Protein 1X4W (pdb70)

Secondary structure (DSSP, 8-state):
------S---S-S-TTB-SSS--B--HHHHHHH--SSS----TTT-STGGGT-SS-SS-SS------

Solvent-accessible surface area: 5963 Å² total; per-residue (Å²): 138,124,123,62,131,105,84,107,242,70,94,39,156,41,140,142,80,1,46,104,58,57,48,138,8,103,150,88,20,24,132,108,0,48,33,183,40,54,73,18,2,4,116,120,52,106,74,38,137,87,27,123,23,123,108,93,103,173,41,261,60,125,54,139,116,118,125

Sequence (67 aa):
GSSGSSGSRSKQKSRRRCFQCQTKLELVQQELGSCRCGYVFCMLHRLPEQHDCTFDHMGRGSGPSSGGSSGSSGSRSKQKSRRRCFQCQTKLELVQQELGSCRCGYVFCMLHRLPEQHDCTFDHMGRGSGPSSGGSSGSSGSRSKQKSRRRCFQCQTKLELVQQELGSCRCGYVFCMLHRLPEQHDCTFDHMGRGSGPSSGGSSGSSGSRSKQKSRRRCFQCQTKLELVQQELGSCRCGYVFCMLHRLPEQHDCTFDHMGRGSGPSSGGSSGSSGSRSKQKSRRRCFQCQTKLELVQQELGSCRCGYVFCMLHRLPEQHDCTFDHMGRGSGPSSGGSSGSSGSRSKQKSRRRCFQCQTKLELVQQELGSCRCGYVFCMLHRLPEQHDCTFDHMGRGSGPSSGGSSGSSGSRSKQKSRRRCFQCQTKLELVQQELGSCRCGYVFCMLHRLPEQHDCTFDHMGRGSGPSSGGSSGSSGSRSKQKSRRRCFQCQTKLELVQQELGSCRCGYVFCMLHRLPEQHDCTFDHMGRGSGPSSGGSSGSSGSRSKQKSRRRCFQCQTKLELVQQELGSCRCGYVFCMLHRLPEQHDCTFDHMGRGSGPSSGGSSGSSGSRSKQKSRRRCFQCQTKLELVQQELGSCRCGYVFCMLHRLPEQHDCTFDHMGRGSGPSSGGSSGSSGSRSKQKSRRRCFQCQTKLELVQQELGSCRCGYVFCMLHRLPEQHDCTFDHMGRGSGPSSGGSSGSSGSRSKQKSRRRCFQCQTKLELVQQELGSCRCGYVFCMLHRLPEQHDCTFDHMGRGSGPSSGGSSGSSGSRSKQKSRRRCFQCQTKLELVQQELGSCRCGYVFCMLHRLPEQHDCTFDHMGRGSGPSSGGSSGSSGSRSKQKSRRRCFQCQTKLELVQQELGSCRCGYVFCMLHRLPEQHDCTFDHMGRGSGPSSGGSSGSSGSRSKQKSRRRCFQCQTKLELVQQELGSCRCGYVFCMLHRLPEQHDCTFDHMGRGSGPSSGGSSGSSGSRSKQKSRRRCFQCQTKLELVQQELGSCRCGYVFCMLHRLPEQHDCTFDHMGRGSGPSSGGSSGSSGSRSKQKSRRRCFQCQTKLELVQQELGSCRCGYVFCMLHRLPEQHDCTFDHMGRGSGPSSGGSSGSSGSRSKQKSRRRCFQCQTKLELVQQELGSCRCGYVFCMLHRLPEQHDCTFDHMGRGSGPSSGGSSGSSGSRSKQKSRRRCFQCQTKLELVQQELGSCRCGYVFCMLHRLPEQHDCTFDHMGRGSGPSSGGSSGSSGSRSKQKSRRRCFQCQTKLELVQQELGSCRCGYVFCMLHRLPEQHDCTFDHMGRGSGPSSG

Organism: Homo sapiens (NCBI:txid9606)

Radius of gyration: 15.79 Å; Cα contacts (8 Å, |Δi|>4): 75; chains: 1; bounding box: 36×50×32 Å

InterPro domains:
  IPR000058 Zinc finger, AN1-type [PF01428] (158-196)
  IPR000058 Zinc finger, AN1-type [PS51039] (151-200)
  IPR000058 Zinc finger, AN1-type [SM00154] (157-197)
  IPR002653 Zinc finger, A20-type [PF01754] (19-36)
  IPR002653 Zinc finger, A20-type [PS51036] (12-44)
  IPR002653 Zinc finger, A20-type [SM00259] (15-37)
  IPR035896 AN1-like Zinc finger [G3DSA:4.10.1110.10] (140-204)
  IPR035896 AN1-like Zinc finger [SSF118310] (138-203)
  IPR050652 AN1/A20 Zinc Finger [PTHR10634] (17-208)

CATH classification: 4.10.1110.10

Nearest PDB structures (foldseek):
  1x4w-assembly1_A  TM=7.327E-01  e=8.211E-12  Homo sapiens
  5aie-assembly1_A  TM=6.080E-01  e=1.809E+00  Saccharomyces cerevisiae S288C
  1x4w-assembly1_A  TM=7.476E-01  e=2.031E-15  Homo sapiens
  5aie-assembly1_A  TM=5.856E-01  e=5.149E-01  Saccharomyces cerevisiae S288C
  1x4w-assembly1_A  TM=7.827E-01  e=2.746E-14  Homo sapiens

Foldseek 3Di:
DDDDDDDDDAQDDDLCAASPHGHGAPPVQSVQQDDDLGHGHGPVCSDCVSVVNPDPPPDDDDDDPVD

GO terms:
  GO:0005515 protein binding (F, IPI)

Structure (mmCIF, N/CA/C/O backbone):
data_1X4W
#
_entry.id   1X4W
#
_cell.length_a   1.000
_cell.length_b   1.000
_cell.length_c   1.000
_cell.angle_alpha   90.00
_cell.angle_beta   90.00
_cell.angle_gamma   90.00
#
_symmetry.space_group_name_H-M   'P 1'
#
loop_
_entity.id
_entity.type
_entity.pdbx_description
1 polymer 'Hypothetical protein FLJ13222'
2 non-polymer 'ZINC ION'
#
loop_
_atom_site.group_PDB
_atom_site.id
_atom_site.type_symbol
_atom_site.label_atom_id
_atom_site.label_alt_id
_atom_site.label_comp_id
_atom_site.label_asym_id
_atom_site.label_entity_id
_atom_site.label_seq_id
_atom_site.pdbx_PDB_ins_code
_atom_site.Cartn_x
_atom_site.Cartn_y
_atom_site.Cartn_z
_atom_site.occupancy
_atom_site.B_iso_or_equiv
_atom_site.auth_seq_id
_atom_site.auth_comp_id
_atom_site.auth_asym_id
_atom_site.auth_atom_id
_atom_site.pdbx_PDB_model_num
ATOM 1 N N . GLY A 1 1 ? 5.340 -33.545 16.430 1.00 0.00 1 GLY A N 1
ATOM 2 C CA . GLY A 1 1 ? 6.349 -32.755 15.750 1.00 0.00 1 GLY A CA 1
ATOM 3 C C . GLY A 1 1 ? 6.482 -33.122 14.285 1.00 0.00 1 GLY A C 1
ATOM 4 O O . GLY A 1 1 ? 6.865 -34.243 13.951 1.00 0.00 1 GLY A O 1
ATOM 8 N N . SER A 1 2 ? 6.163 -32.175 13.408 1.00 0.00 2 SER A N 1
ATOM 9 C CA . SER A 1 2 ? 6.243 -32.406 11.970 1.00 0.00 2 SER A CA 1
ATOM 10 C C . SER A 1 2 ? 7.153 -31.378 11.305 1.00 0.00 2 SER A C 1
ATOM 11 O O . SER A 1 2 ? 6.725 -30.269 10.985 1.00 0.00 2 SER A O 1
ATOM 19 N N . SER A 1 3 ? 8.410 -31.755 11.100 1.00 0.00 3 SER A N 1
ATOM 20 C CA . SER A 1 3 ? 9.383 -30.865 10.476 1.00 0.00 3 SER A CA 1
ATOM 21 C C . SER A 1 3 ? 9.702 -31.320 9.055 1.00 0.00 3 SER A C 1
ATOM 22 O O . SER A 1 3 ? 9.286 -32.396 8.627 1.00 0.00 3 SER A O 1
ATOM 30 N N . GLY A 1 4 ? 10.444 -30.491 8.327 1.00 0.00 4 GLY A N 1
ATOM 31 C CA . GLY A 1 4 ? 10.806 -30.824 6.962 1.00 0.00 4 GLY A CA 1
ATOM 32 C C . GLY A 1 4 ? 10.426 -29.734 5.979 1.00 0.00 4 GLY A C 1
ATOM 33 O O . GLY A 1 4 ? 9.308 -29.716 5.463 1.00 0.00 4 GLY A O 1
ATOM 37 N N . SER A 1 5 ? 11.357 -28.822 5.720 1.00 0.00 5 SER A N 1
ATOM 38 C CA . SER A 1 5 ? 11.113 -27.720 4.796 1.00 0.00 5 SER A CA 1
ATOM 39 C C . SER A 1 5 ? 10.900 -28.238 3.377 1.00 0.00 5 SER A C 1
ATOM 40 O O . SER A 1 5 ? 11.836 -28.297 2.579 1.00 0.00 5 SER A O 1
ATOM 48 N N . SER A 1 6 ? 9.662 -28.614 3.070 1.00 0.00 6 SER A N 1
ATOM 49 C CA . SER A 1 6 ? 9.326 -29.131 1.748 1.00 0.00 6 SER A CA 1
ATOM 50 C C . SER A 1 6 ? 8.042 -28.494 1.226 1.00 0.00 6 SER A C 1
ATOM 51 O O . SER A 1 6 ? 7.268 -27.916 1.988 1.00 0.00 6 SER A O 1
ATOM 59 N N . GLY A 1 7 ? 7.822 -28.605 -0.080 1.00 0.00 7 GLY A N 1
ATOM 60 C CA . GLY A 1 7 ? 6.631 -28.036 -0.683 1.00 0.00 7 GLY A CA 1
ATOM 61 C C . GLY A 1 7 ? 6.728 -26.533 -0.852 1.00 0.00 7 GLY A C 1
ATOM 62 O O . GLY A 1 7 ? 7.584 -26.038 -1.585 1.00 0.00 7 GLY A O 1
ATOM 66 N N . SER A 1 8 ? 5.848 -25.804 -0.173 1.00 0.00 8 SER A N 1
ATOM 67 C CA . SER A 1 8 ? 5.835 -24.348 -0.255 1.00 0.00 8 SER A CA 1
ATOM 68 C C . SER A 1 8 ? 5.500 -23.731 1.099 1.00 0.00 8 SER A C 1
ATOM 69 O O . SER A 1 8 ? 4.676 -24.257 1.848 1.00 0.00 8 SER A O 1
ATOM 77 N N . ARG A 1 9 ? 6.146 -22.611 1.407 1.00 0.00 9 ARG A N 1
ATOM 78 C CA . ARG A 1 9 ? 5.919 -21.921 2.672 1.00 0.00 9 ARG A CA 1
ATOM 79 C C . ARG A 1 9 ? 5.462 -20.485 2.433 1.00 0.00 9 ARG A C 1
ATOM 80 O O . ARG A 1 9 ? 6.275 -19.562 2.398 1.00 0.00 9 ARG A O 1
ATOM 101 N N . SER A 1 10 ? 4.155 -20.305 2.269 1.00 0.00 10 SER A N 1
ATOM 102 C CA . SER A 1 10 ? 3.590 -18.983 2.029 1.00 0.00 10 SER A CA 1
ATOM 103 C C . SER A 1 10 ? 2.651 -18.580 3.162 1.00 0.00 10 SER A C 1
ATOM 104 O O . SER A 1 10 ? 2.424 -19.346 4.099 1.00 0.00 10 SER A O 1
ATOM 112 N N . LYS A 1 11 ? 2.106 -17.371 3.070 1.00 0.00 11 LYS A N 1
ATOM 113 C CA . LYS A 1 11 ? 1.191 -16.864 4.085 1.00 0.00 11 LYS A CA 1
ATOM 114 C C . LYS A 1 11 ? -0.181 -16.574 3.484 1.00 0.00 11 LYS A C 1
ATOM 115 O O . LYS A 1 11 ? -1.201 -16.679 4.164 1.00 0.00 11 LYS A O 1
ATOM 134 N N . GLN A 1 12 ? -0.197 -16.210 2.205 1.00 0.00 12 GLN A N 1
ATOM 135 C CA . GLN A 1 12 ? -1.444 -15.907 1.514 1.00 0.00 12 GLN A CA 1
ATOM 136 C C . GLN A 1 12 ? -2.157 -17.186 1.089 1.00 0.00 12 GLN A C 1
ATOM 137 O O . GLN A 1 12 ? -2.115 -17.575 -0.078 1.00 0.00 12 GLN A O 1
ATOM 151 N N . LYS A 1 13 ? -2.812 -17.838 2.044 1.00 0.00 13 LYS A N 1
ATOM 152 C CA . LYS A 1 13 ? -3.535 -19.074 1.770 1.00 0.00 13 LYS A CA 1
ATOM 153 C C . LYS A 1 13 ? -4.875 -18.783 1.101 1.00 0.00 13 LYS A C 1
ATOM 154 O O . LYS A 1 13 ? -5.249 -19.438 0.128 1.00 0.00 13 LYS A O 1
ATOM 173 N N . SER A 1 14 ? -5.593 -17.797 1.629 1.00 0.00 14 SER A N 1
ATOM 174 C CA . SER A 1 14 ? -6.893 -17.422 1.085 1.00 0.00 14 SER A CA 1
ATOM 175 C C . SER A 1 14 ? -7.002 -15.907 0.936 1.00 0.00 14 SER A C 1
ATOM 176 O O . SER A 1 14 ? -7.351 -15.203 1.884 1.00 0.00 14 SER A O 1
ATOM 184 N N . ARG A 1 15 ? -6.701 -15.413 -0.260 1.00 0.00 15 ARG A N 1
ATOM 185 C CA . ARG A 1 15 ? -6.764 -13.982 -0.534 1.00 0.00 15 ARG A CA 1
ATOM 186 C C . ARG A 1 15 ? -7.997 -13.359 0.114 1.00 0.00 15 ARG A C 1
ATOM 187 O O . ARG A 1 15 ? -7.959 -12.218 0.574 1.00 0.00 15 ARG A O 1
ATOM 208 N N . ARG A 1 16 ? -9.089 -14.116 0.144 1.00 0.00 16 ARG A N 1
ATOM 209 C CA . ARG A 1 16 ? -10.334 -13.637 0.734 1.00 0.00 16 ARG A CA 1
ATOM 210 C C . ARG A 1 16 ? -10.063 -12.846 2.010 1.00 0.00 16 ARG A C 1
ATOM 211 O O . ARG A 1 16 ? -10.700 -11.824 2.266 1.00 0.00 16 ARG A O 1
ATOM 232 N N . ARG A 1 17 ? -9.113 -13.325 2.807 1.00 0.00 17 ARG A N 1
ATOM 233 C CA . ARG A 1 17 ? -8.759 -12.664 4.057 1.00 0.00 17 ARG A CA 1
ATOM 234 C C . ARG A 1 17 ? -7.400 -11.980 3.943 1.00 0.00 17 ARG A C 1
ATOM 235 O O . ARG A 1 17 ? -6.535 -12.415 3.183 1.00 0.00 17 ARG A O 1
ATOM 256 N N . CYS A 1 18 ? -7.219 -10.905 4.704 1.00 0.00 18 CYS A N 1
ATOM 257 C CA . CYS A 1 18 ? -5.967 -10.159 4.689 1.00 0.00 18 CYS A CA 1
ATOM 258 C C . CYS A 1 18 ? -4.770 -11.103 4.748 1.00 0.00 18 CYS A C 1
ATOM 259 O O . CYS A 1 18 ? -4.912 -12.283 5.071 1.00 0.00 18 CYS A O 1
ATOM 266 N N . PHE A 1 19 ? -3.591 -10.576 4.435 1.00 0.00 19 PHE A N 1
ATOM 267 C CA . PHE A 1 19 ? -2.369 -11.371 4.452 1.00 0.00 19 PHE A CA 1
ATOM 268 C C . PHE A 1 19 ? -1.521 -11.040 5.676 1.00 0.00 19 PHE A C 1
ATOM 269 O O . PHE A 1 19 ? -0.467 -11.636 5.893 1.00 0.00 19 PHE A O 1
ATOM 286 N N . GLN A 1 20 ? -1.990 -10.083 6.471 1.00 0.00 20 GLN A N 1
ATOM 287 C CA . GLN A 1 20 ? -1.274 -9.671 7.673 1.00 0.00 20 GLN A CA 1
ATOM 288 C C . GLN A 1 20 ? -2.108 -9.937 8.922 1.00 0.00 20 GLN A C 1
ATOM 289 O O . GLN A 1 20 ? -1.599 -10.432 9.928 1.00 0.00 20 GLN A O 1
ATOM 303 N N . CYS A 1 21 ? -3.393 -9.605 8.851 1.00 0.00 21 CYS A N 1
ATOM 304 C CA . CYS A 1 21 ? -4.299 -9.806 9.975 1.00 0.00 21 CYS A CA 1
ATOM 305 C C . CYS A 1 21 ? -5.256 -10.963 9.702 1.00 0.00 21 CYS A C 1
ATOM 306 O O . CYS A 1 21 ? -5.950 -11.432 10.603 1.00 0.00 21 CYS A O 1
ATOM 313 N N . GLN A 1 22 ? -5.286 -11.417 8.453 1.00 0.00 22 GLN A N 1
ATOM 314 C CA . GLN A 1 22 ? -6.158 -12.518 8.061 1.00 0.00 22 GLN A CA 1
ATOM 315 C C . GLN A 1 22 ? -7.610 -12.216 8.417 1.00 0.00 22 GLN A C 1
ATOM 316 O O . GLN A 1 22 ? -8.346 -13.094 8.868 1.00 0.00 22 GLN A O 1
ATOM 330 N N . THR A 1 23 ? -8.016 -10.966 8.212 1.00 0.00 23 THR A N 1
ATOM 331 C CA . THR A 1 23 ? -9.380 -10.548 8.513 1.00 0.00 23 THR A CA 1
ATOM 332 C C . THR A 1 23 ? -10.310 -10.817 7.336 1.00 0.00 23 THR A C 1
ATOM 333 O O . THR A 1 23 ? -9.860 -11.003 6.205 1.00 0.00 23 THR A O 1
ATOM 344 N N . LYS A 1 24 ? -11.610 -10.838 7.608 1.00 0.00 24 LYS A N 1
ATOM 345 C CA . LYS A 1 24 ? -12.606 -11.083 6.571 1.00 0.00 24 LYS A CA 1
ATOM 346 C C . LYS A 1 24 ? -12.742 -9.874 5.651 1.00 0.00 24 LYS A C 1
ATOM 347 O O . LYS A 1 24 ? -12.937 -8.749 6.112 1.00 0.00 24 LYS A O 1
ATOM 366 N N . LEU A 1 25 ? -12.639 -10.113 4.348 1.00 0.00 25 LEU A N 1
ATOM 367 C CA . LEU A 1 25 ? -12.753 -9.044 3.362 1.00 0.00 25 LEU A CA 1
ATOM 368 C C . LEU A 1 25 ? -14.014 -9.211 2.521 1.00 0.00 25 LEU A C 1
ATOM 369 O O . LEU A 1 25 ? -14.198 -10.230 1.857 1.00 0.00 25 LEU A O 1
ATOM 385 N N . GLU A 1 26 ? -14.879 -8.201 2.553 1.00 0.00 26 GLU A N 1
ATOM 386 C CA . GLU A 1 26 ? -16.122 -8.237 1.791 1.00 0.00 26 GLU A CA 1
ATOM 387 C C . GLU A 1 26 ? -15.841 -8.224 0.291 1.00 0.00 26 GLU A C 1
ATOM 388 O O . GLU A 1 26 ? -14.716 -7.966 -0.139 1.00 0.00 26 GLU A O 1
ATOM 400 N N . LEU A 1 27 ? -16.871 -8.504 -0.499 1.00 0.00 27 LEU A N 1
ATOM 401 C CA . LEU A 1 27 ? -16.737 -8.525 -1.952 1.00 0.00 27 LEU A CA 1
ATOM 402 C C . LEU A 1 27 ? -16.012 -7.279 -2.450 1.00 0.00 27 LEU A C 1
ATOM 403 O O . LEU A 1 27 ? -15.178 -7.352 -3.352 1.00 0.00 27 LEU A O 1
ATOM 419 N N . VAL A 1 28 ? -16.334 -6.135 -1.854 1.00 0.00 28 VAL A N 1
ATOM 420 C CA . VAL A 1 28 ? -15.711 -4.873 -2.235 1.00 0.00 28 VAL A CA 1
ATOM 421 C C . VAL A 1 28 ? -14.255 -4.821 -1.785 1.00 0.00 28 VAL A C 1
ATOM 422 O O . VAL A 1 28 ? -13.365 -4.490 -2.568 1.00 0.00 28 VAL A O 1
ATOM 435 N N . GLN A 1 29 ? -14.021 -5.150 -0.519 1.00 0.00 29 GLN A N 1
ATOM 436 C CA . GLN A 1 29 ? -12.672 -5.141 0.036 1.00 0.00 29 GLN A CA 1
ATOM 437 C C . GLN A 1 29 ? -11.735 -6.006 -0.800 1.00 0.00 29 GLN A C 1
ATOM 438 O O . GLN A 1 29 ? -10.765 -5.510 -1.373 1.00 0.00 29 GLN A O 1
ATOM 452 N N . GLN A 1 30 ? -12.030 -7.300 -0.863 1.00 0.00 30 GLN A N 1
ATOM 453 C CA . GLN A 1 30 ? -11.212 -8.234 -1.627 1.00 0.00 30 GLN A CA 1
ATOM 454 C C . GLN A 1 30 ? -10.663 -7.571 -2.887 1.00 0.00 30 GLN A C 1
ATOM 455 O O . GLN A 1 30 ? -9.540 -7.848 -3.305 1.00 0.00 30 GLN A O 1
ATOM 469 N N . GLU A 1 31 ? -11.464 -6.696 -3.486 1.00 0.00 31 GLU A N 1
ATOM 470 C CA . GLU A 1 31 ? -11.058 -5.995 -4.699 1.00 0.00 31 GLU A CA 1
ATOM 471 C C . GLU A 1 31 ? -10.189 -4.787 -4.364 1.00 0.00 31 GLU A C 1
ATOM 472 O O . GLU A 1 31 ? -9.105 -4.613 -4.923 1.00 0.00 31 GLU A O 1
ATOM 484 N N . LEU A 1 32 ? -10.671 -3.954 -3.449 1.00 0.00 32 LEU A N 1
ATOM 485 C CA . LEU A 1 32 ? -9.940 -2.760 -3.039 1.00 0.00 32 LEU A CA 1
ATOM 486 C C . LEU A 1 32 ? -8.626 -3.134 -2.358 1.00 0.00 32 LEU A C 1
ATOM 487 O O . LEU A 1 32 ? -7.547 -2.786 -2.836 1.00 0.00 32 LEU A O 1
ATOM 503 N N . GLY A 1 33 ? -8.727 -3.846 -1.240 1.00 0.00 33 GLY A N 1
ATOM 504 C CA . GLY A 1 33 ? -7.539 -4.257 -0.514 1.00 0.00 33 GLY A CA 1
ATOM 505 C C . GLY A 1 33 ? -6.462 -4.807 -1.427 1.00 0.00 33 GLY A C 1
ATOM 506 O O . GLY A 1 33 ? -5.285 -4.482 -1.275 1.00 0.00 33 GLY A O 1
ATOM 510 N N . SER A 1 34 ? -6.865 -5.644 -2.378 1.00 0.00 34 SER A N 1
ATOM 511 C CA . SER A 1 34 ? -5.924 -6.245 -3.316 1.00 0.00 34 SER A CA 1
ATOM 512 C C . SER A 1 34 ? -4.789 -5.278 -3.642 1.00 0.00 34 SER A C 1
ATOM 513 O O . SER A 1 34 ? -4.970 -4.060 -3.618 1.00 0.00 34 SER A O 1
ATOM 521 N N . CYS A 1 35 ? -3.619 -5.830 -3.945 1.00 0.00 35 CYS A N 1
ATOM 522 C CA . CYS A 1 35 ? -2.454 -5.019 -4.276 1.00 0.00 35 CYS A CA 1
ATOM 523 C C . CYS A 1 35 ? -1.849 -5.453 -5.608 1.00 0.00 35 CYS A C 1
ATOM 524 O O . CYS A 1 35 ? -2.353 -6.366 -6.262 1.00 0.00 35 CYS A O 1
ATOM 531 N N . ARG A 1 36 ? -0.766 -4.791 -6.003 1.00 0.00 36 ARG A N 1
ATOM 532 C CA . ARG A 1 36 ? -0.093 -5.107 -7.257 1.00 0.00 36 ARG A CA 1
ATOM 533 C C . ARG A 1 36 ? 0.963 -6.188 -7.050 1.00 0.00 36 ARG A C 1
ATOM 534 O O . ARG A 1 36 ? 1.171 -7.042 -7.913 1.00 0.00 36 ARG A O 1
ATOM 555 N N . CYS A 1 37 ? 1.629 -6.145 -5.901 1.00 0.00 37 CYS A N 1
ATOM 556 C CA . CYS A 1 37 ? 2.665 -7.119 -5.579 1.00 0.00 37 CYS A CA 1
ATOM 557 C C . CYS A 1 37 ? 2.153 -8.543 -5.777 1.00 0.00 37 CYS A C 1
ATOM 558 O O . CYS A 1 37 ? 2.849 -9.392 -6.333 1.00 0.00 37 CYS A O 1
ATOM 565 N N . GLY A 1 38 ? 0.931 -8.796 -5.319 1.00 0.00 38 GLY A N 1
ATOM 566 C CA . GLY A 1 38 ? 0.346 -10.117 -5.455 1.00 0.00 38 GLY A CA 1
ATOM 567 C C . GLY A 1 38 ? -0.286 -10.607 -4.167 1.00 0.00 38 GLY A C 1
ATOM 568 O O . GLY A 1 38 ? -0.435 -11.811 -3.959 1.00 0.00 38 GLY A O 1
ATOM 572 N N . TYR A 1 39 ? -0.658 -9.672 -3.300 1.00 0.00 39 TYR A N 1
ATOM 573 C CA . TYR A 1 39 ? -1.274 -10.015 -2.024 1.00 0.00 39 TYR A CA 1
ATOM 574 C C . TYR A 1 39 ? -2.459 -9.100 -1.728 1.00 0.00 39 TYR A C 1
ATOM 575 O O . TYR A 1 39 ? -2.478 -7.938 -2.134 1.00 0.00 39 TYR A O 1
ATOM 593 N N . VAL A 1 40 ? -3.447 -9.635 -1.017 1.00 0.00 40 VAL A N 1
ATOM 594 C CA . VAL A 1 40 ? -4.636 -8.868 -0.664 1.00 0.00 40 VAL A CA 1
ATOM 595 C C . VAL A 1 40 ? -4.688 -8.593 0.834 1.00 0.00 40 VAL A C 1
ATOM 596 O O . VAL A 1 40 ? -4.511 -9.499 1.649 1.00 0.00 40 VAL A O 1
ATOM 609 N N . PHE A 1 41 ? -4.933 -7.337 1.192 1.00 0.00 41 PHE A N 1
ATOM 610 C CA . PHE A 1 41 ? -5.008 -6.941 2.593 1.00 0.00 41 PHE A CA 1
ATOM 611 C C . PHE A 1 41 ? -6.334 -6.248 2.893 1.00 0.00 41 PHE A C 1
ATOM 612 O O . PHE A 1 41 ? -7.177 -6.088 2.010 1.00 0.00 41 PHE A O 1
ATOM 629 N N . CYS A 1 42 ? -6.512 -5.840 4.145 1.00 0.00 42 CYS A N 1
ATOM 630 C CA . CYS A 1 42 ? -7.734 -5.165 4.563 1.00 0.00 42 CYS A CA 1
ATOM 631 C C . CYS A 1 42 ? -7.639 -3.662 4.314 1.00 0.00 42 CYS A C 1
ATOM 632 O O . CYS A 1 42 ? -6.616 -3.165 3.844 1.00 0.00 42 CYS A O 1
ATOM 639 N N . MET A 1 43 ? -8.712 -2.946 4.632 1.00 0.00 43 MET A N 1
ATOM 640 C CA . MET A 1 43 ? -8.749 -1.501 4.444 1.00 0.00 43 MET A CA 1
ATOM 641 C C . MET A 1 43 ? -7.735 -0.809 5.349 1.00 0.00 43 MET A C 1
ATOM 642 O O . MET A 1 43 ? -7.503 0.396 5.233 1.00 0.00 43 MET A O 1
ATOM 656 N N . LEU A 1 44 ? -7.133 -1.577 6.251 1.00 0.00 44 LEU A N 1
ATOM 657 C CA . LEU A 1 44 ? -6.143 -1.037 7.176 1.00 0.00 44 LEU A CA 1
ATOM 658 C C . LEU A 1 44 ? -4.728 -1.374 6.718 1.00 0.00 44 LEU A C 1
ATOM 659 O O . LEU A 1 44 ? -3.782 -0.635 6.993 1.00 0.00 44 LEU A O 1
ATOM 675 N N . HIS A 1 45 ? -4.590 -2.494 6.015 1.00 0.00 45 HIS A N 1
ATOM 676 C CA . HIS A 1 45 ? -3.290 -2.928 5.515 1.00 0.00 45 HIS A CA 1
ATOM 677 C C . HIS A 1 45 ? -3.279 -2.964 3.990 1.00 0.00 45 HIS A C 1
ATOM 678 O O . HIS A 1 45 ? -2.390 -3.558 3.380 1.00 0.00 45 HIS A O 1
ATOM 692 N N . ARG A 1 46 ? -4.272 -2.325 3.381 1.00 0.00 46 ARG A N 1
ATOM 693 C CA . ARG A 1 46 ? -4.377 -2.285 1.927 1.00 0.00 46 ARG A CA 1
ATOM 694 C C . ARG A 1 46 ? -3.241 -1.465 1.322 1.00 0.00 46 ARG A C 1
ATOM 695 O O . ARG A 1 46 ? -2.732 -1.787 0.248 1.00 0.00 46 ARG A O 1
ATOM 716 N N . LEU A 1 47 ? -2.850 -0.403 2.018 1.00 0.00 47 LEU A N 1
ATOM 717 C CA . LEU A 1 47 ? -1.775 0.465 1.549 1.00 0.00 47 LEU A CA 1
ATOM 718 C C . LEU A 1 47 ? -0.460 -0.300 1.454 1.00 0.00 47 LEU A C 1
ATOM 719 O O . LEU A 1 47 ? -0.227 -1.275 2.170 1.00 0.00 47 LEU A O 1
ATOM 735 N N . PRO A 1 48 ? 0.424 0.151 0.552 1.00 0.00 48 PRO A N 1
ATOM 736 C CA . PRO A 1 48 ? 1.733 -0.476 0.344 1.00 0.00 48 PRO A CA 1
ATOM 737 C C . PRO A 1 48 ? 2.675 -0.254 1.522 1.00 0.00 48 PRO A C 1
ATOM 738 O O . PRO A 1 48 ? 3.265 -1.200 2.043 1.00 0.00 48 PRO A O 1
ATOM 749 N N . GLU A 1 49 ? 2.811 1.002 1.938 1.00 0.00 49 GLU A N 1
ATOM 750 C CA . GLU A 1 49 ? 3.683 1.346 3.055 1.00 0.00 49 GLU A CA 1
ATOM 751 C C . GLU A 1 49 ? 3.324 0.533 4.295 1.00 0.00 49 GLU A C 1
ATOM 752 O O . GLU A 1 49 ? 4.182 0.243 5.129 1.00 0.00 49 GLU A O 1
ATOM 764 N N . GLN A 1 50 ? 2.051 0.168 4.409 1.00 0.00 50 GLN A N 1
ATOM 765 C CA . GLN A 1 50 ? 1.578 -0.610 5.548 1.00 0.00 50 GLN A CA 1
ATOM 766 C C . GLN A 1 50 ? 2.243 -1.982 5.583 1.00 0.00 50 GLN A C 1
ATOM 767 O O . GLN A 1 50 ? 2.658 -2.456 6.641 1.00 0.00 50 GLN A O 1
ATOM 781 N N . HIS A 1 51 ? 2.341 -2.617 4.419 1.00 0.00 51 HIS A N 1
ATOM 782 C CA . HIS A 1 51 ? 2.955 -3.936 4.316 1.00 0.00 51 HIS A CA 1
ATOM 783 C C . HIS A 1 51 ? 4.278 -3.861 3.559 1.00 0.00 51 HIS A C 1
ATOM 784 O O . HIS A 1 51 ? 4.633 -4.778 2.818 1.00 0.00 51 HIS A O 1
ATOM 798 N N . ASP A 1 52 ? 5.002 -2.764 3.750 1.00 0.00 52 ASP A N 1
ATOM 799 C CA . ASP A 1 52 ? 6.285 -2.570 3.085 1.00 0.00 52 ASP A CA 1
ATOM 800 C C . ASP A 1 52 ? 6.280 -3.203 1.697 1.00 0.00 52 ASP A C 1
ATOM 801 O O . ASP A 1 52 ? 7.221 -3.901 1.318 1.00 0.00 52 ASP A O 1
ATOM 810 N N . CYS A 1 53 ? 5.213 -2.956 0.944 1.00 0.00 53 CYS A N 1
ATOM 811 C CA . CYS A 1 53 ? 5.084 -3.502 -0.401 1.00 0.00 53 CYS A CA 1
ATOM 812 C C . CYS A 1 53 ? 6.435 -3.533 -1.109 1.00 0.00 53 CYS A C 1
ATOM 813 O O . CYS A 1 53 ? 7.228 -2.596 -0.999 1.00 0.00 53 CYS A O 1
ATOM 820 N N . THR A 1 54 ? 6.692 -4.616 -1.836 1.00 0.00 54 THR A N 1
ATOM 821 C CA . THR A 1 54 ? 7.947 -4.770 -2.561 1.00 0.00 54 THR A CA 1
ATOM 822 C C . THR A 1 54 ? 7.892 -4.066 -3.912 1.00 0.00 54 THR A C 1
ATOM 823 O O . THR A 1 54 ? 8.905 -3.573 -4.409 1.00 0.00 54 THR A O 1
ATOM 834 N N . PHE A 1 55 ? 6.702 -4.022 -4.502 1.00 0.00 55 PHE A N 1
ATOM 835 C CA . PHE A 1 55 ? 6.514 -3.378 -5.797 1.00 0.00 55 PHE A CA 1
ATOM 836 C C . PHE A 1 55 ? 6.969 -1.922 -5.752 1.00 0.00 55 PHE A C 1
ATOM 837 O O . PHE A 1 55 ? 7.146 -1.349 -4.676 1.00 0.00 55 PHE A O 1
ATOM 854 N N . ASP A 1 56 ? 7.155 -1.330 -6.926 1.00 0.00 56 ASP A N 1
ATOM 855 C CA . ASP A 1 56 ? 7.588 0.059 -7.022 1.00 0.00 56 ASP A CA 1
ATOM 856 C C . ASP A 1 56 ? 6.591 0.885 -7.828 1.00 0.00 56 ASP A C 1
ATOM 857 O O . ASP A 1 56 ? 6.581 0.837 -9.059 1.00 0.00 56 ASP A O 1
ATOM 866 N N . HIS A 1 57 ? 5.753 1.642 -7.128 1.00 0.00 57 HIS A N 1
ATOM 867 C CA . HIS A 1 57 ? 4.751 2.478 -7.779 1.00 0.00 57 HIS A CA 1
ATOM 868 C C . HIS A 1 57 ? 5.413 3.525 -8.670 1.00 0.00 57 HIS A C 1
ATOM 869 O O . HIS A 1 57 ? 4.912 3.843 -9.748 1.00 0.00 57 HIS A O 1
ATOM 883 N N . MET A 1 58 ? 6.541 4.058 -8.211 1.00 0.00 58 MET A N 1
ATOM 884 C CA . MET A 1 58 ? 7.272 5.068 -8.967 1.00 0.00 58 MET A CA 1
ATOM 885 C C . MET A 1 58 ? 8.021 4.437 -10.136 1.00 0.00 58 MET A C 1
ATOM 886 O O . MET A 1 58 ? 9.204 4.119 -10.028 1.00 0.00 58 MET A O 1
ATOM 900 N N . GLY A 1 59 ? 7.323 4.258 -11.254 1.00 0.00 59 GLY A N 1
ATOM 901 C CA . GLY A 1 59 ? 7.938 3.665 -12.426 1.00 0.00 59 GLY A CA 1
ATOM 902 C C . GLY A 1 59 ? 7.822 4.549 -13.652 1.00 0.00 59 GLY A C 1
ATOM 903 O O . GLY A 1 59 ? 8.167 5.730 -13.609 1.00 0.00 59 GLY A O 1
ATOM 907 N N . ARG A 1 60 ? 7.335 3.976 -14.748 1.00 0.00 60 ARG A N 1
ATOM 908 C CA . ARG A 1 60 ? 7.177 4.719 -15.993 1.00 0.00 60 ARG A CA 1
ATOM 909 C C . ARG A 1 60 ? 8.392 5.604 -16.256 1.00 0.00 60 ARG A C 1
ATOM 910 O O . ARG A 1 60 ? 8.258 6.750 -16.683 1.00 0.00 60 ARG A O 1
ATOM 931 N N . GLY A 1 61 ? 9.579 5.063 -15.997 1.00 0.00 61 GLY A N 1
ATOM 932 C CA . GLY A 1 61 ? 10.800 5.817 -16.211 1.00 0.00 61 GLY A CA 1
ATOM 933 C C . GLY A 1 61 ? 11.605 5.991 -14.938 1.00 0.00 61 GLY A C 1
ATOM 934 O O . GLY A 1 61 ? 11.135 5.664 -13.849 1.00 0.00 61 GLY A O 1
ATOM 938 N N . SER A 1 62 ? 12.823 6.506 -15.076 1.00 0.00 62 SER A N 1
ATOM 939 C CA . SER A 1 62 ? 13.697 6.717 -13.928 1.00 0.00 62 SER A CA 1
ATOM 940 C C . SER A 1 62 ? 14.463 8.030 -14.063 1.00 0.00 62 SER A C 1
ATOM 941 O O . SER A 1 62 ? 14.711 8.506 -15.169 1.00 0.00 62 SER A O 1
ATOM 949 N N . GLY A 1 63 ? 14.834 8.611 -12.925 1.00 0.00 63 GLY A N 1
ATOM 950 C CA . GLY A 1 63 ? 15.567 9.863 -12.937 1.00 0.00 63 GLY A CA 1
ATOM 951 C C . GLY A 1 63 ? 16.396 10.061 -11.683 1.00 0.00 63 GLY A C 1
ATOM 952 O O . GLY A 1 63 ? 16.419 9.216 -10.788 1.00 0.00 63 GLY A O 1
ATOM 956 N N . PRO A 1 64 ? 17.099 11.201 -11.608 1.00 0.00 64 PRO A N 1
ATOM 957 C CA . PRO A 1 64 ? 17.947 11.534 -10.460 1.00 0.00 64 PRO A CA 1
ATOM 958 C C . PRO A 1 64 ? 17.133 11.838 -9.207 1.00 0.00 64 PRO A C 1
ATOM 959 O O . PRO A 1 64 ? 16.141 12.564 -9.260 1.00 0.00 64 PRO A O 1
ATOM 970 N N . SER A 1 65 ? 17.560 11.278 -8.079 1.00 0.00 65 SER A N 1
ATOM 971 C CA . SER A 1 65 ? 16.868 11.486 -6.813 1.00 0.00 65 SER A CA 1
ATOM 972 C C . SER A 1 65 ? 17.642 12.456 -5.924 1.00 0.00 65 SER A C 1
ATOM 973 O O . SER A 1 65 ? 17.073 13.397 -5.372 1.00 0.00 65 SER A O 1
ATOM 981 N N . SER A 1 66 ? 18.943 12.218 -5.792 1.00 0.00 66 SER A N 1
ATOM 982 C CA . SER A 1 66 ? 19.796 13.067 -4.968 1.00 0.00 66 SER A CA 1
ATOM 983 C C . SER A 1 66 ? 19.729 14.518 -5.434 1.00 0.00 66 SER A C 1
ATOM 984 O O . SER A 1 66 ? 19.891 14.810 -6.618 1.00 0.00 66 SER A O 1
ATOM 992 N N . GLY A 1 67 ? 19.490 15.425 -4.491 1.00 0.00 67 GLY A N 1
ATOM 993 C CA . GLY A 1 67 ? 19.406 16.835 -4.823 1.00 0.00 67 GLY A CA 1
ATOM 994 C C . GLY A 1 67 ? 19.850 17.727 -3.680 1.00 0.00 67 GLY A C 1
ATOM 995 O O . GLY A 1 67 ? 19.516 18.911 -3.681 1.00 0.00 67 GLY A O 1
ATOM 1001 N N . GLY A 1 1 ? 0.620 -37.838 7.594 1.00 0.00 1 GLY A N 2
ATOM 1002 C CA . GLY A 1 1 ? 1.854 -37.327 8.162 1.00 0.00 1 GLY A CA 2
ATOM 1003 C C . GLY A 1 1 ? 2.420 -36.166 7.368 1.00 0.00 1 GLY A C 2
ATOM 1004 O O . GLY A 1 1 ? 2.874 -36.341 6.237 1.00 0.00 1 GLY A O 2
ATOM 1008 N N . SER A 1 2 ? 2.392 -34.976 7.960 1.00 0.00 2 SER A N 2
ATOM 1009 C CA . SER A 1 2 ? 2.901 -33.781 7.299 1.00 0.00 2 SER A CA 2
ATOM 1010 C C . SER A 1 2 ? 3.038 -32.628 8.289 1.00 0.00 2 SER A C 2
ATOM 1011 O O . SER A 1 2 ? 2.063 -32.218 8.919 1.00 0.00 2 SER A O 2
ATOM 1019 N N . SER A 1 3 ? 4.255 -32.111 8.421 1.00 0.00 3 SER A N 2
ATOM 1020 C CA . SER A 1 3 ? 4.522 -31.009 9.338 1.00 0.00 3 SER A CA 2
ATOM 1021 C C . SER A 1 3 ? 5.814 -30.290 8.961 1.00 0.00 3 SER A C 2
ATOM 1022 O O . SER A 1 3 ? 6.839 -30.922 8.710 1.00 0.00 3 SER A O 2
ATOM 1030 N N . GLY A 1 4 ? 5.755 -28.962 8.922 1.00 0.00 4 GLY A N 2
ATOM 1031 C CA . GLY A 1 4 ? 6.925 -28.177 8.575 1.00 0.00 4 GLY A CA 2
ATOM 1032 C C . GLY A 1 4 ? 6.860 -27.633 7.162 1.00 0.00 4 GLY A C 2
ATOM 1033 O O . GLY A 1 4 ? 6.238 -28.234 6.286 1.00 0.00 4 GLY A O 2
ATOM 1037 N N . SER A 1 5 ? 7.503 -26.491 6.939 1.00 0.00 5 SER A N 2
ATOM 1038 C CA . SER A 1 5 ? 7.510 -25.863 5.623 1.00 0.00 5 SER A CA 2
ATOM 1039 C C . SER A 1 5 ? 8.809 -26.168 4.883 1.00 0.00 5 SER A C 2
ATOM 1040 O O . SER A 1 5 ? 9.880 -26.232 5.486 1.00 0.00 5 SER A O 2
ATOM 1048 N N . SER A 1 6 ? 8.706 -26.354 3.571 1.00 0.00 6 SER A N 2
ATOM 1049 C CA . SER A 1 6 ? 9.870 -26.656 2.747 1.00 0.00 6 SER A CA 2
ATOM 1050 C C . SER A 1 6 ? 10.138 -25.531 1.752 1.00 0.00 6 SER A C 2
ATOM 1051 O O . SER A 1 6 ? 9.690 -25.580 0.607 1.00 0.00 6 SER A O 2
ATOM 1059 N N . GLY A 1 7 ? 10.874 -24.517 2.198 1.00 0.00 7 GLY A N 2
ATOM 1060 C CA . GLY A 1 7 ? 11.189 -23.394 1.335 1.00 0.00 7 GLY A CA 2
ATOM 1061 C C . GLY A 1 7 ? 10.001 -22.948 0.506 1.00 0.00 7 GLY A C 2
ATOM 1062 O O . GLY A 1 7 ? 10.084 -22.874 -0.720 1.00 0.00 7 GLY A O 2
ATOM 1066 N N . SER A 1 8 ? 8.892 -22.651 1.176 1.00 0.00 8 SER A N 2
ATOM 1067 C CA . SER A 1 8 ? 7.680 -22.215 0.493 1.00 0.00 8 SER A CA 2
ATOM 1068 C C . SER A 1 8 ? 6.879 -21.255 1.367 1.00 0.00 8 SER A C 2
ATOM 1069 O O . SER A 1 8 ? 6.235 -21.668 2.332 1.00 0.00 8 SER A O 2
ATOM 1077 N N . ARG A 1 9 ? 6.924 -19.973 1.022 1.00 0.00 9 ARG A N 2
ATOM 1078 C CA . ARG A 1 9 ? 6.204 -18.953 1.775 1.00 0.00 9 ARG A CA 2
ATOM 1079 C C . ARG A 1 9 ? 4.841 -18.676 1.149 1.00 0.00 9 ARG A C 2
ATOM 1080 O O . ARG A 1 9 ? 4.748 -18.066 0.084 1.00 0.00 9 ARG A O 2
ATOM 1101 N N . SER A 1 10 ? 3.785 -19.128 1.818 1.00 0.00 10 SER A N 2
ATOM 1102 C CA . SER A 1 10 ? 2.426 -18.933 1.325 1.00 0.00 10 SER A CA 2
ATOM 1103 C C . SER A 1 10 ? 1.541 -18.314 2.402 1.00 0.00 10 SER A C 2
ATOM 1104 O O . SER A 1 10 ? 0.417 -18.761 2.632 1.00 0.00 10 SER A O 2
ATOM 1112 N N . LYS A 1 11 ? 2.056 -17.281 3.061 1.00 0.00 11 LYS A N 2
ATOM 1113 C CA . LYS A 1 11 ? 1.315 -16.598 4.114 1.00 0.00 11 LYS A CA 2
ATOM 1114 C C . LYS A 1 11 ? -0.121 -16.323 3.678 1.00 0.00 11 LYS A C 2
ATOM 1115 O O . LYS A 1 11 ? -1.054 -16.449 4.470 1.00 0.00 11 LYS A O 2
ATOM 1134 N N . GLN A 1 12 ? -0.290 -15.950 2.413 1.00 0.00 12 GLN A N 2
ATOM 1135 C CA . GLN A 1 12 ? -1.613 -15.659 1.873 1.00 0.00 12 GLN A CA 2
ATOM 1136 C C . GLN A 1 12 ? -2.290 -16.932 1.376 1.00 0.00 12 GLN A C 2
ATOM 1137 O O . GLN A 1 12 ? -2.328 -17.199 0.175 1.00 0.00 12 GLN A O 2
ATOM 1151 N N . LYS A 1 13 ? -2.822 -17.716 2.308 1.00 0.00 13 LYS A N 2
ATOM 1152 C CA . LYS A 1 13 ? -3.499 -18.961 1.965 1.00 0.00 13 LYS A CA 2
ATOM 1153 C C . LYS A 1 13 ? -4.807 -18.685 1.230 1.00 0.00 13 LYS A C 2
ATOM 1154 O O . LYS A 1 13 ? -5.134 -19.359 0.253 1.00 0.00 13 LYS A O 2
ATOM 1173 N N . SER A 1 14 ? -5.549 -17.691 1.705 1.00 0.00 14 SER A N 2
ATOM 1174 C CA . SER A 1 14 ? -6.822 -17.327 1.094 1.00 0.00 14 SER A CA 2
ATOM 1175 C C . SER A 1 14 ? -6.926 -15.816 0.911 1.00 0.00 14 SER A C 2
ATOM 1176 O O . SER A 1 14 ? -7.234 -15.086 1.853 1.00 0.00 14 SER A O 2
ATOM 1184 N N . ARG A 1 15 ? -6.666 -15.355 -0.307 1.00 0.00 15 ARG A N 2
ATOM 1185 C CA . ARG A 1 15 ? -6.729 -13.931 -0.614 1.00 0.00 15 ARG A CA 2
ATOM 1186 C C . ARG A 1 15 ? -7.919 -13.276 0.081 1.00 0.00 15 ARG A C 2
ATOM 1187 O O . ARG A 1 15 ? -7.811 -12.167 0.605 1.00 0.00 15 ARG A O 2
ATOM 1208 N N . ARG A 1 16 ? -9.052 -13.970 0.082 1.00 0.00 16 ARG A N 2
ATOM 1209 C CA . ARG A 1 16 ? -10.262 -13.456 0.712 1.00 0.00 16 ARG A CA 2
ATOM 1210 C C . ARG A 1 16 ? -9.930 -12.709 2.000 1.00 0.00 16 ARG A C 2
ATOM 1211 O O . ARG A 1 16 ? -10.496 -11.652 2.280 1.00 0.00 16 ARG A O 2
ATOM 1232 N N . ARG A 1 17 ? -9.008 -13.265 2.779 1.00 0.00 17 ARG A N 2
ATOM 1233 C CA . ARG A 1 17 ? -8.602 -12.652 4.038 1.00 0.00 17 ARG A CA 2
ATOM 1234 C C . ARG A 1 17 ? -7.287 -11.895 3.875 1.00 0.00 17 ARG A C 2
ATOM 1235 O O . ARG A 1 17 ? -6.502 -12.180 2.970 1.00 0.00 17 ARG A O 2
ATOM 1256 N N . CYS A 1 18 ? -7.053 -10.929 4.757 1.00 0.00 18 CYS A N 2
ATOM 1257 C CA . CYS A 1 18 ? -5.835 -10.130 4.711 1.00 0.00 18 CYS A CA 2
ATOM 1258 C C . CYS A 1 18 ? -4.597 -11.020 4.766 1.00 0.00 18 CYS A C 2
ATOM 1259 O O . CYS A 1 18 ? -4.681 -12.197 5.117 1.00 0.00 18 CYS A O 2
ATOM 1266 N N . PHE A 1 19 ? -3.449 -10.451 4.417 1.00 0.00 19 PHE A N 2
ATOM 1267 C CA . PHE A 1 19 ? -2.193 -11.192 4.425 1.00 0.00 19 PHE A CA 2
ATOM 1268 C C . PHE A 1 19 ? -1.342 -10.805 5.631 1.00 0.00 19 PHE A C 2
ATOM 1269 O O . PHE A 1 19 ? -0.263 -11.358 5.844 1.00 0.00 19 PHE A O 2
ATOM 1286 N N . GLN A 1 20 ? -1.834 -9.852 6.415 1.00 0.00 20 GLN A N 2
ATOM 1287 C CA . GLN A 1 20 ? -1.118 -9.390 7.598 1.00 0.00 20 GLN A CA 2
ATOM 1288 C C . GLN A 1 20 ? -1.905 -9.701 8.866 1.00 0.00 20 GLN A C 2
ATOM 1289 O O . GLN A 1 20 ? -1.334 -10.109 9.879 1.00 0.00 20 GLN A O 2
ATOM 1303 N N . CYS A 1 21 ? -3.218 -9.506 8.806 1.00 0.00 21 CYS A N 2
ATOM 1304 C CA . CYS A 1 21 ? -4.084 -9.765 9.949 1.00 0.00 21 CYS A CA 2
ATOM 1305 C C . CYS A 1 21 ? -5.029 -10.928 9.664 1.00 0.00 21 CYS A C 2
ATOM 1306 O O . CYS A 1 21 ? -5.691 -11.438 10.567 1.00 0.00 21 CYS A O 2
ATOM 1313 N N . GLN A 1 22 ? -5.084 -11.342 8.402 1.00 0.00 22 GLN A N 2
ATOM 1314 C CA . GLN A 1 22 ? -5.948 -12.445 7.998 1.00 0.00 22 GLN A CA 2
ATOM 1315 C C . GLN A 1 22 ? -7.400 -12.166 8.374 1.00 0.00 22 GLN A C 2
ATOM 1316 O O . GLN A 1 22 ? -8.099 -13.039 8.888 1.00 0.00 22 GLN A O 2
ATOM 1330 N N . THR A 1 23 ? -7.848 -10.941 8.114 1.00 0.00 23 THR A N 2
ATOM 1331 C CA . THR A 1 23 ? -9.215 -10.546 8.427 1.00 0.00 23 THR A CA 2
ATOM 1332 C C . THR A 1 23 ? -10.140 -10.775 7.236 1.00 0.00 23 THR A C 2
ATOM 1333 O O . THR A 1 23 ? -9.740 -10.604 6.084 1.00 0.00 23 THR A O 2
ATOM 1344 N N . LYS A 1 24 ? -11.378 -11.162 7.521 1.00 0.00 24 LYS A N 2
ATOM 1345 C CA . LYS A 1 24 ? -12.361 -11.413 6.474 1.00 0.00 24 LYS A CA 2
ATOM 1346 C C . LYS A 1 24 ? -12.626 -10.149 5.662 1.00 0.00 24 LYS A C 2
ATOM 1347 O O . LYS A 1 24 ? -13.060 -9.131 6.203 1.00 0.00 24 LYS A O 2
ATOM 1366 N N . LEU A 1 25 ? -12.365 -10.221 4.362 1.00 0.00 25 LEU A N 2
ATOM 1367 C CA . LEU A 1 25 ? -12.577 -9.083 3.474 1.00 0.00 25 LEU A CA 2
ATOM 1368 C C . LEU A 1 25 ? -13.866 -9.248 2.675 1.00 0.00 25 LEU A C 2
ATOM 1369 O O . LEU A 1 25 ? -14.124 -10.309 2.109 1.00 0.00 25 LEU A O 2
ATOM 1385 N N . GLU A 1 26 ? -14.670 -8.190 2.633 1.00 0.00 26 GLU A N 2
ATOM 1386 C CA . GLU A 1 26 ? -15.931 -8.218 1.902 1.00 0.00 26 GLU A CA 2
ATOM 1387 C C . GLU A 1 26 ? -15.687 -8.192 0.396 1.00 0.00 26 GLU A C 2
ATOM 1388 O O . GLU A 1 26 ? -14.622 -7.780 -0.065 1.00 0.00 26 GLU A O 2
ATOM 1400 N N . LEU A 1 27 ? -16.681 -8.636 -0.366 1.00 0.00 27 LEU A N 2
ATOM 1401 C CA . LEU A 1 27 ? -16.575 -8.665 -1.821 1.00 0.00 27 LEU A CA 2
ATOM 1402 C C . LEU A 1 27 ? -15.831 -7.438 -2.337 1.00 0.00 27 LEU A C 2
ATOM 1403 O O . LEU A 1 27 ? -14.838 -7.559 -3.056 1.00 0.00 27 LEU A O 2
ATOM 1419 N N . VAL A 1 28 ? -16.315 -6.258 -1.965 1.00 0.00 28 VAL A N 2
ATOM 1420 C CA . VAL A 1 28 ? -15.694 -5.009 -2.387 1.00 0.00 28 VAL A CA 2
ATOM 1421 C C . VAL A 1 28 ? -14.241 -4.935 -1.930 1.00 0.00 28 VAL A C 2
ATOM 1422 O O . VAL A 1 28 ? -13.350 -4.610 -2.713 1.00 0.00 28 VAL A O 2
ATOM 1435 N N . GLN A 1 29 ? -14.012 -5.239 -0.656 1.00 0.00 29 GLN A N 2
ATOM 1436 C CA . GLN A 1 29 ? -12.667 -5.207 -0.094 1.00 0.00 29 GLN A CA 2
ATOM 1437 C C . GLN A 1 29 ? -11.712 -6.064 -0.918 1.00 0.00 29 GLN A C 2
ATOM 1438 O O . GLN A 1 29 ? -10.769 -5.553 -1.522 1.00 0.00 29 GLN A O 2
ATOM 1452 N N . GLN A 1 30 ? -11.963 -7.369 -0.938 1.00 0.00 30 GLN A N 2
ATOM 1453 C CA . GLN A 1 30 ? -11.124 -8.297 -1.687 1.00 0.00 30 GLN A CA 2
ATOM 1454 C C . GLN A 1 30 ? -10.584 -7.641 -2.954 1.00 0.00 30 GLN A C 2
ATOM 1455 O O . GLN A 1 30 ? -9.439 -7.869 -3.342 1.00 0.00 30 GLN A O 2
ATOM 1469 N N . GLU A 1 31 ? -11.417 -6.827 -3.594 1.00 0.00 31 GLU A N 2
ATOM 1470 C CA . GLU A 1 31 ? -11.023 -6.140 -4.818 1.00 0.00 31 GLU A CA 2
ATOM 1471 C C . GLU A 1 31 ? -10.244 -4.866 -4.500 1.00 0.00 31 GLU A C 2
ATOM 1472 O O . GLU A 1 31 ? -9.187 -4.610 -5.078 1.00 0.00 31 GLU A O 2
ATOM 1484 N N . LEU A 1 32 ? -10.775 -4.071 -3.578 1.00 0.00 32 LEU A N 2
ATOM 1485 C CA . LEU A 1 32 ? -10.131 -2.823 -3.182 1.00 0.00 32 LEU A CA 2
ATOM 1486 C C . LEU A 1 32 ? -8.800 -3.093 -2.488 1.00 0.00 32 LEU A C 2
ATOM 1487 O O . LEU A 1 32 ? -7.737 -2.757 -3.008 1.00 0.00 32 LEU A O 2
ATOM 1503 N N . GLY A 1 33 ? -8.867 -3.704 -1.308 1.00 0.00 33 GLY A N 2
ATOM 1504 C CA . GLY A 1 33 ? -7.660 -4.011 -0.563 1.00 0.00 33 GLY A CA 2
ATOM 1505 C C . GLY A 1 33 ? -6.570 -4.595 -1.439 1.00 0.00 33 GLY A C 2
ATOM 1506 O O . GLY A 1 33 ? -5.392 -4.283 -1.266 1.00 0.00 33 GLY A O 2
ATOM 1510 N N . SER A 1 34 ? -6.963 -5.445 -2.381 1.00 0.00 34 SER A N 2
ATOM 1511 C CA . SER A 1 34 ? -6.009 -6.079 -3.285 1.00 0.00 34 SER A CA 2
ATOM 1512 C C . SER A 1 34 ? -4.867 -5.126 -3.625 1.00 0.00 34 SER A C 2
ATOM 1513 O O . SER A 1 34 ? -5.036 -3.906 -3.613 1.00 0.00 34 SER A O 2
ATOM 1521 N N . CYS A 1 35 ? -3.703 -5.691 -3.927 1.00 0.00 35 CYS A N 2
ATOM 1522 C CA . CYS A 1 35 ? -2.532 -4.894 -4.271 1.00 0.00 35 CYS A CA 2
ATOM 1523 C C . CYS A 1 35 ? -1.959 -5.322 -5.619 1.00 0.00 35 CYS A C 2
ATOM 1524 O O . CYS A 1 35 ? -2.473 -6.238 -6.261 1.00 0.00 35 CYS A O 2
ATOM 1531 N N . ARG A 1 36 ? -0.891 -4.653 -6.041 1.00 0.00 36 ARG A N 2
ATOM 1532 C CA . ARG A 1 36 ? -0.249 -4.962 -7.312 1.00 0.00 36 ARG A CA 2
ATOM 1533 C C . ARG A 1 36 ? 0.806 -6.051 -7.138 1.00 0.00 36 ARG A C 2
ATOM 1534 O O . ARG A 1 36 ? 0.976 -6.910 -8.003 1.00 0.00 36 ARG A O 2
ATOM 1555 N N . CYS A 1 37 ? 1.513 -6.008 -6.013 1.00 0.00 37 CYS A N 2
ATOM 1556 C CA . CYS A 1 37 ? 2.552 -6.988 -5.724 1.00 0.00 37 CYS A CA 2
ATOM 1557 C C . CYS A 1 37 ? 2.026 -8.409 -5.908 1.00 0.00 37 CYS A C 2
ATOM 1558 O O . CYS A 1 37 ? 2.707 -9.266 -6.469 1.00 0.00 37 CYS A O 2
ATOM 1565 N N . GLY A 1 38 ? 0.807 -8.649 -5.433 1.00 0.00 38 GLY A N 2
ATOM 1566 C CA . GLY A 1 38 ? 0.210 -9.966 -5.555 1.00 0.00 38 GLY A CA 2
ATOM 1567 C C . GLY A 1 38 ? -0.393 -10.453 -4.252 1.00 0.00 38 GLY A C 2
ATOM 1568 O O . GLY A 1 38 ? -0.510 -11.657 -4.026 1.00 0.00 38 GLY A O 2
ATOM 1572 N N . TYR A 1 39 ? -0.774 -9.515 -3.392 1.00 0.00 39 TYR A N 2
ATOM 1573 C CA . TYR A 1 39 ? -1.364 -9.855 -2.103 1.00 0.00 39 TYR A CA 2
ATOM 1574 C C . TYR A 1 39 ? -2.568 -8.966 -1.803 1.00 0.00 39 TYR A C 2
ATOM 1575 O O . TYR A 1 39 ? -2.639 -7.824 -2.256 1.00 0.00 39 TYR A O 2
ATOM 1593 N N . VAL A 1 40 ? -3.513 -9.500 -1.036 1.00 0.00 40 VAL A N 2
ATOM 1594 C CA . VAL A 1 40 ? -4.714 -8.757 -0.673 1.00 0.00 40 VAL A CA 2
ATOM 1595 C C . VAL A 1 40 ? -4.744 -8.458 0.821 1.00 0.00 40 VAL A C 2
ATOM 1596 O O . VAL A 1 40 ? -4.563 -9.351 1.648 1.00 0.00 40 VAL A O 2
ATOM 1609 N N . PHE A 1 41 ? -4.976 -7.194 1.161 1.00 0.00 41 PHE A N 2
ATOM 1610 C CA . PHE A 1 41 ? -5.030 -6.775 2.557 1.00 0.00 41 PHE A CA 2
ATOM 1611 C C . PHE A 1 41 ? -6.361 -6.097 2.870 1.00 0.00 41 PHE A C 2
ATOM 1612 O O . PHE A 1 41 ? -7.186 -5.883 1.982 1.00 0.00 41 PHE A O 2
ATOM 1629 N N . CYS A 1 42 ? -6.563 -5.762 4.140 1.00 0.00 42 CYS A N 2
ATOM 1630 C CA . CYS A 1 42 ? -7.792 -5.109 4.573 1.00 0.00 42 CYS A CA 2
ATOM 1631 C C . CYS A 1 42 ? -7.715 -3.602 4.350 1.00 0.00 42 CYS A C 2
ATOM 1632 O O . CYS A 1 42 ? -6.693 -3.081 3.905 1.00 0.00 42 CYS A O 2
ATOM 1639 N N . MET A 1 43 ? -8.804 -2.907 4.663 1.00 0.00 43 MET A N 2
ATOM 1640 C CA . MET A 1 43 ? -8.859 -1.459 4.498 1.00 0.00 43 MET A CA 2
ATOM 1641 C C . MET A 1 43 ? -7.846 -0.769 5.405 1.00 0.00 43 MET A C 2
ATOM 1642 O O . MET A 1 43 ? -7.616 0.436 5.293 1.00 0.00 43 MET A O 2
ATOM 1656 N N . LEU A 1 44 ? -7.242 -1.539 6.304 1.00 0.00 44 LEU A N 2
ATOM 1657 C CA . LEU A 1 44 ? -6.253 -1.002 7.231 1.00 0.00 44 LEU A CA 2
ATOM 1658 C C . LEU A 1 44 ? -4.837 -1.328 6.766 1.00 0.00 44 LEU A C 2
ATOM 1659 O O . LEU A 1 44 ? -3.892 -0.595 7.059 1.00 0.00 44 LEU A O 2
ATOM 1675 N N . HIS A 1 45 ? -4.698 -2.432 6.038 1.00 0.00 45 HIS A N 2
ATOM 1676 C CA . HIS A 1 45 ? -3.398 -2.854 5.530 1.00 0.00 45 HIS A CA 2
ATOM 1677 C C . HIS A 1 45 ? -3.385 -2.853 4.004 1.00 0.00 45 HIS A C 2
ATOM 1678 O O . HIS A 1 45 ? -2.512 -3.458 3.381 1.00 0.00 45 HIS A O 2
ATOM 1692 N N . ARG A 1 46 ? -4.358 -2.171 3.409 1.00 0.00 46 ARG A N 2
ATOM 1693 C CA . ARG A 1 46 ? -4.459 -2.093 1.957 1.00 0.00 46 ARG A CA 2
ATOM 1694 C C . ARG A 1 46 ? -3.291 -1.306 1.372 1.00 0.00 46 ARG A C 2
ATOM 1695 O O . ARG A 1 46 ? -2.804 -1.613 0.282 1.00 0.00 46 ARG A O 2
ATOM 1716 N N . LEU A 1 47 ? -2.845 -0.289 2.102 1.00 0.00 47 LEU A N 2
ATOM 1717 C CA . LEU A 1 47 ? -1.733 0.543 1.655 1.00 0.00 47 LEU A CA 2
ATOM 1718 C C . LEU A 1 47 ? -0.463 -0.285 1.492 1.00 0.00 47 LEU A C 2
ATOM 1719 O O . LEU A 1 47 ? -0.282 -1.321 2.132 1.00 0.00 47 LEU A O 2
ATOM 1735 N N . PRO A 1 48 ? 0.440 0.181 0.617 1.00 0.00 48 PRO A N 2
ATOM 1736 C CA . PRO A 1 48 ? 1.710 -0.500 0.352 1.00 0.00 48 PRO A CA 2
ATOM 1737 C C . PRO A 1 48 ? 2.670 -0.419 1.534 1.00 0.00 48 PRO A C 2
ATOM 1738 O O . PRO A 1 48 ? 3.205 -1.433 1.981 1.00 0.00 48 PRO A O 2
ATOM 1749 N N . GLU A 1 49 ? 2.882 0.794 2.036 1.00 0.00 49 GLU A N 2
ATOM 1750 C CA . GLU A 1 49 ? 3.777 1.006 3.167 1.00 0.00 49 GLU A CA 2
ATOM 1751 C C . GLU A 1 49 ? 3.323 0.198 4.380 1.00 0.00 49 GLU A C 2
ATOM 1752 O O . GLU A 1 49 ? 4.131 -0.167 5.233 1.00 0.00 49 GLU A O 2
ATOM 1764 N N . GLN A 1 50 ? 2.024 -0.075 4.449 1.00 0.00 50 GLN A N 2
ATOM 1765 C CA . GLN A 1 50 ? 1.462 -0.837 5.557 1.00 0.00 50 GLN A CA 2
ATOM 1766 C C . GLN A 1 50 ? 2.028 -2.253 5.587 1.00 0.00 50 GLN A C 2
ATOM 1767 O O . GLN A 1 50 ? 2.345 -2.784 6.652 1.00 0.00 50 GLN A O 2
ATOM 1781 N N . HIS A 1 51 ? 2.152 -2.860 4.411 1.00 0.00 51 HIS A N 2
ATOM 1782 C CA . HIS A 1 51 ? 2.681 -4.215 4.302 1.00 0.00 51 HIS A CA 2
ATOM 1783 C C . HIS A 1 51 ? 4.039 -4.214 3.606 1.00 0.00 51 HIS A C 2
ATOM 1784 O O . HIS A 1 51 ? 4.352 -5.121 2.835 1.00 0.00 51 HIS A O 2
ATOM 1798 N N . ASP A 1 52 ? 4.839 -3.191 3.882 1.00 0.00 52 ASP A N 2
ATOM 1799 C CA . ASP A 1 52 ? 6.163 -3.072 3.283 1.00 0.00 52 ASP A CA 2
ATOM 1800 C C . ASP A 1 52 ? 6.159 -3.590 1.848 1.00 0.00 52 ASP A C 2
ATOM 1801 O O . ASP A 1 52 ? 7.084 -4.283 1.424 1.00 0.00 52 ASP A O 2
ATOM 1810 N N . CYS A 1 53 ? 5.111 -3.251 1.105 1.00 0.00 53 CYS A N 2
ATOM 1811 C CA . CYS A 1 53 ? 4.984 -3.683 -0.281 1.00 0.00 53 CYS A CA 2
ATOM 1812 C C . CYS A 1 53 ? 6.347 -3.719 -0.967 1.00 0.00 53 CYS A C 2
ATOM 1813 O O . CYS A 1 53 ? 7.191 -2.850 -0.743 1.00 0.00 53 CYS A O 2
ATOM 1820 N N . THR A 1 54 ? 6.556 -4.731 -1.803 1.00 0.00 54 THR A N 2
ATOM 1821 C CA . THR A 1 54 ? 7.816 -4.882 -2.520 1.00 0.00 54 THR A CA 2
ATOM 1822 C C . THR A 1 54 ? 7.788 -4.128 -3.844 1.00 0.00 54 THR A C 2
ATOM 1823 O O . THR A 1 54 ? 8.814 -3.628 -4.307 1.00 0.00 54 THR A O 2
ATOM 1834 N N . PHE A 1 55 ? 6.608 -4.047 -4.450 1.00 0.00 55 PHE A N 2
ATOM 1835 C CA . PHE A 1 55 ? 6.448 -3.353 -5.722 1.00 0.00 55 PHE A CA 2
ATOM 1836 C C . PHE A 1 55 ? 6.970 -1.922 -5.631 1.00 0.00 55 PHE A C 2
ATOM 1837 O O . PHE A 1 55 ? 7.310 -1.442 -4.549 1.00 0.00 55 PHE A O 2
ATOM 1854 N N . ASP A 1 56 ? 7.030 -1.247 -6.773 1.00 0.00 56 ASP A N 2
ATOM 1855 C CA . ASP A 1 56 ? 7.510 0.129 -6.823 1.00 0.00 56 ASP A CA 2
ATOM 1856 C C . ASP A 1 56 ? 6.403 1.075 -7.277 1.00 0.00 56 ASP A C 2
ATOM 1857 O O . ASP A 1 56 ? 6.245 1.336 -8.470 1.00 0.00 56 ASP A O 2
ATOM 1866 N N . HIS A 1 57 ? 5.637 1.585 -6.317 1.00 0.00 57 HIS A N 2
ATOM 1867 C CA . HIS A 1 57 ? 4.543 2.502 -6.618 1.00 0.00 57 HIS A CA 2
ATOM 1868 C C . HIS A 1 57 ? 5.079 3.855 -7.077 1.00 0.00 57 HIS A C 2
ATOM 1869 O O . HIS A 1 57 ? 6.274 4.128 -6.973 1.00 0.00 57 HIS A O 2
ATOM 1883 N N . MET A 1 58 ? 4.186 4.698 -7.585 1.00 0.00 58 MET A N 2
ATOM 1884 C CA . MET A 1 58 ? 4.570 6.023 -8.059 1.00 0.00 58 MET A CA 2
ATOM 1885 C C . MET A 1 58 ? 5.014 6.908 -6.899 1.00 0.00 58 MET A C 2
ATOM 1886 O O . MET A 1 58 ? 4.228 7.687 -6.364 1.00 0.00 58 MET A O 2
ATOM 1900 N N . GLY A 1 59 ? 6.281 6.781 -6.516 1.00 0.00 59 GLY A N 2
ATOM 1901 C CA . GLY A 1 59 ? 6.808 7.575 -5.421 1.00 0.00 59 GLY A CA 2
ATOM 1902 C C . GLY A 1 59 ? 8.323 7.585 -5.388 1.00 0.00 59 GLY A C 2
ATOM 1903 O O . GLY A 1 59 ? 8.955 8.524 -5.874 1.00 0.00 59 GLY A O 2
ATOM 1907 N N . ARG A 1 60 ? 8.908 6.539 -4.814 1.00 0.00 60 ARG A N 2
ATOM 1908 C CA . ARG A 1 60 ? 10.359 6.433 -4.717 1.00 0.00 60 ARG A CA 2
ATOM 1909 C C . ARG A 1 60 ? 10.968 6.067 -6.067 1.00 0.00 60 ARG A C 2
ATOM 1910 O O . ARG A 1 60 ? 10.834 4.937 -6.535 1.00 0.00 60 ARG A O 2
ATOM 1931 N N . GLY A 1 61 ? 11.638 7.033 -6.690 1.00 0.00 61 GLY A N 2
ATOM 1932 C CA . GLY A 1 61 ? 12.258 6.793 -7.980 1.00 0.00 61 GLY A CA 2
ATOM 1933 C C . GLY A 1 61 ? 13.457 7.688 -8.223 1.00 0.00 61 GLY A C 2
ATOM 1934 O O . GLY A 1 61 ? 14.592 7.305 -7.942 1.00 0.00 61 GLY A O 2
ATOM 1938 N N . SER A 1 62 ? 13.205 8.883 -8.747 1.00 0.00 62 SER A N 2
ATOM 1939 C CA . SER A 1 62 ? 14.274 9.833 -9.033 1.00 0.00 62 SER A CA 2
ATOM 1940 C C . SER A 1 62 ? 14.455 10.811 -7.877 1.00 0.00 62 SER A C 2
ATOM 1941 O O . SER A 1 62 ? 15.556 10.972 -7.352 1.00 0.00 62 SER A O 2
ATOM 1949 N N . GLY A 1 63 ? 13.364 11.462 -7.483 1.00 0.00 63 GLY A N 2
ATOM 1950 C CA . GLY A 1 63 ? 13.423 12.416 -6.392 1.00 0.00 63 GLY A CA 2
ATOM 1951 C C . GLY A 1 63 ? 13.949 11.800 -5.110 1.00 0.00 63 GLY A C 2
ATOM 1952 O O . GLY A 1 63 ? 13.735 10.620 -4.831 1.00 0.00 63 GLY A O 2
ATOM 1956 N N . PRO A 1 64 ? 14.655 12.608 -4.306 1.00 0.00 64 PRO A N 2
ATOM 1957 C CA . PRO A 1 64 ? 15.228 12.156 -3.035 1.00 0.00 64 PRO A CA 2
ATOM 1958 C C . PRO A 1 64 ? 14.159 11.881 -1.983 1.00 0.00 64 PRO A C 2
ATOM 1959 O O . PRO A 1 64 ? 14.472 11.568 -0.834 1.00 0.00 64 PRO A O 2
ATOM 1970 N N . SER A 1 65 ? 12.897 12.000 -2.382 1.00 0.00 65 SER A N 2
ATOM 1971 C CA . SER A 1 65 ? 11.782 11.768 -1.472 1.00 0.00 65 SER A CA 2
ATOM 1972 C C . SER A 1 65 ? 11.282 10.330 -1.581 1.00 0.00 65 SER A C 2
ATOM 1973 O O . SER A 1 65 ? 11.244 9.756 -2.669 1.00 0.00 65 SER A O 2
ATOM 1981 N N . SER A 1 66 ? 10.900 9.755 -0.445 1.00 0.00 66 SER A N 2
ATOM 1982 C CA . SER A 1 66 ? 10.406 8.384 -0.411 1.00 0.00 66 SER A CA 2
ATOM 1983 C C . SER A 1 66 ? 9.340 8.217 0.667 1.00 0.00 66 SER A C 2
ATOM 1984 O O . SER A 1 66 ? 9.316 8.954 1.652 1.00 0.00 66 SER A O 2
ATOM 1992 N N . GLY A 1 67 ? 8.457 7.242 0.472 1.00 0.00 67 GLY A N 2
ATOM 1993 C CA . GLY A 1 67 ? 7.399 6.995 1.434 1.00 0.00 67 GLY A CA 2
ATOM 1994 C C . GLY A 1 67 ? 6.689 5.678 1.190 1.00 0.00 67 GLY A C 2
ATOM 1995 O O . GLY A 1 67 ? 5.761 5.639 0.384 1.00 0.00 67 GLY A O 2
ATOM 2001 N N . GLY A 1 1 ? -3.958 -31.883 -13.003 1.00 0.00 1 GLY A N 3
ATOM 2002 C CA . GLY A 1 1 ? -3.090 -30.767 -12.678 1.00 0.00 1 GLY A CA 3
ATOM 2003 C C . GLY A 1 1 ? -2.436 -30.918 -11.319 1.00 0.00 1 GLY A C 3
ATOM 2004 O O . GLY A 1 1 ? -2.731 -31.860 -10.582 1.00 0.00 1 GLY A O 3
ATOM 2008 N N . SER A 1 2 ? -1.545 -29.990 -10.985 1.00 0.00 2 SER A N 3
ATOM 2009 C CA . SER A 1 2 ? -0.844 -30.027 -9.707 1.00 0.00 2 SER A CA 3
ATOM 2010 C C . SER A 1 2 ? -1.823 -29.881 -8.546 1.00 0.00 2 SER A C 3
ATOM 2011 O O . SER A 1 2 ? -2.045 -28.780 -8.042 1.00 0.00 2 SER A O 3
ATOM 2019 N N . SER A 1 3 ? -2.405 -31.000 -8.127 1.00 0.00 3 SER A N 3
ATOM 2020 C CA . SER A 1 3 ? -3.363 -30.997 -7.028 1.00 0.00 3 SER A CA 3
ATOM 2021 C C . SER A 1 3 ? -2.736 -30.422 -5.762 1.00 0.00 3 SER A C 3
ATOM 2022 O O . SER A 1 3 ? -1.918 -31.069 -5.111 1.00 0.00 3 SER A O 3
ATOM 2030 N N . GLY A 1 4 ? -3.127 -29.198 -5.419 1.00 0.00 4 GLY A N 3
ATOM 2031 C CA . GLY A 1 4 ? -2.594 -28.554 -4.233 1.00 0.00 4 GLY A CA 3
ATOM 2032 C C . GLY A 1 4 ? -3.172 -29.126 -2.953 1.00 0.00 4 GLY A C 3
ATOM 2033 O O . GLY A 1 4 ? -4.148 -28.603 -2.416 1.00 0.00 4 GLY A O 3
ATOM 2037 N N . SER A 1 5 ? -2.568 -30.205 -2.464 1.00 0.00 5 SER A N 3
ATOM 2038 C CA . SER A 1 5 ? -3.032 -30.852 -1.243 1.00 0.00 5 SER A CA 3
ATOM 2039 C C . SER A 1 5 ? -2.355 -30.247 -0.017 1.00 0.00 5 SER A C 3
ATOM 2040 O O . SER A 1 5 ? -3.021 -29.836 0.934 1.00 0.00 5 SER A O 3
ATOM 2048 N N . SER A 1 6 ? -1.027 -30.196 -0.046 1.00 0.00 6 SER A N 3
ATOM 2049 C CA . SER A 1 6 ? -0.259 -29.645 1.063 1.00 0.00 6 SER A CA 3
ATOM 2050 C C . SER A 1 6 ? 1.211 -29.491 0.683 1.00 0.00 6 SER A C 3
ATOM 2051 O O . SER A 1 6 ? 1.803 -30.382 0.076 1.00 0.00 6 SER A O 3
ATOM 2059 N N . GLY A 1 7 ? 1.793 -28.351 1.045 1.00 0.00 7 GLY A N 3
ATOM 2060 C CA . GLY A 1 7 ? 3.188 -28.100 0.734 1.00 0.00 7 GLY A CA 3
ATOM 2061 C C . GLY A 1 7 ? 3.383 -26.826 -0.064 1.00 0.00 7 GLY A C 3
ATOM 2062 O O . GLY A 1 7 ? 4.150 -26.800 -1.027 1.00 0.00 7 GLY A O 3
ATOM 2066 N N . SER A 1 8 ? 2.687 -25.766 0.336 1.00 0.00 8 SER A N 3
ATOM 2067 C CA . SER A 1 8 ? 2.784 -24.484 -0.352 1.00 0.00 8 SER A CA 3
ATOM 2068 C C . SER A 1 8 ? 3.665 -23.514 0.428 1.00 0.00 8 SER A C 3
ATOM 2069 O O . SER A 1 8 ? 3.672 -23.517 1.659 1.00 0.00 8 SER A O 3
ATOM 2077 N N . ARG A 1 9 ? 4.408 -22.684 -0.297 1.00 0.00 9 ARG A N 3
ATOM 2078 C CA . ARG A 1 9 ? 5.295 -21.709 0.326 1.00 0.00 9 ARG A CA 3
ATOM 2079 C C . ARG A 1 9 ? 4.814 -20.286 0.054 1.00 0.00 9 ARG A C 3
ATOM 2080 O O . ARG A 1 9 ? 5.301 -19.619 -0.858 1.00 0.00 9 ARG A O 3
ATOM 2101 N N . SER A 1 10 ? 3.855 -19.829 0.853 1.00 0.00 10 SER A N 3
ATOM 2102 C CA . SER A 1 10 ? 3.305 -18.488 0.696 1.00 0.00 10 SER A CA 3
ATOM 2103 C C . SER A 1 10 ? 2.534 -18.067 1.944 1.00 0.00 10 SER A C 3
ATOM 2104 O O . SER A 1 10 ? 1.582 -18.733 2.354 1.00 0.00 10 SER A O 3
ATOM 2112 N N . LYS A 1 11 ? 2.952 -16.958 2.545 1.00 0.00 11 LYS A N 3
ATOM 2113 C CA . LYS A 1 11 ? 2.302 -16.446 3.745 1.00 0.00 11 LYS A CA 3
ATOM 2114 C C . LYS A 1 11 ? 0.806 -16.259 3.516 1.00 0.00 11 LYS A C 3
ATOM 2115 O O . LYS A 1 11 ? -0.005 -16.536 4.400 1.00 0.00 11 LYS A O 3
ATOM 2134 N N . GLN A 1 12 ? 0.448 -15.790 2.326 1.00 0.00 12 GLN A N 3
ATOM 2135 C CA . GLN A 1 12 ? -0.952 -15.567 1.982 1.00 0.00 12 GLN A CA 3
ATOM 2136 C C . GLN A 1 12 ? -1.766 -16.844 2.163 1.00 0.00 12 GLN A C 3
ATOM 2137 O O . GLN A 1 12 ? -1.621 -17.800 1.400 1.00 0.00 12 GLN A O 3
ATOM 2151 N N . LYS A 1 13 ? -2.624 -16.853 3.177 1.00 0.00 13 LYS A N 3
ATOM 2152 C CA . LYS A 1 13 ? -3.464 -18.012 3.459 1.00 0.00 13 LYS A CA 3
ATOM 2153 C C . LYS A 1 13 ? -4.632 -18.088 2.481 1.00 0.00 13 LYS A C 3
ATOM 2154 O O . LYS A 1 13 ? -4.880 -19.131 1.876 1.00 0.00 13 LYS A O 3
ATOM 2173 N N . SER A 1 14 ? -5.346 -16.977 2.331 1.00 0.00 14 SER A N 3
ATOM 2174 C CA . SER A 1 14 ? -6.489 -16.919 1.428 1.00 0.00 14 SER A CA 3
ATOM 2175 C C . SER A 1 14 ? -6.899 -15.474 1.162 1.00 0.00 14 SER A C 3
ATOM 2176 O O . SER A 1 14 ? -7.144 -14.706 2.092 1.00 0.00 14 SER A O 3
ATOM 2184 N N . ARG A 1 15 ? -6.970 -15.111 -0.115 1.00 0.00 15 ARG A N 3
ATOM 2185 C CA . ARG A 1 15 ? -7.348 -13.758 -0.504 1.00 0.00 15 ARG A CA 3
ATOM 2186 C C . ARG A 1 15 ? -8.592 -13.302 0.253 1.00 0.00 15 ARG A C 3
ATOM 2187 O O . ARG A 1 15 ? -8.674 -12.158 0.699 1.00 0.00 15 ARG A O 3
ATOM 2208 N N . ARG A 1 16 ? -9.557 -14.204 0.393 1.00 0.00 16 ARG A N 3
ATOM 2209 C CA . ARG A 1 16 ? -10.797 -13.894 1.094 1.00 0.00 16 ARG A CA 3
ATOM 2210 C C . ARG A 1 16 ? -10.521 -13.068 2.347 1.00 0.00 16 ARG A C 3
ATOM 2211 O O . ARG A 1 16 ? -11.363 -12.281 2.782 1.00 0.00 16 ARG A O 3
ATOM 2232 N N . ARG A 1 17 ? -9.337 -13.252 2.922 1.00 0.00 17 ARG A N 3
ATOM 2233 C CA . ARG A 1 17 ? -8.951 -12.525 4.125 1.00 0.00 17 ARG A CA 3
ATOM 2234 C C . ARG A 1 17 ? -7.598 -11.844 3.938 1.00 0.00 17 ARG A C 3
ATOM 2235 O O . ARG A 1 17 ? -6.830 -12.200 3.045 1.00 0.00 17 ARG A O 3
ATOM 2256 N N . CYS A 1 18 ? -7.314 -10.861 4.787 1.00 0.00 18 CYS A N 3
ATOM 2257 C CA . CYS A 1 18 ? -6.056 -10.129 4.716 1.00 0.00 18 CYS A CA 3
ATOM 2258 C C . CYS A 1 18 ? -4.869 -11.088 4.691 1.00 0.00 18 CYS A C 3
ATOM 2259 O O . CYS A 1 18 ? -5.011 -12.277 4.978 1.00 0.00 18 CYS A O 3
ATOM 2266 N N . PHE A 1 19 ? -3.698 -10.563 4.346 1.00 0.00 19 PHE A N 3
ATOM 2267 C CA . PHE A 1 19 ? -2.486 -11.372 4.282 1.00 0.00 19 PHE A CA 3
ATOM 2268 C C . PHE A 1 19 ? -1.604 -11.126 5.503 1.00 0.00 19 PHE A C 3
ATOM 2269 O O . PHE A 1 19 ? -0.596 -11.804 5.698 1.00 0.00 19 PHE A O 3
ATOM 2286 N N . GLN A 1 20 ? -1.992 -10.152 6.320 1.00 0.00 20 GLN A N 3
ATOM 2287 C CA . GLN A 1 20 ? -1.236 -9.816 7.520 1.00 0.00 20 GLN A CA 3
ATOM 2288 C C . GLN A 1 20 ? -2.074 -10.045 8.773 1.00 0.00 20 GLN A C 3
ATOM 2289 O O . GLN A 1 20 ? -1.575 -10.538 9.785 1.00 0.00 20 GLN A O 3
ATOM 2303 N N . CYS A 1 21 ? -3.351 -9.682 8.700 1.00 0.00 21 CYS A N 3
ATOM 2304 C CA . CYS A 1 21 ? -4.259 -9.847 9.828 1.00 0.00 21 CYS A CA 3
ATOM 2305 C C . CYS A 1 21 ? -5.298 -10.926 9.537 1.00 0.00 21 CYS A C 3
ATOM 2306 O O . CYS A 1 21 ? -6.160 -11.211 10.367 1.00 0.00 21 CYS A O 3
ATOM 2313 N N . GLN A 1 22 ? -5.208 -11.522 8.352 1.00 0.00 22 GLN A N 3
ATOM 2314 C CA . GLN A 1 22 ? -6.140 -12.569 7.951 1.00 0.00 22 GLN A CA 3
ATOM 2315 C C . GLN A 1 22 ? -7.557 -12.241 8.410 1.00 0.00 22 GLN A C 3
ATOM 2316 O O . GLN A 1 22 ? -8.258 -13.094 8.956 1.00 0.00 22 GLN A O 3
ATOM 2330 N N . THR A 1 23 ? -7.974 -10.999 8.186 1.00 0.00 23 THR A N 3
ATOM 2331 C CA . THR A 1 23 ? -9.307 -10.557 8.578 1.00 0.00 23 THR A CA 3
ATOM 2332 C C . THR A 1 23 ? -10.315 -10.792 7.460 1.00 0.00 23 THR A C 3
ATOM 2333 O O . THR A 1 23 ? -9.951 -10.859 6.285 1.00 0.00 23 THR A O 3
ATOM 2344 N N . LYS A 1 24 ? -11.585 -10.916 7.830 1.00 0.00 24 LYS A N 3
ATOM 2345 C CA . LYS A 1 24 ? -12.648 -11.142 6.858 1.00 0.00 24 LYS A CA 3
ATOM 2346 C C . LYS A 1 24 ? -12.789 -9.948 5.919 1.00 0.00 24 LYS A C 3
ATOM 2347 O O . LYS A 1 24 ? -13.116 -8.841 6.350 1.00 0.00 24 LYS A O 3
ATOM 2366 N N . LEU A 1 25 ? -12.541 -10.179 4.635 1.00 0.00 25 LEU A N 3
ATOM 2367 C CA . LEU A 1 25 ? -12.641 -9.122 3.634 1.00 0.00 25 LEU A CA 3
ATOM 2368 C C . LEU A 1 25 ? -13.934 -9.251 2.834 1.00 0.00 25 LEU A C 3
ATOM 2369 O O . LEU A 1 25 ? -14.292 -10.340 2.388 1.00 0.00 25 LEU A O 3
ATOM 2385 N N . GLU A 1 26 ? -14.627 -8.131 2.655 1.00 0.00 26 GLU A N 3
ATOM 2386 C CA . GLU A 1 26 ? -15.879 -8.120 1.907 1.00 0.00 26 GLU A CA 3
ATOM 2387 C C . GLU A 1 26 ? -15.616 -8.185 0.405 1.00 0.00 26 GLU A C 3
ATOM 2388 O O . GLU A 1 26 ? -14.546 -7.798 -0.067 1.00 0.00 26 GLU A O 3
ATOM 2400 N N . LEU A 1 27 ? -16.599 -8.678 -0.340 1.00 0.00 27 LEU A N 3
ATOM 2401 C CA . LEU A 1 27 ? -16.475 -8.795 -1.789 1.00 0.00 27 LEU A CA 3
ATOM 2402 C C . LEU A 1 27 ? -15.911 -7.513 -2.393 1.00 0.00 27 LEU A C 3
ATOM 2403 O O . LEU A 1 27 ? -15.097 -7.554 -3.316 1.00 0.00 27 LEU A O 3
ATOM 2419 N N . VAL A 1 28 ? -16.347 -6.374 -1.864 1.00 0.00 28 VAL A N 3
ATOM 2420 C CA . VAL A 1 28 ? -15.883 -5.079 -2.348 1.00 0.00 28 VAL A CA 3
ATOM 2421 C C . VAL A 1 28 ? -14.471 -4.782 -1.855 1.00 0.00 28 VAL A C 3
ATOM 2422 O O . VAL A 1 28 ? -13.724 -4.042 -2.494 1.00 0.00 28 VAL A O 3
ATOM 2435 N N . GLN A 1 29 ? -14.114 -5.364 -0.715 1.00 0.00 29 GLN A N 3
ATOM 2436 C CA . GLN A 1 29 ? -12.791 -5.160 -0.136 1.00 0.00 29 GLN A CA 3
ATOM 2437 C C . GLN A 1 29 ? -11.747 -6.013 -0.850 1.00 0.00 29 GLN A C 3
ATOM 2438 O O . GLN A 1 29 ? -10.833 -5.487 -1.485 1.00 0.00 29 GLN A O 3
ATOM 2452 N N . GLN A 1 30 ? -11.891 -7.329 -0.742 1.00 0.00 30 GLN A N 3
ATOM 2453 C CA . GLN A 1 30 ? -10.959 -8.254 -1.377 1.00 0.00 30 GLN A CA 3
ATOM 2454 C C . GLN A 1 30 ? -10.435 -7.682 -2.690 1.00 0.00 30 GLN A C 3
ATOM 2455 O O . GLN A 1 30 ? -9.264 -7.852 -3.028 1.00 0.00 30 GLN A O 3
ATOM 2469 N N . GLU A 1 31 ? -11.310 -7.004 -3.426 1.00 0.00 31 GLU A N 3
ATOM 2470 C CA . GLU A 1 31 ? -10.935 -6.409 -4.703 1.00 0.00 31 GLU A CA 3
ATOM 2471 C C . GLU A 1 31 ? -10.134 -5.127 -4.491 1.00 0.00 31 GLU A C 3
ATOM 2472 O O . GLU A 1 31 ? -9.055 -4.954 -5.060 1.00 0.00 31 GLU A O 3
ATOM 2484 N N . LEU A 1 32 ? -10.669 -4.231 -3.669 1.00 0.00 32 LEU A N 3
ATOM 2485 C CA . LEU A 1 32 ? -10.006 -2.964 -3.381 1.00 0.00 32 LEU A CA 3
ATOM 2486 C C . LEU A 1 32 ? -8.691 -3.193 -2.643 1.00 0.00 32 LEU A C 3
ATOM 2487 O O . LEU A 1 32 ? -7.619 -2.857 -3.144 1.00 0.00 32 LEU A O 3
ATOM 2503 N N . GLY A 1 33 ? -8.781 -3.771 -1.449 1.00 0.00 33 GLY A N 3
ATOM 2504 C CA . GLY A 1 33 ? -7.591 -4.038 -0.662 1.00 0.00 33 GLY A CA 3
ATOM 2505 C C . GLY A 1 33 ? -6.465 -4.620 -1.493 1.00 0.00 33 GLY A C 3
ATOM 2506 O O . GLY A 1 33 ? -5.292 -4.341 -1.244 1.00 0.00 33 GLY A O 3
ATOM 2510 N N . SER A 1 34 ? -6.821 -5.433 -2.483 1.00 0.00 34 SER A N 3
ATOM 2511 C CA . SER A 1 34 ? -5.831 -6.061 -3.350 1.00 0.00 34 SER A CA 3
ATOM 2512 C C . SER A 1 34 ? -4.699 -5.091 -3.674 1.00 0.00 34 SER A C 3
ATOM 2513 O O . SER A 1 34 ? -4.906 -3.879 -3.745 1.00 0.00 34 SER A O 3
ATOM 2521 N N . CYS A 1 35 ? -3.502 -5.632 -3.871 1.00 0.00 35 CYS A N 3
ATOM 2522 C CA . CYS A 1 35 ? -2.336 -4.817 -4.187 1.00 0.00 35 CYS A CA 3
ATOM 2523 C C . CYS A 1 35 ? -1.737 -5.222 -5.531 1.00 0.00 35 CYS A C 3
ATOM 2524 O O . CYS A 1 35 ? -2.223 -6.145 -6.186 1.00 0.00 35 CYS A O 3
ATOM 2531 N N . ARG A 1 36 ? -0.680 -4.526 -5.935 1.00 0.00 36 ARG A N 3
ATOM 2532 C CA . ARG A 1 36 ? -0.015 -4.812 -7.201 1.00 0.00 36 ARG A CA 3
ATOM 2533 C C . ARG A 1 36 ? 1.045 -5.896 -7.026 1.00 0.00 36 ARG A C 3
ATOM 2534 O O . ARG A 1 36 ? 1.237 -6.739 -7.902 1.00 0.00 36 ARG A O 3
ATOM 2555 N N . CYS A 1 37 ? 1.730 -5.867 -5.888 1.00 0.00 37 CYS A N 3
ATOM 2556 C CA . CYS A 1 37 ? 2.771 -6.846 -5.597 1.00 0.00 37 CYS A CA 3
ATOM 2557 C C . CYS A 1 37 ? 2.265 -8.266 -5.834 1.00 0.00 37 CYS A C 3
ATOM 2558 O O . CYS A 1 37 ? 2.969 -9.101 -6.400 1.00 0.00 37 CYS A O 3
ATOM 2565 N N . GLY A 1 38 ? 1.038 -8.531 -5.396 1.00 0.00 38 GLY A N 3
ATOM 2566 C CA . GLY A 1 38 ? 0.458 -9.850 -5.570 1.00 0.00 38 GLY A CA 3
ATOM 2567 C C . GLY A 1 38 ? -0.186 -10.372 -4.301 1.00 0.00 38 GLY A C 3
ATOM 2568 O O . GLY A 1 38 ? -0.353 -11.580 -4.132 1.00 0.00 38 GLY A O 3
ATOM 2572 N N . TYR A 1 39 ? -0.548 -9.460 -3.405 1.00 0.00 39 TYR A N 3
ATOM 2573 C CA . TYR A 1 39 ? -1.174 -9.835 -2.143 1.00 0.00 39 TYR A CA 3
ATOM 2574 C C . TYR A 1 39 ? -2.410 -8.983 -1.873 1.00 0.00 39 TYR A C 3
ATOM 2575 O O . TYR A 1 39 ? -2.530 -7.865 -2.375 1.00 0.00 39 TYR A O 3
ATOM 2593 N N . VAL A 1 40 ? -3.328 -9.519 -1.075 1.00 0.00 40 VAL A N 3
ATOM 2594 C CA . VAL A 1 40 ? -4.555 -8.809 -0.736 1.00 0.00 40 VAL A CA 3
ATOM 2595 C C . VAL A 1 40 ? -4.626 -8.518 0.759 1.00 0.00 40 VAL A C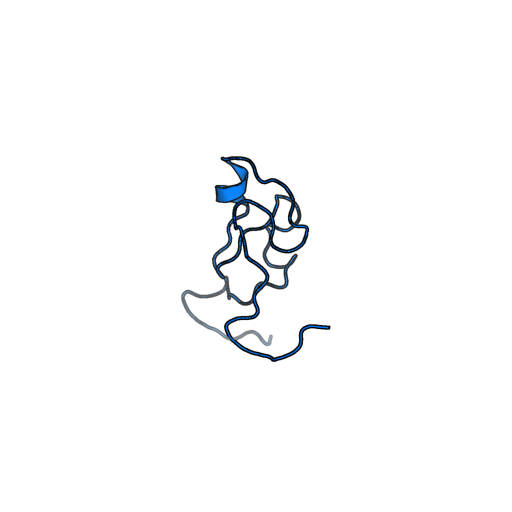 3
ATOM 2596 O O . VAL A 1 40 ? -4.478 -9.418 1.586 1.00 0.00 40 VAL A O 3
ATOM 2609 N N . PHE A 1 41 ? -4.854 -7.254 1.100 1.00 0.00 41 PHE A N 3
ATOM 2610 C CA . PHE A 1 41 ? -4.945 -6.843 2.497 1.00 0.00 41 PHE A CA 3
ATOM 2611 C C . PHE A 1 41 ? -6.258 -6.114 2.765 1.00 0.00 41 PHE A C 3
ATOM 2612 O O . PHE A 1 41 ? -7.020 -5.824 1.842 1.00 0.00 41 PHE A O 3
ATOM 2629 N N . CYS A 1 42 ? -6.517 -5.821 4.035 1.00 0.00 42 CYS A N 3
ATOM 2630 C CA . CYS A 1 42 ? -7.737 -5.127 4.428 1.00 0.00 42 CYS A CA 3
ATOM 2631 C C . CYS A 1 42 ? -7.580 -3.618 4.267 1.00 0.00 42 CYS A C 3
ATOM 2632 O O . CYS A 1 42 ? -6.496 -3.126 3.953 1.00 0.00 42 CYS A O 3
ATOM 2639 N N . MET A 1 43 ? -8.670 -2.889 4.484 1.00 0.00 43 MET A N 3
ATOM 2640 C CA . MET A 1 43 ? -8.653 -1.435 4.365 1.00 0.00 43 MET A CA 3
ATOM 2641 C C . MET A 1 43 ? -7.615 -0.825 5.302 1.00 0.00 43 MET A C 3
ATOM 2642 O O . MET A 1 43 ? -7.254 0.345 5.167 1.00 0.00 43 MET A O 3
ATOM 2656 N N . LEU A 1 44 ? -7.139 -1.624 6.250 1.00 0.00 44 LEU A N 3
ATOM 2657 C CA . LEU A 1 44 ? -6.142 -1.162 7.210 1.00 0.00 44 LEU A CA 3
ATOM 2658 C C . LEU A 1 44 ? -4.730 -1.436 6.704 1.00 0.00 44 LEU A C 3
ATOM 2659 O O . LEU A 1 44 ? -3.821 -0.627 6.896 1.00 0.00 44 LEU A O 3
ATOM 2675 N N . HIS A 1 45 ? -4.552 -2.582 6.053 1.00 0.00 45 HIS A N 3
ATOM 2676 C CA . HIS A 1 45 ? -3.251 -2.963 5.516 1.00 0.00 45 HIS A CA 3
ATOM 2677 C C . HIS A 1 45 ? -3.270 -2.956 3.990 1.00 0.00 45 HIS A C 3
ATOM 2678 O O . HIS A 1 45 ? -2.432 -3.588 3.347 1.00 0.00 45 HIS A O 3
ATOM 2692 N N . ARG A 1 46 ? -4.231 -2.238 3.419 1.00 0.00 46 ARG A N 3
ATOM 2693 C CA . ARG A 1 46 ? -4.360 -2.151 1.969 1.00 0.00 46 ARG A CA 3
ATOM 2694 C C . ARG A 1 46 ? -3.235 -1.310 1.373 1.00 0.00 46 ARG A C 3
ATOM 2695 O O . ARG A 1 46 ? -2.804 -1.542 0.243 1.00 0.00 46 ARG A O 3
ATOM 2716 N N . LEU A 1 47 ? -2.765 -0.332 2.139 1.00 0.00 47 LEU A N 3
ATOM 2717 C CA . LEU A 1 47 ? -1.691 0.545 1.687 1.00 0.00 47 LEU A CA 3
ATOM 2718 C C . LEU A 1 47 ? -0.381 -0.225 1.550 1.00 0.00 47 LEU A C 3
ATOM 2719 O O . LEU A 1 47 ? -0.151 -1.232 2.220 1.00 0.00 47 LEU A O 3
ATOM 2735 N N . PRO A 1 48 ? 0.501 0.260 0.662 1.00 0.00 48 PRO A N 3
ATOM 2736 C CA . PRO A 1 48 ? 1.804 -0.366 0.418 1.00 0.00 48 PRO A CA 3
ATOM 2737 C C . PRO A 1 48 ? 2.754 -0.204 1.599 1.00 0.00 48 PRO A C 3
ATOM 2738 O O . PRO A 1 48 ? 3.363 -1.171 2.055 1.00 0.00 48 PRO A O 3
ATOM 2749 N N . GLU A 1 49 ? 2.877 1.026 2.090 1.00 0.00 49 GLU A N 3
ATOM 2750 C CA . GLU A 1 49 ? 3.755 1.313 3.219 1.00 0.00 49 GLU A CA 3
ATOM 2751 C C . GLU A 1 49 ? 3.373 0.472 4.433 1.00 0.00 49 GLU A C 3
ATOM 2752 O O . GLU A 1 49 ? 4.216 0.156 5.272 1.00 0.00 49 GLU A O 3
ATOM 2764 N N . GLN A 1 50 ? 2.096 0.114 4.520 1.00 0.00 50 GLN A N 3
ATOM 2765 C CA . GLN A 1 50 ? 1.602 -0.689 5.632 1.00 0.00 50 GLN A CA 3
ATOM 2766 C C . GLN A 1 50 ? 2.245 -2.071 5.634 1.00 0.00 50 GLN A C 3
ATOM 2767 O O . GLN A 1 50 ? 2.631 -2.587 6.684 1.00 0.00 50 GLN A O 3
ATOM 2781 N N . HIS A 1 51 ? 2.359 -2.668 4.451 1.00 0.00 51 HIS A N 3
ATOM 2782 C CA . HIS A 1 51 ? 2.956 -3.991 4.316 1.00 0.00 51 HIS A CA 3
ATOM 2783 C C . HIS A 1 51 ? 4.293 -3.912 3.584 1.00 0.00 51 HIS A C 3
ATOM 2784 O O . HIS A 1 51 ? 4.645 -4.808 2.817 1.00 0.00 51 HIS A O 3
ATOM 2798 N N . ASP A 1 52 ? 5.031 -2.834 3.825 1.00 0.00 52 ASP A N 3
ATOM 2799 C CA . ASP A 1 52 ? 6.328 -2.638 3.189 1.00 0.00 52 ASP A CA 3
ATOM 2800 C C . ASP A 1 52 ? 6.330 -3.206 1.773 1.00 0.00 52 ASP A C 3
ATOM 2801 O O . ASP A 1 52 ? 7.276 -3.881 1.365 1.00 0.00 52 ASP A O 3
ATOM 2810 N N . CYS A 1 53 ? 5.266 -2.928 1.028 1.00 0.00 53 CYS A N 3
ATOM 2811 C CA . CYS A 1 53 ? 5.143 -3.412 -0.342 1.00 0.00 53 CYS A CA 3
ATOM 2812 C C . CYS A 1 53 ? 6.506 -3.456 -1.027 1.00 0.00 53 CYS A C 3
ATOM 2813 O O . CYS A 1 53 ? 7.356 -2.595 -0.800 1.00 0.00 53 CYS A O 3
ATOM 2820 N N . THR A 1 54 ? 6.707 -4.465 -1.869 1.00 0.00 54 THR A N 3
ATOM 2821 C CA . THR A 1 54 ? 7.965 -4.623 -2.587 1.00 0.00 54 THR A CA 3
ATOM 2822 C C . THR A 1 54 ? 7.927 -3.900 -3.928 1.00 0.00 54 THR A C 3
ATOM 2823 O O . THR A 1 54 ? 8.955 -3.443 -4.428 1.00 0.00 54 THR A O 3
ATOM 2834 N N . PHE A 1 55 ? 6.735 -3.799 -4.507 1.00 0.00 55 PHE A N 3
ATOM 2835 C CA . PHE A 1 55 ? 6.563 -3.131 -5.792 1.00 0.00 55 PHE A CA 3
ATOM 2836 C C . PHE A 1 55 ? 7.012 -1.675 -5.712 1.00 0.00 55 PHE A C 3
ATOM 2837 O O . PHE A 1 55 ? 7.326 -1.169 -4.635 1.00 0.00 55 PHE A O 3
ATOM 2854 N N . ASP A 1 56 ? 7.040 -1.008 -6.861 1.00 0.00 56 ASP A N 3
ATOM 2855 C CA . ASP A 1 56 ? 7.449 0.391 -6.922 1.00 0.00 56 ASP A CA 3
ATOM 2856 C C . ASP A 1 56 ? 6.428 1.223 -7.692 1.00 0.00 56 ASP A C 3
ATOM 2857 O O . ASP A 1 56 ? 6.634 1.551 -8.860 1.00 0.00 56 ASP A O 3
ATOM 2866 N N . HIS A 1 57 ? 5.326 1.559 -7.029 1.00 0.00 57 HIS A N 3
ATOM 2867 C CA . HIS A 1 57 ? 4.272 2.353 -7.651 1.00 0.00 57 HIS A CA 3
ATOM 2868 C C . HIS A 1 57 ? 4.099 3.686 -6.930 1.00 0.00 57 HIS A C 3
ATOM 2869 O O . HIS A 1 57 ? 4.701 3.919 -5.882 1.00 0.00 57 HIS A O 3
ATOM 2883 N N . MET A 1 58 ? 3.273 4.558 -7.499 1.00 0.00 58 MET A N 3
ATOM 2884 C CA . MET A 1 58 ? 3.020 5.868 -6.909 1.00 0.00 58 MET A CA 3
ATOM 2885 C C . MET A 1 58 ? 1.523 6.138 -6.806 1.00 0.00 58 MET A C 3
ATOM 2886 O O . MET A 1 58 ? 0.845 6.329 -7.815 1.00 0.00 58 MET A O 3
ATOM 2900 N N . GLY A 1 59 ? 1.012 6.153 -5.578 1.00 0.00 59 GLY A N 3
ATOM 2901 C CA . GLY A 1 59 ? -0.403 6.400 -5.367 1.00 0.00 59 GLY A CA 3
ATOM 2902 C C . GLY A 1 59 ? -0.751 7.873 -5.437 1.00 0.00 59 GLY A C 3
ATOM 2903 O O . GLY A 1 59 ? -1.710 8.261 -6.103 1.00 0.00 59 GLY A O 3
ATOM 2907 N N . ARG A 1 60 ? 0.030 8.698 -4.745 1.00 0.00 60 ARG A N 3
ATOM 2908 C CA . ARG A 1 60 ? -0.202 10.137 -4.729 1.00 0.00 60 ARG A CA 3
ATOM 2909 C C . ARG A 1 60 ? 0.927 10.878 -5.439 1.00 0.00 60 ARG A C 3
ATOM 2910 O O . ARG A 1 60 ? 2.102 10.559 -5.258 1.00 0.00 60 ARG A O 3
ATOM 2931 N N . GLY A 1 61 ? 0.562 11.868 -6.247 1.00 0.00 61 GLY A N 3
ATOM 2932 C CA . GLY A 1 61 ? 1.556 12.639 -6.972 1.00 0.00 61 GLY A CA 3
ATOM 2933 C C . GLY A 1 61 ? 2.625 13.209 -6.061 1.00 0.00 61 GLY A C 3
ATOM 2934 O O . GLY A 1 61 ? 2.430 13.309 -4.850 1.00 0.00 61 GLY A O 3
ATOM 2938 N N . SER A 1 62 ? 3.760 13.582 -6.644 1.00 0.00 62 SER A N 3
ATOM 2939 C CA . SER A 1 62 ? 4.867 14.140 -5.876 1.00 0.00 62 SER A CA 3
ATOM 2940 C C . SER A 1 62 ? 4.664 15.633 -5.637 1.00 0.00 62 SER A C 3
ATOM 2941 O O . SER A 1 62 ? 5.214 16.468 -6.354 1.00 0.00 62 SER A O 3
ATOM 2949 N N . GLY A 1 63 ? 3.869 15.962 -4.623 1.00 0.00 63 GLY A N 3
ATOM 2950 C CA . GLY A 1 63 ? 3.607 17.353 -4.307 1.00 0.00 63 GLY A CA 3
ATOM 2951 C C . GLY A 1 63 ? 4.153 17.753 -2.951 1.00 0.00 63 GLY A C 3
ATOM 2952 O O . GLY A 1 63 ? 4.776 16.955 -2.249 1.00 0.00 63 GLY A O 3
ATOM 2956 N N . PRO A 1 64 ? 3.923 19.016 -2.564 1.00 0.00 64 PRO A N 3
ATOM 2957 C CA . PRO A 1 64 ? 4.389 19.549 -1.280 1.00 0.00 64 PRO A CA 3
ATOM 2958 C C . PRO A 1 64 ? 3.640 18.946 -0.096 1.00 0.00 64 PRO A C 3
ATOM 2959 O O . PRO A 1 64 ? 3.956 19.230 1.059 1.00 0.00 64 PRO A O 3
ATOM 2970 N N . SER A 1 65 ? 2.648 18.113 -0.392 1.00 0.00 65 SER A N 3
ATOM 2971 C CA . SER A 1 65 ? 1.852 17.473 0.649 1.00 0.00 65 SER A CA 3
ATOM 2972 C C . SER A 1 65 ? 2.745 16.717 1.628 1.00 0.00 65 SER A C 3
ATOM 2973 O O . SER A 1 65 ? 3.716 16.073 1.230 1.00 0.00 65 SER A O 3
ATOM 2981 N N . SER A 1 66 ? 2.410 16.802 2.912 1.00 0.00 66 SER A N 3
ATOM 2982 C CA . SER A 1 66 ? 3.183 16.130 3.950 1.00 0.00 66 SER A CA 3
ATOM 2983 C C . SER A 1 66 ? 2.361 15.030 4.614 1.00 0.00 66 SER A C 3
ATOM 2984 O O . SER A 1 66 ? 1.612 15.283 5.557 1.00 0.00 66 SER A O 3
ATOM 2992 N N . GLY A 1 67 ? 2.506 13.807 4.114 1.00 0.00 67 GLY A N 3
ATOM 2993 C CA . GLY A 1 67 ? 1.771 12.686 4.670 1.00 0.00 67 GLY A CA 3
ATOM 2994 C C . GLY A 1 67 ? 0.518 12.365 3.879 1.00 0.00 67 GLY A C 3
ATOM 2995 O O . GLY A 1 67 ? -0.280 11.543 4.328 1.00 0.00 67 GLY A O 3
ATOM 3001 N N . GLY A 1 1 ? 21.167 -25.225 11.766 1.00 0.00 1 GLY A N 4
ATOM 3002 C CA . GLY A 1 1 ? 21.420 -23.803 11.630 1.00 0.00 1 GLY A CA 4
ATOM 3003 C C . GLY A 1 1 ? 20.295 -23.080 10.916 1.00 0.00 1 GLY A C 4
ATOM 3004 O O . GLY A 1 1 ? 19.130 -23.202 11.294 1.00 0.00 1 GLY A O 4
ATOM 3008 N N . SER A 1 2 ? 20.644 -22.323 9.881 1.00 0.00 2 SER A N 4
ATOM 3009 C CA . SER A 1 2 ? 19.655 -21.573 9.115 1.00 0.00 2 SER A CA 4
ATOM 3010 C C . SER A 1 2 ? 19.072 -22.429 7.994 1.00 0.00 2 SER A C 4
ATOM 3011 O O . SER A 1 2 ? 19.026 -22.009 6.838 1.00 0.00 2 SER A O 4
ATOM 3019 N N . SER A 1 3 ? 18.629 -23.631 8.346 1.00 0.00 3 SER A N 4
ATOM 3020 C CA . SER A 1 3 ? 18.053 -24.549 7.370 1.00 0.00 3 SER A CA 4
ATOM 3021 C C . SER A 1 3 ? 16.577 -24.242 7.141 1.00 0.00 3 SER A C 4
ATOM 3022 O O . SER A 1 3 ? 15.754 -24.385 8.044 1.00 0.00 3 SER A O 4
ATOM 3030 N N . GLY A 1 4 ? 16.248 -23.817 5.925 1.00 0.00 4 GLY A N 4
ATOM 3031 C CA . GLY A 1 4 ? 14.872 -23.496 5.597 1.00 0.00 4 GLY A CA 4
ATOM 3032 C C . GLY A 1 4 ? 14.049 -24.728 5.277 1.00 0.00 4 GLY A C 4
ATOM 3033 O O . GLY A 1 4 ? 14.459 -25.565 4.473 1.00 0.00 4 GLY A O 4
ATOM 3037 N N . SER A 1 5 ? 12.885 -24.841 5.909 1.00 0.00 5 SER A N 4
ATOM 3038 C CA . SER A 1 5 ? 12.005 -25.983 5.692 1.00 0.00 5 SER A CA 4
ATOM 3039 C C . SER A 1 5 ? 11.721 -26.175 4.205 1.00 0.00 5 SER A C 4
ATOM 3040 O O . SER A 1 5 ? 11.935 -25.269 3.399 1.00 0.00 5 SER A O 4
ATOM 3048 N N . SER A 1 6 ? 11.237 -27.360 3.849 1.00 0.00 6 SER A N 4
ATOM 3049 C CA . SER A 1 6 ? 10.927 -27.674 2.459 1.00 0.00 6 SER A CA 4
ATOM 3050 C C . SER A 1 6 ? 9.425 -27.862 2.267 1.00 0.00 6 SER A C 4
ATOM 3051 O O . SER A 1 6 ? 8.904 -28.968 2.402 1.00 0.00 6 SER A O 4
ATOM 3059 N N . GLY A 1 7 ? 8.734 -26.771 1.950 1.00 0.00 7 GLY A N 4
ATOM 3060 C CA . GLY A 1 7 ? 7.298 -26.836 1.744 1.00 0.00 7 GLY A CA 4
ATOM 3061 C C . GLY A 1 7 ? 6.724 -25.525 1.245 1.00 0.00 7 GLY A C 4
ATOM 3062 O O . GLY A 1 7 ? 7.455 -24.669 0.747 1.00 0.00 7 GLY A O 4
ATOM 3066 N N . SER A 1 8 ? 5.411 -25.367 1.378 1.00 0.00 8 SER A N 4
ATOM 3067 C CA . SER A 1 8 ? 4.738 -24.153 0.931 1.00 0.00 8 SER A CA 4
ATOM 3068 C C . SER A 1 8 ? 4.712 -23.107 2.042 1.00 0.00 8 SER A C 4
ATOM 3069 O O . SER A 1 8 ? 3.829 -23.118 2.899 1.00 0.00 8 SER A O 4
ATOM 3077 N N . ARG A 1 9 ? 5.687 -22.204 2.019 1.00 0.00 9 ARG A N 4
ATOM 3078 C CA . ARG A 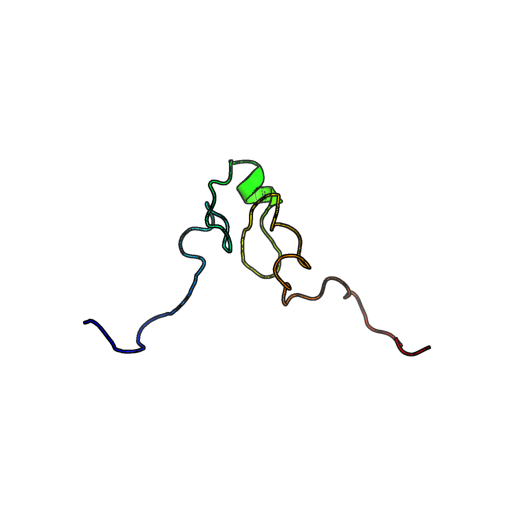1 9 ? 5.778 -21.151 3.023 1.00 0.00 9 ARG A CA 4
ATOM 3079 C C . ARG A 1 9 ? 5.024 -19.903 2.572 1.00 0.00 9 ARG A C 4
ATOM 3080 O O . ARG A 1 9 ? 5.580 -18.805 2.549 1.00 0.00 9 ARG A O 4
ATOM 3101 N N . SER A 1 10 ? 3.756 -20.081 2.215 1.00 0.00 10 SER A N 4
ATOM 3102 C CA . SER A 1 10 ? 2.928 -18.970 1.761 1.00 0.00 10 SER A CA 4
ATOM 3103 C C . SER A 1 10 ? 2.048 -18.449 2.894 1.00 0.00 10 SER A C 4
ATOM 3104 O O . SER A 1 10 ? 1.319 -19.210 3.529 1.00 0.00 10 SER A O 4
ATOM 3112 N N . LYS A 1 11 ? 2.124 -17.146 3.141 1.00 0.00 11 LYS A N 4
ATOM 3113 C CA . LYS A 1 11 ? 1.335 -16.520 4.196 1.00 0.00 11 LYS A CA 4
ATOM 3114 C C . LYS A 1 11 ? -0.075 -16.206 3.707 1.00 0.00 11 LYS A C 4
ATOM 3115 O O . LYS A 1 11 ? -1.017 -16.152 4.497 1.00 0.00 11 LYS A O 4
ATOM 3134 N N . GLN A 1 12 ? -0.212 -16.000 2.401 1.00 0.00 12 GLN A N 4
ATOM 3135 C CA . GLN A 1 12 ? -1.508 -15.692 1.808 1.00 0.00 12 GLN A CA 4
ATOM 3136 C C . GLN A 1 12 ? -2.347 -16.955 1.648 1.00 0.00 12 GLN A C 4
ATOM 3137 O O . GLN A 1 12 ? -2.566 -17.431 0.533 1.00 0.00 12 GLN A O 4
ATOM 3151 N N . LYS A 1 13 ? -2.816 -17.494 2.768 1.00 0.00 13 LYS A N 4
ATOM 3152 C CA . LYS A 1 13 ? -3.633 -18.701 2.753 1.00 0.00 13 LYS A CA 4
ATOM 3153 C C . LYS A 1 13 ? -4.869 -18.512 1.879 1.00 0.00 13 LYS A C 4
ATOM 3154 O O . LYS A 1 13 ? -5.114 -19.291 0.958 1.00 0.00 13 LYS A O 4
ATOM 3173 N N . SER A 1 14 ? -5.642 -17.471 2.173 1.00 0.00 14 SER A N 4
ATOM 3174 C CA . SER A 1 14 ? -6.853 -17.181 1.414 1.00 0.00 14 SER A CA 4
ATOM 3175 C C . SER A 1 14 ? -6.977 -15.685 1.140 1.00 0.00 14 SER A C 4
ATOM 3176 O O . SER A 1 14 ? -7.095 -14.881 2.065 1.00 0.00 14 SER A O 4
ATOM 3184 N N . ARG A 1 15 ? -6.949 -15.320 -0.138 1.00 0.00 15 ARG A N 4
ATOM 3185 C CA . ARG A 1 15 ? -7.057 -13.922 -0.535 1.00 0.00 15 ARG A CA 4
ATOM 3186 C C . ARG A 1 15 ? -8.222 -13.242 0.179 1.00 0.00 15 ARG A C 4
ATOM 3187 O O . ARG A 1 15 ? -8.108 -12.100 0.626 1.00 0.00 15 ARG A O 4
ATOM 3208 N N . ARG A 1 16 ? -9.341 -13.951 0.281 1.00 0.00 16 ARG A N 4
ATOM 3209 C CA . ARG A 1 16 ? -10.527 -13.415 0.939 1.00 0.00 16 ARG A CA 4
ATOM 3210 C C . ARG A 1 16 ? -10.158 -12.729 2.251 1.00 0.00 16 ARG A C 4
ATOM 3211 O O . ARG A 1 16 ? -10.729 -11.698 2.605 1.00 0.00 16 ARG A O 4
ATOM 3232 N N . ARG A 1 17 ? -9.201 -13.310 2.967 1.00 0.00 17 ARG A N 4
ATOM 3233 C CA . ARG A 1 17 ? -8.757 -12.755 4.241 1.00 0.00 17 ARG A CA 4
ATOM 3234 C C . ARG A 1 17 ? -7.410 -12.056 4.089 1.00 0.00 17 ARG A C 4
ATOM 3235 O O . ARG A 1 17 ? -6.534 -12.523 3.360 1.00 0.00 17 ARG A O 4
ATOM 3256 N N . CYS A 1 18 ? -7.250 -10.934 4.783 1.00 0.00 18 CYS A N 4
ATOM 3257 C CA . CYS A 1 18 ? -6.011 -10.169 4.725 1.00 0.00 18 CYS A CA 4
ATOM 3258 C C . CYS A 1 18 ? -4.798 -11.093 4.778 1.00 0.00 18 CYS A C 4
ATOM 3259 O O . CYS A 1 18 ? -4.916 -12.272 5.112 1.00 0.00 18 CYS A O 4
ATOM 3266 N N . PHE A 1 19 ? -3.631 -10.549 4.448 1.00 0.00 19 PHE A N 4
ATOM 3267 C CA . PHE A 1 19 ? -2.396 -11.325 4.457 1.00 0.00 19 PHE A CA 4
ATOM 3268 C C . PHE A 1 19 ? -1.558 -10.998 5.689 1.00 0.00 19 PHE A C 4
ATOM 3269 O O . PHE A 1 19 ? -0.522 -11.617 5.929 1.00 0.00 19 PHE A O 4
ATOM 3286 N N . GLN A 1 20 ? -2.014 -10.020 6.465 1.00 0.00 20 GLN A N 4
ATOM 3287 C CA . GLN A 1 20 ? -1.306 -9.610 7.672 1.00 0.00 20 GLN A CA 4
ATOM 3288 C C . GLN A 1 20 ? -2.146 -9.881 8.915 1.00 0.00 20 GLN A C 4
ATOM 3289 O O . GLN A 1 20 ? -1.634 -10.348 9.933 1.00 0.00 20 GLN A O 4
ATOM 3303 N N . CYS A 1 21 ? -3.438 -9.585 8.826 1.00 0.00 21 CYS A N 4
ATOM 3304 C CA . CYS A 1 21 ? -4.350 -9.796 9.944 1.00 0.00 21 CYS A CA 4
ATOM 3305 C C . CYS A 1 21 ? -5.288 -10.968 9.667 1.00 0.00 21 CYS A C 4
ATOM 3306 O O . CYS A 1 21 ? -6.045 -11.389 10.541 1.00 0.00 21 CYS A O 4
ATOM 3313 N N . GLN A 1 22 ? -5.231 -11.488 8.445 1.00 0.00 22 GLN A N 4
ATOM 3314 C CA . GLN A 1 22 ? -6.076 -12.610 8.053 1.00 0.00 22 GLN A CA 4
ATOM 3315 C C . GLN A 1 22 ? -7.545 -12.310 8.334 1.00 0.00 22 GLN A C 4
ATOM 3316 O O . GLN A 1 22 ? -8.323 -13.209 8.656 1.00 0.00 22 GLN A O 4
ATOM 3330 N N . THR A 1 23 ? -7.919 -11.040 8.211 1.00 0.00 23 THR A N 4
ATOM 3331 C CA . THR A 1 23 ? -9.293 -10.621 8.454 1.00 0.00 23 THR A CA 4
ATOM 3332 C C . THR A 1 23 ? -10.130 -10.717 7.183 1.00 0.00 23 THR A C 4
ATOM 3333 O O . THR A 1 23 ? -9.726 -10.236 6.124 1.00 0.00 23 THR A O 4
ATOM 3344 N N . LYS A 1 24 ? -11.298 -11.341 7.294 1.00 0.00 24 LYS A N 4
ATOM 3345 C CA . LYS A 1 24 ? -12.193 -11.499 6.154 1.00 0.00 24 LYS A CA 4
ATOM 3346 C C . LYS A 1 24 ? -12.339 -10.186 5.391 1.00 0.00 24 LYS A C 4
ATOM 3347 O O . LYS A 1 24 ? -12.340 -9.108 5.986 1.00 0.00 24 LYS A O 4
ATOM 3366 N N . LEU A 1 25 ? -12.462 -10.285 4.072 1.00 0.00 25 LEU A N 4
ATOM 3367 C CA . LEU A 1 25 ? -12.610 -9.105 3.227 1.00 0.00 25 LEU A CA 4
ATOM 3368 C C . LEU A 1 25 ? -13.884 -9.189 2.392 1.00 0.00 25 LEU A C 4
ATOM 3369 O O . LEU A 1 25 ? -14.039 -10.092 1.571 1.00 0.00 25 LEU A O 4
ATOM 3385 N N . GLU A 1 26 ? -14.790 -8.241 2.607 1.00 0.00 26 GLU A N 4
ATOM 3386 C CA . GLU A 1 26 ? -16.050 -8.209 1.873 1.00 0.00 26 GLU A CA 4
ATOM 3387 C C . GLU A 1 26 ? -15.808 -8.341 0.372 1.00 0.00 26 GLU A C 4
ATOM 3388 O O . GLU A 1 26 ? -14.763 -7.934 -0.138 1.00 0.00 26 GLU A O 4
ATOM 3400 N N . LEU A 1 27 ? -16.780 -8.913 -0.330 1.00 0.00 27 LEU A N 4
ATOM 3401 C CA . LEU A 1 27 ? -16.674 -9.100 -1.772 1.00 0.00 27 LEU A CA 4
ATOM 3402 C C . LEU A 1 27 ? -16.037 -7.882 -2.434 1.00 0.00 27 LEU A C 4
ATOM 3403 O O . LEU A 1 27 ? -15.178 -8.014 -3.306 1.00 0.00 27 LEU A O 4
ATOM 3419 N N . VAL A 1 28 ? -16.463 -6.696 -2.013 1.00 0.00 28 VAL A N 4
ATOM 3420 C CA . VAL A 1 28 ? -15.933 -5.454 -2.562 1.00 0.00 28 VAL A CA 4
ATOM 3421 C C . VAL A 1 28 ? -14.512 -5.198 -2.070 1.00 0.00 28 VAL A C 4
ATOM 3422 O O . VAL A 1 28 ? -13.653 -4.754 -2.831 1.00 0.00 28 VAL A O 4
ATOM 3435 N N . GLN A 1 29 ? -14.274 -5.482 -0.794 1.00 0.00 29 GLN A N 4
ATOM 3436 C CA . GLN A 1 29 ? -12.957 -5.282 -0.201 1.00 0.00 29 GLN A CA 4
ATOM 3437 C C . GLN A 1 29 ? -11.893 -6.071 -0.958 1.00 0.00 29 GLN A C 4
ATOM 3438 O O . GLN A 1 29 ? -10.945 -5.497 -1.492 1.00 0.00 29 GLN A O 4
ATOM 3452 N N . GLN A 1 30 ? -12.059 -7.389 -0.999 1.00 0.00 30 GLN A N 4
ATOM 3453 C CA . GLN A 1 30 ? -11.112 -8.256 -1.691 1.00 0.00 30 GLN A CA 4
ATOM 3454 C C . GLN A 1 30 ? -10.558 -7.573 -2.936 1.00 0.00 30 GLN A C 4
ATOM 3455 O O . GLN A 1 30 ? -9.410 -7.796 -3.318 1.00 0.00 30 GLN A O 4
ATOM 3469 N N . GLU A 1 31 ? -11.382 -6.740 -3.565 1.00 0.00 31 GLU A N 4
ATOM 3470 C CA . GLU A 1 31 ? -10.973 -6.026 -4.769 1.00 0.00 31 GLU A CA 4
ATOM 3471 C C . GLU A 1 31 ? -10.167 -4.780 -4.415 1.00 0.00 31 GLU A C 4
ATOM 3472 O O . GLU A 1 31 ? -9.044 -4.597 -4.888 1.00 0.00 31 GLU A O 4
ATOM 3484 N N . LEU A 1 32 ? -10.746 -3.925 -3.579 1.00 0.00 32 LEU A N 4
ATOM 3485 C CA . LEU A 1 32 ? -10.083 -2.695 -3.161 1.00 0.00 32 LEU A CA 4
ATOM 3486 C C . LEU A 1 32 ? -8.771 -3.000 -2.446 1.00 0.00 32 LEU A C 4
ATOM 3487 O O . LEU A 1 32 ? -7.696 -2.629 -2.914 1.00 0.00 32 LEU A O 4
ATOM 3503 N N . GLY A 1 33 ? -8.867 -3.682 -1.308 1.00 0.00 33 GLY A N 4
ATOM 3504 C CA . GLY A 1 33 ? -7.681 -4.027 -0.547 1.00 0.00 33 GLY A CA 4
ATOM 3505 C C . GLY A 1 33 ? -6.579 -4.598 -1.419 1.00 0.00 33 GLY A C 4
ATOM 3506 O O . GLY A 1 33 ? -5.402 -4.301 -1.216 1.00 0.00 33 GLY A O 4
ATOM 3510 N N . SER A 1 34 ? -6.962 -5.420 -2.390 1.00 0.00 34 SER A N 4
ATOM 3511 C CA . SER A 1 34 ? -5.997 -6.039 -3.292 1.00 0.00 34 SER A CA 4
ATOM 3512 C C . SER A 1 34 ? -4.845 -5.084 -3.593 1.00 0.00 34 SER A C 4
ATOM 3513 O O . SER A 1 34 ? -5.011 -3.865 -3.568 1.00 0.00 34 SER A O 4
ATOM 3521 N N . CYS A 1 35 ? -3.677 -5.649 -3.877 1.00 0.00 35 CYS A N 4
ATOM 3522 C CA . CYS A 1 35 ? -2.495 -4.851 -4.182 1.00 0.00 35 CYS A CA 4
ATOM 3523 C C . CYS A 1 35 ? -1.891 -5.264 -5.521 1.00 0.00 35 CYS A C 4
ATOM 3524 O O . CYS A 1 35 ? -2.383 -6.180 -6.180 1.00 0.00 35 CYS A O 4
ATOM 3531 N N . ARG A 1 36 ? -0.822 -4.581 -5.916 1.00 0.00 36 ARG A N 4
ATOM 3532 C CA . ARG A 1 36 ? -0.151 -4.876 -7.177 1.00 0.00 36 ARG A CA 4
ATOM 3533 C C . ARG A 1 36 ? 0.885 -5.982 -6.996 1.00 0.00 36 ARG A C 4
ATOM 3534 O O . ARG A 1 36 ? 1.072 -6.822 -7.878 1.00 0.00 36 ARG A O 4
ATOM 3555 N N . CYS A 1 37 ? 1.554 -5.977 -5.849 1.00 0.00 37 CYS A N 4
ATOM 3556 C CA . CYS A 1 37 ? 2.571 -6.979 -5.552 1.00 0.00 37 CYS A CA 4
ATOM 3557 C C . CYS A 1 37 ? 2.031 -8.387 -5.783 1.00 0.00 37 CYS A C 4
ATOM 3558 O O . CYS A 1 37 ? 2.720 -9.245 -6.333 1.00 0.00 37 CYS A O 4
ATOM 3565 N N . GLY A 1 38 ? 0.793 -8.617 -5.357 1.00 0.00 38 GLY A N 4
ATOM 3566 C CA . GLY A 1 38 ? 0.181 -9.922 -5.527 1.00 0.00 38 GLY A CA 4
ATOM 3567 C C . GLY A 1 38 ? -0.453 -10.436 -4.249 1.00 0.00 38 GLY A C 4
ATOM 3568 O O . GLY A 1 38 ? -0.603 -11.644 -4.065 1.00 0.00 38 GLY A O 4
ATOM 3572 N N . TYR A 1 39 ? -0.822 -9.517 -3.364 1.00 0.00 39 TYR A N 4
ATOM 3573 C CA . TYR A 1 39 ? -1.439 -9.884 -2.094 1.00 0.00 39 TYR A CA 4
ATOM 3574 C C . TYR A 1 39 ? -2.631 -8.983 -1.787 1.00 0.00 39 TYR A C 4
ATOM 3575 O O . TYR A 1 39 ? -2.666 -7.820 -2.190 1.00 0.00 39 TYR A O 4
ATOM 3593 N N . VAL A 1 40 ? -3.608 -9.529 -1.070 1.00 0.00 40 VAL A N 4
ATOM 3594 C CA . VAL A 1 40 ? -4.802 -8.776 -0.706 1.00 0.00 40 VAL A CA 4
ATOM 3595 C C . VAL A 1 40 ? -4.844 -8.504 0.794 1.00 0.00 40 VAL A C 4
ATOM 3596 O O . VAL A 1 40 ? -4.697 -9.417 1.606 1.00 0.00 40 VAL A O 4
ATOM 3609 N N . PHE A 1 41 ? -5.048 -7.241 1.155 1.00 0.00 41 PHE A N 4
ATOM 3610 C CA . PHE A 1 41 ? -5.109 -6.847 2.558 1.00 0.00 41 PHE A CA 4
ATOM 3611 C C . PHE A 1 41 ? -6.410 -6.109 2.859 1.00 0.00 41 PHE A C 4
ATOM 3612 O O . PHE A 1 41 ? -7.217 -5.858 1.963 1.00 0.00 41 PHE A O 4
ATOM 3629 N N . CYS A 1 42 ? -6.608 -5.764 4.127 1.00 0.00 42 CYS A N 4
ATOM 3630 C CA . CYS A 1 42 ? -7.810 -5.056 4.549 1.00 0.00 42 CYS A CA 4
ATOM 3631 C C . CYS A 1 42 ? -7.653 -3.551 4.349 1.00 0.00 42 CYS A C 4
ATOM 3632 O O . CYS A 1 42 ? -6.625 -3.083 3.859 1.00 0.00 42 CYS A O 4
ATOM 3639 N N . MET A 1 43 ? -8.679 -2.798 4.733 1.00 0.00 43 MET A N 4
ATOM 3640 C CA . MET A 1 43 ? -8.654 -1.347 4.598 1.00 0.00 43 MET A CA 4
ATOM 3641 C C . MET A 1 43 ? -7.636 -0.729 5.551 1.00 0.00 43 MET A C 4
ATOM 3642 O O . MET A 1 43 ? -7.437 0.487 5.561 1.00 0.00 43 MET A O 4
ATOM 3656 N N . LEU A 1 44 ? -6.994 -1.573 6.351 1.00 0.00 44 LEU A N 4
ATOM 3657 C CA . LEU A 1 44 ? -5.996 -1.110 7.309 1.00 0.00 44 LEU A CA 4
ATOM 3658 C C . LEU A 1 44 ? -4.588 -1.473 6.847 1.00 0.00 44 LEU A C 4
ATOM 3659 O O . LEU A 1 44 ? -3.612 -0.829 7.232 1.00 0.00 44 LEU A O 4
ATOM 3675 N N . HIS A 1 45 ? -4.491 -2.507 6.018 1.00 0.00 45 HIS A N 4
ATOM 3676 C CA . HIS A 1 45 ? -3.203 -2.954 5.501 1.00 0.00 45 HIS A CA 4
ATOM 3677 C C . HIS A 1 45 ? -3.209 -2.978 3.975 1.00 0.00 45 HIS A C 4
ATOM 3678 O O . HIS A 1 45 ? -2.365 -3.624 3.352 1.00 0.00 45 HIS A O 4
ATOM 3692 N N . ARG A 1 46 ? -4.164 -2.272 3.381 1.00 0.00 46 ARG A N 4
ATOM 3693 C CA . ARG A 1 46 ? -4.281 -2.214 1.928 1.00 0.00 46 ARG A CA 4
ATOM 3694 C C . ARG A 1 46 ? -3.168 -1.361 1.327 1.00 0.00 46 ARG A C 4
ATOM 3695 O O . ARG A 1 46 ? -2.772 -1.557 0.178 1.00 0.00 46 ARG A O 4
ATOM 3716 N N . LEU A 1 47 ? -2.668 -0.412 2.112 1.00 0.00 47 LEU A N 4
ATOM 3717 C CA . LEU A 1 47 ? -1.601 0.472 1.658 1.00 0.00 47 LEU A CA 4
ATOM 3718 C C . LEU A 1 47 ? -0.278 -0.279 1.552 1.00 0.00 47 LEU A C 4
ATOM 3719 O O . LEU A 1 47 ? -0.028 -1.249 2.268 1.00 0.00 47 LEU A O 4
ATOM 3735 N N . PRO A 1 48 ? 0.592 0.178 0.639 1.00 0.00 48 PRO A N 4
ATOM 3736 C CA . PRO A 1 48 ? 1.906 -0.435 0.421 1.00 0.00 48 PRO A CA 4
ATOM 3737 C C . PRO A 1 48 ? 2.857 -0.200 1.589 1.00 0.00 48 PRO A C 4
ATOM 3738 O O . PRO A 1 48 ? 3.559 -1.113 2.022 1.00 0.00 48 PRO A O 4
ATOM 3749 N N . GLU A 1 49 ? 2.874 1.030 2.094 1.00 0.00 49 GLU A N 4
ATOM 3750 C CA . GLU A 1 49 ? 3.741 1.383 3.212 1.00 0.00 49 GLU A CA 4
ATOM 3751 C C . GLU A 1 49 ? 3.359 0.599 4.465 1.00 0.00 49 GLU A C 4
ATOM 3752 O O . GLU A 1 49 ? 4.141 0.503 5.410 1.00 0.00 49 GLU A O 4
ATOM 3764 N N . GLN A 1 50 ? 2.153 0.043 4.463 1.00 0.00 50 GLN A N 4
ATOM 3765 C CA . GLN A 1 50 ? 1.667 -0.731 5.599 1.00 0.00 50 GLN A CA 4
ATOM 3766 C C . GLN A 1 50 ? 2.289 -2.124 5.615 1.00 0.00 50 GLN A C 4
ATOM 3767 O O . GLN A 1 50 ? 2.628 -2.652 6.674 1.00 0.00 50 GLN A O 4
ATOM 3781 N N . HIS A 1 51 ? 2.434 -2.715 4.433 1.00 0.00 51 HIS A N 4
ATOM 3782 C CA . HIS A 1 51 ? 3.016 -4.047 4.311 1.00 0.00 51 HIS A CA 4
ATOM 3783 C C . HIS A 1 51 ? 4.343 -3.994 3.561 1.00 0.00 51 HIS A C 4
ATOM 3784 O O . HIS A 1 51 ? 4.698 -4.928 2.841 1.00 0.00 51 HIS A O 4
ATOM 3798 N N . ASP A 1 52 ? 5.071 -2.896 3.733 1.00 0.00 52 ASP A N 4
ATOM 3799 C CA . ASP A 1 52 ? 6.359 -2.722 3.073 1.00 0.00 52 ASP A CA 4
ATOM 3800 C C . ASP A 1 52 ? 6.343 -3.338 1.677 1.00 0.00 52 ASP A C 4
ATOM 3801 O O . ASP A 1 52 ? 7.266 -4.056 1.293 1.00 0.00 52 ASP A O 4
ATOM 3810 N N . CYS A 1 53 ? 5.287 -3.053 0.923 1.00 0.00 53 CYS A N 4
ATOM 3811 C CA . CYS A 1 53 ? 5.148 -3.579 -0.429 1.00 0.00 53 CYS A CA 4
ATOM 3812 C C . CYS A 1 53 ? 6.497 -3.610 -1.142 1.00 0.00 53 CYS A C 4
ATOM 3813 O O . CYS A 1 53 ? 7.327 -2.718 -0.964 1.00 0.00 53 CYS A O 4
ATOM 3820 N N . THR A 1 54 ? 6.709 -4.644 -1.951 1.00 0.00 54 THR A N 4
ATOM 3821 C CA . THR A 1 54 ? 7.956 -4.793 -2.690 1.00 0.00 54 THR A CA 4
ATOM 3822 C C . THR A 1 54 ? 7.880 -4.095 -4.043 1.00 0.00 54 THR A C 4
ATOM 3823 O O . THR A 1 54 ? 8.899 -3.683 -4.599 1.00 0.00 54 THR A O 4
ATOM 3834 N N . PHE A 1 55 ? 6.667 -3.963 -4.568 1.00 0.00 55 PHE A N 4
ATOM 3835 C CA . PHE A 1 55 ? 6.458 -3.315 -5.857 1.00 0.00 55 PHE A CA 4
ATOM 3836 C C . PHE A 1 55 ? 6.924 -1.862 -5.817 1.00 0.00 55 PHE A C 4
ATOM 3837 O O . PHE A 1 55 ? 7.163 -1.305 -4.746 1.00 0.00 55 PHE A O 4
ATOM 3854 N N . ASP A 1 56 ? 7.051 -1.256 -6.992 1.00 0.00 56 ASP A N 4
ATOM 3855 C CA . ASP A 1 56 ? 7.488 0.132 -7.093 1.00 0.00 56 ASP A CA 4
ATOM 3856 C C . ASP A 1 56 ? 6.567 0.926 -8.014 1.00 0.00 56 ASP A C 4
ATOM 3857 O O . ASP A 1 56 ? 6.829 1.054 -9.211 1.00 0.00 56 ASP A O 4
ATOM 3866 N N . HIS A 1 57 ? 5.488 1.458 -7.449 1.00 0.00 57 HIS A N 4
ATOM 3867 C CA . HIS A 1 57 ? 4.528 2.239 -8.220 1.00 0.00 57 HIS A CA 4
ATOM 3868 C C . HIS A 1 57 ? 5.243 3.179 -9.186 1.00 0.00 57 HIS A C 4
ATOM 3869 O O . HIS A 1 57 ? 6.202 3.854 -8.814 1.00 0.00 57 HIS A O 4
ATOM 3883 N N . MET A 1 58 ? 4.770 3.216 -10.427 1.00 0.00 58 MET A N 4
ATOM 3884 C CA . MET A 1 58 ? 5.364 4.073 -11.446 1.00 0.00 58 MET A CA 4
ATOM 3885 C C . MET A 1 58 ? 4.944 5.525 -11.248 1.00 0.00 58 MET A C 4
ATOM 3886 O O . MET A 1 58 ? 3.942 5.973 -11.804 1.00 0.00 58 MET A O 4
ATOM 3900 N N . GLY A 1 59 ? 5.716 6.257 -10.450 1.00 0.00 59 GLY A N 4
ATOM 3901 C CA . GLY A 1 59 ? 5.406 7.651 -10.192 1.00 0.00 59 GLY A CA 4
ATOM 3902 C C . GLY A 1 59 ? 6.286 8.250 -9.113 1.00 0.00 59 GLY A C 4
ATOM 3903 O O . GLY A 1 59 ? 7.027 7.535 -8.438 1.00 0.00 59 GLY A O 4
ATOM 3907 N N . ARG A 1 60 ? 6.207 9.567 -8.951 1.00 0.00 60 ARG A N 4
ATOM 3908 C CA . ARG A 1 60 ? 7.005 10.263 -7.948 1.00 0.00 60 ARG A CA 4
ATOM 3909 C C . ARG A 1 60 ? 6.238 10.388 -6.635 1.00 0.00 60 ARG A C 4
ATOM 3910 O O . ARG A 1 60 ? 5.310 11.187 -6.520 1.00 0.00 60 ARG A O 4
ATOM 3931 N N . GLY A 1 61 ? 6.633 9.591 -5.646 1.00 0.00 61 GLY A N 4
ATOM 3932 C CA . GLY A 1 61 ? 5.973 9.628 -4.355 1.00 0.00 61 GLY A CA 4
ATOM 3933 C C . GLY A 1 61 ? 6.770 10.393 -3.317 1.00 0.00 61 GLY A C 4
ATOM 3934 O O . GLY A 1 61 ? 7.174 11.532 -3.551 1.00 0.00 61 GLY A O 4
ATOM 3938 N N . SER A 1 62 ? 6.995 9.768 -2.166 1.00 0.00 62 SER A N 4
ATOM 3939 C CA . SER A 1 62 ? 7.745 10.399 -1.087 1.00 0.00 62 SER A CA 4
ATOM 3940 C C . SER A 1 62 ? 7.240 11.817 -0.832 1.00 0.00 62 SER A C 4
ATOM 3941 O O . SER A 1 62 ? 8.026 12.736 -0.606 1.00 0.00 62 SER A O 4
ATOM 3949 N N . GLY A 1 63 ? 5.922 11.985 -0.871 1.00 0.00 63 GLY A N 4
ATOM 3950 C CA . GLY A 1 63 ? 5.334 13.292 -0.643 1.00 0.00 63 GLY A CA 4
ATOM 3951 C C . GLY A 1 63 ? 5.155 13.599 0.830 1.00 0.00 63 GLY A C 4
ATOM 3952 O O . GLY A 1 63 ? 5.861 14.429 1.404 1.00 0.00 63 GLY A O 4
ATOM 3956 N N . PRO A 1 64 ? 4.190 12.919 1.467 1.00 0.00 64 PRO A N 4
ATOM 3957 C CA . PRO A 1 64 ? 3.897 13.107 2.891 1.00 0.00 64 PRO A CA 4
ATOM 3958 C C . PRO A 1 64 ? 5.005 12.566 3.787 1.00 0.00 64 PRO A C 4
ATOM 3959 O O . PRO A 1 64 ? 4.878 12.557 5.012 1.00 0.00 64 PRO A O 4
ATOM 3970 N N . SER A 1 65 ? 6.092 12.114 3.170 1.00 0.00 65 SER A N 4
ATOM 3971 C CA . SER A 1 65 ? 7.222 11.568 3.912 1.00 0.00 65 SER A CA 4
ATOM 3972 C C . SER A 1 65 ? 6.899 10.174 4.444 1.00 0.00 65 SER A C 4
ATOM 3973 O O . SER A 1 65 ? 7.270 9.824 5.564 1.00 0.00 65 SER A O 4
ATOM 3981 N N . SER A 1 66 ? 6.205 9.384 3.632 1.00 0.00 66 SER A N 4
ATOM 3982 C CA . SER A 1 66 ? 5.828 8.030 4.021 1.00 0.00 66 SER A CA 4
ATOM 3983 C C . SER A 1 66 ? 6.371 7.008 3.027 1.00 0.00 66 SER A C 4
ATOM 3984 O O . SER A 1 66 ? 6.399 7.252 1.821 1.00 0.00 66 SER A O 4
ATOM 3992 N N . GLY A 1 67 ? 6.801 5.861 3.543 1.00 0.00 67 GLY A N 4
ATOM 3993 C CA . GLY A 1 67 ? 7.338 4.818 2.687 1.00 0.00 67 GLY A CA 4
ATOM 3994 C C . GLY A 1 67 ? 6.337 3.711 2.425 1.00 0.00 67 GLY A C 4
ATOM 3995 O O . GLY A 1 67 ? 6.513 2.609 2.943 1.00 0.00 67 GLY A O 4
ATOM 4001 N N . GLY A 1 1 ? -4.155 -38.518 13.726 1.00 0.00 1 GLY A N 5
ATOM 4002 C CA . GLY A 1 1 ? -4.005 -37.719 12.525 1.00 0.00 1 GLY A CA 5
ATOM 4003 C C . GLY A 1 1 ? -2.838 -36.756 12.611 1.00 0.00 1 GLY A C 5
ATOM 4004 O O . GLY A 1 1 ? -2.632 -36.110 13.639 1.00 0.00 1 GLY A O 5
ATOM 4008 N N . SER A 1 2 ? -2.071 -36.659 11.530 1.00 0.00 2 SER A N 5
ATOM 4009 C CA . SER A 1 2 ? -0.914 -35.772 11.490 1.00 0.00 2 SER A CA 5
ATOM 4010 C C . SER A 1 2 ? -0.599 -35.355 10.056 1.00 0.00 2 SER A C 5
ATOM 4011 O O . SER A 1 2 ? -1.237 -35.816 9.110 1.00 0.00 2 SER A O 5
ATOM 4019 N N . SER A 1 3 ? 0.389 -34.479 9.905 1.00 0.00 3 SER A N 5
ATOM 4020 C CA . SER A 1 3 ? 0.788 -33.996 8.588 1.00 0.00 3 SER A CA 5
ATOM 4021 C C . SER A 1 3 ? 2.308 -33.938 8.468 1.00 0.00 3 SER A C 5
ATOM 4022 O O . SER A 1 3 ? 3.014 -33.761 9.460 1.00 0.00 3 SER A O 5
ATOM 4030 N N . GLY A 1 4 ? 2.805 -34.088 7.244 1.00 0.00 4 GLY A N 5
ATOM 4031 C CA . GLY A 1 4 ? 4.237 -34.050 7.015 1.00 0.00 4 GLY A CA 5
ATOM 4032 C C . GLY A 1 4 ? 4.603 -33.295 5.753 1.00 0.00 4 GLY A C 5
ATOM 4033 O O . GLY A 1 4 ? 5.363 -32.328 5.798 1.00 0.00 4 GLY A O 5
ATOM 4037 N N . SER A 1 5 ? 4.062 -33.739 4.622 1.00 0.00 5 SER A N 5
ATOM 4038 C CA . SER A 1 5 ? 4.340 -33.102 3.340 1.00 0.00 5 SER A CA 5
ATOM 4039 C C . SER A 1 5 ? 4.232 -31.584 3.453 1.00 0.00 5 SER A C 5
ATOM 4040 O O . SER A 1 5 ? 3.305 -31.061 4.071 1.00 0.00 5 SER A O 5
ATOM 4048 N N . SER A 1 6 ? 5.188 -30.883 2.851 1.00 0.00 6 SER A N 5
ATOM 4049 C CA . SER A 1 6 ? 5.204 -29.425 2.887 1.00 0.00 6 SER A CA 5
ATOM 4050 C C . SER A 1 6 ? 6.206 -28.868 1.880 1.00 0.00 6 SER A C 5
ATOM 4051 O O . SER A 1 6 ? 7.213 -29.505 1.573 1.00 0.00 6 SER A O 5
ATOM 4059 N N . GLY A 1 7 ? 5.921 -27.674 1.370 1.00 0.00 7 GLY A N 5
ATOM 4060 C CA . GLY A 1 7 ? 6.806 -27.050 0.403 1.00 0.00 7 GLY A CA 5
ATOM 4061 C C . GLY A 1 7 ? 6.775 -25.537 0.481 1.00 0.00 7 GLY A C 5
ATOM 4062 O O . GLY A 1 7 ? 7.068 -24.956 1.526 1.00 0.00 7 GLY A O 5
ATOM 4066 N N . SER A 1 8 ? 6.419 -24.896 -0.628 1.00 0.00 8 SER A N 5
ATOM 4067 C CA . SER A 1 8 ? 6.356 -23.440 -0.683 1.00 0.00 8 SER A CA 5
ATOM 4068 C C . SER A 1 8 ? 5.671 -22.879 0.559 1.00 0.00 8 SER A C 5
ATOM 4069 O O . SER A 1 8 ? 4.450 -22.950 0.694 1.00 0.00 8 SER A O 5
ATOM 4077 N N . ARG A 1 9 ? 6.468 -22.321 1.465 1.00 0.00 9 ARG A N 5
ATOM 4078 C CA . ARG A 1 9 ? 5.940 -21.748 2.698 1.00 0.00 9 ARG A CA 5
ATOM 4079 C C . ARG A 1 9 ? 5.472 -20.313 2.474 1.00 0.00 9 ARG A C 5
ATOM 4080 O O . ARG A 1 9 ? 6.236 -19.365 2.657 1.00 0.00 9 ARG A O 5
ATOM 4101 N N . SER A 1 10 ? 4.213 -20.162 2.075 1.00 0.00 10 SER A N 5
ATOM 4102 C CA . SER A 1 10 ? 3.645 -18.843 1.822 1.00 0.00 10 SER A CA 5
ATOM 4103 C C . SER A 1 10 ? 2.705 -18.430 2.951 1.00 0.00 10 SER A C 5
ATOM 4104 O O . SER A 1 10 ? 2.247 -19.266 3.730 1.00 0.00 10 SER A O 5
ATOM 4112 N N . LYS A 1 11 ? 2.422 -17.135 3.032 1.00 0.00 11 LYS A N 5
ATOM 4113 C CA . LYS A 1 11 ? 1.536 -16.608 4.064 1.00 0.00 11 LYS A CA 5
ATOM 4114 C C . LYS A 1 11 ? 0.130 -16.392 3.515 1.00 0.00 11 LYS A C 5
ATOM 4115 O O . LYS A 1 11 ? -0.856 -16.533 4.238 1.00 0.00 11 LYS A O 5
ATOM 4134 N N . GLN A 1 12 ? 0.046 -16.050 2.233 1.00 0.00 12 GLN A N 5
ATOM 4135 C CA . GLN A 1 12 ? -1.241 -15.816 1.589 1.00 0.00 12 GLN A CA 5
ATOM 4136 C C . GLN A 1 12 ? -1.976 -17.130 1.346 1.00 0.00 12 GLN A C 5
ATOM 4137 O O . GLN A 1 12 ? -1.945 -17.677 0.244 1.00 0.00 12 GLN A O 5
ATOM 4151 N N . LYS A 1 13 ? -2.637 -17.633 2.384 1.00 0.00 13 LYS A N 5
ATOM 4152 C CA . LYS A 1 13 ? -3.381 -18.882 2.285 1.00 0.00 13 LYS A CA 5
ATOM 4153 C C . LYS A 1 13 ? -4.703 -18.672 1.553 1.00 0.00 13 LYS A C 5
ATOM 4154 O O . LYS A 1 13 ? -5.006 -19.372 0.587 1.00 0.00 13 LYS A O 5
ATOM 4173 N N . SER A 1 14 ? -5.484 -17.703 2.019 1.00 0.00 14 SER A N 5
ATOM 4174 C CA . SER A 1 14 ? -6.775 -17.403 1.410 1.00 0.00 14 SER A CA 5
ATOM 4175 C C . SER A 1 14 ? -6.909 -15.909 1.131 1.00 0.00 14 SER A C 5
ATOM 4176 O O . SER A 1 14 ? -7.129 -15.113 2.044 1.00 0.00 14 SER A O 5
ATOM 4184 N N . ARG A 1 15 ? -6.774 -15.535 -0.138 1.00 0.00 15 ARG A N 5
ATOM 4185 C CA . ARG A 1 15 ? -6.879 -14.137 -0.538 1.00 0.00 15 ARG A CA 5
ATOM 4186 C C . ARG A 1 15 ? -8.096 -13.478 0.103 1.00 0.00 15 ARG A C 5
ATOM 4187 O O . ARG A 1 15 ? -8.060 -12.301 0.461 1.00 0.00 15 ARG A O 5
ATOM 4208 N N . ARG A 1 16 ? -9.173 -14.245 0.245 1.00 0.00 16 ARG A N 5
ATOM 4209 C CA . ARG A 1 16 ? -10.401 -13.734 0.841 1.00 0.00 16 ARG A CA 5
ATOM 4210 C C . ARG A 1 16 ? -10.103 -12.958 2.120 1.00 0.00 16 ARG A C 5
ATOM 4211 O O . ARG A 1 16 ? -10.747 -11.950 2.410 1.00 0.00 16 ARG A O 5
ATOM 4232 N N . ARG A 1 17 ? -9.124 -13.436 2.882 1.00 0.00 17 ARG A N 5
ATOM 4233 C CA . ARG A 1 17 ? -8.742 -12.788 4.131 1.00 0.00 17 ARG A CA 5
ATOM 4234 C C . ARG A 1 17 ? -7.401 -12.076 3.985 1.00 0.00 17 ARG A C 5
ATOM 4235 O O . ARG A 1 17 ? -6.538 -12.503 3.217 1.00 0.00 17 ARG A O 5
ATOM 4256 N N . CYS A 1 18 ? -7.232 -10.986 4.727 1.00 0.00 18 CYS A N 5
ATOM 4257 C CA . CYS A 1 18 ? -5.997 -10.213 4.681 1.00 0.00 18 CYS A CA 5
ATOM 4258 C C . CYS A 1 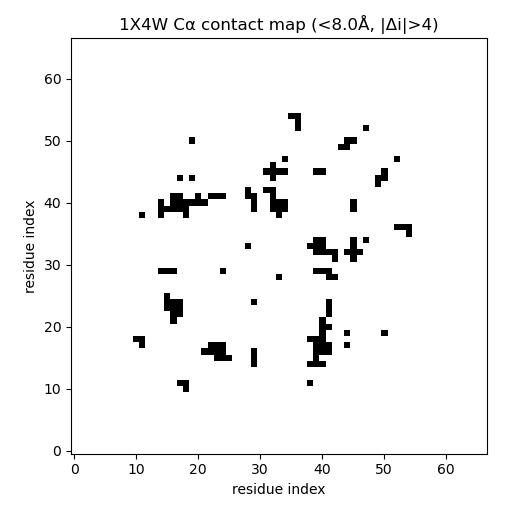18 ? -4.779 -11.128 4.758 1.00 0.00 18 CYS A C 5
ATOM 4259 O O . CYS A 1 18 ? -4.894 -12.305 5.099 1.00 0.00 18 CYS A O 5
ATOM 4266 N N . PHE A 1 19 ? -3.612 -10.578 4.439 1.00 0.00 19 PHE A N 5
ATOM 4267 C CA . PHE A 1 19 ? -2.371 -11.345 4.472 1.00 0.00 19 PHE A CA 5
ATOM 4268 C C . PHE A 1 19 ? -1.516 -10.945 5.671 1.00 0.00 19 PHE A C 5
ATOM 4269 O O . PHE A 1 19 ? -0.476 -11.549 5.932 1.00 0.00 19 PHE A O 5
ATOM 4286 N N . GLN A 1 20 ? -1.963 -9.923 6.394 1.00 0.00 20 GLN A N 5
ATOM 4287 C CA . GLN A 1 20 ? -1.238 -9.442 7.564 1.00 0.00 20 GLN A CA 5
ATOM 4288 C C . GLN A 1 20 ? -2.017 -9.729 8.843 1.00 0.00 20 GLN A C 5
ATOM 4289 O O . GLN A 1 20 ? -1.439 -10.104 9.864 1.00 0.00 20 GLN A O 5
ATOM 4303 N N . CYS A 1 21 ? -3.332 -9.550 8.782 1.00 0.00 21 CYS A N 5
ATOM 4304 C CA . CYS A 1 21 ? -4.192 -9.788 9.935 1.00 0.00 21 CYS A CA 5
ATOM 4305 C C . CYS A 1 21 ? -5.160 -10.936 9.663 1.00 0.00 21 CYS A C 5
ATOM 4306 O O . CYS A 1 21 ? -5.824 -11.429 10.575 1.00 0.00 21 CYS A O 5
ATOM 4313 N N . GLN A 1 22 ? -5.233 -11.356 8.405 1.00 0.00 22 GLN A N 5
ATOM 4314 C CA . GLN A 1 22 ? -6.120 -12.446 8.014 1.00 0.00 22 GLN A CA 5
ATOM 4315 C C . GLN A 1 22 ? -7.562 -12.139 8.401 1.00 0.00 22 GLN A C 5
ATOM 4316 O O . GLN A 1 22 ? -8.276 -13.001 8.915 1.00 0.00 22 GLN A O 5
ATOM 4330 N N . THR A 1 23 ? -7.987 -10.904 8.151 1.00 0.00 23 THR A N 5
ATOM 4331 C CA . THR A 1 23 ? -9.344 -10.483 8.475 1.00 0.00 23 THR A CA 5
ATOM 4332 C C . THR A 1 23 ? -10.277 -10.670 7.284 1.00 0.00 23 THR A C 5
ATOM 4333 O O . THR A 1 23 ? -9.884 -10.461 6.136 1.00 0.00 23 THR A O 5
ATOM 4344 N N . LYS A 1 24 ? -11.515 -11.064 7.564 1.00 0.00 24 LYS A N 5
ATOM 4345 C CA . LYS A 1 24 ? -12.506 -11.277 6.515 1.00 0.00 24 LYS A CA 5
ATOM 4346 C C . LYS A 1 24 ? -12.659 -10.030 5.650 1.00 0.00 24 LYS A C 5
ATOM 4347 O O . LYS A 1 24 ? -12.872 -8.930 6.160 1.00 0.00 24 LYS A O 5
ATOM 4366 N N . LEU A 1 25 ? -12.550 -10.210 4.338 1.00 0.00 25 LEU A N 5
ATOM 4367 C CA . LEU A 1 25 ? -12.679 -9.099 3.401 1.00 0.00 25 LEU A CA 5
ATOM 4368 C C . LEU A 1 25 ? -13.967 -9.214 2.593 1.00 0.00 25 LEU A C 5
ATOM 4369 O O . LEU A 1 25 ? -14.226 -10.239 1.963 1.00 0.00 25 LEU A O 5
ATOM 4385 N N . GLU A 1 26 ? -14.770 -8.155 2.615 1.00 0.00 26 GLU A N 5
ATOM 4386 C CA . GLU A 1 26 ? -16.031 -8.138 1.883 1.00 0.00 26 GLU A CA 5
ATOM 4387 C C . GLU A 1 26 ? -15.786 -8.143 0.376 1.00 0.00 26 GLU A C 5
ATOM 4388 O O . GLU A 1 26 ? -14.809 -7.570 -0.107 1.00 0.00 26 GLU A O 5
ATOM 4400 N N . LEU A 1 27 ? -16.680 -8.794 -0.360 1.00 0.00 27 LEU A N 5
ATOM 4401 C CA . LEU A 1 27 ? -16.561 -8.875 -1.812 1.00 0.00 27 LEU A CA 5
ATOM 4402 C C . LEU A 1 27 ? -15.979 -7.586 -2.383 1.00 0.00 27 LEU A C 5
ATOM 4403 O O . LEU A 1 27 ? -15.143 -7.617 -3.287 1.00 0.00 27 LEU A O 5
ATOM 4419 N N . VAL A 1 28 ? -16.424 -6.453 -1.849 1.00 0.00 28 VAL A N 5
ATOM 4420 C CA . VAL A 1 28 ? -15.944 -5.153 -2.303 1.00 0.00 28 VAL A CA 5
ATOM 4421 C C . VAL A 1 28 ? -14.496 -4.925 -1.885 1.00 0.00 28 VAL A C 5
ATOM 4422 O O . VAL A 1 28 ? -13.679 -4.454 -2.675 1.00 0.00 28 VAL A O 5
ATOM 4435 N N . GLN A 1 29 ? -14.186 -5.262 -0.637 1.00 0.00 29 GLN A N 5
ATOM 4436 C CA . GLN A 1 29 ? -12.836 -5.093 -0.114 1.00 0.00 29 GLN A CA 5
ATOM 4437 C C . GLN A 1 29 ? -11.835 -5.924 -0.910 1.00 0.00 29 GLN A C 5
ATOM 4438 O O . GLN A 1 29 ? -10.921 -5.382 -1.531 1.00 0.00 29 GLN A O 5
ATOM 4452 N N . GLN A 1 30 ? -12.016 -7.240 -0.887 1.00 0.00 30 GLN A N 5
ATOM 4453 C CA . GLN A 1 30 ? -11.127 -8.145 -1.607 1.00 0.00 30 GLN A CA 5
ATOM 4454 C C . GLN A 1 30 ? -10.637 -7.510 -2.904 1.00 0.00 30 GLN A C 5
ATOM 4455 O O . GLN A 1 30 ? -9.502 -7.732 -3.324 1.00 0.00 30 GLN A O 5
ATOM 4469 N N . GLU A 1 31 ? -11.502 -6.719 -3.533 1.00 0.00 31 GLU A N 5
ATOM 4470 C CA . GLU A 1 31 ? -11.156 -6.053 -4.783 1.00 0.00 31 GLU A CA 5
ATOM 4471 C C . GLU A 1 31 ? -10.269 -4.839 -4.526 1.00 0.00 31 GLU A C 5
ATOM 4472 O O . GLU A 1 31 ? -9.189 -4.710 -5.104 1.00 0.00 31 GLU A O 5
ATOM 4484 N N . LEU A 1 32 ? -10.732 -3.950 -3.654 1.00 0.00 32 LEU A N 5
ATOM 4485 C CA . LEU A 1 32 ? -9.982 -2.744 -3.318 1.00 0.00 32 LEU A CA 5
ATOM 4486 C C . LEU A 1 32 ? -8.706 -3.091 -2.558 1.00 0.00 32 LEU A C 5
ATOM 4487 O O . LEU A 1 32 ? -7.599 -2.846 -3.037 1.00 0.00 32 LEU A O 5
ATOM 4503 N N . GLY A 1 33 ? -8.868 -3.665 -1.370 1.00 0.00 33 GLY A N 5
ATOM 4504 C CA . GLY A 1 33 ? -7.721 -4.038 -0.563 1.00 0.00 33 GLY A CA 5
ATOM 4505 C C . GLY A 1 33 ? -6.603 -4.641 -1.389 1.00 0.00 33 GLY A C 5
ATOM 4506 O O . GLY A 1 33 ? -5.425 -4.401 -1.122 1.00 0.00 33 GLY A O 5
ATOM 4510 N N . SER A 1 34 ? -6.971 -5.428 -2.395 1.00 0.00 34 SER A N 5
ATOM 4511 C CA . SER A 1 34 ? -5.989 -6.072 -3.260 1.00 0.00 34 SER A CA 5
ATOM 4512 C C . SER A 1 34 ? -4.847 -5.116 -3.592 1.00 0.00 34 SER A C 5
ATOM 4513 O O . SER A 1 34 ? -5.016 -3.897 -3.570 1.00 0.00 34 SER A O 5
ATOM 4521 N N . CYS A 1 35 ? -3.683 -5.679 -3.899 1.00 0.00 35 CYS A N 5
ATOM 4522 C CA . CYS A 1 35 ? -2.512 -4.879 -4.236 1.00 0.00 35 CYS A CA 5
ATOM 4523 C C . CYS A 1 35 ? -1.913 -5.325 -5.566 1.00 0.00 35 CYS A C 5
ATOM 4524 O O . CYS A 1 35 ? -2.398 -6.267 -6.193 1.00 0.00 35 CYS A O 5
ATOM 4531 N N . ARG A 1 36 ? -0.855 -4.642 -5.991 1.00 0.00 36 ARG A N 5
ATOM 4532 C CA . ARG A 1 36 ? -0.190 -4.966 -7.247 1.00 0.00 36 ARG A CA 5
ATOM 4533 C C . ARG A 1 36 ? 0.889 -6.024 -7.034 1.00 0.00 36 ARG A C 5
ATOM 4534 O O . ARG A 1 36 ? 1.106 -6.886 -7.886 1.00 0.00 36 ARG A O 5
ATOM 4555 N N . CYS A 1 37 ? 1.563 -5.953 -5.891 1.00 0.00 37 CYS A N 5
ATOM 4556 C CA . CYS A 1 37 ? 2.620 -6.902 -5.565 1.00 0.00 37 CYS A CA 5
ATOM 4557 C C . CYS A 1 37 ? 2.148 -8.337 -5.782 1.00 0.00 37 CYS A C 5
ATOM 4558 O O . CYS A 1 37 ? 2.882 -9.169 -6.314 1.00 0.00 37 CYS A O 5
ATOM 4565 N N . GLY A 1 38 ? 0.916 -8.619 -5.368 1.00 0.00 38 GLY A N 5
ATOM 4566 C CA . GLY A 1 38 ? 0.367 -9.953 -5.526 1.00 0.00 38 GLY A CA 5
ATOM 4567 C C . GLY A 1 38 ? -0.263 -10.476 -4.250 1.00 0.00 38 GLY A C 5
ATOM 4568 O O . GLY A 1 38 ? -0.376 -11.686 -4.057 1.00 0.00 38 GLY A O 5
ATOM 4572 N N . TYR A 1 39 ? -0.671 -9.562 -3.377 1.00 0.00 39 TYR A N 5
ATOM 4573 C CA . TYR A 1 39 ? -1.289 -9.938 -2.110 1.00 0.00 39 TYR A CA 5
ATOM 4574 C C . TYR A 1 39 ? -2.505 -9.065 -1.817 1.00 0.00 39 TYR A C 5
ATOM 4575 O O . TYR A 1 39 ? -2.568 -7.908 -2.232 1.00 0.00 39 TYR A O 5
ATOM 4593 N N . VAL A 1 40 ? -3.470 -9.629 -1.098 1.00 0.00 40 VAL A N 5
ATOM 4594 C CA . VAL A 1 40 ? -4.685 -8.903 -0.746 1.00 0.00 40 VAL A CA 5
ATOM 4595 C C . VAL A 1 40 ? -4.735 -8.607 0.748 1.00 0.00 40 VAL A C 5
ATOM 4596 O O . VAL A 1 40 ? -4.550 -9.499 1.576 1.00 0.00 40 VAL A O 5
ATOM 4609 N N . PHE A 1 41 ? -4.986 -7.347 1.088 1.00 0.00 41 PHE A N 5
ATOM 4610 C CA . PHE A 1 41 ? -5.060 -6.931 2.484 1.00 0.00 41 PHE A CA 5
ATOM 4611 C C . PHE A 1 41 ? -6.366 -6.194 2.763 1.00 0.00 41 PHE A C 5
ATOM 4612 O O . PHE A 1 41 ? -7.170 -5.965 1.858 1.00 0.00 41 PHE A O 5
ATOM 4629 N N . CYS A 1 42 ? -6.572 -5.824 4.023 1.00 0.00 42 CYS A N 5
ATOM 4630 C CA . CYS A 1 42 ? -7.780 -5.113 4.424 1.00 0.00 42 CYS A CA 5
ATOM 4631 C C . CYS A 1 42 ? -7.600 -3.605 4.273 1.00 0.00 42 CYS A C 5
ATOM 4632 O O . CYS A 1 42 ? -6.510 -3.129 3.958 1.00 0.00 42 CYS A O 5
ATOM 4639 N N . MET A 1 43 ? -8.677 -2.860 4.500 1.00 0.00 43 MET A N 5
ATOM 4640 C CA . MET A 1 43 ? -8.637 -1.407 4.391 1.00 0.00 43 MET A CA 5
ATOM 4641 C C . MET A 1 43 ? -7.594 -0.819 5.336 1.00 0.00 43 MET A C 5
ATOM 4642 O O . MET A 1 43 ? -7.225 0.351 5.219 1.00 0.00 43 MET A O 5
ATOM 4656 N N . LEU A 1 44 ? -7.121 -1.636 6.271 1.00 0.00 44 LEU A N 5
ATOM 4657 C CA . LEU A 1 44 ? -6.120 -1.196 7.236 1.00 0.00 44 LEU A CA 5
ATOM 4658 C C . LEU A 1 44 ? -4.712 -1.515 6.743 1.00 0.00 44 LEU A C 5
ATOM 4659 O O . LEU A 1 44 ? -3.780 -0.735 6.947 1.00 0.00 44 LEU A O 5
ATOM 4675 N N . HIS A 1 45 ? -4.564 -2.665 6.093 1.00 0.00 45 HIS A N 5
ATOM 4676 C CA . HIS A 1 45 ? -3.270 -3.085 5.568 1.00 0.00 45 HIS A CA 5
ATOM 4677 C C . HIS A 1 45 ? -3.280 -3.099 4.043 1.00 0.00 45 HIS A C 5
ATOM 4678 O O . HIS A 1 45 ? -2.482 -3.793 3.413 1.00 0.00 45 HIS A O 5
ATOM 4692 N N . ARG A 1 46 ? -4.190 -2.328 3.455 1.00 0.00 46 ARG A N 5
ATOM 4693 C CA . ARG A 1 46 ? -4.306 -2.254 2.004 1.00 0.00 46 ARG A CA 5
ATOM 4694 C C . ARG A 1 46 ? -3.186 -1.403 1.412 1.00 0.00 46 ARG A C 5
ATOM 4695 O O . ARG A 1 46 ? -2.738 -1.641 0.289 1.00 0.00 46 ARG A O 5
ATOM 4716 N N . LEU A 1 47 ? -2.738 -0.411 2.174 1.00 0.00 47 LEU A N 5
ATOM 4717 C CA . LEU A 1 47 ? -1.671 0.477 1.725 1.00 0.00 47 LEU A CA 5
ATOM 4718 C C . LEU A 1 47 ? -0.353 -0.280 1.595 1.00 0.00 47 LEU A C 5
ATOM 4719 O O . LEU A 1 47 ? -0.103 -1.265 2.290 1.00 0.00 47 LEU A O 5
ATOM 4735 N N . PRO A 1 48 ? 0.513 0.192 0.685 1.00 0.00 48 PRO A N 5
ATOM 4736 C CA . PRO A 1 48 ? 1.822 -0.423 0.445 1.00 0.00 48 PRO A CA 5
ATOM 4737 C C . PRO A 1 48 ? 2.783 -0.217 1.610 1.00 0.00 48 PRO A C 5
ATOM 4738 O O . PRO A 1 48 ? 3.463 -1.148 2.038 1.00 0.00 48 PRO A O 5
ATOM 4749 N N . GLU A 1 49 ? 2.833 1.010 2.120 1.00 0.00 49 GLU A N 5
ATOM 4750 C CA . GLU A 1 49 ? 3.712 1.338 3.236 1.00 0.00 49 GLU A CA 5
ATOM 4751 C C . GLU A 1 49 ? 3.342 0.528 4.475 1.00 0.00 49 GLU A C 5
ATOM 4752 O O . GLU A 1 49 ? 4.166 0.331 5.368 1.00 0.00 49 GLU A O 5
ATOM 4764 N N . GLN A 1 50 ? 2.097 0.063 4.522 1.00 0.00 50 GLN A N 5
ATOM 4765 C CA . GLN A 1 50 ? 1.618 -0.724 5.652 1.00 0.00 50 GLN A CA 5
ATOM 4766 C C . GLN A 1 50 ? 2.241 -2.116 5.648 1.00 0.00 50 GLN A C 5
ATOM 4767 O O . GLN A 1 50 ? 2.609 -2.645 6.698 1.00 0.00 50 GLN A O 5
ATOM 4781 N N . HIS A 1 51 ? 2.355 -2.705 4.462 1.00 0.00 51 HIS A N 5
ATOM 4782 C CA . HIS A 1 51 ? 2.934 -4.037 4.322 1.00 0.00 51 HIS A CA 5
ATOM 4783 C C . HIS A 1 51 ? 4.262 -3.976 3.575 1.00 0.00 51 HIS A C 5
ATOM 4784 O O . HIS A 1 51 ? 4.611 -4.895 2.833 1.00 0.00 51 HIS A O 5
ATOM 4798 N N . ASP A 1 52 ? 4.999 -2.889 3.775 1.00 0.00 52 ASP A N 5
ATOM 4799 C CA . ASP A 1 52 ? 6.289 -2.709 3.120 1.00 0.00 52 ASP A CA 5
ATOM 4800 C C . ASP A 1 52 ? 6.278 -3.315 1.720 1.00 0.00 52 ASP A C 5
ATOM 4801 O O . ASP A 1 52 ? 7.200 -4.036 1.337 1.00 0.00 52 ASP A O 5
ATOM 4810 N N . CYS A 1 53 ? 5.228 -3.019 0.962 1.00 0.00 53 CYS A N 5
ATOM 4811 C CA . CYS A 1 53 ? 5.095 -3.535 -0.395 1.00 0.00 53 CYS A CA 5
ATOM 4812 C C . CYS A 1 53 ? 6.447 -3.565 -1.101 1.00 0.00 53 CYS A C 5
ATOM 4813 O O . CYS A 1 53 ? 7.246 -2.636 -0.977 1.00 0.00 53 CYS A O 5
ATOM 4820 N N . THR A 1 54 ? 6.697 -4.639 -1.844 1.00 0.00 54 THR A N 5
ATOM 4821 C CA . THR A 1 54 ? 7.952 -4.791 -2.570 1.00 0.00 54 THR A CA 5
ATOM 4822 C C . THR A 1 54 ? 7.919 -4.032 -3.891 1.00 0.00 54 THR A C 5
ATOM 4823 O O . THR A 1 54 ? 8.951 -3.574 -4.382 1.00 0.00 54 THR A O 5
ATOM 4834 N N . PHE A 1 55 ? 6.726 -3.902 -4.463 1.00 0.00 55 PHE A N 5
ATOM 4835 C CA . PHE A 1 55 ? 6.558 -3.199 -5.730 1.00 0.00 55 PHE A CA 5
ATOM 4836 C C . PHE A 1 55 ? 7.058 -1.761 -5.623 1.00 0.00 55 PHE A C 5
ATOM 4837 O O . PHE A 1 55 ? 7.184 -1.216 -4.526 1.00 0.00 55 PHE A O 5
ATOM 4854 N N . ASP A 1 56 ? 7.340 -1.153 -6.770 1.00 0.00 56 ASP A N 5
ATOM 4855 C CA . ASP A 1 56 ? 7.826 0.222 -6.807 1.00 0.00 56 ASP A CA 5
ATOM 4856 C C . ASP A 1 56 ? 6.899 1.103 -7.639 1.00 0.00 56 ASP A C 5
ATOM 4857 O O . ASP A 1 56 ? 7.163 1.366 -8.813 1.00 0.00 56 ASP A O 5
ATOM 4866 N N . HIS A 1 57 ? 5.811 1.556 -7.024 1.00 0.00 57 HIS A N 5
ATOM 4867 C CA . HIS A 1 57 ? 4.844 2.407 -7.708 1.00 0.00 57 HIS A CA 5
ATOM 4868 C C . HIS A 1 57 ? 5.550 3.507 -8.494 1.00 0.00 57 HIS A C 5
ATOM 4869 O O . HIS A 1 57 ? 6.457 4.163 -7.984 1.00 0.00 57 HIS A O 5
ATOM 4883 N N . MET A 1 58 ? 5.127 3.702 -9.739 1.00 0.00 58 MET A N 5
ATOM 4884 C CA . MET A 1 58 ? 5.719 4.723 -10.596 1.00 0.00 58 MET A CA 5
ATOM 4885 C C . MET A 1 58 ? 5.211 6.111 -10.218 1.00 0.00 58 MET A C 5
ATOM 4886 O O . MET A 1 58 ? 4.105 6.501 -10.590 1.00 0.00 58 MET A O 5
ATOM 4900 N N . GLY A 1 59 ? 6.027 6.853 -9.475 1.00 0.00 59 GLY A N 5
ATOM 4901 C CA . GLY A 1 59 ? 5.642 8.189 -9.059 1.00 0.00 59 GLY A CA 5
ATOM 4902 C C . GLY A 1 59 ? 6.686 8.846 -8.178 1.00 0.00 59 GLY A C 5
ATOM 4903 O O . GLY A 1 59 ? 7.812 8.361 -8.073 1.00 0.00 59 GLY A O 5
ATOM 4907 N N . ARG A 1 60 ? 6.312 9.953 -7.545 1.00 0.00 60 ARG A N 5
ATOM 4908 C CA . ARG A 1 60 ? 7.226 10.678 -6.671 1.00 0.00 60 ARG A CA 5
ATOM 4909 C C . ARG A 1 60 ? 6.948 10.357 -5.205 1.00 0.00 60 ARG A C 5
ATOM 4910 O O . ARG A 1 60 ? 7.819 9.862 -4.491 1.00 0.00 60 ARG A O 5
ATOM 4931 N N . GLY A 1 61 ? 5.726 10.642 -4.764 1.00 0.00 61 GLY A N 5
ATOM 4932 C CA . GLY A 1 61 ? 5.355 10.378 -3.386 1.00 0.00 61 GLY A CA 5
ATOM 4933 C C . GLY A 1 61 ? 5.582 11.574 -2.484 1.00 0.00 61 GLY A C 5
ATOM 4934 O O . GLY A 1 61 ? 6.701 11.814 -2.030 1.00 0.00 61 GLY A O 5
ATOM 4938 N N . SER A 1 62 ? 4.519 12.328 -2.225 1.00 0.00 62 SER A N 5
ATOM 4939 C CA . SER A 1 62 ? 4.609 13.510 -1.375 1.00 0.00 62 SER A CA 5
ATOM 4940 C C . SER A 1 62 ? 5.170 13.151 -0.003 1.00 0.00 62 SER A C 5
ATOM 4941 O O . SER A 1 62 ? 6.089 13.801 0.494 1.00 0.00 62 SER A O 5
ATOM 4949 N N . GLY A 1 63 ? 4.610 12.110 0.605 1.00 0.00 63 GLY A N 5
ATOM 4950 C CA . GLY A 1 63 ? 5.066 11.682 1.915 1.00 0.00 63 GLY A CA 5
ATOM 4951 C C . GLY A 1 63 ? 4.447 10.366 2.343 1.00 0.00 63 GLY A C 5
ATOM 4952 O O . GLY A 1 63 ? 3.251 10.281 2.625 1.00 0.00 63 GLY A O 5
ATOM 4956 N N . PRO A 1 64 ? 5.270 9.309 2.394 1.00 0.00 64 PRO A N 5
ATOM 4957 C CA . PRO A 1 64 ? 4.818 7.971 2.788 1.00 0.00 64 PRO A CA 5
ATOM 4958 C C . PRO A 1 64 ? 4.466 7.892 4.270 1.00 0.00 64 PRO A C 5
ATOM 4959 O O . PRO A 1 64 ? 3.616 7.098 4.674 1.00 0.00 64 PRO A O 5
ATOM 4970 N N . SER A 1 65 ? 5.123 8.721 5.075 1.00 0.00 65 SER A N 5
ATOM 4971 C CA . SER A 1 65 ? 4.881 8.742 6.513 1.00 0.00 65 SER A CA 5
ATOM 4972 C C . SER A 1 65 ? 4.405 10.119 6.964 1.00 0.00 65 SER A C 5
ATOM 4973 O O . SER A 1 65 ? 5.207 10.968 7.354 1.00 0.00 65 SER A O 5
ATOM 4981 N N . SER A 1 66 ? 3.095 10.334 6.906 1.00 0.00 66 SER A N 5
ATOM 4982 C CA . SER A 1 66 ? 2.511 11.610 7.304 1.00 0.00 66 SER A CA 5
ATOM 4983 C C . SER A 1 66 ? 1.337 11.396 8.255 1.00 0.00 66 SER A C 5
ATOM 4984 O O . SER A 1 66 ? 1.212 12.082 9.269 1.00 0.00 66 SER A O 5
ATOM 4992 N N . GLY A 1 67 ? 0.477 10.440 7.918 1.00 0.00 67 GLY A N 5
ATOM 4993 C CA . GLY A 1 67 ? -0.676 10.152 8.751 1.00 0.00 67 GLY A CA 5
ATOM 4994 C C . GLY A 1 67 ? -1.822 11.114 8.506 1.00 0.00 67 GLY A C 5
ATOM 4995 O O . GLY A 1 67 ? -2.978 10.705 8.601 1.00 0.00 67 GLY A O 5
ATOM 5001 N N . GLY A 1 1 ? -8.896 -35.699 7.472 1.00 0.00 1 GLY A N 6
ATOM 5002 C CA . GLY A 1 1 ? -7.530 -36.118 7.219 1.00 0.00 1 GLY A CA 6
ATOM 5003 C C . GLY A 1 1 ? -6.532 -34.994 7.414 1.00 0.00 1 GLY A C 6
ATOM 5004 O O . GLY A 1 1 ? -6.897 -33.899 7.842 1.00 0.00 1 GLY A O 6
ATOM 5008 N N . SER A 1 2 ? -5.269 -35.265 7.100 1.00 0.00 2 SER A N 6
ATOM 5009 C CA . SER A 1 2 ? -4.215 -34.268 7.248 1.00 0.00 2 SER A CA 6
ATOM 5010 C C . SER A 1 2 ? -3.157 -34.432 6.161 1.00 0.00 2 SER A C 6
ATOM 5011 O O . SER A 1 2 ? -2.739 -35.547 5.849 1.00 0.00 2 SER A O 6
ATOM 5019 N N . SER A 1 3 ? -2.728 -33.312 5.588 1.00 0.00 3 SER A N 6
ATOM 5020 C CA . SER A 1 3 ? -1.722 -33.329 4.533 1.00 0.00 3 SER A CA 6
ATOM 5021 C C . SER A 1 3 ? -0.968 -32.004 4.479 1.00 0.00 3 SER A C 6
ATOM 5022 O O . SER A 1 3 ? -1.555 -30.936 4.647 1.00 0.00 3 SER A O 6
ATOM 5030 N N . GLY A 1 4 ? 0.338 -32.082 4.242 1.00 0.00 4 GLY A N 6
ATOM 5031 C CA . GLY A 1 4 ? 1.152 -30.883 4.170 1.00 0.00 4 GLY A CA 6
ATOM 5032 C C . GLY A 1 4 ? 2.277 -31.006 3.163 1.00 0.00 4 GLY A C 6
ATOM 5033 O O . GLY A 1 4 ? 2.871 -32.073 3.012 1.00 0.00 4 GLY A O 6
ATOM 5037 N N . SER A 1 5 ? 2.571 -29.910 2.469 1.00 0.00 5 SER A N 6
ATOM 5038 C CA . SER A 1 5 ? 3.629 -29.902 1.466 1.00 0.00 5 SER A CA 6
ATOM 5039 C C . SER A 1 5 ? 4.958 -29.475 2.082 1.00 0.00 5 SER A C 6
ATOM 5040 O O . SER A 1 5 ? 4.990 -28.753 3.079 1.00 0.00 5 SER A O 6
ATOM 5048 N N . SER A 1 6 ? 6.054 -29.927 1.482 1.00 0.00 6 SER A N 6
ATOM 5049 C CA . SER A 1 6 ? 7.387 -29.596 1.972 1.00 0.00 6 SER A CA 6
ATOM 5050 C C . SER A 1 6 ? 7.799 -28.197 1.525 1.00 0.00 6 SER A C 6
ATOM 5051 O O . SER A 1 6 ? 8.316 -28.012 0.424 1.00 0.00 6 SER A O 6
ATOM 5059 N N . GLY A 1 7 ? 7.564 -27.213 2.389 1.00 0.00 7 GLY A N 6
ATOM 5060 C CA . GLY A 1 7 ? 7.916 -25.843 2.065 1.00 0.00 7 GLY A CA 6
ATOM 5061 C C . GLY A 1 7 ? 7.128 -24.835 2.878 1.00 0.00 7 GLY A C 6
ATOM 5062 O O . GLY A 1 7 ? 7.699 -24.073 3.658 1.00 0.00 7 GLY A O 6
ATOM 5066 N N . SER A 1 8 ? 5.811 -24.828 2.694 1.00 0.00 8 SER A N 6
ATOM 5067 C CA . SER A 1 8 ? 4.943 -23.902 3.412 1.00 0.00 8 SER A CA 6
ATOM 5068 C C . SER A 1 8 ? 5.478 -22.476 3.321 1.00 0.00 8 SER A C 6
ATOM 5069 O O . SER A 1 8 ? 5.521 -21.754 4.317 1.00 0.00 8 SER A O 6
ATOM 5077 N N . ARG A 1 9 ? 5.885 -22.078 2.120 1.00 0.00 9 ARG A N 6
ATOM 5078 C CA . ARG A 1 9 ? 6.418 -20.740 1.899 1.00 0.00 9 ARG A CA 6
ATOM 5079 C C . ARG A 1 9 ? 5.318 -19.784 1.445 1.00 0.00 9 ARG A C 6
ATOM 5080 O O . ARG A 1 9 ? 5.479 -19.056 0.466 1.00 0.00 9 ARG A O 6
ATOM 5101 N N . SER A 1 10 ? 4.200 -19.794 2.164 1.00 0.00 10 SER A N 6
ATOM 5102 C CA . SER A 1 10 ? 3.071 -18.932 1.833 1.00 0.00 10 SER A CA 6
ATOM 5103 C C . SER A 1 10 ? 2.327 -18.502 3.094 1.00 0.00 10 SER A C 6
ATOM 5104 O O . SER A 1 10 ? 2.066 -19.314 3.982 1.00 0.00 10 SER A O 6
ATOM 5112 N N . LYS A 1 11 ? 1.988 -17.219 3.165 1.00 0.00 11 LYS A N 6
ATOM 5113 C CA . LYS A 1 11 ? 1.274 -16.679 4.315 1.00 0.00 11 LYS A CA 6
ATOM 5114 C C . LYS A 1 11 ? -0.209 -16.503 4.001 1.00 0.00 11 LYS A C 6
ATOM 5115 O O . LYS A 1 11 ? -1.069 -16.988 4.735 1.00 0.00 11 LYS A O 6
ATOM 5134 N N . GLN A 1 12 ? -0.498 -15.808 2.906 1.00 0.00 12 GLN A N 6
ATOM 5135 C CA . GLN A 1 12 ? -1.877 -15.570 2.496 1.00 0.00 12 GLN A CA 6
ATOM 5136 C C . GLN A 1 12 ? -2.551 -16.870 2.070 1.00 0.00 12 GLN A C 6
ATOM 5137 O O . GLN A 1 12 ? -2.610 -17.191 0.883 1.00 0.00 12 GLN A O 6
ATOM 5151 N N . LYS A 1 13 ? -3.057 -17.616 3.046 1.00 0.00 13 LYS A N 6
ATOM 5152 C CA . LYS A 1 13 ? -3.728 -18.881 2.774 1.00 0.00 13 LYS A CA 6
ATOM 5153 C C . LYS A 1 13 ? -4.844 -18.696 1.751 1.00 0.00 13 LYS A C 6
ATOM 5154 O O . LYS A 1 13 ? -5.014 -19.516 0.848 1.00 0.00 13 LYS A O 6
ATOM 5173 N N . SER A 1 14 ? -5.602 -17.614 1.898 1.00 0.00 14 SER A N 6
ATOM 5174 C CA . SER A 1 14 ? -6.704 -17.323 0.987 1.00 0.00 14 SER A CA 6
ATOM 5175 C C . SER A 1 14 ? -6.913 -15.818 0.851 1.00 0.00 14 SER A C 6
ATOM 5176 O O . SER A 1 14 ? -7.264 -15.139 1.817 1.00 0.00 14 SER A O 6
ATOM 5184 N N . ARG A 1 15 ? -6.693 -15.303 -0.354 1.00 0.00 15 ARG A N 6
ATOM 5185 C CA . ARG A 1 15 ? -6.856 -13.878 -0.617 1.00 0.00 15 ARG A CA 6
ATOM 5186 C C . ARG A 1 15 ? -8.075 -13.325 0.116 1.00 0.00 15 ARG A C 6
ATOM 5187 O O . ARG A 1 15 ? -8.055 -12.199 0.612 1.00 0.00 15 ARG A O 6
ATOM 5208 N N . ARG A 1 16 ? -9.134 -14.126 0.180 1.00 0.00 16 ARG A N 6
ATOM 5209 C CA . ARG A 1 16 ? -10.362 -13.716 0.851 1.00 0.00 16 ARG A CA 6
ATOM 5210 C C . ARG A 1 16 ? -10.051 -12.951 2.134 1.00 0.00 16 ARG A C 6
ATOM 5211 O O . ARG A 1 16 ? -10.680 -11.936 2.431 1.00 0.00 16 ARG A O 6
ATOM 5232 N N . ARG A 1 17 ? -9.078 -13.447 2.891 1.00 0.00 17 ARG A N 6
ATOM 5233 C CA . ARG A 1 17 ? -8.685 -12.812 4.143 1.00 0.00 17 ARG A CA 6
ATOM 5234 C C . ARG A 1 17 ? -7.362 -12.068 3.984 1.00 0.00 17 ARG A C 6
ATOM 5235 O O . ARG A 1 17 ? -6.524 -12.438 3.161 1.00 0.00 17 ARG A O 6
ATOM 5256 N N . CYS A 1 18 ? -7.182 -11.016 4.776 1.00 0.00 18 CYS A N 6
ATOM 5257 C CA . CYS A 1 18 ? -5.963 -10.219 4.723 1.00 0.00 18 CYS A CA 6
ATOM 5258 C C . CYS A 1 18 ? -4.726 -11.108 4.822 1.00 0.00 18 CYS A C 6
ATOM 5259 O O . CYS A 1 18 ? -4.819 -12.279 5.190 1.00 0.00 18 CYS A O 6
ATOM 5266 N N . PHE A 1 19 ? -3.570 -10.543 4.491 1.00 0.00 19 PHE A N 6
ATOM 5267 C CA . PHE A 1 19 ? -2.315 -11.283 4.541 1.00 0.00 19 PHE A CA 6
ATOM 5268 C C . PHE A 1 19 ? -1.485 -10.865 5.751 1.00 0.00 19 PHE A C 6
ATOM 5269 O O . PHE A 1 19 ? -0.413 -11.415 6.001 1.00 0.00 19 PHE A O 6
ATOM 5286 N N . GLN A 1 20 ? -1.989 -9.888 6.498 1.00 0.00 20 GLN A N 6
ATOM 5287 C CA . GLN A 1 20 ? -1.293 -9.394 7.680 1.00 0.00 20 GLN A CA 6
ATOM 5288 C C . GLN A 1 20 ? -2.084 -9.706 8.947 1.00 0.00 20 GLN A C 6
ATOM 5289 O O . GLN A 1 20 ? -1.513 -10.075 9.973 1.00 0.00 20 GLN A O 6
ATOM 5303 N N . CYS A 1 21 ? -3.402 -9.554 8.867 1.00 0.00 21 CYS A N 6
ATOM 5304 C CA . CYS A 1 21 ? -4.272 -9.818 10.007 1.00 0.00 21 CYS A CA 6
ATOM 5305 C C . CYS A 1 21 ? -5.249 -10.948 9.694 1.00 0.00 21 CYS A C 6
ATOM 5306 O O . CYS A 1 21 ? -5.951 -11.437 10.579 1.00 0.00 21 CYS A O 6
ATOM 5313 N N . GLN A 1 22 ? -5.288 -11.357 8.430 1.00 0.00 22 GLN A N 6
ATOM 5314 C CA . GLN A 1 22 ? -6.179 -12.428 8.001 1.00 0.00 22 GLN A CA 6
ATOM 5315 C C . GLN A 1 22 ? -7.621 -12.128 8.396 1.00 0.00 22 GLN A C 6
ATOM 5316 O O . GLN A 1 22 ? -8.286 -12.946 9.032 1.00 0.00 22 GLN A O 6
ATOM 5330 N N . THR A 1 23 ? -8.101 -10.948 8.015 1.00 0.00 23 THR A N 6
ATOM 5331 C CA . THR A 1 23 ? -9.463 -10.538 8.330 1.00 0.00 23 THR A CA 6
ATOM 5332 C C . THR A 1 23 ? -10.391 -10.750 7.139 1.00 0.00 23 THR A C 6
ATOM 5333 O O . THR A 1 23 ? -10.000 -10.541 5.990 1.00 0.00 23 THR A O 6
ATOM 5344 N N . LYS A 1 24 ? -11.621 -11.165 7.420 1.00 0.00 24 LYS A N 6
ATOM 5345 C CA . LYS A 1 24 ? -12.606 -11.404 6.371 1.00 0.00 24 LYS A CA 6
ATOM 5346 C C . LYS A 1 24 ? -12.809 -10.154 5.521 1.00 0.00 24 LYS A C 6
ATOM 5347 O O . LYS A 1 24 ? -13.188 -9.098 6.031 1.00 0.00 24 LYS A O 6
ATOM 5366 N N . LEU A 1 25 ? -12.557 -10.280 4.223 1.00 0.00 25 LEU A N 6
ATOM 5367 C CA . LEU A 1 25 ? -12.714 -9.160 3.301 1.00 0.00 25 LEU A CA 6
ATOM 5368 C C . LEU A 1 25 ? -13.985 -9.311 2.472 1.00 0.00 25 LEU A C 6
ATOM 5369 O O . LEU A 1 25 ? -14.196 -10.336 1.824 1.00 0.00 25 LEU A O 6
ATOM 5385 N N . GLU A 1 26 ? -14.828 -8.283 2.496 1.00 0.00 26 GLU A N 6
ATOM 5386 C CA . GLU A 1 26 ? -16.077 -8.302 1.745 1.00 0.00 26 GLU A CA 6
ATOM 5387 C C . GLU A 1 26 ? -15.809 -8.331 0.243 1.00 0.00 26 GLU A C 6
ATOM 5388 O O . GLU A 1 26 ? -14.678 -8.127 -0.201 1.00 0.00 26 GLU A O 6
ATOM 5400 N N . LEU A 1 27 ? -16.856 -8.586 -0.534 1.00 0.00 27 LEU A N 6
ATOM 5401 C CA . LEU A 1 27 ? -16.735 -8.642 -1.987 1.00 0.00 27 LEU A CA 6
ATOM 5402 C C . LEU A 1 27 ? -16.064 -7.382 -2.526 1.00 0.00 27 LEU A C 6
ATOM 5403 O O . LEU A 1 27 ? -15.240 -7.447 -3.439 1.00 0.00 27 LEU A O 6
ATOM 5419 N N . VAL A 1 28 ? -16.421 -6.237 -1.955 1.00 0.00 28 VAL A N 6
ATOM 5420 C CA . VAL A 1 28 ? -15.852 -4.962 -2.376 1.00 0.00 28 VAL A CA 6
ATOM 5421 C C . VAL A 1 28 ? -14.409 -4.822 -1.904 1.00 0.00 28 VAL A C 6
ATOM 5422 O O . VAL A 1 28 ? -13.553 -4.322 -2.634 1.00 0.00 28 VAL A O 6
ATOM 5435 N N . GLN A 1 29 ? -14.146 -5.268 -0.679 1.00 0.00 29 GLN A N 6
ATOM 5436 C CA . GLN A 1 29 ? -12.806 -5.192 -0.110 1.00 0.00 29 GLN A CA 6
ATOM 5437 C C . GLN A 1 29 ? -11.823 -6.030 -0.920 1.00 0.00 29 GLN A C 6
ATOM 5438 O O . GLN A 1 29 ? -10.874 -5.502 -1.500 1.00 0.00 29 GLN A O 6
ATOM 5452 N N . GLN A 1 30 ? -12.056 -7.338 -0.955 1.00 0.00 30 GLN A N 6
ATOM 5453 C CA . GLN A 1 30 ? -11.189 -8.249 -1.693 1.00 0.00 30 GLN A CA 6
ATOM 5454 C C . GLN A 1 30 ? -10.635 -7.578 -2.946 1.00 0.00 30 GLN A C 6
ATOM 5455 O O . GLN A 1 30 ? -9.494 -7.820 -3.337 1.00 0.00 30 GLN A O 6
ATOM 5469 N N . GLU A 1 31 ? -11.451 -6.734 -3.570 1.00 0.00 31 GLU A N 6
ATOM 5470 C CA . GLU A 1 31 ? -11.042 -6.029 -4.779 1.00 0.00 31 GLU A CA 6
ATOM 5471 C C . GLU A 1 31 ? -10.192 -4.809 -4.436 1.00 0.00 31 GLU A C 6
ATOM 5472 O O . GLU A 1 31 ? -9.085 -4.645 -4.950 1.00 0.00 31 GLU A O 6
ATOM 5484 N N . LEU A 1 32 ? -10.718 -3.955 -3.564 1.00 0.00 32 LEU A N 6
ATOM 5485 C CA . LEU A 1 32 ? -10.009 -2.749 -3.152 1.00 0.00 32 LEU A CA 6
ATOM 5486 C C . LEU A 1 32 ? -8.706 -3.099 -2.440 1.00 0.00 32 LEU A C 6
ATOM 5487 O O . LEU A 1 32 ? -7.621 -2.745 -2.899 1.00 0.00 32 LEU A O 6
ATOM 5503 N N . GLY A 1 33 ? -8.822 -3.800 -1.316 1.00 0.00 33 GLY A N 6
ATOM 5504 C CA . GLY A 1 33 ? -7.646 -4.189 -0.560 1.00 0.00 33 GLY A CA 6
ATOM 5505 C C . GLY A 1 33 ? -6.548 -4.750 -1.443 1.00 0.00 33 GLY A C 6
ATOM 5506 O O . GLY A 1 33 ? -5.373 -4.430 -1.262 1.00 0.00 33 GLY A O 6
ATOM 5510 N N . SER A 1 34 ? -6.931 -5.589 -2.399 1.00 0.00 34 SER A N 6
ATOM 5511 C CA . SER A 1 34 ? -5.970 -6.200 -3.310 1.00 0.00 34 SER A CA 6
ATOM 5512 C C . SER A 1 34 ? -4.830 -5.235 -3.624 1.00 0.00 34 SER A C 6
ATOM 5513 O O . SER A 1 34 ? -5.009 -4.017 -3.605 1.00 0.00 34 SER A O 6
ATOM 5521 N N . CYS A 1 35 ? -3.658 -5.789 -3.913 1.00 0.00 35 CYS A N 6
ATOM 5522 C CA . CYS A 1 35 ? -2.487 -4.981 -4.231 1.00 0.00 35 CYS A CA 6
ATOM 5523 C C . CYS A 1 35 ? -1.872 -5.412 -5.560 1.00 0.00 35 CYS A C 6
ATOM 5524 O O . CYS A 1 35 ? -2.375 -6.320 -6.222 1.00 0.00 35 CYS A O 6
ATOM 5531 N N . ARG A 1 36 ? -0.782 -4.756 -5.942 1.00 0.00 36 ARG A N 6
ATOM 5532 C CA . ARG A 1 36 ? -0.099 -5.070 -7.191 1.00 0.00 36 ARG A CA 6
ATOM 5533 C C . ARG A 1 36 ? 0.944 -6.164 -6.979 1.00 0.00 36 ARG A C 6
ATOM 5534 O O . ARG A 1 36 ? 1.134 -7.029 -7.835 1.00 0.00 36 ARG A O 6
ATOM 5555 N N . CYS A 1 37 ? 1.618 -6.119 -5.835 1.00 0.00 37 CYS A N 6
ATOM 5556 C CA . CYS A 1 37 ? 2.642 -7.105 -5.510 1.00 0.00 37 CYS A CA 6
ATOM 5557 C C . CYS A 1 37 ? 2.121 -8.522 -5.727 1.00 0.00 37 CYS A C 6
ATOM 5558 O O . CYS A 1 37 ? 2.824 -9.379 -6.261 1.00 0.00 37 CYS A O 6
ATOM 5565 N N . GLY A 1 38 ? 0.882 -8.762 -5.308 1.00 0.00 38 GLY A N 6
ATOM 5566 C CA . GLY A 1 38 ? 0.287 -10.076 -5.465 1.00 0.00 38 GLY A CA 6
ATOM 5567 C C . GLY A 1 38 ? -0.362 -10.575 -4.189 1.00 0.00 38 GLY A C 6
ATOM 5568 O O . GLY A 1 38 ? -0.562 -11.777 -4.014 1.00 0.00 38 GLY A O 6
ATOM 5572 N N . TYR A 1 39 ? -0.689 -9.650 -3.293 1.00 0.00 39 TYR A N 6
ATOM 5573 C CA . TYR A 1 39 ? -1.315 -10.003 -2.024 1.00 0.00 39 TYR A CA 6
ATOM 5574 C C . TYR A 1 39 ? -2.522 -9.112 -1.746 1.00 0.00 39 TYR A C 6
ATOM 5575 O O . TYR A 1 39 ? -2.561 -7.952 -2.158 1.00 0.00 39 TYR A O 6
ATOM 5593 N N . VAL A 1 40 ? -3.506 -9.663 -1.042 1.00 0.00 40 VAL A N 6
ATOM 5594 C CA . VAL A 1 40 ? -4.715 -8.919 -0.706 1.00 0.00 40 VAL A CA 6
ATOM 5595 C C . VAL A 1 40 ? -4.783 -8.629 0.789 1.00 0.00 40 VAL A C 6
ATOM 5596 O O . VAL A 1 40 ? -4.677 -9.537 1.614 1.00 0.00 40 VAL A O 6
ATOM 5609 N N . PHE A 1 41 ? -4.961 -7.358 1.132 1.00 0.00 41 PHE A N 6
ATOM 5610 C CA . PHE A 1 41 ? -5.044 -6.947 2.529 1.00 0.00 41 PHE A CA 6
ATOM 5611 C C . PHE A 1 41 ? -6.369 -6.245 2.812 1.00 0.00 41 PHE A C 6
ATOM 5612 O O . PHE A 1 41 ? -7.194 -6.066 1.916 1.00 0.00 41 PHE A O 6
ATOM 5629 N N . CYS A 1 42 ? -6.566 -5.851 4.066 1.00 0.00 42 CYS A N 6
ATOM 5630 C CA . CYS A 1 42 ? -7.791 -5.170 4.470 1.00 0.00 42 CYS A CA 6
ATOM 5631 C C . CYS A 1 42 ? -7.655 -3.660 4.296 1.00 0.00 42 CYS A C 6
ATOM 5632 O O . CYS A 1 42 ? -6.614 -3.165 3.866 1.00 0.00 42 CYS A O 6
ATOM 5639 N N . MET A 1 43 ? -8.716 -2.934 4.635 1.00 0.00 43 MET A N 6
ATOM 5640 C CA . MET A 1 43 ? -8.715 -1.480 4.517 1.00 0.00 43 MET A CA 6
ATOM 5641 C C . MET A 1 43 ? -7.697 -0.859 5.468 1.00 0.00 43 MET A C 6
ATOM 5642 O O . MET A 1 43 ? -7.448 0.347 5.426 1.00 0.00 43 MET A O 6
ATOM 5656 N N . LEU A 1 44 ? -7.111 -1.688 6.325 1.00 0.00 44 LEU A N 6
ATOM 5657 C CA . LEU A 1 44 ? -6.120 -1.219 7.287 1.00 0.00 44 LEU A CA 6
ATOM 5658 C C . LEU A 1 44 ? -4.706 -1.541 6.813 1.00 0.00 44 LEU A C 6
ATOM 5659 O O . LEU A 1 44 ? -3.766 -0.792 7.077 1.00 0.00 44 LEU A O 6
ATOM 5675 N N . HIS A 1 45 ? -4.564 -2.660 6.109 1.00 0.00 45 HIS A N 6
ATOM 5676 C CA . HIS A 1 45 ? -3.265 -3.080 5.595 1.00 0.00 45 HIS A CA 6
ATOM 5677 C C . HIS A 1 45 ? -3.264 -3.096 4.070 1.00 0.00 45 HIS A C 6
ATOM 5678 O O . HIS A 1 45 ? -2.458 -3.788 3.447 1.00 0.00 45 HIS A O 6
ATOM 5692 N N . ARG A 1 46 ? -4.173 -2.331 3.474 1.00 0.00 46 ARG A N 6
ATOM 5693 C CA . ARG A 1 46 ? -4.278 -2.260 2.022 1.00 0.00 46 ARG A CA 6
ATOM 5694 C C . ARG A 1 46 ? -3.149 -1.417 1.436 1.00 0.00 46 ARG A C 6
ATOM 5695 O O . ARG A 1 46 ? -2.654 -1.697 0.343 1.00 0.00 46 ARG A O 6
ATOM 5716 N N . LEU A 1 47 ? -2.746 -0.385 2.169 1.00 0.00 47 LEU A N 6
ATOM 5717 C CA . LEU A 1 47 ? -1.676 0.499 1.723 1.00 0.00 47 LEU A CA 6
ATOM 5718 C C . LEU A 1 47 ? -0.361 -0.262 1.589 1.00 0.00 47 LEU A C 6
ATOM 5719 O O . LEU A 1 47 ? -0.114 -1.251 2.280 1.00 0.00 47 LEU A O 6
ATOM 5735 N N . PRO A 1 48 ? 0.506 0.208 0.679 1.00 0.00 48 PRO A N 6
ATOM 5736 C CA . PRO A 1 48 ? 1.812 -0.412 0.435 1.00 0.00 48 PRO A CA 6
ATOM 5737 C C . PRO A 1 48 ? 2.775 -0.213 1.600 1.00 0.00 48 PRO A C 6
ATOM 5738 O O . PRO A 1 48 ? 3.409 -1.161 2.062 1.00 0.00 48 PRO A O 6
ATOM 5749 N N . GLU A 1 49 ? 2.879 1.027 2.071 1.00 0.00 49 GLU A N 6
ATOM 5750 C CA . GLU A 1 49 ? 3.766 1.349 3.182 1.00 0.00 49 GLU A CA 6
ATOM 5751 C C . GLU A 1 49 ? 3.415 0.522 4.416 1.00 0.00 49 GLU A C 6
ATOM 5752 O O . GLU A 1 49 ? 4.269 0.261 5.263 1.00 0.00 49 GLU A O 6
ATOM 5764 N N . GLN A 1 50 ? 2.153 0.116 4.509 1.00 0.00 50 GLN A N 6
ATOM 5765 C CA . GLN A 1 50 ? 1.689 -0.680 5.639 1.00 0.00 50 GLN A CA 6
ATOM 5766 C C . GLN A 1 50 ? 2.342 -2.058 5.640 1.00 0.00 50 GLN A C 6
ATOM 5767 O O . GLN A 1 50 ? 2.741 -2.567 6.688 1.00 0.00 50 GLN A O 6
ATOM 5781 N N . HIS A 1 51 ? 2.449 -2.658 4.459 1.00 0.00 51 HIS A N 6
ATOM 5782 C CA . HIS A 1 51 ? 3.055 -3.977 4.323 1.00 0.00 51 HIS A CA 6
ATOM 5783 C C . HIS A 1 51 ? 4.365 -3.897 3.544 1.00 0.00 51 HIS A C 6
ATOM 5784 O O . HIS A 1 51 ? 4.712 -4.813 2.799 1.00 0.00 51 HIS A O 6
ATOM 5798 N N . ASP A 1 52 ? 5.086 -2.795 3.722 1.00 0.00 52 ASP A N 6
ATOM 5799 C CA . ASP A 1 52 ? 6.357 -2.595 3.036 1.00 0.00 52 ASP A CA 6
ATOM 5800 C C . ASP A 1 52 ? 6.328 -3.220 1.644 1.00 0.00 52 ASP A C 6
ATOM 5801 O O . ASP A 1 52 ? 7.268 -3.905 1.240 1.00 0.00 52 ASP A O 6
ATOM 5810 N N . CYS A 1 53 ? 5.24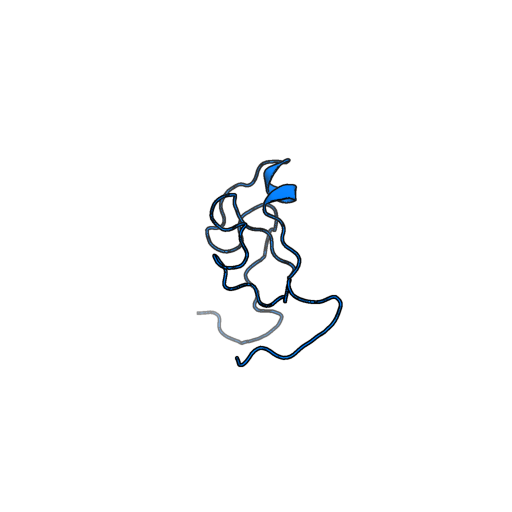3 -2.980 0.916 1.00 0.00 53 CYS A N 6
ATOM 5811 C CA . CYS A 1 53 ? 5.090 -3.519 -0.430 1.00 0.00 53 CYS A CA 6
ATOM 5812 C C . CYS A 1 53 ? 6.428 -3.542 -1.162 1.00 0.00 53 CYS A C 6
ATOM 5813 O O . CYS A 1 53 ? 7.241 -2.628 -1.023 1.00 0.00 53 CYS A O 6
ATOM 5820 N N . THR A 1 54 ? 6.650 -4.594 -1.945 1.00 0.00 54 THR A N 6
ATOM 5821 C CA . THR A 1 54 ? 7.889 -4.737 -2.699 1.00 0.00 54 THR A CA 6
ATOM 5822 C C . THR A 1 54 ? 7.787 -4.056 -4.059 1.00 0.00 54 THR A C 6
ATOM 5823 O O . THR A 1 54 ? 8.790 -3.617 -4.621 1.00 0.00 54 THR A O 6
ATOM 5834 N N . PHE A 1 55 ? 6.569 -3.971 -4.583 1.00 0.00 55 PHE A N 6
ATOM 5835 C CA . PHE A 1 55 ? 6.336 -3.343 -5.878 1.00 0.00 55 PHE A CA 6
ATOM 5836 C C . PHE A 1 55 ? 6.700 -1.862 -5.838 1.00 0.00 55 PHE A C 6
ATOM 5837 O O . PHE A 1 55 ? 6.870 -1.282 -4.765 1.00 0.00 55 PHE A O 6
ATOM 5854 N N . ASP A 1 56 ? 6.820 -1.256 -7.014 1.00 0.00 56 ASP A N 6
ATOM 5855 C CA . ASP A 1 56 ? 7.164 0.157 -7.115 1.00 0.00 56 ASP A CA 6
ATOM 5856 C C . ASP A 1 56 ? 6.158 0.900 -7.989 1.00 0.00 56 ASP A C 6
ATOM 5857 O O . ASP A 1 56 ? 6.030 0.621 -9.182 1.00 0.00 56 ASP A O 6
ATOM 5866 N N . HIS A 1 57 ? 5.445 1.847 -7.388 1.00 0.00 57 HIS A N 6
ATOM 5867 C CA . HIS A 1 57 ? 4.450 2.631 -8.111 1.00 0.00 57 HIS A CA 6
ATOM 5868 C C . HIS A 1 57 ? 5.069 3.905 -8.679 1.00 0.00 57 HIS A C 6
ATOM 5869 O O . HIS A 1 57 ? 4.461 4.974 -8.636 1.00 0.00 57 HIS A O 6
ATOM 5883 N N . MET A 1 58 ? 6.282 3.782 -9.209 1.00 0.00 58 MET A N 6
ATOM 5884 C CA . MET A 1 58 ? 6.982 4.925 -9.785 1.00 0.00 58 MET A CA 6
ATOM 5885 C C . MET A 1 58 ? 6.745 5.005 -11.289 1.00 0.00 58 MET A C 6
ATOM 5886 O O . MET A 1 58 ? 6.219 5.997 -11.792 1.00 0.00 58 MET A O 6
ATOM 5900 N N . GLY A 1 59 ? 7.138 3.954 -12.003 1.00 0.00 59 GLY A N 6
ATOM 5901 C CA . GLY A 1 59 ? 6.960 3.928 -13.443 1.00 0.00 59 GLY A CA 6
ATOM 5902 C C . GLY A 1 59 ? 8.169 3.369 -14.167 1.00 0.00 59 GLY A C 6
ATOM 5903 O O . GLY A 1 59 ? 8.051 2.431 -14.955 1.00 0.00 59 GLY A O 6
ATOM 5907 N N . ARG A 1 60 ? 9.335 3.948 -13.900 1.00 0.00 60 ARG A N 6
ATOM 5908 C CA . ARG A 1 60 ? 10.571 3.504 -14.534 1.00 0.00 60 ARG A CA 6
ATOM 5909 C C . ARG A 1 60 ? 11.788 4.070 -13.809 1.00 0.00 60 ARG A C 6
ATOM 5910 O O . ARG A 1 60 ? 12.089 5.258 -13.914 1.00 0.00 60 ARG A O 6
ATOM 5931 N N . GLY A 1 61 ? 12.484 3.210 -13.071 1.00 0.00 61 GLY A N 6
ATOM 5932 C CA . GLY A 1 61 ? 13.659 3.643 -12.338 1.00 0.00 61 GLY A CA 6
ATOM 5933 C C . GLY A 1 61 ? 14.617 2.503 -12.053 1.00 0.00 61 GLY A C 6
ATOM 5934 O O . GLY A 1 61 ? 15.340 2.054 -12.942 1.00 0.00 61 GLY A O 6
ATOM 5938 N N . SER A 1 62 ? 14.623 2.035 -10.809 1.00 0.00 62 SER A N 6
ATOM 5939 C CA . SER A 1 62 ? 15.504 0.944 -10.408 1.00 0.00 62 SER A CA 6
ATOM 5940 C C . SER A 1 62 ? 14.705 -0.201 -9.792 1.00 0.00 62 SER A C 6
ATOM 5941 O O . SER A 1 62 ? 13.487 -0.111 -9.639 1.00 0.00 62 SER A O 6
ATOM 5949 N N . GLY A 1 63 ? 15.400 -1.278 -9.441 1.00 0.00 63 GLY A N 6
ATOM 5950 C CA . GLY A 1 63 ? 14.740 -2.426 -8.847 1.00 0.00 63 GLY A CA 6
ATOM 5951 C C . GLY A 1 63 ? 14.824 -2.423 -7.333 1.00 0.00 63 GLY A C 6
ATOM 5952 O O . GLY A 1 63 ? 13.989 -1.835 -6.645 1.00 0.00 63 GLY A O 6
ATOM 5956 N N . PRO A 1 64 ? 15.850 -3.095 -6.792 1.00 0.00 64 PRO A N 6
ATOM 5957 C CA . PRO A 1 64 ? 16.063 -3.184 -5.344 1.00 0.00 64 PRO A CA 6
ATOM 5958 C C . PRO A 1 64 ? 16.489 -1.851 -4.738 1.00 0.00 64 PRO A C 6
ATOM 5959 O O . PRO A 1 64 ? 17.487 -1.261 -5.152 1.00 0.00 64 PRO A O 6
ATOM 5970 N N . SER A 1 65 ? 15.726 -1.382 -3.756 1.00 0.00 65 SER A N 6
ATOM 5971 C CA . SER A 1 65 ? 16.023 -0.117 -3.095 1.00 0.00 65 SER A CA 6
ATOM 5972 C C . SER A 1 65 ? 16.569 -0.353 -1.690 1.00 0.00 65 SER A C 6
ATOM 5973 O O . SER A 1 65 ? 16.198 0.341 -0.743 1.00 0.00 65 SER A O 6
ATOM 5981 N N . SER A 1 66 ? 17.453 -1.337 -1.564 1.00 0.00 66 SER A N 6
ATOM 5982 C CA . SER A 1 66 ? 18.049 -1.668 -0.275 1.00 0.00 66 SER A CA 6
ATOM 5983 C C . SER A 1 66 ? 16.985 -2.147 0.709 1.00 0.00 66 SER A C 6
ATOM 5984 O O . SER A 1 66 ? 16.994 -1.773 1.881 1.00 0.00 66 SER A O 6
ATOM 5992 N N . GLY A 1 67 ? 16.068 -2.977 0.221 1.00 0.00 67 GLY A N 6
ATOM 5993 C CA . GLY A 1 67 ? 15.010 -3.494 1.069 1.00 0.00 67 GLY A CA 6
ATOM 5994 C C . GLY A 1 67 ? 15.506 -4.549 2.038 1.00 0.00 67 GLY A C 6
ATOM 5995 O O . GLY A 1 67 ? 16.468 -5.248 1.721 1.00 0.00 67 GLY A O 6
ATOM 6001 N N . GLY A 1 1 ? -4.363 -34.216 6.862 1.00 0.00 1 GLY A N 7
ATOM 6002 C CA . GLY A 1 1 ? -2.915 -34.235 6.771 1.00 0.00 1 GLY A CA 7
ATOM 6003 C C . GLY A 1 1 ? -2.403 -35.388 5.931 1.00 0.00 1 GLY A C 7
ATOM 6004 O O . GLY A 1 1 ? -2.951 -35.683 4.869 1.00 0.00 1 GLY A O 7
ATOM 6008 N N . SER A 1 2 ? -1.348 -36.041 6.407 1.00 0.00 2 SER A N 7
ATOM 6009 C CA . SER A 1 2 ? -0.758 -37.166 5.689 1.00 0.00 2 SER A CA 7
ATOM 6010 C C . SER A 1 2 ? -0.722 -36.894 4.188 1.00 0.00 2 SER A C 7
ATOM 6011 O O . SER A 1 2 ? -1.017 -37.774 3.380 1.00 0.00 2 SER A O 7
ATOM 6019 N N . SER A 1 3 ? -0.358 -35.669 3.824 1.00 0.00 3 SER A N 7
ATOM 6020 C CA . SER A 1 3 ? -0.286 -35.278 2.421 1.00 0.00 3 SER A CA 7
ATOM 6021 C C . SER A 1 3 ? 1.134 -35.434 1.885 1.00 0.00 3 SER A C 7
ATOM 6022 O O . SER A 1 3 ? 1.341 -35.937 0.782 1.00 0.00 3 SER A O 7
ATOM 6030 N N . GLY A 1 4 ? 2.109 -34.996 2.676 1.00 0.00 4 GLY A N 7
ATOM 6031 C CA . GLY A 1 4 ? 3.497 -35.095 2.265 1.00 0.00 4 GLY A CA 7
ATOM 6032 C C . GLY A 1 4 ? 4.081 -33.753 1.868 1.00 0.00 4 GLY A C 7
ATOM 6033 O O . GLY A 1 4 ? 4.108 -32.819 2.669 1.00 0.00 4 GLY A O 7
ATOM 6037 N N . SER A 1 5 ? 4.552 -33.658 0.629 1.00 0.00 5 SER A N 7
ATOM 6038 C CA . SER A 1 5 ? 5.144 -32.423 0.129 1.00 0.00 5 SER A CA 7
ATOM 6039 C C . SER A 1 5 ? 4.068 -31.374 -0.136 1.00 0.00 5 SER A C 7
ATOM 6040 O O . SER A 1 5 ? 2.922 -31.706 -0.438 1.00 0.00 5 SER A O 7
ATOM 6048 N N . SER A 1 6 ? 4.447 -30.105 -0.021 1.00 0.00 6 SER A N 7
ATOM 6049 C CA . SER A 1 6 ? 3.515 -29.006 -0.245 1.00 0.00 6 SER A CA 7
ATOM 6050 C C . SER A 1 6 ? 4.020 -28.081 -1.348 1.00 0.00 6 SER A C 7
ATOM 6051 O O . SER A 1 6 ? 3.348 -27.877 -2.358 1.00 0.00 6 SER A O 7
ATOM 6059 N N . GLY A 1 7 ? 5.210 -27.524 -1.146 1.00 0.00 7 GLY A N 7
ATOM 6060 C CA . GLY A 1 7 ? 5.786 -26.627 -2.131 1.00 0.00 7 GLY A CA 7
ATOM 6061 C C . GLY A 1 7 ? 6.107 -25.262 -1.555 1.00 0.00 7 GLY A C 7
ATOM 6062 O O . GLY A 1 7 ? 6.479 -25.145 -0.388 1.00 0.00 7 GLY A O 7
ATOM 6066 N N . SER A 1 8 ? 5.963 -24.226 -2.377 1.00 0.00 8 SER A N 7
ATOM 6067 C CA . SER A 1 8 ? 6.246 -22.863 -1.944 1.00 0.00 8 SER A CA 7
ATOM 6068 C C . SER A 1 8 ? 5.301 -22.443 -0.821 1.00 0.00 8 SER A C 7
ATOM 6069 O O . SER A 1 8 ? 4.118 -22.194 -1.052 1.00 0.00 8 SER A O 7
ATOM 6077 N N . ARG A 1 9 ? 5.834 -22.366 0.394 1.00 0.00 9 ARG A N 7
ATOM 6078 C CA . ARG A 1 9 ? 5.040 -21.978 1.553 1.00 0.00 9 ARG A CA 7
ATOM 6079 C C . ARG A 1 9 ? 4.845 -20.465 1.596 1.00 0.00 9 ARG A C 7
ATOM 6080 O O . ARG A 1 9 ? 5.812 -19.704 1.588 1.00 0.00 9 ARG A O 7
ATOM 6101 N N . SER A 1 10 ? 3.587 -20.037 1.641 1.00 0.00 10 SER A N 7
ATOM 6102 C CA . SER A 1 10 ? 3.264 -18.615 1.681 1.00 0.00 10 SER A CA 7
ATOM 6103 C C . SER A 1 10 ? 2.330 -18.303 2.845 1.00 0.00 10 SER A C 7
ATOM 6104 O O . SER A 1 10 ? 1.735 -19.203 3.438 1.00 0.00 10 SER A O 7
ATOM 6112 N N . LYS A 1 11 ? 2.206 -17.020 3.168 1.00 0.00 11 LYS A N 7
ATOM 6113 C CA . LYS A 1 11 ? 1.343 -16.585 4.260 1.00 0.00 11 LYS A CA 7
ATOM 6114 C C . LYS A 1 11 ? -0.118 -16.563 3.824 1.00 0.00 11 LYS A C 7
ATOM 6115 O O . LYS A 1 11 ? -0.940 -17.318 4.341 1.00 0.00 11 LYS A O 7
ATOM 6134 N N . GLN A 1 12 ? -0.433 -15.693 2.869 1.00 0.00 12 GLN A N 7
ATOM 6135 C CA . GLN A 1 12 ? -1.795 -15.574 2.364 1.00 0.00 12 GLN A CA 7
ATOM 6136 C C . GLN A 1 12 ? -2.337 -16.934 1.936 1.00 0.00 12 GLN A C 7
ATOM 6137 O O . GLN A 1 12 ? -2.066 -17.402 0.830 1.00 0.00 12 GLN A O 7
ATOM 6151 N N . LYS A 1 13 ? -3.105 -17.563 2.819 1.00 0.00 13 LYS A N 7
ATOM 6152 C CA . LYS A 1 13 ? -3.688 -18.869 2.533 1.00 0.00 13 LYS A CA 7
ATOM 6153 C C . LYS A 1 13 ? -4.994 -18.725 1.760 1.00 0.00 13 LYS A C 7
ATOM 6154 O O . LYS A 1 13 ? -5.518 -19.700 1.220 1.00 0.00 13 LYS A O 7
ATOM 6173 N N . SER A 1 14 ? -5.515 -17.503 1.709 1.00 0.00 14 SER A N 7
ATOM 6174 C CA . SER A 1 14 ? -6.762 -17.232 1.003 1.00 0.00 14 SER A CA 7
ATOM 6175 C C . SER A 1 14 ? -6.988 -15.731 0.856 1.00 0.00 14 SER A C 7
ATOM 6176 O O . SER A 1 14 ? -7.214 -15.026 1.841 1.00 0.00 14 SER A O 7
ATOM 6184 N N . ARG A 1 15 ? -6.925 -15.247 -0.380 1.00 0.00 15 ARG A N 7
ATOM 6185 C CA . ARG A 1 15 ? -7.121 -13.830 -0.657 1.00 0.00 15 ARG A CA 7
ATOM 6186 C C . ARG A 1 15 ? -8.340 -13.294 0.088 1.00 0.00 15 ARG A C 7
ATOM 6187 O O . ARG A 1 15 ? -8.361 -12.139 0.513 1.00 0.00 15 ARG A O 7
ATOM 6208 N N . ARG A 1 16 ? -9.353 -14.140 0.240 1.00 0.00 16 ARG A N 7
ATOM 6209 C CA . ARG A 1 16 ? -10.576 -13.751 0.932 1.00 0.00 16 ARG A CA 7
ATOM 6210 C C . ARG A 1 16 ? -10.257 -12.982 2.210 1.00 0.00 16 ARG A C 7
ATOM 6211 O O . ARG A 1 16 ? -10.947 -12.024 2.559 1.00 0.00 16 ARG A O 7
ATOM 6232 N N . ARG A 1 17 ? -9.207 -13.409 2.905 1.00 0.00 17 ARG A N 7
ATOM 6233 C CA . ARG A 1 17 ? -8.798 -12.761 4.146 1.00 0.00 17 ARG A CA 7
ATOM 6234 C C . ARG A 1 17 ? -7.472 -12.028 3.964 1.00 0.00 17 ARG A C 7
ATOM 6235 O O . ARG A 1 17 ? -6.661 -12.391 3.111 1.00 0.00 17 ARG A O 7
ATOM 6256 N N . CYS A 1 18 ? -7.257 -10.995 4.772 1.00 0.00 18 CYS A N 7
ATOM 6257 C CA . CYS A 1 18 ? -6.031 -10.210 4.701 1.00 0.00 18 CYS A CA 7
ATOM 6258 C C . CYS A 1 18 ? -4.802 -11.111 4.776 1.00 0.00 18 CYS A C 7
ATOM 6259 O O . CYS A 1 18 ? -4.901 -12.284 5.139 1.00 0.00 18 CYS A O 7
ATOM 6266 N N . PHE A 1 19 ? -3.645 -10.556 4.432 1.00 0.00 19 PHE A N 7
ATOM 6267 C CA . PHE A 1 19 ? -2.397 -11.309 4.460 1.00 0.00 19 PHE A CA 7
ATOM 6268 C C . PHE A 1 19 ? -1.549 -10.911 5.665 1.00 0.00 19 PHE A C 7
ATOM 6269 O O . PHE A 1 19 ? -0.488 -11.486 5.906 1.00 0.00 19 PHE A O 7
ATOM 6286 N N . GLN A 1 20 ? -2.024 -9.923 6.415 1.00 0.00 20 GLN A N 7
ATOM 6287 C CA . GLN A 1 20 ? -1.309 -9.447 7.593 1.00 0.00 20 GLN A CA 7
ATOM 6288 C C . GLN A 1 20 ? -2.106 -9.726 8.864 1.00 0.00 20 GLN A C 7
ATOM 6289 O O . GLN A 1 20 ? -1.546 -10.125 9.885 1.00 0.00 20 GLN A O 7
ATOM 6303 N N . CYS A 1 21 ? -3.416 -9.513 8.793 1.00 0.00 21 CYS A N 7
ATOM 6304 C CA . CYS A 1 21 ? -4.291 -9.740 9.937 1.00 0.00 21 CYS A CA 7
ATOM 6305 C C . CYS A 1 21 ? -5.253 -10.892 9.665 1.00 0.00 21 CYS A C 7
ATOM 6306 O O . CYS A 1 21 ? -5.954 -11.354 10.565 1.00 0.00 21 CYS A O 7
ATOM 6313 N N . GLN A 1 22 ? -5.280 -11.352 8.418 1.00 0.00 22 GLN A N 7
ATOM 6314 C CA . GLN A 1 22 ? -6.157 -12.449 8.028 1.00 0.00 22 GLN A CA 7
ATOM 6315 C C . GLN A 1 22 ? -7.608 -12.140 8.383 1.00 0.00 22 GLN A C 7
ATOM 6316 O O . GLN A 1 22 ? -8.360 -13.024 8.795 1.00 0.00 22 GLN A O 7
ATOM 6330 N N . THR A 1 23 ? -7.996 -10.879 8.220 1.00 0.00 23 THR A N 7
ATOM 6331 C CA . THR A 1 23 ? -9.356 -10.453 8.525 1.00 0.00 23 THR A CA 7
ATOM 6332 C C . THR A 1 23 ? -10.279 -10.665 7.330 1.00 0.00 23 THR A C 7
ATOM 6333 O O . THR A 1 23 ? -9.860 -10.542 6.179 1.00 0.00 23 THR A O 7
ATOM 6344 N N . LYS A 1 24 ? -11.538 -10.983 7.611 1.00 0.00 24 LYS A N 7
ATOM 6345 C CA . LYS A 1 24 ? -12.522 -11.211 6.560 1.00 0.00 24 LYS A CA 7
ATOM 6346 C C . LYS A 1 24 ? -12.655 -9.984 5.663 1.00 0.00 24 LYS A C 7
ATOM 6347 O O . LYS A 1 24 ? -12.867 -8.870 6.145 1.00 0.00 24 LYS A O 7
ATOM 6366 N N . LEU A 1 25 ? -12.529 -10.195 4.358 1.00 0.00 25 LEU A N 7
ATOM 6367 C CA . LEU A 1 25 ? -12.637 -9.106 3.393 1.00 0.00 25 LEU A CA 7
ATOM 6368 C C . LEU A 1 25 ? -13.928 -9.215 2.589 1.00 0.00 25 LEU A C 7
ATOM 6369 O O . LEU A 1 25 ? -14.201 -10.245 1.973 1.00 0.00 25 LEU A O 7
ATOM 6385 N N . GLU A 1 26 ? -14.718 -8.146 2.599 1.00 0.00 26 GLU A N 7
ATOM 6386 C CA . GLU A 1 26 ? -15.981 -8.123 1.869 1.00 0.00 26 GLU A CA 7
ATOM 6387 C C . GLU A 1 26 ? -15.739 -8.176 0.364 1.00 0.00 26 GLU A C 7
ATOM 6388 O O . GLU A 1 26 ? -14.672 -7.795 -0.120 1.00 0.00 26 GLU A O 7
ATOM 6400 N N . LEU A 1 27 ? -16.737 -8.652 -0.373 1.00 0.00 27 LEU A N 7
ATOM 6401 C CA . LEU A 1 27 ? -16.635 -8.756 -1.825 1.00 0.00 27 LEU A CA 7
ATOM 6402 C C . LEU A 1 27 ? -16.053 -7.479 -2.422 1.00 0.00 27 LEU A C 7
ATOM 6403 O O . LEU A 1 27 ? -15.250 -7.527 -3.354 1.00 0.00 27 LEU A O 7
ATOM 6419 N N . VAL A 1 28 ? -16.463 -6.337 -1.878 1.00 0.00 28 VAL A N 7
ATOM 6420 C CA . VAL A 1 28 ? -15.980 -5.047 -2.355 1.00 0.00 28 VAL A CA 7
ATOM 6421 C C . VAL A 1 28 ? -14.568 -4.769 -1.854 1.00 0.00 28 VAL A C 7
ATOM 6422 O O . VAL A 1 28 ? -13.827 -3.992 -2.456 1.00 0.00 28 VAL A O 7
ATOM 6435 N N . GLN A 1 29 ? -14.201 -5.410 -0.749 1.00 0.00 29 GLN A N 7
ATOM 6436 C CA . GLN A 1 29 ? -12.877 -5.231 -0.166 1.00 0.00 29 GLN A CA 7
ATOM 6437 C C . GLN A 1 29 ? -11.834 -6.044 -0.926 1.00 0.00 29 GLN A C 7
ATOM 6438 O O . GLN A 1 29 ? -10.908 -5.487 -1.515 1.00 0.00 29 GLN A O 7
ATOM 6452 N N . GLN A 1 30 ? -11.990 -7.364 -0.906 1.00 0.00 30 GLN A N 7
ATOM 6453 C CA . GLN A 1 30 ? -11.060 -8.253 -1.593 1.00 0.00 30 GLN A CA 7
ATOM 6454 C C . GLN A 1 30 ? -10.520 -7.601 -2.861 1.00 0.00 30 GLN A C 7
ATOM 6455 O O . GLN A 1 30 ? -9.361 -7.797 -3.225 1.00 0.00 30 GLN A O 7
ATOM 6469 N N . GLU A 1 31 ? -11.368 -6.826 -3.530 1.00 0.00 31 GLU A N 7
ATOM 6470 C CA . GLU A 1 31 ? -10.974 -6.147 -4.759 1.00 0.00 31 GLU A CA 7
ATOM 6471 C C . GLU A 1 31 ? -10.132 -4.912 -4.452 1.00 0.00 31 GLU A C 7
ATOM 6472 O O . GLU A 1 31 ? -9.031 -4.751 -4.979 1.00 0.00 31 GLU A O 7
ATOM 6484 N N . LEU A 1 32 ? -10.658 -4.042 -3.597 1.00 0.00 32 LEU A N 7
ATOM 6485 C CA . LEU A 1 32 ? -9.957 -2.820 -3.219 1.00 0.00 32 LEU A CA 7
ATOM 6486 C C . LEU A 1 32 ? -8.640 -3.142 -2.520 1.00 0.00 32 LEU A C 7
ATOM 6487 O O . LEU A 1 32 ? -7.563 -2.851 -3.038 1.00 0.00 32 LEU A O 7
ATOM 6503 N N . GLY A 1 33 ? -8.735 -3.748 -1.341 1.00 0.00 33 GLY A N 7
ATOM 6504 C CA . GLY A 1 33 ? -7.544 -4.102 -0.591 1.00 0.00 33 GLY A CA 7
ATOM 6505 C C . GLY A 1 33 ? -6.457 -4.687 -1.471 1.00 0.00 33 GLY A C 7
ATOM 6506 O O . GLY A 1 33 ? -5.276 -4.385 -1.295 1.00 0.00 33 GLY A O 7
ATOM 6510 N N . SER A 1 34 ? -6.855 -5.528 -2.420 1.00 0.00 34 SER A N 7
ATOM 6511 C CA . SER A 1 34 ? -5.905 -6.161 -3.328 1.00 0.00 34 SER A CA 7
ATOM 6512 C C . SER A 1 34 ? -4.771 -5.203 -3.682 1.00 0.00 34 SER A C 7
ATOM 6513 O O . SER A 1 34 ? -4.942 -3.984 -3.656 1.00 0.00 34 SER A O 7
ATOM 6521 N N . CYS A 1 35 ? -3.613 -5.764 -4.014 1.00 0.00 35 CYS A N 7
ATOM 6522 C CA . CYS A 1 35 ? -2.450 -4.962 -4.374 1.00 0.00 35 CYS A CA 7
ATOM 6523 C C . CYS A 1 35 ? -1.838 -5.449 -5.684 1.00 0.00 35 CYS A C 7
ATOM 6524 O O . CYS A 1 35 ? -2.296 -6.431 -6.268 1.00 0.00 35 CYS A O 7
ATOM 6531 N N . ARG A 1 36 ? -0.801 -4.755 -6.140 1.00 0.00 36 ARG A N 7
ATOM 6532 C CA . ARG A 1 36 ? -0.127 -5.115 -7.382 1.00 0.00 36 ARG A CA 7
ATOM 6533 C C . ARG A 1 36 ? 0.944 -6.173 -7.132 1.00 0.00 36 ARG A C 7
ATOM 6534 O O . ARG A 1 36 ? 1.191 -7.033 -7.977 1.00 0.00 36 ARG A O 7
ATOM 6555 N N . CYS A 1 37 ? 1.577 -6.103 -5.966 1.00 0.00 37 CYS A N 7
ATOM 6556 C CA . CYS A 1 37 ? 2.622 -7.053 -5.603 1.00 0.00 37 CYS A CA 7
ATOM 6557 C C . CYS A 1 37 ? 2.144 -8.489 -5.801 1.00 0.00 37 CYS A C 7
ATOM 6558 O O . CYS A 1 37 ? 2.872 -9.331 -6.324 1.00 0.00 37 CYS A O 7
ATOM 6565 N N . GLY A 1 38 ? 0.912 -8.760 -5.379 1.00 0.00 38 GLY A N 7
ATOM 6566 C CA . GLY A 1 38 ? 0.357 -10.094 -5.518 1.00 0.00 38 GLY A CA 7
ATOM 6567 C C . GLY A 1 38 ? -0.277 -10.594 -4.235 1.00 0.00 38 GLY A C 7
ATOM 6568 O O . GLY A 1 38 ? -0.409 -11.801 -4.030 1.00 0.00 38 GLY A O 7
ATOM 6572 N N . TYR A 1 39 ? -0.669 -9.666 -3.370 1.00 0.00 39 TYR A N 7
ATOM 6573 C CA . TYR A 1 39 ? -1.290 -10.020 -2.099 1.00 0.00 39 TYR A CA 7
ATOM 6574 C C . TYR A 1 39 ? -2.498 -9.132 -1.816 1.00 0.00 39 TYR A C 7
ATOM 6575 O O . TYR A 1 39 ? -2.546 -7.976 -2.237 1.00 0.00 39 TYR A O 7
ATOM 6593 N N . VAL A 1 40 ? -3.473 -9.682 -1.100 1.00 0.00 40 VAL A N 7
ATOM 6594 C CA . VAL A 1 40 ? -4.682 -8.941 -0.759 1.00 0.00 40 VAL A CA 7
ATOM 6595 C C . VAL A 1 40 ? -4.751 -8.662 0.739 1.00 0.00 40 VAL A C 7
ATOM 6596 O O . VAL A 1 40 ? -4.567 -9.563 1.558 1.00 0.00 40 VAL A O 7
ATOM 6609 N N . PHE A 1 41 ? -5.019 -7.409 1.090 1.00 0.00 41 PHE A N 7
ATOM 6610 C CA . PHE A 1 41 ? -5.112 -7.010 2.489 1.00 0.00 41 PHE A CA 7
ATOM 6611 C C . PHE A 1 41 ? -6.437 -6.306 2.767 1.00 0.00 41 PHE A C 7
ATOM 6612 O O . PHE A 1 41 ? -7.273 -6.157 1.875 1.00 0.00 41 PHE A O 7
ATOM 6629 N N . CYS A 1 42 ? -6.622 -5.875 4.010 1.00 0.00 42 CYS A N 7
ATOM 6630 C CA . CYS A 1 42 ? -7.845 -5.188 4.408 1.00 0.00 42 CYS A CA 7
ATOM 6631 C C . CYS A 1 42 ? -7.703 -3.679 4.229 1.00 0.00 42 CYS A C 7
ATOM 6632 O O . CYS A 1 42 ? -6.670 -3.192 3.771 1.00 0.00 42 CYS A O 7
ATOM 6639 N N . MET A 1 43 ? -8.749 -2.945 4.594 1.00 0.00 43 MET A N 7
ATOM 6640 C CA . MET A 1 43 ? -8.741 -1.491 4.475 1.00 0.00 43 MET A CA 7
ATOM 6641 C C . MET A 1 43 ? -7.761 -0.870 5.465 1.00 0.00 43 MET A C 7
ATOM 6642 O O . MET A 1 43 ? -7.595 0.349 5.508 1.00 0.00 43 MET A O 7
ATOM 6656 N N . LEU A 1 44 ? -7.114 -1.716 6.259 1.00 0.00 44 LEU A N 7
ATOM 6657 C CA . LEU A 1 44 ? -6.150 -1.250 7.250 1.00 0.00 44 LEU A CA 7
ATOM 6658 C C . LEU A 1 44 ? -4.722 -1.551 6.804 1.00 0.00 44 LEU A C 7
ATOM 6659 O O . LEU A 1 44 ? -3.791 -0.813 7.127 1.00 0.00 44 LEU A O 7
ATOM 6675 N N . HIS A 1 45 ? -4.558 -2.640 6.059 1.00 0.00 45 HIS A N 7
ATOM 6676 C CA . HIS A 1 45 ? -3.244 -3.038 5.567 1.00 0.00 45 HIS A CA 7
ATOM 6677 C C . HIS A 1 45 ? -3.221 -3.065 4.041 1.00 0.00 45 HIS A C 7
ATOM 6678 O O . HIS A 1 45 ? -2.385 -3.736 3.436 1.00 0.00 45 HIS A O 7
ATOM 6692 N N . ARG A 1 46 ? -4.145 -2.334 3.427 1.00 0.00 46 ARG A N 7
ATOM 6693 C CA . ARG A 1 46 ? -4.231 -2.276 1.973 1.00 0.00 46 ARG A CA 7
ATOM 6694 C C . ARG A 1 46 ? -3.099 -1.433 1.394 1.00 0.00 46 ARG A C 7
ATOM 6695 O O . ARG A 1 46 ? -2.584 -1.724 0.313 1.00 0.00 46 ARG A O 7
ATOM 6716 N N . LEU A 1 47 ? -2.717 -0.387 2.118 1.00 0.00 47 LEU A N 7
ATOM 6717 C CA . LEU A 1 47 ? -1.646 0.499 1.677 1.00 0.00 47 LEU A CA 7
ATOM 6718 C C . LEU A 1 47 ? -0.325 -0.256 1.566 1.00 0.00 47 LEU A C 7
ATOM 6719 O O . LEU A 1 47 ? -0.088 -1.246 2.259 1.00 0.00 47 LEU A O 7
ATOM 6735 N N . PRO A 1 48 ? 0.557 0.222 0.676 1.00 0.00 48 PRO A N 7
ATOM 6736 C CA . PRO A 1 48 ? 1.870 -0.391 0.456 1.00 0.00 48 PRO A CA 7
ATOM 6737 C C . PRO A 1 48 ? 2.809 -0.192 1.641 1.00 0.00 48 PRO A C 7
ATOM 6738 O O . PRO A 1 48 ? 3.449 -1.136 2.102 1.00 0.00 48 PRO A O 7
ATOM 6749 N N . GLU A 1 49 ? 2.886 1.043 2.128 1.00 0.00 49 GLU A N 7
ATOM 6750 C CA . GLU A 1 49 ? 3.748 1.364 3.260 1.00 0.00 49 GLU A CA 7
ATOM 6751 C C . GLU A 1 49 ? 3.385 0.519 4.478 1.00 0.00 49 GLU A C 7
ATOM 6752 O O . GLU A 1 49 ? 4.223 0.267 5.342 1.00 0.00 49 GLU A O 7
ATOM 6764 N N . GLN A 1 50 ? 2.129 0.087 4.537 1.00 0.00 50 GLN A N 7
ATOM 6765 C CA . GLN A 1 50 ? 1.655 -0.728 5.649 1.00 0.00 50 GLN A CA 7
ATOM 6766 C C . GLN A 1 50 ? 2.304 -2.108 5.629 1.00 0.00 50 GLN A C 7
ATOM 6767 O O . GLN A 1 50 ? 2.684 -2.643 6.671 1.00 0.00 50 GLN A O 7
ATOM 6781 N N . HIS A 1 51 ? 2.428 -2.681 4.435 1.00 0.00 51 HIS A N 7
ATOM 6782 C CA . HIS A 1 51 ? 3.031 -4.000 4.279 1.00 0.00 51 HIS A CA 7
ATOM 6783 C C . HIS A 1 51 ? 4.357 -3.905 3.529 1.00 0.00 51 HIS A C 7
ATOM 6784 O O . HIS A 1 51 ? 4.722 -4.809 2.778 1.00 0.00 51 HIS A O 7
ATOM 6798 N N . ASP A 1 52 ? 5.072 -2.805 3.738 1.00 0.00 52 ASP A N 7
ATOM 6799 C CA . ASP A 1 52 ? 6.357 -2.592 3.082 1.00 0.00 52 ASP A CA 7
ATOM 6800 C C . ASP A 1 52 ? 6.358 -3.195 1.681 1.00 0.00 52 ASP A C 7
ATOM 6801 O O . ASP A 1 52 ? 7.305 -3.876 1.287 1.00 0.00 52 ASP A O 7
ATOM 6810 N N . CYS A 1 53 ? 5.290 -2.941 0.932 1.00 0.00 53 CYS A N 7
ATOM 6811 C CA . CYS A 1 53 ? 5.166 -3.459 -0.425 1.00 0.00 53 CYS A CA 7
ATOM 6812 C C . CYS A 1 53 ? 6.519 -3.467 -1.130 1.00 0.00 53 CYS A C 7
ATOM 6813 O O . CYS A 1 53 ? 7.337 -2.566 -0.939 1.00 0.00 53 CYS A O 7
ATOM 6820 N N . THR A 1 54 ? 6.749 -4.490 -1.947 1.00 0.00 54 THR A N 7
ATOM 6821 C CA . THR A 1 54 ? 8.002 -4.617 -2.680 1.00 0.00 54 THR A CA 7
ATOM 6822 C C . THR A 1 54 ? 7.900 -3.975 -4.058 1.00 0.00 54 THR A C 7
ATOM 6823 O O . THR A 1 54 ? 8.890 -3.485 -4.601 1.00 0.00 54 THR A O 7
ATOM 6834 N N . PHE A 1 55 ? 6.696 -3.980 -4.620 1.00 0.00 55 PHE A N 7
ATOM 6835 C CA . PHE A 1 55 ? 6.464 -3.397 -5.937 1.00 0.00 55 PHE A CA 7
ATOM 6836 C C . PHE A 1 55 ? 6.839 -1.918 -5.951 1.00 0.00 55 PHE A C 7
ATOM 6837 O O . PHE A 1 55 ? 7.266 -1.365 -4.937 1.00 0.00 55 PHE A O 7
ATOM 6854 N N . ASP A 1 56 ? 6.677 -1.284 -7.107 1.00 0.00 56 ASP A N 7
ATOM 6855 C CA . ASP A 1 56 ? 6.998 0.131 -7.255 1.00 0.00 56 ASP A CA 7
ATOM 6856 C C . ASP A 1 56 ? 5.882 0.867 -7.990 1.00 0.00 56 ASP A C 7
ATOM 6857 O O . ASP A 1 56 ? 5.949 1.064 -9.203 1.00 0.00 56 ASP A O 7
ATOM 6866 N N . HIS A 1 57 ? 4.857 1.270 -7.246 1.00 0.00 57 HIS A N 7
ATOM 6867 C CA . HIS A 1 57 ? 3.725 1.984 -7.827 1.00 0.00 57 HIS A CA 7
ATOM 6868 C C . HIS A 1 57 ? 3.774 3.465 -7.464 1.00 0.00 57 HIS A C 7
ATOM 6869 O O . HIS A 1 57 ? 3.398 4.322 -8.264 1.00 0.00 57 HIS A O 7
ATOM 6883 N N . MET A 1 58 ? 4.237 3.758 -6.254 1.00 0.00 58 MET A N 7
ATOM 6884 C CA . MET A 1 58 ? 4.335 5.136 -5.786 1.00 0.00 58 MET A CA 7
ATOM 6885 C C . MET A 1 58 ? 5.010 6.019 -6.831 1.00 0.00 58 MET A C 7
ATOM 6886 O O . MET A 1 58 ? 4.479 7.059 -7.215 1.00 0.00 58 MET A O 7
ATOM 6900 N N . GLY A 1 59 ? 6.185 5.595 -7.287 1.00 0.00 59 GLY A N 7
ATOM 6901 C CA . GLY A 1 59 ? 6.914 6.360 -8.283 1.00 0.00 59 GLY A CA 7
ATOM 6902 C C . GLY A 1 59 ? 6.918 7.846 -7.984 1.00 0.00 59 GLY A C 7
ATOM 6903 O O . GLY A 1 59 ? 6.214 8.618 -8.633 1.00 0.00 59 GLY A O 7
ATOM 6907 N N . ARG A 1 60 ? 7.713 8.247 -6.997 1.00 0.00 60 ARG A N 7
ATOM 6908 C CA . ARG A 1 60 ? 7.804 9.650 -6.611 1.00 0.00 60 ARG A CA 7
ATOM 6909 C C . ARG A 1 60 ? 9.258 10.109 -6.572 1.00 0.00 60 ARG A C 7
ATOM 6910 O O . ARG A 1 60 ? 10.110 9.457 -5.970 1.00 0.00 60 ARG A O 7
ATOM 6931 N N . GLY A 1 61 ? 9.535 11.238 -7.219 1.00 0.00 61 GLY A N 7
ATOM 6932 C CA . GLY A 1 61 ? 10.887 11.765 -7.246 1.00 0.00 61 GLY A CA 7
ATOM 6933 C C . GLY A 1 61 ? 10.942 13.194 -7.748 1.00 0.00 61 GLY A C 7
ATOM 6934 O O . GLY A 1 61 ? 9.938 13.906 -7.724 1.00 0.00 61 GLY A O 7
ATOM 6938 N N . SER A 1 62 ? 12.118 13.616 -8.201 1.00 0.00 62 SER A N 7
ATOM 6939 C CA . SER A 1 62 ? 12.301 14.972 -8.706 1.00 0.00 62 SER A CA 7
ATOM 6940 C C . SER A 1 62 ? 11.652 15.133 -10.077 1.00 0.00 62 SER A C 7
ATOM 6941 O O . SER A 1 62 ? 11.520 14.170 -10.831 1.00 0.00 62 SER A O 7
ATOM 6949 N N . GLY A 1 63 ? 11.249 16.360 -10.393 1.00 0.00 63 GLY A N 7
ATOM 6950 C CA . GLY A 1 63 ? 10.619 16.627 -11.673 1.00 0.00 63 GLY A CA 7
ATOM 6951 C C . GLY A 1 63 ? 11.401 17.622 -12.508 1.00 0.00 63 GLY A C 7
ATOM 6952 O O . GLY A 1 63 ? 12.391 17.279 -13.155 1.00 0.00 63 GLY A O 7
ATOM 6956 N N . PRO A 1 64 ? 10.953 18.886 -12.502 1.00 0.00 64 PRO A N 7
ATOM 6957 C CA . PRO A 1 64 ? 11.603 19.959 -13.261 1.00 0.00 64 PRO A CA 7
ATOM 6958 C C . PRO A 1 64 ? 12.964 20.335 -12.685 1.00 0.00 64 PRO A C 7
ATOM 6959 O O . PRO A 1 64 ? 13.756 21.017 -13.334 1.00 0.00 64 PRO A O 7
ATOM 6970 N N . SER A 1 65 ? 13.228 19.885 -11.463 1.00 0.00 65 SER A N 7
ATOM 6971 C CA . SER A 1 65 ? 14.493 20.176 -10.798 1.00 0.00 65 SER A CA 7
ATOM 6972 C C . SER A 1 65 ? 15.347 18.918 -10.678 1.00 0.00 65 SER A C 7
ATOM 6973 O O . SER A 1 65 ? 15.190 18.134 -9.742 1.00 0.00 65 SER A O 7
ATOM 6981 N N . SER A 1 66 ? 16.252 18.731 -11.634 1.00 0.00 66 SER A N 7
ATOM 6982 C CA . SER A 1 66 ? 17.129 17.566 -11.639 1.00 0.00 66 SER A CA 7
ATOM 6983 C C . SER A 1 66 ? 16.330 16.286 -11.864 1.00 0.00 66 SER A C 7
ATOM 6984 O O . SER A 1 66 ? 16.562 15.273 -11.205 1.00 0.00 66 SER A O 7
ATOM 6992 N N . GLY A 1 67 ? 15.388 16.340 -12.801 1.00 0.00 67 GLY A N 7
ATOM 6993 C CA . GLY A 1 67 ? 14.569 15.180 -13.097 1.00 0.00 67 GLY A CA 7
ATOM 6994 C C . GLY A 1 67 ? 15.398 13.952 -13.418 1.00 0.00 67 GLY A C 7
ATOM 6995 O O . GLY A 1 67 ? 16.601 14.082 -13.639 1.00 0.00 67 GLY A O 7
ATOM 7001 N N . GLY A 1 1 ? -10.712 -35.416 -0.322 1.00 0.00 1 GLY A N 8
ATOM 7002 C CA . GLY A 1 1 ? -10.783 -35.073 1.086 1.00 0.00 1 GLY A CA 8
ATOM 7003 C C . GLY A 1 1 ? -9.726 -34.066 1.492 1.00 0.00 1 GLY A C 8
ATOM 7004 O O . GLY A 1 1 ? -9.819 -32.886 1.152 1.00 0.00 1 GLY A O 8
ATOM 7008 N N . SER A 1 2 ? -8.717 -34.530 2.223 1.00 0.00 2 SER A N 8
ATOM 7009 C CA . SER A 1 2 ? -7.640 -33.660 2.681 1.00 0.00 2 SER A CA 8
ATOM 7010 C C . SER A 1 2 ? -6.287 -34.166 2.190 1.00 0.00 2 SER A C 8
ATOM 7011 O O . SER A 1 2 ? -5.876 -35.282 2.509 1.00 0.00 2 SER A O 8
ATOM 7019 N N . SER A 1 3 ? -5.599 -33.337 1.411 1.00 0.00 3 SER A N 8
ATOM 7020 C CA . SER A 1 3 ? -4.294 -33.700 0.872 1.00 0.00 3 SER A CA 8
ATOM 7021 C C . SER A 1 3 ? -3.189 -33.411 1.884 1.00 0.00 3 SER A C 8
ATOM 7022 O O . SER A 1 3 ? -2.126 -32.903 1.531 1.00 0.00 3 SER A O 8
ATOM 7030 N N . GLY A 1 4 ? -3.450 -33.740 3.146 1.00 0.00 4 GLY A N 8
ATOM 7031 C CA . GLY A 1 4 ? -2.469 -33.509 4.190 1.00 0.00 4 GLY A CA 8
ATOM 7032 C C . GLY A 1 4 ? -1.989 -32.071 4.227 1.00 0.00 4 GLY A C 8
ATOM 7033 O O . GLY A 1 4 ? -1.110 -31.684 3.457 1.00 0.00 4 GLY A O 8
ATOM 7037 N N . SER A 1 5 ? -2.568 -31.278 5.122 1.00 0.00 5 SER A N 8
ATOM 7038 C CA . SER A 1 5 ? -2.197 -29.874 5.252 1.00 0.00 5 SER A CA 8
ATOM 7039 C C . SER A 1 5 ? -0.771 -29.734 5.774 1.00 0.00 5 SER A C 8
ATOM 7040 O O . SER A 1 5 ? -0.499 -29.989 6.948 1.00 0.00 5 SER A O 8
ATOM 7048 N N . SER A 1 6 ? 0.138 -29.328 4.893 1.00 0.00 6 SER A N 8
ATOM 7049 C CA . SER A 1 6 ? 1.538 -29.157 5.263 1.00 0.00 6 SER A CA 8
ATOM 7050 C C . SER A 1 6 ? 2.293 -28.379 4.189 1.00 0.00 6 SER A C 8
ATOM 7051 O O . SER A 1 6 ? 1.836 -28.266 3.052 1.00 0.00 6 SER A O 8
ATOM 7059 N N . GLY A 1 7 ? 3.452 -27.843 4.559 1.00 0.00 7 GLY A N 8
ATOM 7060 C CA . GLY A 1 7 ? 4.252 -27.082 3.618 1.00 0.00 7 GLY A CA 8
ATOM 7061 C C . GLY A 1 7 ? 4.298 -25.606 3.957 1.00 0.00 7 GLY A C 8
ATOM 7062 O O . GLY A 1 7 ? 3.261 -24.976 4.162 1.00 0.00 7 GLY A O 8
ATOM 7066 N N . SER A 1 8 ? 5.505 -25.052 4.019 1.00 0.00 8 SER A N 8
ATOM 7067 C CA . SER A 1 8 ? 5.683 -23.641 4.341 1.00 0.00 8 SER A CA 8
ATOM 7068 C C . SER A 1 8 ? 6.382 -22.907 3.201 1.00 0.00 8 SER A C 8
ATOM 7069 O O . SER A 1 8 ? 7.606 -22.946 3.081 1.00 0.00 8 SER A O 8
ATOM 7077 N N . ARG A 1 9 ? 5.594 -22.237 2.366 1.00 0.00 9 ARG A N 8
ATOM 7078 C CA . ARG A 1 9 ? 6.135 -21.495 1.234 1.00 0.00 9 ARG A CA 8
ATOM 7079 C C . ARG A 1 9 ? 5.601 -20.065 1.216 1.00 0.00 9 ARG A C 8
ATOM 7080 O O . ARG A 1 9 ? 6.369 -19.106 1.140 1.00 0.00 9 ARG A O 8
ATOM 7101 N N . SER A 1 10 ? 4.281 -19.932 1.286 1.00 0.00 10 SER A N 8
ATOM 7102 C CA . SER A 1 10 ? 3.643 -18.620 1.273 1.00 0.00 10 SER A CA 8
ATOM 7103 C C . SER A 1 10 ? 2.941 -18.344 2.599 1.00 0.00 10 SER A C 8
ATOM 7104 O O . SER A 1 10 ? 2.623 -19.266 3.350 1.00 0.00 10 SER A O 8
ATOM 7112 N N . LYS A 1 11 ? 2.703 -17.068 2.880 1.00 0.00 11 LYS A N 8
ATOM 7113 C CA . LYS A 1 11 ? 2.037 -16.667 4.115 1.00 0.00 11 LYS A CA 8
ATOM 7114 C C . LYS A 1 11 ? 0.526 -16.596 3.919 1.00 0.00 11 LYS A C 8
ATOM 7115 O O . LYS A 1 11 ? -0.240 -17.056 4.766 1.00 0.00 11 LYS A O 8
ATOM 7134 N N . GLN A 1 12 ? 0.105 -16.018 2.799 1.00 0.00 12 GLN A N 8
ATOM 7135 C CA . GLN A 1 12 ? -1.314 -15.887 2.494 1.00 0.00 12 GLN A CA 8
ATOM 7136 C C . GLN A 1 12 ? -1.978 -17.257 2.395 1.00 0.00 12 GLN A C 8
ATOM 7137 O O . GLN A 1 12 ? -1.617 -18.074 1.547 1.00 0.00 12 GLN A O 8
ATOM 7151 N N . LYS A 1 13 ? -2.950 -17.503 3.267 1.00 0.00 13 LYS A N 8
ATOM 7152 C CA . LYS A 1 13 ? -3.665 -18.773 3.277 1.00 0.00 13 LYS A CA 8
ATOM 7153 C C . LYS A 1 13 ? -4.910 -18.704 2.399 1.00 0.00 13 LYS A C 8
ATOM 7154 O O . LYS A 1 13 ? -5.295 -19.691 1.772 1.00 0.00 13 LYS A O 8
ATOM 7173 N N . SER A 1 14 ? -5.536 -17.532 2.359 1.00 0.00 14 SER A N 8
ATOM 7174 C CA . SER A 1 14 ? -6.739 -17.335 1.559 1.00 0.00 14 SER A CA 8
ATOM 7175 C C . SER A 1 14 ? -6.958 -15.854 1.262 1.00 0.00 14 SER A C 8
ATOM 7176 O O . SER A 1 14 ? -7.219 -15.061 2.166 1.00 0.00 14 SER A O 8
ATOM 7184 N N . ARG A 1 15 ? -6.849 -15.491 -0.012 1.00 0.00 15 ARG A N 8
ATOM 7185 C CA . ARG A 1 15 ? -7.033 -14.106 -0.429 1.00 0.00 15 ARG A CA 8
ATOM 7186 C C . ARG A 1 15 ? -8.230 -13.479 0.280 1.00 0.00 15 ARG A C 8
ATOM 7187 O O . ARG A 1 15 ? -8.156 -12.347 0.759 1.00 0.00 15 ARG A O 8
ATOM 7208 N N . ARG A 1 16 ? -9.330 -14.222 0.343 1.00 0.00 16 ARG A N 8
ATOM 7209 C CA . ARG A 1 16 ? -10.542 -13.738 0.992 1.00 0.00 16 ARG A CA 8
ATOM 7210 C C . ARG A 1 16 ? -10.206 -12.953 2.257 1.00 0.00 16 ARG A C 8
ATOM 7211 O O . ARG A 1 16 ? -10.857 -11.957 2.573 1.00 0.00 16 ARG A O 8
ATOM 7232 N N . ARG A 1 17 ? -9.185 -13.408 2.976 1.00 0.00 17 ARG A N 8
ATOM 7233 C CA . ARG A 1 17 ? -8.764 -12.750 4.206 1.00 0.00 17 ARG A CA 8
ATOM 7234 C C . ARG A 1 17 ? -7.428 -12.039 4.012 1.00 0.00 17 ARG A C 8
ATOM 7235 O O . ARG A 1 17 ? -6.636 -12.407 3.143 1.00 0.00 17 ARG A O 8
ATOM 7256 N N . CYS A 1 18 ? -7.183 -11.018 4.826 1.00 0.00 18 CYS A N 8
ATOM 7257 C CA . CYS A 1 18 ? -5.944 -10.253 4.745 1.00 0.00 18 CYS A CA 8
ATOM 7258 C C . CYS A 1 18 ? -4.731 -11.177 4.803 1.00 0.00 18 CYS A C 8
ATOM 7259 O O . CYS A 1 18 ? -4.844 -12.346 5.170 1.00 0.00 18 CYS A O 8
ATOM 7266 N N . PHE A 1 19 ? -3.569 -10.643 4.439 1.00 0.00 19 PHE A N 8
ATOM 7267 C CA . PHE A 1 19 ? -2.335 -11.418 4.450 1.00 0.00 19 PHE A CA 8
ATOM 7268 C C . PHE A 1 19 ? -1.490 -11.080 5.675 1.00 0.00 19 PHE A C 8
ATOM 7269 O O . PHE A 1 19 ? -0.437 -11.676 5.899 1.00 0.00 19 PHE A O 8
ATOM 7286 N N . GLN A 1 20 ? -1.961 -10.119 6.464 1.00 0.00 20 GLN A N 8
ATOM 7287 C CA . GLN A 1 20 ? -1.249 -9.700 7.665 1.00 0.00 20 GLN A CA 8
ATOM 7288 C C . GLN A 1 20 ? -2.090 -9.953 8.912 1.00 0.00 20 GLN A C 8
ATOM 7289 O O . GLN A 1 20 ? -1.584 -10.426 9.930 1.00 0.00 20 GLN A O 8
ATOM 7303 N N . CYS A 1 21 ? -3.377 -9.633 8.826 1.00 0.00 21 CYS A N 8
ATOM 7304 C CA . CYS A 1 21 ? -4.289 -9.824 9.947 1.00 0.00 21 CYS A CA 8
ATOM 7305 C C . CYS A 1 21 ? -5.271 -10.957 9.663 1.00 0.00 21 CYS A C 8
ATOM 7306 O O . CYS A 1 21 ? -5.999 -11.398 10.552 1.00 0.00 21 CYS A O 8
ATOM 7313 N N . GLN A 1 22 ? -5.283 -11.423 8.418 1.00 0.00 22 GLN A N 8
ATOM 7314 C CA . GLN A 1 22 ? -6.176 -12.504 8.017 1.00 0.00 22 GLN A CA 8
ATOM 7315 C C . GLN A 1 22 ? -7.622 -12.176 8.372 1.00 0.00 22 GLN A C 8
ATOM 7316 O O . GLN A 1 22 ? -8.368 -13.036 8.842 1.00 0.00 22 GLN A O 8
ATOM 7330 N N . THR A 1 23 ? -8.014 -10.926 8.144 1.00 0.00 23 THR A N 8
ATOM 7331 C CA . THR A 1 23 ? -9.370 -10.484 8.441 1.00 0.00 23 THR A CA 8
ATOM 7332 C C . THR A 1 23 ? -10.291 -10.691 7.244 1.00 0.00 23 THR A C 8
ATOM 7333 O O . THR A 1 23 ? -9.868 -10.569 6.094 1.00 0.00 23 THR A O 8
ATOM 7344 N N . LYS A 1 24 ? -11.552 -11.004 7.521 1.00 0.00 24 LYS A N 8
ATOM 7345 C CA . LYS A 1 24 ? -12.534 -11.226 6.466 1.00 0.00 24 LYS A CA 8
ATOM 7346 C C . LYS A 1 24 ? -12.666 -9.995 5.577 1.00 0.00 24 LYS A C 8
ATOM 7347 O O . LYS A 1 24 ? -12.978 -8.902 6.053 1.00 0.00 24 LYS A O 8
ATOM 7366 N N . LEU A 1 25 ? -12.428 -10.177 4.283 1.00 0.00 25 LEU A N 8
ATOM 7367 C CA . LEU A 1 25 ? -12.522 -9.080 3.325 1.00 0.00 25 LEU A CA 8
ATOM 7368 C C . LEU A 1 25 ? -13.817 -9.167 2.523 1.00 0.00 25 LEU A C 8
ATOM 7369 O O . LEU A 1 25 ? -14.050 -10.140 1.808 1.00 0.00 25 LEU A O 8
ATOM 7385 N N . GLU A 1 26 ? -14.653 -8.141 2.647 1.00 0.00 26 GLU A N 8
ATOM 7386 C CA . GLU A 1 26 ? -15.923 -8.101 1.932 1.00 0.00 26 GLU A CA 8
ATOM 7387 C C . GLU A 1 26 ? -15.699 -8.113 0.423 1.00 0.00 26 GLU A C 8
ATOM 7388 O O . GLU A 1 26 ? -14.627 -7.744 -0.060 1.00 0.00 26 GLU A O 8
ATOM 7400 N N . LEU A 1 27 ? -16.716 -8.541 -0.317 1.00 0.00 27 LEU A N 8
ATOM 7401 C CA . LEU A 1 27 ? -16.631 -8.603 -1.772 1.00 0.00 27 LEU A CA 8
ATOM 7402 C C . LEU A 1 27 ? -15.922 -7.373 -2.329 1.00 0.00 27 LEU A C 8
ATOM 7403 O O . LEU A 1 27 ? -15.027 -7.485 -3.167 1.00 0.00 27 LEU A O 8
ATOM 7419 N N . VAL A 1 28 ? -16.326 -6.198 -1.855 1.00 0.00 28 VAL A N 8
ATOM 7420 C CA . VAL A 1 28 ? -15.726 -4.946 -2.303 1.00 0.00 28 VAL A CA 8
ATOM 7421 C C . VAL A 1 28 ? -14.279 -4.832 -1.837 1.00 0.00 28 VAL A C 8
ATOM 7422 O O . VAL A 1 28 ? -13.407 -4.400 -2.590 1.00 0.00 28 VAL A O 8
ATOM 7435 N N . GLN A 1 29 ? -14.032 -5.223 -0.591 1.00 0.00 29 GLN A N 8
ATOM 7436 C CA . GLN A 1 29 ? -12.690 -5.164 -0.024 1.00 0.00 29 GLN A CA 8
ATOM 7437 C C . GLN A 1 29 ? -11.716 -6.003 -0.844 1.00 0.00 29 GLN A C 8
ATOM 7438 O O . GLN A 1 29 ? -10.773 -5.476 -1.434 1.00 0.00 29 GLN A O 8
ATOM 7452 N N . GLN A 1 30 ? -11.950 -7.311 -0.875 1.00 0.00 30 GLN A N 8
ATOM 7453 C CA . GLN A 1 30 ? -11.091 -8.223 -1.622 1.00 0.00 30 GLN A CA 8
ATOM 7454 C C . GLN A 1 30 ? -10.555 -7.555 -2.883 1.00 0.00 30 GLN A C 8
ATOM 7455 O O . GLN A 1 30 ? -9.394 -7.737 -3.248 1.00 0.00 30 GLN A O 8
ATOM 7469 N N . GLU A 1 31 ? -11.409 -6.781 -3.546 1.00 0.00 31 GLU A N 8
ATOM 7470 C CA . GLU A 1 31 ? -11.021 -6.087 -4.768 1.00 0.00 31 GLU A CA 8
ATOM 7471 C C . GLU A 1 31 ? -10.205 -4.838 -4.449 1.00 0.00 31 GLU A C 8
ATOM 7472 O O . GLU A 1 31 ? -9.136 -4.617 -5.020 1.00 0.00 31 GLU A O 8
ATOM 7484 N N . LEU A 1 32 ? -10.716 -4.023 -3.532 1.00 0.00 32 LEU A N 8
ATOM 7485 C CA . LEU A 1 32 ? -10.036 -2.795 -3.135 1.00 0.00 32 LEU A CA 8
ATOM 7486 C C . LEU A 1 32 ? -8.713 -3.105 -2.441 1.00 0.00 32 LEU A C 8
ATOM 7487 O O . LEU A 1 32 ? -7.643 -2.763 -2.942 1.00 0.00 32 LEU A O 8
ATOM 7503 N N . GLY A 1 33 ? -8.796 -3.756 -1.285 1.00 0.00 33 GLY A N 8
ATOM 7504 C CA . GLY A 1 33 ? -7.598 -4.102 -0.542 1.00 0.00 33 GLY A CA 8
ATOM 7505 C C . GLY A 1 33 ? -6.510 -4.671 -1.430 1.00 0.00 33 GLY A C 8
ATOM 7506 O O . GLY A 1 33 ? -5.333 -4.349 -1.265 1.00 0.00 33 GLY A O 8
ATOM 7510 N N . SER A 1 34 ? -6.902 -5.522 -2.373 1.00 0.00 34 SER A N 8
ATOM 7511 C CA . SER A 1 34 ? -5.949 -6.142 -3.287 1.00 0.00 34 SER A CA 8
ATOM 7512 C C . SER A 1 34 ? -4.806 -5.186 -3.611 1.00 0.00 34 SER A C 8
ATOM 7513 O O . SER A 1 34 ? -4.981 -3.967 -3.611 1.00 0.00 34 SER A O 8
ATOM 7521 N N . CYS A 1 35 ? -3.633 -5.747 -3.886 1.00 0.00 35 CYS A N 8
ATOM 7522 C CA . CYS A 1 35 ? -2.459 -4.947 -4.211 1.00 0.00 35 CYS A CA 8
ATOM 7523 C C . CYS A 1 35 ? -1.861 -5.377 -5.548 1.00 0.00 35 CYS A C 8
ATOM 7524 O O . CYS A 1 35 ? -2.367 -6.289 -6.201 1.00 0.00 35 CYS A O 8
ATOM 7531 N N . ARG A 1 36 ? -0.782 -4.713 -5.948 1.00 0.00 36 ARG A N 8
ATOM 7532 C CA . ARG A 1 36 ? -0.115 -5.025 -7.206 1.00 0.00 36 ARG A CA 8
ATOM 7533 C C . ARG A 1 36 ? 0.932 -6.117 -7.011 1.00 0.00 36 ARG A C 8
ATOM 7534 O O . ARG A 1 36 ? 1.114 -6.979 -7.872 1.00 0.00 36 ARG A O 8
ATOM 7555 N N . CYS A 1 37 ? 1.618 -6.075 -5.874 1.00 0.00 37 CYS A N 8
ATOM 7556 C CA . CYS A 1 37 ? 2.648 -7.060 -5.565 1.00 0.00 37 CYS A CA 8
ATOM 7557 C C . CYS A 1 37 ? 2.129 -8.478 -5.789 1.00 0.00 37 CYS A C 8
ATOM 7558 O O . CYS A 1 37 ? 2.817 -9.317 -6.369 1.00 0.00 37 CYS A O 8
ATOM 7565 N N . GLY A 1 38 ? 0.911 -8.737 -5.324 1.00 0.00 38 GLY A N 8
ATOM 7566 C CA . GLY A 1 38 ? 0.320 -10.053 -5.483 1.00 0.00 38 GLY A CA 8
ATOM 7567 C C . GLY A 1 38 ? -0.308 -10.565 -4.203 1.00 0.00 38 GLY A C 8
ATOM 7568 O O . GLY A 1 38 ? -0.422 -11.774 -3.999 1.00 0.00 38 GLY A O 8
ATOM 7572 N N . TYR A 1 39 ? -0.716 -9.644 -3.336 1.00 0.00 39 TYR A N 8
ATOM 7573 C CA . TYR A 1 39 ? -1.333 -10.009 -2.067 1.00 0.00 39 TYR A CA 8
ATOM 7574 C C . TYR A 1 39 ? -2.517 -9.099 -1.754 1.00 0.00 39 TYR A C 8
ATOM 7575 O O . TYR A 1 39 ? -2.521 -7.922 -2.112 1.00 0.00 39 TYR A O 8
ATOM 7593 N N . VAL A 1 40 ? -3.521 -9.655 -1.083 1.00 0.00 40 VAL A N 8
ATOM 7594 C CA . VAL A 1 40 ? -4.711 -8.895 -0.720 1.00 0.00 40 VAL A CA 8
ATOM 7595 C C . VAL A 1 40 ? -4.739 -8.599 0.775 1.00 0.00 40 VAL A C 8
ATOM 7596 O O . VAL A 1 40 ? -4.544 -9.493 1.600 1.00 0.00 40 VAL A O 8
ATOM 7609 N N . PHE A 1 41 ? -4.983 -7.339 1.119 1.00 0.00 41 PHE A N 8
ATOM 7610 C CA . PHE A 1 41 ? -5.036 -6.924 2.516 1.00 0.00 41 PHE A CA 8
ATOM 7611 C C . PHE A 1 41 ? -6.358 -6.229 2.827 1.00 0.00 41 PHE A C 8
ATOM 7612 O O . PHE A 1 41 ? -7.184 -6.015 1.939 1.00 0.00 41 PHE A O 8
ATOM 7629 N N . CYS A 1 42 ? -6.552 -5.879 4.094 1.00 0.00 42 CYS A N 8
ATOM 7630 C CA . CYS A 1 42 ? -7.773 -5.209 4.525 1.00 0.00 42 CYS A CA 8
ATOM 7631 C C . CYS A 1 42 ? -7.680 -3.704 4.288 1.00 0.00 42 CYS A C 8
ATOM 7632 O O . CYS A 1 42 ? -6.670 -3.205 3.794 1.00 0.00 42 CYS A O 8
ATOM 7639 N N . MET A 1 43 ? -8.741 -2.988 4.645 1.00 0.00 43 MET A N 8
ATOM 7640 C CA . MET A 1 43 ? -8.778 -1.540 4.473 1.00 0.00 43 MET A CA 8
ATOM 7641 C C . MET A 1 43 ? -7.759 -0.859 5.380 1.00 0.00 43 MET A C 8
ATOM 7642 O O . MET A 1 43 ? -7.529 0.347 5.276 1.00 0.00 43 MET A O 8
ATOM 7656 N N . LEU A 1 44 ? -7.150 -1.637 6.268 1.00 0.00 44 LEU A N 8
ATOM 7657 C CA . LEU A 1 44 ? -6.154 -1.107 7.194 1.00 0.00 44 LEU A CA 8
ATOM 7658 C C . LEU A 1 44 ? -4.742 -1.445 6.726 1.00 0.00 44 LEU A C 8
ATOM 7659 O O . LEU A 1 44 ? -3.785 -0.741 7.049 1.00 0.00 44 LEU A O 8
ATOM 7675 N N . HIS A 1 45 ? -4.620 -2.525 5.960 1.00 0.00 45 HIS A N 8
ATOM 7676 C CA . HIS A 1 45 ? -3.325 -2.954 5.445 1.00 0.00 45 HIS A CA 8
ATOM 7677 C C . HIS A 1 45 ? -3.332 -2.988 3.920 1.00 0.00 45 HIS A C 8
ATOM 7678 O O . HIS A 1 45 ? -2.502 -3.654 3.300 1.00 0.00 45 HIS A O 8
ATOM 7692 N N . ARG A 1 46 ? -4.274 -2.268 3.320 1.00 0.00 46 ARG A N 8
ATOM 7693 C CA . ARG A 1 46 ? -4.390 -2.217 1.868 1.00 0.00 46 ARG A CA 8
ATOM 7694 C C . ARG A 1 46 ? -3.263 -1.386 1.261 1.00 0.00 46 ARG A C 8
ATOM 7695 O O . ARG A 1 46 ? -2.827 -1.638 0.137 1.00 0.00 46 ARG A O 8
ATOM 7716 N N . LEU A 1 47 ? -2.797 -0.394 2.012 1.00 0.00 47 LEU A N 8
ATOM 7717 C CA . LEU A 1 47 ? -1.721 0.476 1.549 1.00 0.00 47 LEU A CA 8
ATOM 7718 C C . LEU A 1 47 ? -0.403 -0.287 1.463 1.00 0.00 47 LEU A C 8
ATOM 7719 O O . LEU A 1 47 ? -0.180 -1.272 2.167 1.00 0.00 47 LEU A O 8
ATOM 7735 N N . PRO A 1 48 ? 0.494 0.178 0.581 1.00 0.00 48 PRO A N 8
ATOM 7736 C CA . PRO A 1 48 ? 1.806 -0.443 0.384 1.00 0.00 48 PRO A CA 8
ATOM 7737 C C . PRO A 1 48 ? 2.730 -0.238 1.580 1.00 0.00 48 PRO A C 8
ATOM 7738 O O . PRO A 1 48 ? 3.320 -1.190 2.089 1.00 0.00 48 PRO A O 8
ATOM 7749 N N . GLU A 1 49 ? 2.850 1.010 2.022 1.00 0.00 49 GLU A N 8
ATOM 7750 C CA . GLU A 1 49 ? 3.703 1.339 3.158 1.00 0.00 49 GLU A CA 8
ATOM 7751 C C . GLU A 1 49 ? 3.327 0.505 4.380 1.00 0.00 49 GLU A C 8
ATOM 7752 O O . GLU A 1 49 ? 4.166 0.227 5.236 1.00 0.00 49 GLU A O 8
ATOM 7764 N N . GLN A 1 50 ? 2.059 0.112 4.452 1.00 0.00 50 GLN A N 8
ATOM 7765 C CA . GLN A 1 50 ? 1.571 -0.688 5.570 1.00 0.00 50 GLN A CA 8
ATOM 7766 C C . GLN A 1 50 ? 2.241 -2.058 5.592 1.00 0.00 50 GLN A C 8
ATOM 7767 O O . GLN A 1 50 ? 2.643 -2.547 6.648 1.00 0.00 50 GLN A O 8
ATOM 7781 N N . HIS A 1 51 ? 2.358 -2.673 4.419 1.00 0.00 51 HIS A N 8
ATOM 7782 C CA . HIS A 1 51 ? 2.979 -3.988 4.304 1.00 0.00 51 HIS A CA 8
ATOM 7783 C C . HIS A 1 51 ? 4.303 -3.899 3.551 1.00 0.00 51 HIS A C 8
ATOM 7784 O O . HIS A 1 51 ? 4.660 -4.802 2.795 1.00 0.00 51 HIS A O 8
ATOM 7798 N N . ASP A 1 52 ? 5.026 -2.804 3.763 1.00 0.00 52 ASP A N 8
ATOM 7799 C CA . ASP A 1 52 ? 6.311 -2.597 3.104 1.00 0.00 52 ASP A CA 8
ATOM 7800 C C . ASP A 1 52 ? 6.314 -3.221 1.712 1.00 0.00 52 ASP A C 8
ATOM 7801 O O . ASP A 1 52 ? 7.267 -3.900 1.327 1.00 0.00 52 ASP A O 8
ATOM 7810 N N . CYS A 1 53 ? 5.243 -2.987 0.962 1.00 0.00 53 CYS A N 8
ATOM 7811 C CA . CYS A 1 53 ? 5.121 -3.527 -0.387 1.00 0.00 53 CYS A CA 8
ATOM 7812 C C . CYS A 1 53 ? 6.471 -3.525 -1.098 1.00 0.00 53 CYS A C 8
ATOM 7813 O O . CYS A 1 53 ? 7.257 -2.587 -0.961 1.00 0.00 53 CYS A O 8
ATOM 7820 N N . THR A 1 54 ? 6.735 -4.583 -1.858 1.00 0.00 54 THR A N 8
ATOM 7821 C CA . THR A 1 54 ? 7.989 -4.705 -2.590 1.00 0.00 54 THR A CA 8
ATOM 7822 C C . THR A 1 54 ? 7.911 -3.996 -3.937 1.00 0.00 54 THR A C 8
ATOM 7823 O O . THR A 1 54 ? 8.915 -3.497 -4.446 1.00 0.00 54 THR A O 8
ATOM 7834 N N . PHE A 1 55 ? 6.713 -3.953 -4.510 1.00 0.00 55 PHE A N 8
ATOM 7835 C CA . PHE A 1 55 ? 6.504 -3.304 -5.799 1.00 0.00 55 PHE A CA 8
ATOM 7836 C C . PHE A 1 55 ? 6.932 -1.841 -5.747 1.00 0.00 55 PHE A C 8
ATOM 7837 O O . PHE A 1 55 ? 7.091 -1.267 -4.669 1.00 0.00 55 PHE A O 8
ATOM 7854 N N . ASP A 1 56 ? 7.118 -1.243 -6.919 1.00 0.00 56 ASP A N 8
ATOM 7855 C CA . ASP A 1 56 ? 7.527 0.154 -7.008 1.00 0.00 56 ASP A CA 8
ATOM 7856 C C . ASP A 1 56 ? 6.498 0.973 -7.781 1.00 0.00 56 ASP A C 8
ATOM 7857 O O . ASP A 1 56 ? 6.647 1.202 -8.982 1.00 0.00 56 ASP A O 8
ATOM 7866 N N . HIS A 1 57 ? 5.454 1.411 -7.085 1.00 0.00 57 HIS A N 8
ATOM 7867 C CA . HIS A 1 57 ? 4.400 2.205 -7.706 1.00 0.00 57 HIS A CA 8
ATOM 7868 C C . HIS A 1 57 ? 4.990 3.248 -8.650 1.00 0.00 57 HIS A C 8
ATOM 7869 O O . HIS A 1 57 ? 4.430 3.528 -9.709 1.00 0.00 57 HIS A O 8
ATOM 7883 N N . MET A 1 58 ? 6.124 3.821 -8.258 1.00 0.00 58 MET A N 8
ATOM 7884 C CA . MET A 1 58 ? 6.789 4.833 -9.069 1.00 0.00 58 MET A CA 8
ATOM 7885 C C . MET A 1 58 ? 7.814 4.195 -10.001 1.00 0.00 58 MET A C 8
ATOM 7886 O O . MET A 1 58 ? 7.832 4.468 -11.200 1.00 0.00 58 MET A O 8
ATOM 7900 N N . GLY A 1 59 ? 8.668 3.343 -9.441 1.00 0.00 59 GLY A N 8
ATOM 7901 C CA . GLY A 1 59 ? 9.684 2.680 -10.236 1.00 0.00 59 GLY A CA 8
ATOM 7902 C C . GLY A 1 59 ? 10.747 3.638 -10.735 1.00 0.00 59 GLY A C 8
ATOM 7903 O O . GLY A 1 59 ? 10.434 4.653 -11.358 1.00 0.00 59 GLY A O 8
ATOM 7907 N N . ARG A 1 60 ? 12.007 3.319 -10.458 1.00 0.00 60 ARG A N 8
ATOM 7908 C CA . ARG A 1 60 ? 13.120 4.161 -10.880 1.00 0.00 60 ARG A CA 8
ATOM 7909 C C . ARG A 1 60 ? 14.381 3.329 -11.094 1.00 0.00 60 ARG A C 8
ATOM 7910 O O . ARG A 1 60 ? 14.630 2.364 -10.372 1.00 0.00 60 ARG A O 8
ATOM 7931 N N . GLY A 1 61 ? 15.173 3.710 -12.091 1.00 0.00 61 GLY A N 8
ATOM 7932 C CA . GLY A 1 61 ? 16.398 2.989 -12.383 1.00 0.00 61 GLY A CA 8
ATOM 7933 C C . GLY A 1 61 ? 17.596 3.909 -12.514 1.00 0.00 61 GLY A C 8
ATOM 7934 O O . GLY A 1 61 ? 17.969 4.299 -13.620 1.00 0.00 61 GLY A O 8
ATOM 7938 N N . SER A 1 62 ? 18.199 4.257 -11.382 1.00 0.00 62 SER A N 8
ATOM 7939 C CA . SER A 1 62 ? 19.358 5.142 -11.374 1.00 0.00 62 SER A CA 8
ATOM 7940 C C . SER A 1 62 ? 20.599 4.407 -10.879 1.00 0.00 62 SER A C 8
ATOM 7941 O O . SER A 1 62 ? 21.615 4.345 -11.570 1.00 0.00 62 SER A O 8
ATOM 7949 N N . GLY A 1 63 ? 20.509 3.850 -9.675 1.00 0.00 63 GLY A N 8
ATOM 7950 C CA . GLY A 1 63 ? 21.630 3.127 -9.105 1.00 0.00 63 GLY A CA 8
ATOM 7951 C C . GLY A 1 63 ? 21.615 3.132 -7.590 1.00 0.00 63 GLY A C 8
ATOM 7952 O O . GLY A 1 63 ? 20.992 2.284 -6.951 1.00 0.00 63 GLY A O 8
ATOM 7956 N N . PRO A 1 64 ? 22.315 4.106 -6.990 1.00 0.00 64 PRO A N 8
ATOM 7957 C CA . PRO A 1 64 ? 22.396 4.241 -5.533 1.00 0.00 64 PRO A CA 8
ATOM 7958 C C . PRO A 1 64 ? 21.072 4.680 -4.917 1.00 0.00 64 PRO A C 8
ATOM 7959 O O . PRO A 1 64 ? 20.126 5.015 -5.629 1.00 0.00 64 PRO A O 8
ATOM 7970 N N . SER A 1 65 ? 21.012 4.676 -3.589 1.00 0.00 65 SER A N 8
ATOM 7971 C CA . SER A 1 65 ? 19.802 5.071 -2.877 1.00 0.00 65 SER A CA 8
ATOM 7972 C C . SER A 1 65 ? 18.609 4.234 -3.329 1.00 0.00 65 SER A C 8
ATOM 7973 O O . SER A 1 65 ? 17.509 4.753 -3.519 1.00 0.00 65 SER A O 8
ATOM 7981 N N . SER A 1 66 ? 18.835 2.935 -3.499 1.00 0.00 66 SER A N 8
ATOM 7982 C CA . SER A 1 66 ? 17.781 2.026 -3.932 1.00 0.00 66 SER A CA 8
ATOM 7983 C C . SER A 1 66 ? 16.833 1.705 -2.780 1.00 0.00 66 SER A C 8
ATOM 7984 O O . SER A 1 66 ? 15.613 1.756 -2.933 1.00 0.00 66 SER A O 8
ATOM 7992 N N . GLY A 1 67 ? 17.404 1.375 -1.626 1.00 0.00 67 GLY A N 8
ATOM 7993 C CA . GLY A 1 67 ? 16.597 1.050 -0.465 1.00 0.00 67 GLY A CA 8
ATOM 7994 C C . GLY A 1 67 ? 17.436 0.647 0.731 1.00 0.00 67 GLY A C 8
ATOM 7995 O O . GLY A 1 67 ? 18.616 0.992 0.778 1.00 0.00 67 GLY A O 8
ATOM 8001 N N . GLY A 1 1 ? 10.165 -27.895 -9.027 1.00 0.00 1 GLY A N 9
ATOM 8002 C CA . GLY A 1 1 ? 10.636 -28.248 -7.701 1.00 0.00 1 GLY A CA 9
ATOM 8003 C C . GLY A 1 1 ? 11.107 -29.687 -7.618 1.00 0.00 1 GLY A C 9
ATOM 8004 O O . GLY A 1 1 ? 10.592 -30.470 -6.820 1.00 0.00 1 GLY A O 9
ATOM 8008 N N . SER A 1 2 ? 12.087 -30.036 -8.445 1.00 0.00 2 SER A N 9
ATOM 8009 C CA . SER A 1 2 ? 12.624 -31.392 -8.465 1.00 0.00 2 SER A CA 9
ATOM 8010 C C . SER A 1 2 ? 12.860 -31.904 -7.047 1.00 0.00 2 SER A C 9
ATOM 8011 O O . SER A 1 2 ? 12.279 -32.907 -6.633 1.00 0.00 2 SER A O 9
ATOM 8019 N N . SER A 1 3 ? 13.717 -31.206 -6.308 1.00 0.00 3 SER A N 9
ATOM 8020 C CA . SER A 1 3 ? 14.034 -31.592 -4.938 1.00 0.00 3 SER A CA 9
ATOM 8021 C C . SER A 1 3 ? 13.195 -30.797 -3.942 1.00 0.00 3 SER A C 9
ATOM 8022 O O . SER A 1 3 ? 12.920 -29.615 -4.149 1.00 0.00 3 SER A O 9
ATOM 8030 N N . GLY A 1 4 ? 12.791 -31.454 -2.860 1.00 0.00 4 GLY A N 9
ATOM 8031 C CA . GLY A 1 4 ? 11.988 -30.795 -1.847 1.00 0.00 4 GLY A CA 9
ATOM 8032 C C . GLY A 1 4 ? 12.555 -29.448 -1.443 1.00 0.00 4 GLY A C 9
ATOM 8033 O O . GLY A 1 4 ? 13.644 -29.071 -1.875 1.00 0.00 4 GLY A O 9
ATOM 8037 N N . SER A 1 5 ? 11.815 -28.721 -0.613 1.00 0.00 5 SER A N 9
ATOM 8038 C CA . SER A 1 5 ? 12.248 -27.406 -0.155 1.00 0.00 5 SER A CA 9
ATOM 8039 C C . SER A 1 5 ? 11.908 -27.205 1.319 1.00 0.00 5 SER A C 9
ATOM 8040 O O . SER A 1 5 ? 10.807 -27.528 1.763 1.00 0.00 5 SER A O 9
ATOM 8048 N N . SER A 1 6 ? 12.864 -26.670 2.072 1.00 0.00 6 SER A N 9
ATOM 8049 C CA . SER A 1 6 ? 12.669 -26.429 3.497 1.00 0.00 6 SER A CA 9
ATOM 8050 C C . SER A 1 6 ? 11.746 -25.236 3.725 1.00 0.00 6 SER A C 9
ATOM 8051 O O . SER A 1 6 ? 10.724 -25.347 4.401 1.00 0.00 6 SER A O 9
ATOM 8059 N N . GLY A 1 7 ? 12.115 -24.092 3.155 1.00 0.00 7 GLY A N 9
ATOM 8060 C CA . GLY A 1 7 ? 11.310 -22.894 3.307 1.00 0.00 7 GLY A CA 9
ATOM 8061 C C . GLY A 1 7 ? 10.115 -22.876 2.375 1.00 0.00 7 GLY A C 9
ATOM 8062 O O . GLY A 1 7 ? 10.137 -23.501 1.314 1.00 0.00 7 GLY A O 9
ATOM 8066 N N . SER A 1 8 ? 9.068 -22.160 2.771 1.00 0.00 8 SER A N 9
ATOM 8067 C CA . SER A 1 8 ? 7.856 -22.067 1.965 1.00 0.00 8 SER A CA 9
ATOM 8068 C C . SER A 1 8 ? 7.091 -20.785 2.281 1.00 0.00 8 SER A C 9
ATOM 8069 O O . SER A 1 8 ? 6.754 -20.518 3.434 1.00 0.00 8 SER A O 9
ATOM 8077 N N . ARG A 1 9 ? 6.819 -19.997 1.246 1.00 0.00 9 ARG A N 9
ATOM 8078 C CA . ARG A 1 9 ? 6.095 -18.742 1.412 1.00 0.00 9 ARG A CA 9
ATOM 8079 C C . ARG A 1 9 ? 4.637 -18.896 0.986 1.00 0.00 9 ARG A C 9
ATOM 8080 O O . ARG A 1 9 ? 4.280 -18.607 -0.156 1.00 0.00 9 ARG A O 9
ATOM 8101 N N . SER A 1 10 ? 3.801 -19.353 1.912 1.00 0.00 10 SER A N 9
ATOM 8102 C CA . SER A 1 10 ? 2.383 -19.549 1.632 1.00 0.00 10 SER A CA 9
ATOM 8103 C C . SER A 1 10 ? 1.521 -18.899 2.710 1.00 0.00 10 SER A C 9
ATOM 8104 O O . SER A 1 10 ? 0.634 -19.535 3.280 1.00 0.00 10 SER A O 9
ATOM 8112 N N . LYS A 1 11 ? 1.790 -17.627 2.986 1.00 0.00 11 LYS A N 9
ATOM 8113 C CA . LYS A 1 11 ? 1.040 -16.888 3.995 1.00 0.00 11 LYS A CA 9
ATOM 8114 C C . LYS A 1 11 ? -0.338 -16.497 3.470 1.00 0.00 11 LYS A C 9
ATOM 8115 O O . LYS A 1 11 ? -1.290 -16.365 4.239 1.00 0.00 11 LYS A O 9
ATOM 8134 N N . GLN A 1 12 ? -0.436 -16.314 2.157 1.00 0.00 12 GLN A N 9
ATOM 8135 C CA . GLN A 1 12 ? -1.698 -15.939 1.531 1.00 0.00 12 GLN A CA 9
ATOM 8136 C C . GLN A 1 12 ? -2.526 -17.174 1.190 1.00 0.00 12 GLN A C 9
ATOM 8137 O O . GLN A 1 12 ? -2.989 -17.332 0.061 1.00 0.00 12 GLN A O 9
ATOM 8151 N N . LYS A 1 13 ? -2.708 -18.048 2.175 1.00 0.00 13 LYS A N 9
ATOM 8152 C CA . LYS A 1 13 ? -3.480 -19.269 1.981 1.00 0.00 13 LYS A CA 9
ATOM 8153 C C . LYS A 1 13 ? -4.869 -18.954 1.435 1.00 0.00 13 LYS A C 9
ATOM 8154 O O . LYS A 1 13 ? -5.384 -19.666 0.573 1.00 0.00 13 LYS A O 9
ATOM 8173 N N . SER A 1 14 ? -5.470 -17.882 1.942 1.00 0.00 14 SER A N 9
ATOM 8174 C CA . SER A 1 14 ? -6.800 -17.474 1.506 1.00 0.00 14 SER A CA 9
ATOM 8175 C C . SER A 1 14 ? -6.848 -15.973 1.238 1.00 0.00 14 SER A C 9
ATOM 8176 O O . SER A 1 14 ? -6.839 -15.165 2.167 1.00 0.00 14 SER A O 9
ATOM 8184 N N . ARG A 1 15 ? -6.898 -15.607 -0.038 1.00 0.00 15 ARG A N 9
ATOM 8185 C CA . ARG A 1 15 ? -6.946 -14.204 -0.430 1.00 0.00 15 ARG A CA 9
ATOM 8186 C C . ARG A 1 15 ? -8.142 -13.502 0.207 1.00 0.00 15 ARG A C 9
ATOM 8187 O O . ARG A 1 15 ? -8.044 -12.351 0.633 1.00 0.00 15 ARG A O 9
ATOM 8208 N N . ARG A 1 16 ? -9.269 -14.203 0.268 1.00 0.00 16 ARG A N 9
ATOM 8209 C CA . ARG A 1 16 ? -10.484 -13.647 0.851 1.00 0.00 16 ARG A CA 9
ATOM 8210 C C . ARG A 1 16 ? -10.169 -12.869 2.126 1.00 0.00 16 ARG A C 9
ATOM 8211 O O . ARG A 1 16 ? -10.785 -11.841 2.405 1.00 0.00 16 ARG A O 9
ATOM 8232 N N . ARG A 1 17 ? -9.207 -13.369 2.895 1.00 0.00 17 ARG A N 9
ATOM 8233 C CA . ARG A 1 17 ? -8.812 -12.722 4.140 1.00 0.00 17 ARG A CA 9
ATOM 8234 C C . ARG A 1 17 ? -7.456 -12.038 3.991 1.00 0.00 17 ARG A C 9
ATOM 8235 O O . ARG A 1 17 ? -6.622 -12.457 3.188 1.00 0.00 17 ARG A O 9
ATOM 8256 N N . CYS A 1 18 ? -7.243 -10.982 4.769 1.00 0.00 18 CYS A N 9
ATOM 8257 C CA . CYS A 1 18 ? -5.990 -10.239 4.724 1.00 0.00 18 CYS A CA 9
ATOM 8258 C C . CYS A 1 18 ? -4.793 -11.185 4.770 1.00 0.00 18 CYS A C 9
ATOM 8259 O O . CYS A 1 18 ? -4.932 -12.363 5.101 1.00 0.00 18 CYS A O 9
ATOM 8266 N N . PHE A 1 19 ? -3.619 -10.662 4.436 1.00 0.00 19 PHE A N 9
ATOM 8267 C CA . PHE A 1 19 ? -2.398 -11.459 4.438 1.00 0.00 19 PHE A CA 9
ATOM 8268 C C . PHE A 1 19 ? -1.535 -11.129 5.652 1.00 0.00 19 PHE A C 9
ATOM 8269 O O . PHE A 1 19 ? -0.509 -11.766 5.888 1.00 0.00 19 PHE A O 9
ATOM 8286 N N . GLN A 1 20 ? -1.958 -10.128 6.417 1.00 0.00 20 GLN A N 9
ATOM 8287 C CA . GLN A 1 20 ? -1.224 -9.713 7.606 1.00 0.00 20 GLN A CA 9
ATOM 8288 C C . GLN A 1 20 ? -2.052 -9.941 8.866 1.00 0.00 20 GLN A C 9
ATOM 8289 O O . GLN A 1 20 ? -1.525 -10.339 9.905 1.00 0.00 20 GLN A O 9
ATOM 8303 N N . CYS A 1 21 ? -3.353 -9.687 8.767 1.00 0.00 21 CYS A N 9
ATOM 8304 C CA . CYS A 1 21 ? -4.255 -9.864 9.898 1.00 0.00 21 CYS A CA 9
ATOM 8305 C C . CYS A 1 21 ? -5.273 -10.965 9.615 1.00 0.00 21 CYS A C 9
ATOM 8306 O O . CYS A 1 21 ? -6.054 -11.341 10.489 1.00 0.00 21 CYS A O 9
ATOM 8313 N N . GLN A 1 22 ? -5.257 -11.477 8.388 1.00 0.00 22 GLN A N 9
ATOM 8314 C CA . GLN A 1 22 ? -6.178 -12.534 7.990 1.00 0.00 22 GLN A CA 9
ATOM 8315 C C . GLN A 1 22 ? -7.606 -12.199 8.409 1.00 0.00 22 GLN A C 9
ATOM 8316 O O . GLN A 1 22 ? -8.292 -13.014 9.027 1.00 0.00 22 GLN A O 9
ATOM 8330 N N . THR A 1 23 ? -8.049 -10.992 8.070 1.00 0.00 23 THR A N 9
ATOM 8331 C CA . THR A 1 23 ? -9.394 -10.548 8.413 1.00 0.00 23 THR A CA 9
ATOM 8332 C C . THR A 1 23 ? -10.342 -10.700 7.228 1.00 0.00 23 THR A C 9
ATOM 8333 O O . THR A 1 23 ? -9.940 -10.546 6.075 1.00 0.00 23 THR A O 9
ATOM 8344 N N . LYS A 1 24 ? -11.602 -11.002 7.520 1.00 0.00 24 LYS A N 9
ATOM 8345 C CA . LYS A 1 24 ? -12.609 -11.173 6.479 1.00 0.00 24 LYS A CA 9
ATOM 8346 C C . LYS A 1 24 ? -12.703 -9.928 5.603 1.00 0.00 24 LYS A C 9
ATOM 8347 O O . LYS A 1 24 ? -12.854 -8.813 6.106 1.00 0.00 24 LYS A O 9
ATOM 8366 N N . LEU A 1 25 ? -12.614 -10.124 4.293 1.00 0.00 25 LEU A N 9
ATOM 8367 C CA . LEU A 1 25 ? -12.691 -9.016 3.346 1.00 0.00 25 LEU A CA 9
ATOM 8368 C C . LEU A 1 25 ? -13.983 -9.080 2.537 1.00 0.00 25 LEU A C 9
ATOM 8369 O O . LEU A 1 25 ? -14.219 -10.038 1.803 1.00 0.00 25 LEU A O 9
ATOM 8385 N N . GLU A 1 26 ? -14.814 -8.052 2.677 1.00 0.00 26 GLU A N 9
ATOM 8386 C CA . GLU A 1 26 ? -16.081 -7.991 1.957 1.00 0.00 26 GLU A CA 9
ATOM 8387 C C . GLU A 1 26 ? -15.852 -8.034 0.449 1.00 0.00 26 GLU A C 9
ATOM 8388 O O . GLU A 1 26 ? -14.812 -7.598 -0.046 1.00 0.00 26 GLU A O 9
ATOM 8400 N N . LEU A 1 27 ? -16.832 -8.562 -0.277 1.00 0.00 27 LEU A N 9
ATOM 8401 C CA . LEU A 1 27 ? -16.739 -8.662 -1.730 1.00 0.00 27 LEU A CA 9
ATOM 8402 C C . LEU A 1 27 ? -15.961 -7.485 -2.308 1.00 0.00 27 LEU A C 9
ATOM 8403 O O . LEU A 1 27 ? -14.965 -7.669 -3.008 1.00 0.00 27 LEU A O 9
ATOM 8419 N N . VAL A 1 28 ? -16.421 -6.274 -2.010 1.00 0.00 28 VAL A N 9
ATOM 8420 C CA . VAL A 1 28 ? -15.767 -5.066 -2.498 1.00 0.00 28 VAL A CA 9
ATOM 8421 C C . VAL A 1 28 ? -14.332 -4.975 -1.991 1.00 0.00 28 VAL A C 9
ATOM 8422 O O . VAL A 1 28 ? -13.411 -4.691 -2.756 1.00 0.00 28 VAL A O 9
ATOM 8435 N N . GLN A 1 29 ? -14.151 -5.219 -0.697 1.00 0.00 29 GLN A N 9
ATOM 8436 C CA . GLN A 1 29 ? -12.827 -5.164 -0.089 1.00 0.00 29 GLN A CA 9
ATOM 8437 C C . GLN A 1 29 ? -11.827 -5.998 -0.884 1.00 0.00 29 GLN A C 9
ATOM 8438 O O . GLN A 1 29 ? -10.876 -5.465 -1.455 1.00 0.00 29 GLN A O 9
ATOM 8452 N N . GLN A 1 30 ? -12.050 -7.308 -0.916 1.00 0.00 30 GLN A N 9
ATOM 8453 C CA . GLN A 1 30 ? -11.168 -8.215 -1.640 1.00 0.00 30 GLN A CA 9
ATOM 8454 C C . GLN A 1 30 ? -10.620 -7.551 -2.899 1.00 0.00 30 GLN A C 9
ATOM 8455 O O . GLN A 1 30 ? -9.463 -7.756 -3.266 1.00 0.00 30 GLN A O 9
ATOM 8469 N N . GLU A 1 31 ? -11.459 -6.756 -3.556 1.00 0.00 31 GLU A N 9
ATOM 8470 C CA . GLU A 1 31 ? -11.057 -6.064 -4.775 1.00 0.00 31 GLU A CA 9
ATOM 8471 C C . GLU A 1 31 ? -10.219 -4.831 -4.450 1.00 0.00 31 GLU A C 9
ATOM 8472 O O . GLU A 1 31 ? -9.138 -4.636 -5.007 1.00 0.00 31 GLU A O 9
ATOM 8484 N N . LEU A 1 32 ? -10.726 -4.001 -3.544 1.00 0.00 32 LEU A N 9
ATOM 8485 C CA . LEU A 1 32 ? -10.025 -2.786 -3.143 1.00 0.00 32 LEU A CA 9
ATOM 8486 C C . LEU A 1 32 ? -8.723 -3.120 -2.423 1.00 0.00 32 LEU A C 9
ATOM 8487 O O . LEU A 1 32 ? -7.637 -2.782 -2.893 1.00 0.00 32 LEU A O 9
ATOM 8503 N N . GLY A 1 33 ? -8.840 -3.789 -1.280 1.00 0.00 33 GLY A N 9
ATOM 8504 C CA . GLY A 1 33 ? -7.664 -4.160 -0.514 1.00 0.00 33 GLY A CA 9
ATOM 8505 C C . GLY A 1 33 ? -6.561 -4.728 -1.384 1.00 0.00 33 GLY A C 9
ATOM 8506 O O . GLY A 1 33 ? -5.385 -4.422 -1.187 1.00 0.00 33 GLY A O 9
ATOM 8510 N N . SER A 1 34 ? -6.940 -5.560 -2.349 1.00 0.00 34 SER A N 9
ATOM 8511 C CA . SER A 1 34 ? -5.973 -6.178 -3.250 1.00 0.00 34 SER A CA 9
ATOM 8512 C C . SER A 1 34 ? -4.837 -5.212 -3.572 1.00 0.00 34 SER A C 9
ATOM 8513 O O . SER A 1 34 ? -5.032 -3.997 -3.614 1.00 0.00 34 SER A O 9
ATOM 8521 N N . CYS A 1 35 ? -3.648 -5.761 -3.798 1.00 0.00 35 CYS A N 9
ATOM 8522 C CA . CYS A 1 35 ? -2.479 -4.951 -4.116 1.00 0.00 35 CYS A CA 9
ATOM 8523 C C . CYS A 1 35 ? -1.890 -5.351 -5.466 1.00 0.00 35 CYS A C 9
ATOM 8524 O O . CYS A 1 35 ? -2.399 -6.251 -6.134 1.00 0.00 35 CYS A O 9
ATOM 8531 N N . ARG A 1 36 ? -0.816 -4.675 -5.860 1.00 0.00 36 ARG A N 9
ATOM 8532 C CA . ARG A 1 36 ? -0.158 -4.959 -7.130 1.00 0.00 36 ARG A CA 9
ATOM 8533 C C . ARG A 1 36 ? 0.902 -6.043 -6.963 1.00 0.00 36 ARG A C 9
ATOM 8534 O O . ARG A 1 36 ? 1.093 -6.881 -7.845 1.00 0.00 36 ARG A O 9
ATOM 8555 N N . CYS A 1 37 ? 1.590 -6.021 -5.826 1.00 0.00 37 CYS A N 9
ATOM 8556 C CA . CYS A 1 37 ? 2.632 -7.001 -5.543 1.00 0.00 37 CYS A CA 9
ATOM 8557 C C . CYS A 1 37 ? 2.119 -8.420 -5.768 1.00 0.00 37 CYS A C 9
ATOM 8558 O O . CYS A 1 37 ? 2.813 -9.258 -6.343 1.00 0.00 37 CYS A O 9
ATOM 8565 N N . GLY A 1 38 ? 0.898 -8.683 -5.311 1.00 0.00 38 GLY A N 9
ATOM 8566 C CA . GLY A 1 38 ? 0.314 -10.001 -5.472 1.00 0.00 38 GLY A CA 9
ATOM 8567 C C . GLY A 1 38 ? -0.315 -10.516 -4.193 1.00 0.00 38 GLY A C 9
ATOM 8568 O O . GLY A 1 38 ? -0.447 -11.726 -4.001 1.00 0.00 38 GLY A O 9
ATOM 8572 N N . TYR A 1 39 ? -0.703 -9.598 -3.315 1.00 0.00 39 TYR A N 9
ATOM 8573 C CA . TYR A 1 39 ? -1.318 -9.967 -2.045 1.00 0.00 39 TYR A CA 9
ATOM 8574 C C . TYR A 1 39 ? -2.520 -9.077 -1.743 1.00 0.00 39 TYR A C 9
ATOM 8575 O O . TYR A 1 39 ? -2.564 -7.915 -2.147 1.00 0.00 39 TYR A O 9
ATOM 8593 N N . VAL A 1 40 ? -3.493 -9.631 -1.028 1.00 0.00 40 VAL A N 9
ATOM 8594 C CA . VAL A 1 40 ? -4.696 -8.889 -0.668 1.00 0.00 40 VAL A CA 9
ATOM 8595 C C . VAL A 1 40 ? -4.734 -8.596 0.827 1.00 0.00 40 VAL A C 9
ATOM 8596 O O . VAL A 1 40 ? -4.575 -9.496 1.652 1.00 0.00 40 VAL A O 9
ATOM 8609 N N . PHE A 1 41 ? -4.947 -7.330 1.172 1.00 0.00 41 PHE A N 9
ATOM 8610 C CA . PHE A 1 41 ? -5.007 -6.917 2.569 1.00 0.00 41 PHE A CA 9
ATOM 8611 C C . PHE A 1 41 ? -6.317 -6.194 2.867 1.00 0.00 41 PHE A C 9
ATOM 8612 O O . PHE A 1 41 ? -7.123 -5.950 1.969 1.00 0.00 41 PHE A O 9
ATOM 8629 N N . CYS A 1 42 ? -6.522 -5.854 4.135 1.00 0.00 42 CYS A N 9
ATOM 8630 C CA . CYS A 1 42 ? -7.733 -5.159 4.554 1.00 0.00 42 CYS A CA 9
ATOM 8631 C C . CYS A 1 42 ? -7.607 -3.656 4.323 1.00 0.00 42 CYS A C 9
ATOM 8632 O O . CYS A 1 42 ? -6.569 -3.173 3.870 1.00 0.00 42 CYS A O 9
ATOM 8639 N N . MET A 1 43 ? -8.670 -2.923 4.637 1.00 0.00 43 MET A N 9
ATOM 8640 C CA . MET A 1 43 ? -8.677 -1.475 4.465 1.00 0.00 43 MET A CA 9
ATOM 8641 C C . MET A 1 43 ? -7.652 -0.813 5.382 1.00 0.00 43 MET A C 9
ATOM 8642 O O . MET A 1 43 ? -7.385 0.384 5.269 1.00 0.00 43 MET A O 9
ATOM 8656 N N . LEU A 1 44 ? -7.082 -1.599 6.288 1.00 0.00 44 LEU A N 9
ATOM 8657 C CA . LEU A 1 44 ? -6.086 -1.089 7.225 1.00 0.00 44 LEU A CA 9
ATOM 8658 C C . LEU A 1 44 ? -4.676 -1.454 6.773 1.00 0.00 44 LEU A C 9
ATOM 8659 O O . LEU A 1 44 ? -3.707 -0.777 7.120 1.00 0.00 44 LEU A O 9
ATOM 8675 N N . HIS A 1 45 ? -4.568 -2.526 5.994 1.00 0.00 45 HIS A N 9
ATOM 8676 C CA . HIS A 1 45 ? -3.276 -2.979 5.492 1.00 0.00 45 HIS A CA 9
ATOM 8677 C C . HIS A 1 45 ? -3.265 -3.004 3.966 1.00 0.00 45 HIS A C 9
ATOM 8678 O O . HIS A 1 45 ? -2.401 -3.631 3.352 1.00 0.00 45 HIS A O 9
ATOM 8692 N N . ARG A 1 46 ? -4.229 -2.318 3.361 1.00 0.00 46 ARG A N 9
ATOM 8693 C CA . ARG A 1 46 ? -4.331 -2.264 1.908 1.00 0.00 46 ARG A CA 9
ATOM 8694 C C . ARG A 1 46 ? -3.201 -1.427 1.315 1.00 0.00 46 ARG A C 9
ATOM 8695 O O . ARG A 1 46 ? -2.716 -1.709 0.218 1.00 0.00 46 ARG A O 9
ATOM 8716 N N . LEU A 1 47 ? -2.787 -0.399 2.046 1.00 0.00 47 LEU A N 9
ATOM 8717 C CA . LEU A 1 47 ? -1.714 0.480 1.592 1.00 0.00 47 LEU A CA 9
ATOM 8718 C C . LEU A 1 47 ? -0.398 -0.282 1.480 1.00 0.00 47 LEU A C 9
ATOM 8719 O O . LEU A 1 47 ? -0.163 -1.271 2.175 1.00 0.00 47 LEU A O 9
ATOM 8735 N N . PRO A 1 48 ? 0.484 0.188 0.585 1.00 0.00 48 PRO A N 9
ATOM 8736 C CA . PRO A 1 48 ? 1.793 -0.432 0.362 1.00 0.00 48 PRO A CA 9
ATOM 8737 C C . PRO A 1 48 ? 2.737 -0.233 1.543 1.00 0.00 48 PRO A C 9
ATOM 8738 O O . PRO A 1 48 ? 3.343 -1.186 2.031 1.00 0.00 48 PRO A O 9
ATOM 8749 N N . GLU A 1 49 ? 2.856 1.011 1.997 1.00 0.00 49 GLU A N 9
ATOM 8750 C CA . GLU A 1 49 ? 3.727 1.333 3.121 1.00 0.00 49 GLU A CA 9
ATOM 8751 C C . GLU A 1 49 ? 3.360 0.504 4.349 1.00 0.00 49 GLU A C 9
ATOM 8752 O O . GLU A 1 49 ? 4.21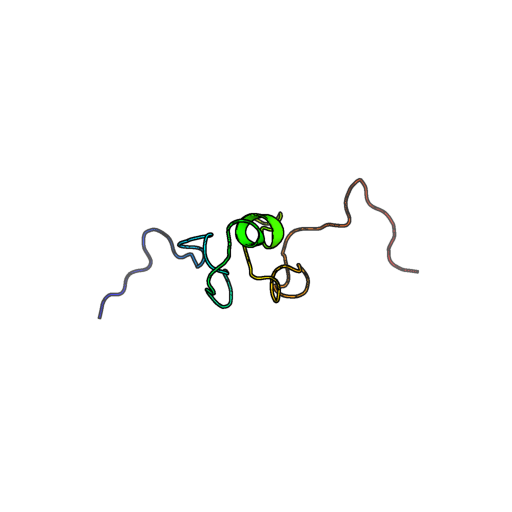6 0.191 5.177 1.00 0.00 49 GLU A O 9
ATOM 8764 N N . GLN A 1 50 ? 2.083 0.154 4.459 1.00 0.00 50 GLN A N 9
ATOM 8765 C CA . GLN A 1 50 ? 1.602 -0.637 5.586 1.00 0.00 50 GLN A CA 9
ATOM 8766 C C . GLN A 1 50 ? 2.268 -2.009 5.611 1.00 0.00 50 GLN A C 9
ATOM 8767 O O . GLN A 1 50 ? 2.672 -2.495 6.668 1.00 0.00 50 GLN A O 9
ATOM 8781 N N . HIS A 1 51 ? 2.379 -2.629 4.441 1.00 0.00 51 HIS A N 9
ATOM 8782 C CA . HIS A 1 51 ? 2.996 -3.946 4.329 1.00 0.00 51 HIS A CA 9
ATOM 8783 C C . HIS A 1 51 ? 4.324 -3.862 3.582 1.00 0.00 51 HIS A C 9
ATOM 8784 O O . HIS A 1 51 ? 4.690 -4.776 2.843 1.00 0.00 51 HIS A O 9
ATOM 8798 N N . ASP A 1 52 ? 5.039 -2.760 3.779 1.00 0.00 52 ASP A N 9
ATOM 8799 C CA . ASP A 1 52 ? 6.326 -2.557 3.123 1.00 0.00 52 ASP A CA 9
ATOM 8800 C C . ASP A 1 52 ? 6.332 -3.181 1.731 1.00 0.00 52 ASP A C 9
ATOM 8801 O O . ASP A 1 52 ? 7.284 -3.861 1.348 1.00 0.00 52 ASP A O 9
ATOM 8810 N N . CYS A 1 53 ? 5.262 -2.946 0.979 1.00 0.00 53 CYS A N 9
ATOM 8811 C CA . CYS A 1 53 ? 5.142 -3.486 -0.370 1.00 0.00 53 CYS A CA 9
ATOM 8812 C C . CYS A 1 53 ? 6.492 -3.480 -1.081 1.00 0.00 53 CYS A C 9
ATOM 8813 O O . CYS A 1 53 ? 7.278 -2.542 -0.938 1.00 0.00 53 CYS A O 9
ATOM 8820 N N . THR A 1 54 ? 6.756 -4.533 -1.847 1.00 0.00 54 THR A N 9
ATOM 8821 C CA . THR A 1 54 ? 8.010 -4.651 -2.580 1.00 0.00 54 THR A CA 9
ATOM 8822 C C . THR A 1 54 ? 7.926 -3.948 -3.930 1.00 0.00 54 THR A C 9
ATOM 8823 O O . THR A 1 54 ? 8.937 -3.501 -4.472 1.00 0.00 54 THR A O 9
ATOM 8834 N N . PHE A 1 55 ? 6.715 -3.854 -4.469 1.00 0.00 55 PHE A N 9
ATOM 8835 C CA . PHE A 1 55 ? 6.500 -3.205 -5.757 1.00 0.00 55 PHE A CA 9
ATOM 8836 C C . PHE A 1 55 ? 6.919 -1.739 -5.705 1.00 0.00 55 PHE A C 9
ATOM 8837 O O . PHE A 1 55 ? 7.227 -1.208 -4.638 1.00 0.00 55 PHE A O 9
ATOM 8854 N N . ASP A 1 56 ? 6.928 -1.091 -6.864 1.00 0.00 56 ASP A N 9
ATOM 8855 C CA . ASP A 1 56 ? 7.309 0.314 -6.952 1.00 0.00 56 ASP A CA 9
ATOM 8856 C C . ASP A 1 56 ? 6.290 1.103 -7.769 1.00 0.00 56 ASP A C 9
ATOM 8857 O O . ASP A 1 56 ? 6.511 1.389 -8.946 1.00 0.00 56 ASP A O 9
ATOM 8866 N N . HIS A 1 57 ? 5.173 1.450 -7.137 1.00 0.00 57 HIS A N 9
ATOM 8867 C CA . HIS A 1 57 ? 4.120 2.206 -7.805 1.00 0.00 57 HIS A CA 9
ATOM 8868 C C . HIS A 1 57 ? 4.713 3.286 -8.705 1.00 0.00 57 HIS A C 9
ATOM 8869 O O . HIS A 1 57 ? 5.590 4.042 -8.287 1.00 0.00 57 HIS A O 9
ATOM 8883 N N . MET A 1 58 ? 4.230 3.352 -9.941 1.00 0.00 58 MET A N 9
ATOM 8884 C CA . MET A 1 58 ? 4.712 4.340 -10.899 1.00 0.00 58 MET A CA 9
ATOM 8885 C C . MET A 1 58 ? 4.820 5.717 -10.252 1.00 0.00 58 MET A C 9
ATOM 8886 O O . MET A 1 58 ? 4.019 6.071 -9.387 1.00 0.00 58 MET A O 9
ATOM 8900 N N . GLY A 1 59 ? 5.815 6.489 -10.676 1.00 0.00 59 GLY A N 9
ATOM 8901 C CA . GLY A 1 59 ? 6.009 7.819 -10.126 1.00 0.00 59 GLY A CA 9
ATOM 8902 C C . GLY A 1 59 ? 7.226 7.902 -9.226 1.00 0.00 59 GLY A C 9
ATOM 8903 O O . GLY A 1 59 ? 7.224 7.367 -8.118 1.00 0.00 59 GLY A O 9
ATOM 8907 N N . ARG A 1 60 ? 8.268 8.574 -9.704 1.00 0.00 60 ARG A N 9
ATOM 8908 C CA . ARG A 1 60 ? 9.498 8.724 -8.936 1.00 0.00 60 ARG A CA 9
ATOM 8909 C C . ARG A 1 60 ? 9.220 9.381 -7.587 1.00 0.00 60 ARG A C 9
ATOM 8910 O O . ARG A 1 60 ? 9.848 9.049 -6.582 1.00 0.00 60 ARG A O 9
ATOM 8931 N N . GLY A 1 61 ? 8.275 10.316 -7.573 1.00 0.00 61 GLY A N 9
ATOM 8932 C CA . GLY A 1 61 ? 7.931 11.005 -6.343 1.00 0.00 61 GLY A CA 9
ATOM 8933 C C . GLY A 1 61 ? 6.955 10.219 -5.491 1.00 0.00 61 GLY A C 9
ATOM 8934 O O . GLY A 1 61 ? 6.178 9.415 -6.007 1.00 0.00 61 GLY A O 9
ATOM 8938 N N . SER A 1 62 ? 6.995 10.449 -4.183 1.00 0.00 62 SER A N 9
ATOM 8939 C CA . SER A 1 62 ? 6.110 9.751 -3.256 1.00 0.00 62 SER A CA 9
ATOM 8940 C C . SER A 1 62 ? 5.312 10.744 -2.416 1.00 0.00 62 SER A C 9
ATOM 8941 O O . SER A 1 62 ? 5.781 11.843 -2.122 1.00 0.00 62 SER A O 9
ATOM 8949 N N . GLY A 1 63 ? 4.103 10.347 -2.032 1.00 0.00 63 GLY A N 9
ATOM 8950 C CA . GLY A 1 63 ? 3.258 11.212 -1.229 1.00 0.00 63 GLY A CA 9
ATOM 8951 C C . GLY A 1 63 ? 3.636 11.191 0.239 1.00 0.00 63 GLY A C 9
ATOM 8952 O O . GLY A 1 63 ? 4.757 11.530 0.618 1.00 0.00 63 GLY A O 9
ATOM 8956 N N . PRO A 1 64 ? 2.684 10.785 1.093 1.00 0.00 64 PRO A N 9
ATOM 8957 C CA . PRO A 1 64 ? 2.899 10.713 2.541 1.00 0.00 64 PRO A CA 9
ATOM 8958 C C . PRO A 1 64 ? 3.861 9.595 2.929 1.00 0.00 64 PRO A C 9
ATOM 8959 O O . PRO A 1 64 ? 3.455 8.447 3.107 1.00 0.00 64 PRO A O 9
ATOM 8970 N N . SER A 1 65 ? 5.139 9.939 3.059 1.00 0.00 65 SER A N 9
ATOM 8971 C CA . SER A 1 65 ? 6.159 8.963 3.423 1.00 0.00 65 SER A CA 9
ATOM 8972 C C . SER A 1 65 ? 6.158 8.711 4.928 1.00 0.00 65 SER A C 9
ATOM 8973 O O . SER A 1 65 ? 6.238 7.568 5.377 1.00 0.00 65 SER A O 9
ATOM 8981 N N . SER A 1 66 ? 6.066 9.788 5.702 1.00 0.00 66 SER A N 9
ATOM 8982 C CA . SER A 1 66 ? 6.058 9.686 7.156 1.00 0.00 66 SER A CA 9
ATOM 8983 C C . SER A 1 66 ? 4.829 10.374 7.743 1.00 0.00 66 SER A C 9
ATOM 8984 O O . SER A 1 66 ? 4.588 11.555 7.497 1.00 0.00 66 SER A O 9
ATOM 8992 N N . GLY A 1 67 ? 4.053 9.624 8.520 1.00 0.00 67 GLY A N 9
ATOM 8993 C CA . GLY A 1 67 ? 2.858 10.177 9.129 1.00 0.00 67 GLY A CA 9
ATOM 8994 C C . GLY A 1 67 ? 1.640 9.299 8.920 1.00 0.00 67 GLY A C 9
ATOM 8995 O O . GLY A 1 67 ? 0.561 9.648 9.394 1.00 0.00 67 GLY A O 9
ATOM 9001 N N . GLY A 1 1 ? 17.687 -36.581 -0.168 1.00 0.00 1 GLY A N 10
ATOM 9002 C CA . GLY A 1 1 ? 18.267 -35.949 -1.339 1.00 0.00 1 GLY A CA 10
ATOM 9003 C C . GLY A 1 1 ? 17.220 -35.548 -2.359 1.00 0.00 1 GLY A C 10
ATOM 9004 O O . GLY A 1 1 ? 17.299 -35.936 -3.525 1.00 0.00 1 GLY A O 10
ATOM 9008 N N . SER A 1 2 ? 16.236 -34.769 -1.921 1.00 0.00 2 SER A N 10
ATOM 9009 C CA . SER A 1 2 ? 15.167 -34.319 -2.804 1.00 0.00 2 SER A CA 10
ATOM 9010 C C . SER A 1 2 ? 15.261 -32.816 -3.050 1.00 0.00 2 SER A C 10
ATOM 9011 O O . SER A 1 2 ? 15.184 -32.017 -2.117 1.00 0.00 2 SER A O 10
ATOM 9019 N N . SER A 1 3 ? 15.429 -32.440 -4.314 1.00 0.00 3 SER A N 10
ATOM 9020 C CA . SER A 1 3 ? 15.539 -31.034 -4.685 1.00 0.00 3 SER A CA 10
ATOM 9021 C C . SER A 1 3 ? 14.277 -30.561 -5.401 1.00 0.00 3 SER A C 10
ATOM 9022 O O . SER A 1 3 ? 13.392 -31.356 -5.712 1.00 0.00 3 SER A O 10
ATOM 9030 N N . GLY A 1 4 ? 14.203 -29.259 -5.659 1.00 0.00 4 GLY A N 10
ATOM 9031 C CA . GLY A 1 4 ? 13.047 -28.701 -6.336 1.00 0.00 4 GLY A CA 10
ATOM 9032 C C . GLY A 1 4 ? 12.315 -27.681 -5.488 1.00 0.00 4 GLY A C 10
ATOM 9033 O O . GLY A 1 4 ? 11.097 -27.758 -5.325 1.00 0.00 4 GLY A O 10
ATOM 9037 N N . SER A 1 5 ? 13.058 -26.723 -4.943 1.00 0.00 5 SER A N 10
ATOM 9038 C CA . SER A 1 5 ? 12.472 -25.686 -4.102 1.00 0.00 5 SER A CA 10
ATOM 9039 C C . SER A 1 5 ? 11.503 -24.820 -4.902 1.00 0.00 5 SER A C 10
ATOM 9040 O O . SER A 1 5 ? 11.913 -23.900 -5.608 1.00 0.00 5 SER A O 10
ATOM 9048 N N . SER A 1 6 ? 10.214 -25.124 -4.785 1.00 0.00 6 SER A N 10
ATOM 9049 C CA . SER A 1 6 ? 9.185 -24.377 -5.499 1.00 0.00 6 SER A CA 10
ATOM 9050 C C . SER A 1 6 ? 8.135 -23.838 -4.533 1.00 0.00 6 SER A C 10
ATOM 9051 O O . SER A 1 6 ? 7.274 -24.577 -4.058 1.00 0.00 6 SER A O 10
ATOM 9059 N N . GLY A 1 7 ? 8.214 -22.542 -4.246 1.00 0.00 7 GLY A N 10
ATOM 9060 C CA . GLY A 1 7 ? 7.266 -21.924 -3.337 1.00 0.00 7 GLY A CA 10
ATOM 9061 C C . GLY A 1 7 ? 7.877 -21.614 -1.985 1.00 0.00 7 GLY A C 10
ATOM 9062 O O . GLY A 1 7 ? 7.590 -22.290 -0.997 1.00 0.00 7 GLY A O 10
ATOM 9066 N N . SER A 1 8 ? 8.722 -20.589 -1.940 1.00 0.00 8 SER A N 10
ATOM 9067 C CA . SER A 1 8 ? 9.380 -20.194 -0.700 1.00 0.00 8 SER A CA 10
ATOM 9068 C C . SER A 1 8 ? 8.902 -18.818 -0.246 1.00 0.00 8 SER A C 10
ATOM 9069 O O . SER A 1 8 ? 8.699 -17.919 -1.063 1.00 0.00 8 SER A O 10
ATOM 9077 N N . ARG A 1 9 ? 8.723 -18.662 1.061 1.00 0.00 9 ARG A N 10
ATOM 9078 C CA . ARG A 1 9 ? 8.268 -17.397 1.625 1.00 0.00 9 ARG A CA 10
ATOM 9079 C C . ARG A 1 9 ? 6.791 -17.166 1.319 1.00 0.00 9 ARG A C 10
ATOM 9080 O O . ARG A 1 9 ? 6.382 -16.053 0.988 1.00 0.00 9 ARG A O 10
ATOM 9101 N N . SER A 1 10 ? 5.996 -18.225 1.432 1.00 0.00 10 SER A N 10
ATOM 9102 C CA . SER A 1 10 ? 4.565 -18.139 1.163 1.00 0.00 10 SER A CA 10
ATOM 9103 C C . SER A 1 10 ? 3.784 -17.905 2.452 1.00 0.00 10 SER A C 10
ATOM 9104 O O . SER A 1 10 ? 3.632 -18.809 3.274 1.00 0.00 10 SER A O 10
ATOM 9112 N N . LYS A 1 11 ? 3.289 -16.683 2.623 1.00 0.00 11 LYS A N 10
ATOM 9113 C CA . LYS A 1 11 ? 2.521 -16.327 3.810 1.00 0.00 11 LYS A CA 10
ATOM 9114 C C . LYS A 1 11 ? 1.038 -16.194 3.480 1.00 0.00 11 LYS A C 10
ATOM 9115 O O . LYS A 1 11 ? 0.183 -16.354 4.351 1.00 0.00 11 LYS A O 10
ATOM 9134 N N . GLN A 1 12 ? 0.741 -15.904 2.218 1.00 0.00 12 GLN A N 10
ATOM 9135 C CA . GLN A 1 12 ? -0.639 -15.751 1.774 1.00 0.00 12 GLN A CA 10
ATOM 9136 C C . GLN A 1 12 ? -1.320 -17.109 1.635 1.00 0.00 12 GLN A C 10
ATOM 9137 O O . GLN A 1 12 ? -0.801 -18.011 0.977 1.00 0.00 12 GLN A O 10
ATOM 9151 N N . LYS A 1 13 ? -2.485 -17.248 2.258 1.00 0.00 13 LYS A N 10
ATOM 9152 C CA . LYS A 1 13 ? -3.238 -18.495 2.204 1.00 0.00 13 LYS A CA 10
ATOM 9153 C C . LYS A 1 13 ? -4.509 -18.327 1.378 1.00 0.00 13 LYS A C 10
ATOM 9154 O O . LYS A 1 13 ? -4.728 -19.049 0.405 1.00 0.00 13 LYS A O 10
ATOM 9173 N N . SER A 1 14 ? -5.343 -17.370 1.771 1.00 0.00 14 SER A N 10
ATOM 9174 C CA . SER A 1 14 ? -6.594 -17.110 1.067 1.00 0.00 14 SER A CA 10
ATOM 9175 C C . SER A 1 14 ? -6.842 -15.610 0.937 1.00 0.00 14 SER A C 10
ATOM 9176 O O . SER A 1 14 ? -6.967 -14.901 1.936 1.00 0.00 14 SER A O 10
ATOM 9184 N N . ARG A 1 15 ? -6.911 -15.133 -0.302 1.00 0.00 15 ARG A N 10
ATOM 9185 C CA . ARG A 1 15 ? -7.142 -13.718 -0.564 1.00 0.00 15 ARG A CA 10
ATOM 9186 C C . ARG A 1 15 ? -8.360 -13.215 0.204 1.00 0.00 15 ARG A C 10
ATOM 9187 O O . ARG A 1 15 ? -8.365 -12.095 0.715 1.00 0.00 15 ARG A O 10
ATOM 9208 N N . ARG A 1 16 ? -9.392 -14.050 0.280 1.00 0.00 16 ARG A N 10
ATOM 9209 C CA . ARG A 1 16 ? -10.616 -13.689 0.984 1.00 0.00 16 ARG A CA 10
ATOM 9210 C C . ARG A 1 16 ? -10.300 -12.974 2.294 1.00 0.00 16 ARG A C 10
ATOM 9211 O O . ARG A 1 16 ? -11.072 -12.134 2.756 1.00 0.00 16 ARG A O 10
ATOM 9232 N N . ARG A 1 17 ? -9.160 -13.313 2.887 1.00 0.00 17 ARG A N 10
ATOM 9233 C CA . ARG A 1 17 ? -8.743 -12.704 4.145 1.00 0.00 17 ARG A CA 10
ATOM 9234 C C . ARG A 1 17 ? -7.415 -11.971 3.979 1.00 0.00 17 ARG A C 10
ATOM 9235 O O . ARG A 1 17 ? -6.599 -12.327 3.128 1.00 0.00 17 ARG A O 10
ATOM 9256 N N . CYS A 1 18 ? -7.205 -10.946 4.798 1.00 0.00 18 CYS A N 10
ATOM 9257 C CA . CYS A 1 18 ? -5.977 -10.161 4.743 1.00 0.00 18 CYS A CA 10
ATOM 9258 C C . CYS A 1 18 ? -4.751 -11.070 4.727 1.00 0.00 18 CYS A C 10
ATOM 9259 O O . CYS A 1 18 ? -4.846 -12.263 5.015 1.00 0.00 18 CYS A O 10
ATOM 9266 N N . PHE A 1 19 ? -3.601 -10.497 4.388 1.00 0.00 19 PHE A N 10
ATOM 9267 C CA . PHE A 1 19 ? -2.356 -11.254 4.334 1.00 0.00 19 PHE A CA 10
ATOM 9268 C C . PHE A 1 19 ? -1.467 -10.926 5.530 1.00 0.00 19 PHE A C 10
ATOM 9269 O O . PHE A 1 19 ? -0.352 -11.433 5.643 1.00 0.00 19 PHE A O 10
ATOM 9286 N N . GLN A 1 20 ? -1.971 -10.075 6.418 1.00 0.00 20 GLN A N 10
ATOM 9287 C CA . GLN A 1 20 ? -1.222 -9.678 7.604 1.00 0.00 20 GLN A CA 10
ATOM 9288 C C . GLN A 1 20 ? -2.020 -9.961 8.872 1.00 0.00 20 GLN A C 10
ATOM 9289 O O . GLN A 1 20 ? -1.477 -10.445 9.865 1.00 0.00 20 GLN A O 10
ATOM 9303 N N . CYS A 1 21 ? -3.313 -9.657 8.831 1.00 0.00 21 CYS A N 10
ATOM 9304 C CA . CYS A 1 21 ? -4.188 -9.878 9.977 1.00 0.00 21 CYS A CA 10
ATOM 9305 C C . CYS A 1 21 ? -5.171 -11.012 9.700 1.00 0.00 21 CYS A C 10
ATOM 9306 O O . CYS A 1 21 ? -5.856 -11.487 10.605 1.00 0.00 21 CYS A O 10
ATOM 9313 N N . GLN A 1 22 ? -5.233 -11.440 8.443 1.00 0.00 22 GLN A N 10
ATOM 9314 C CA . GLN A 1 22 ? -6.132 -12.518 8.047 1.00 0.00 22 GLN A CA 10
ATOM 9315 C C . GLN A 1 22 ? -7.570 -12.200 8.444 1.00 0.00 22 GLN A C 10
ATOM 9316 O O . GLN A 1 22 ? -8.291 -13.062 8.949 1.00 0.00 22 GLN A O 10
ATOM 9330 N N . THR A 1 23 ? -7.982 -10.957 8.214 1.00 0.00 23 THR A N 10
ATOM 9331 C CA . THR A 1 23 ? -9.333 -10.526 8.549 1.00 0.00 23 THR A CA 10
ATOM 9332 C C . THR A 1 23 ? -10.284 -10.738 7.377 1.00 0.00 23 THR A C 10
ATOM 9333 O O . THR A 1 23 ? -9.865 -10.761 6.219 1.00 0.00 23 THR A O 10
ATOM 9344 N N . LYS A 1 24 ? -11.568 -10.893 7.683 1.00 0.00 24 LYS A N 10
ATOM 9345 C CA . LYS A 1 24 ? -12.581 -11.102 6.656 1.00 0.00 24 LYS A CA 10
ATOM 9346 C C . LYS A 1 24 ? -12.678 -9.891 5.733 1.00 0.00 24 LYS A C 10
ATOM 9347 O O . LYS A 1 24 ? -12.851 -8.761 6.192 1.00 0.00 24 LYS A O 10
ATOM 9366 N N . LEU A 1 25 ? -12.567 -10.134 4.432 1.00 0.00 25 LEU A N 10
ATOM 9367 C CA . LEU A 1 25 ? -12.643 -9.063 3.444 1.00 0.00 25 LEU A CA 10
ATOM 9368 C C . LEU A 1 25 ? -13.941 -9.149 2.647 1.00 0.00 25 LEU A C 10
ATOM 9369 O O . LEU A 1 25 ? -14.189 -10.135 1.954 1.00 0.00 25 LEU A O 10
ATOM 9385 N N . GLU A 1 26 ? -14.763 -8.110 2.749 1.00 0.00 26 GLU A N 10
ATOM 9386 C CA . GLU A 1 26 ? -16.034 -8.069 2.036 1.00 0.00 26 GLU A CA 10
ATOM 9387 C C . GLU A 1 26 ? -15.813 -8.124 0.527 1.00 0.00 26 GLU A C 10
ATOM 9388 O O . GLU A 1 26 ? -14.775 -7.692 0.023 1.00 0.00 26 GLU A O 10
ATOM 9400 N N . LEU A 1 27 ? -16.795 -8.660 -0.189 1.00 0.00 27 LEU A N 10
ATOM 9401 C CA . LEU A 1 27 ? -16.709 -8.773 -1.641 1.00 0.00 27 LEU A CA 10
ATOM 9402 C C . LEU A 1 27 ? -16.041 -7.543 -2.245 1.00 0.00 27 LEU A C 10
ATOM 9403 O O . LEU A 1 27 ? -15.187 -7.656 -3.125 1.00 0.00 27 LEU A O 10
ATOM 9419 N N . VAL A 1 28 ? -16.433 -6.367 -1.765 1.00 0.00 28 VAL A N 10
ATOM 9420 C CA . VAL A 1 28 ? -15.870 -5.114 -2.255 1.00 0.00 28 VAL A CA 10
ATOM 9421 C C . VAL A 1 28 ? -14.410 -4.970 -1.841 1.00 0.00 28 VAL A C 10
ATOM 9422 O O . VAL A 1 28 ? -13.555 -4.626 -2.656 1.00 0.00 28 VAL A O 10
ATOM 9435 N N . GLN A 1 29 ? -14.132 -5.236 -0.568 1.00 0.00 29 GLN A N 10
ATOM 9436 C CA . GLN A 1 29 ? -12.774 -5.135 -0.046 1.00 0.00 29 GLN A CA 10
ATOM 9437 C C . GLN A 1 29 ? -11.819 -6.020 -0.839 1.00 0.00 29 GLN A C 10
ATOM 9438 O O . GLN A 1 29 ? -10.883 -5.529 -1.470 1.00 0.00 29 GLN A O 10
ATOM 9452 N N . GLN A 1 30 ? -12.061 -7.326 -0.801 1.00 0.00 30 GLN A N 10
ATOM 9453 C CA . GLN A 1 30 ? -11.220 -8.280 -1.515 1.00 0.00 30 GLN A CA 10
ATOM 9454 C C . GLN A 1 30 ? -10.690 -7.674 -2.810 1.00 0.00 30 GLN A C 10
ATOM 9455 O O . GLN A 1 30 ? -9.550 -7.923 -3.201 1.00 0.00 30 GLN A O 10
ATOM 9469 N N . GLU A 1 31 ? -11.525 -6.878 -3.471 1.00 0.00 31 GLU A N 10
ATOM 9470 C CA . GLU A 1 31 ? -11.138 -6.238 -4.723 1.00 0.00 31 GLU A CA 10
ATOM 9471 C C . GLU A 1 31 ? -10.260 -5.018 -4.462 1.00 0.00 31 GLU A C 10
ATOM 9472 O O . GLU A 1 31 ? -9.166 -4.896 -5.016 1.00 0.00 31 GLU A O 10
ATOM 9484 N N . LEU A 1 32 ? -10.746 -4.116 -3.616 1.00 0.00 32 LEU A N 10
ATOM 9485 C CA . LEU A 1 32 ? -10.006 -2.904 -3.281 1.00 0.00 32 LEU A CA 10
ATOM 9486 C C . LEU A 1 32 ? -8.701 -3.243 -2.569 1.00 0.00 32 LEU A C 10
ATOM 9487 O O . LEU A 1 32 ? -7.615 -2.947 -3.067 1.00 0.00 32 LEU A O 10
ATOM 9503 N N . GLY A 1 33 ? -8.814 -3.867 -1.401 1.00 0.00 33 GLY A N 10
ATOM 9504 C CA . GLY A 1 33 ? -7.635 -4.238 -0.640 1.00 0.00 33 GLY A CA 10
ATOM 9505 C C . GLY A 1 33 ? -6.516 -4.756 -1.521 1.00 0.00 33 GLY A C 10
ATOM 9506 O O . GLY A 1 33 ? -5.350 -4.416 -1.320 1.00 0.00 33 GLY A O 10
ATOM 9510 N N . SER A 1 34 ? -6.870 -5.582 -2.500 1.00 0.00 34 SER A N 10
ATOM 9511 C CA . SER A 1 34 ? -5.885 -6.153 -3.412 1.00 0.00 34 SER A CA 10
ATOM 9512 C C . SER A 1 34 ? -4.766 -5.156 -3.697 1.00 0.00 34 SER A C 10
ATOM 9513 O O . SER A 1 34 ? -4.970 -3.943 -3.641 1.00 0.00 34 SER A O 10
ATOM 9521 N N . CYS A 1 35 ? -3.582 -5.677 -4.002 1.00 0.00 35 CYS A N 10
ATOM 9522 C CA . CYS A 1 35 ? -2.428 -4.835 -4.294 1.00 0.00 35 CYS A CA 10
ATOM 9523 C C . CYS A 1 35 ? -1.810 -5.207 -5.639 1.00 0.00 35 CYS A C 10
ATOM 9524 O O . CYS A 1 35 ? -2.266 -6.136 -6.307 1.00 0.00 35 CYS A O 10
ATOM 9531 N N . ARG A 1 36 ? -0.771 -4.476 -6.029 1.00 0.00 36 ARG A N 10
ATOM 9532 C CA . ARG A 1 36 ? -0.091 -4.729 -7.294 1.00 0.00 36 ARG A CA 10
ATOM 9533 C C . ARG A 1 36 ? 0.963 -5.821 -7.136 1.00 0.00 36 ARG A C 10
ATOM 9534 O O . ARG A 1 36 ? 1.156 -6.646 -8.029 1.00 0.00 36 ARG A O 10
ATOM 9555 N N . CYS A 1 37 ? 1.642 -5.820 -5.994 1.00 0.00 37 CYS A N 10
ATOM 9556 C CA . CYS A 1 37 ? 2.677 -6.809 -5.718 1.00 0.00 37 CYS A CA 10
ATOM 9557 C C . CYS A 1 37 ? 2.152 -8.223 -5.944 1.00 0.00 37 CYS A C 10
ATOM 9558 O O . CYS A 1 37 ? 2.835 -9.065 -6.525 1.00 0.00 37 CYS A O 10
ATOM 9565 N N . GLY A 1 38 ? 0.932 -8.477 -5.481 1.00 0.00 38 GLY A N 10
ATOM 9566 C CA . GLY A 1 38 ? 0.335 -9.790 -5.642 1.00 0.00 38 GLY A CA 10
ATOM 9567 C C . GLY A 1 38 ? -0.297 -10.301 -4.362 1.00 0.00 38 GLY A C 10
ATOM 9568 O O . GLY A 1 38 ? -0.427 -11.510 -4.166 1.00 0.00 38 GLY A O 10
ATOM 9572 N N . TYR A 1 39 ? -0.688 -9.380 -3.489 1.00 0.00 39 TYR A N 10
ATOM 9573 C CA . TYR A 1 39 ? -1.306 -9.744 -2.219 1.00 0.00 39 TYR A CA 10
ATOM 9574 C C . TYR A 1 39 ? -2.522 -8.868 -1.934 1.00 0.00 39 TYR A C 10
ATOM 9575 O O . TYR A 1 39 ? -2.655 -7.773 -2.480 1.00 0.00 39 TYR A O 10
ATOM 9593 N N . VAL A 1 40 ? -3.407 -9.359 -1.072 1.00 0.00 40 VAL A N 10
ATOM 9594 C CA . VAL A 1 40 ? -4.612 -8.621 -0.711 1.00 0.00 40 VAL A CA 10
ATOM 9595 C C . VAL A 1 40 ? -4.656 -8.339 0.786 1.00 0.00 40 VAL A C 10
ATOM 9596 O O . VAL A 1 40 ? -4.499 -9.245 1.605 1.00 0.00 40 VAL A O 10
ATOM 9609 N N . PHE A 1 41 ? -4.869 -7.076 1.139 1.00 0.00 41 PHE A N 10
ATOM 9610 C CA . PHE A 1 41 ? -4.933 -6.673 2.539 1.00 0.00 41 PHE A CA 10
ATOM 9611 C C . PHE A 1 41 ? -6.197 -5.863 2.815 1.00 0.00 41 PHE A C 10
ATOM 9612 O O . PHE A 1 41 ? -6.747 -5.224 1.917 1.00 0.00 41 PHE A O 10
ATOM 9629 N N . CYS A 1 42 ? -6.653 -5.896 4.062 1.00 0.00 42 CYS A N 10
ATOM 9630 C CA . CYS A 1 42 ? -7.851 -5.167 4.459 1.00 0.00 42 CYS A CA 10
ATOM 9631 C C . CYS A 1 42 ? -7.730 -3.687 4.106 1.00 0.00 42 CYS A C 10
ATOM 9632 O O . CYS A 1 42 ? -6.747 -3.262 3.500 1.00 0.00 42 CYS A O 10
ATOM 9639 N N . MET A 1 43 ? -8.736 -2.909 4.489 1.00 0.00 43 MET A N 10
ATOM 9640 C CA . MET A 1 43 ? -8.742 -1.476 4.214 1.00 0.00 43 MET A CA 10
ATOM 9641 C C . MET A 1 43 ? -7.780 -0.741 5.143 1.00 0.00 43 MET A C 10
ATOM 9642 O O . MET A 1 43 ? -7.632 0.479 5.060 1.00 0.00 43 MET A O 10
ATOM 9656 N N . LEU A 1 44 ? -7.129 -1.490 6.026 1.00 0.00 44 LEU A N 10
ATOM 9657 C CA . LEU A 1 44 ? -6.181 -0.909 6.971 1.00 0.00 44 LEU A CA 10
ATOM 9658 C C . LEU A 1 44 ? -4.745 -1.205 6.552 1.00 0.00 44 LEU A C 10
ATOM 9659 O O . LEU A 1 44 ? -3.843 -0.396 6.774 1.00 0.00 44 LEU A O 10
ATOM 9675 N N . HIS A 1 45 ? -4.539 -2.369 5.944 1.00 0.00 45 HIS A N 10
ATOM 9676 C CA . HIS A 1 45 ? -3.211 -2.770 5.491 1.00 0.00 45 HIS A CA 10
ATOM 9677 C C . HIS A 1 45 ? -3.094 -2.645 3.975 1.00 0.00 45 HIS A C 10
ATOM 9678 O O . HIS A 1 45 ? -2.001 -2.750 3.417 1.00 0.00 45 HIS A O 10
ATOM 9692 N N . ARG A 1 46 ? -4.225 -2.422 3.315 1.00 0.00 46 ARG A N 10
ATOM 9693 C CA . ARG A 1 46 ? -4.249 -2.285 1.863 1.00 0.00 46 ARG A CA 10
ATOM 9694 C C . ARG A 1 46 ? -3.079 -1.434 1.379 1.00 0.00 46 ARG A C 10
ATOM 9695 O O . ARG A 1 46 ? -2.474 -1.722 0.345 1.00 0.00 46 ARG A O 10
ATOM 9716 N N . LEU A 1 47 ? -2.766 -0.385 2.131 1.00 0.00 47 LEU A N 10
ATOM 9717 C CA . LEU A 1 47 ? -1.668 0.509 1.778 1.00 0.00 47 LEU A CA 10
ATOM 9718 C C . LEU A 1 47 ? -0.363 -0.265 1.623 1.00 0.00 47 LEU A C 10
ATOM 9719 O O . LEU A 1 47 ? -0.162 -1.318 2.228 1.00 0.00 47 LEU A O 10
ATOM 9735 N N . PRO A 1 48 ? 0.546 0.268 0.793 1.00 0.00 48 PRO A N 10
ATOM 9736 C CA . PRO A 1 48 ? 1.849 -0.355 0.541 1.00 0.00 48 PRO A CA 10
ATOM 9737 C C . PRO A 1 48 ? 2.770 -0.285 1.754 1.00 0.00 48 PRO A C 10
ATOM 9738 O O . PRO A 1 48 ? 3.363 -1.286 2.153 1.00 0.00 48 PRO A O 10
ATOM 9749 N N . GLU A 1 49 ? 2.883 0.904 2.337 1.00 0.00 49 GLU A N 10
ATOM 9750 C CA . GLU A 1 49 ? 3.733 1.104 3.505 1.00 0.00 49 GLU A CA 10
ATOM 9751 C C . GLU A 1 49 ? 3.309 0.187 4.649 1.00 0.00 49 GLU A C 10
ATOM 9752 O O . GLU A 1 49 ? 4.123 -0.184 5.494 1.00 0.00 49 GLU A O 10
ATOM 9764 N N . GLN A 1 50 ? 2.030 -0.173 4.668 1.00 0.00 50 GLN A N 10
ATOM 9765 C CA . GLN A 1 50 ? 1.498 -1.045 5.709 1.00 0.00 50 GLN A CA 10
ATOM 9766 C C . GLN A 1 50 ? 2.133 -2.429 5.637 1.00 0.00 50 GLN A C 10
ATOM 9767 O O . GLN A 1 50 ? 2.514 -3.003 6.658 1.00 0.00 50 GLN A O 10
ATOM 9781 N N . HIS A 1 51 ? 2.245 -2.961 4.424 1.00 0.00 51 HIS A N 10
ATOM 9782 C CA . HIS A 1 51 ? 2.835 -4.279 4.218 1.00 0.00 51 HIS A CA 10
ATOM 9783 C C . HIS A 1 51 ? 4.184 -4.167 3.516 1.00 0.00 51 HIS A C 10
ATOM 9784 O O . HIS A 1 51 ? 4.551 -5.026 2.714 1.00 0.00 51 HIS A O 10
ATOM 9798 N N . ASP A 1 52 ? 4.918 -3.103 3.822 1.00 0.00 52 ASP A N 10
ATOM 9799 C CA . ASP A 1 52 ? 6.227 -2.878 3.221 1.00 0.00 52 ASP A CA 10
ATOM 9800 C C . ASP A 1 52 ? 6.258 -3.381 1.781 1.00 0.00 52 ASP A C 10
ATOM 9801 O O . ASP A 1 52 ? 7.208 -4.044 1.363 1.00 0.00 52 ASP A O 10
ATOM 9810 N N . CYS A 1 53 ? 5.211 -3.063 1.026 1.00 0.00 53 CYS A N 10
ATOM 9811 C CA . CYS A 1 53 ? 5.116 -3.483 -0.366 1.00 0.00 53 CYS A CA 10
ATOM 9812 C C . CYS A 1 53 ? 6.486 -3.456 -1.038 1.00 0.00 53 CYS A C 10
ATOM 9813 O O . CYS A 1 53 ? 7.294 -2.561 -0.789 1.00 0.00 53 CYS A O 10
ATOM 9820 N N . THR A 1 54 ? 6.740 -4.443 -1.892 1.00 0.00 54 THR A N 10
ATOM 9821 C CA . THR A 1 54 ? 8.011 -4.534 -2.598 1.00 0.00 54 THR A CA 10
ATOM 9822 C C . THR A 1 54 ? 7.961 -3.776 -3.920 1.00 0.00 54 THR A C 10
ATOM 9823 O O . THR A 1 54 ? 8.977 -3.270 -4.397 1.00 0.00 54 THR A O 10
ATOM 9834 N N . PHE A 1 55 ? 6.771 -3.699 -4.508 1.00 0.00 55 PHE A N 10
ATOM 9835 C CA . PHE A 1 55 ? 6.589 -3.002 -5.776 1.00 0.00 55 PHE A CA 10
ATOM 9836 C C . PHE A 1 55 ? 6.980 -1.533 -5.650 1.00 0.00 55 PHE A C 10
ATOM 9837 O O . PHE A 1 55 ? 7.384 -1.076 -4.580 1.00 0.00 55 PHE A O 10
ATOM 9854 N N . ASP A 1 56 ? 6.859 -0.799 -6.750 1.00 0.00 56 ASP A N 10
ATOM 9855 C CA . ASP A 1 56 ? 7.200 0.619 -6.765 1.00 0.00 56 ASP A CA 10
ATOM 9856 C C . ASP A 1 56 ? 6.091 1.438 -7.420 1.00 0.00 56 ASP A C 10
ATOM 9857 O O . ASP A 1 56 ? 6.083 1.630 -8.636 1.00 0.00 56 ASP A O 10
ATOM 9866 N N . HIS A 1 57 ? 5.156 1.917 -6.605 1.00 0.00 57 HIS A N 10
ATOM 9867 C CA . HIS A 1 57 ? 4.042 2.714 -7.105 1.00 0.00 57 HIS A CA 10
ATOM 9868 C C . HIS A 1 57 ? 4.541 4.019 -7.719 1.00 0.00 57 HIS A C 10
ATOM 9869 O O . HIS A 1 57 ? 4.014 4.481 -8.731 1.00 0.00 57 HIS A O 10
ATOM 9883 N N . MET A 1 58 ? 5.558 4.608 -7.099 1.00 0.00 58 MET A N 10
ATOM 9884 C CA . MET A 1 58 ? 6.127 5.860 -7.585 1.00 0.00 58 MET A CA 10
ATOM 9885 C C . MET A 1 58 ? 7.651 5.790 -7.611 1.00 0.00 58 MET A C 10
ATOM 9886 O O . MET A 1 58 ? 8.311 6.048 -6.606 1.00 0.00 58 MET A O 10
ATOM 9900 N N . GLY A 1 59 ? 8.203 5.439 -8.769 1.00 0.00 59 GLY A N 10
ATOM 9901 C CA . GLY A 1 59 ? 9.645 5.341 -8.903 1.00 0.00 59 GLY A CA 10
ATOM 9902 C C . GLY A 1 59 ? 10.295 4.674 -7.707 1.00 0.00 59 GLY A C 10
ATOM 9903 O O . GLY A 1 59 ? 10.039 3.503 -7.426 1.00 0.00 59 GLY A O 10
ATOM 9907 N N . ARG A 1 60 ? 11.139 5.421 -7.002 1.00 0.00 60 ARG A N 10
ATOM 9908 C CA . ARG A 1 60 ? 11.830 4.894 -5.831 1.00 0.00 60 ARG A CA 10
ATOM 9909 C C . ARG A 1 60 ? 11.316 5.552 -4.555 1.00 0.00 60 ARG A C 10
ATOM 9910 O O . ARG A 1 60 ? 11.374 6.772 -4.406 1.00 0.00 60 ARG A O 10
ATOM 9931 N N . GLY A 1 61 ? 10.812 4.735 -3.635 1.00 0.00 61 GLY A N 10
ATOM 9932 C CA . GLY A 1 61 ? 10.294 5.256 -2.383 1.00 0.00 61 GLY A CA 10
ATOM 9933 C C . GLY A 1 61 ? 11.280 5.106 -1.241 1.00 0.00 61 GLY A C 10
ATOM 9934 O O . GLY A 1 61 ? 11.996 4.109 -1.157 1.00 0.00 61 GLY A O 10
ATOM 9938 N N . SER A 1 62 ? 11.317 6.101 -0.360 1.00 0.00 62 SER A N 10
ATOM 9939 C CA . SER A 1 62 ? 12.226 6.078 0.780 1.00 0.00 62 SER A CA 10
ATOM 9940 C C . SER A 1 62 ? 11.462 5.842 2.079 1.00 0.00 62 SER A C 10
ATOM 9941 O O . SER A 1 62 ? 10.561 6.602 2.430 1.00 0.00 62 SER A O 10
ATOM 9949 N N . GLY A 1 63 ? 11.831 4.781 2.791 1.00 0.00 63 GLY A N 10
ATOM 9950 C CA . GLY A 1 63 ? 11.171 4.462 4.044 1.00 0.00 63 GLY A CA 10
ATOM 9951 C C . GLY A 1 63 ? 11.574 5.398 5.166 1.00 0.00 63 GLY A C 10
ATOM 9952 O O . GLY A 1 63 ? 12.626 6.035 5.124 1.00 0.00 63 GLY A O 10
ATOM 9956 N N . PRO A 1 64 ? 10.721 5.493 6.197 1.00 0.00 64 PRO A N 10
ATOM 9957 C CA . PRO A 1 64 ? 10.972 6.357 7.354 1.00 0.00 64 PRO A CA 10
ATOM 9958 C C . PRO A 1 64 ? 12.118 5.847 8.221 1.00 0.00 64 PRO A C 10
ATOM 9959 O O . PRO A 1 64 ? 11.942 4.931 9.024 1.00 0.00 64 PRO A O 10
ATOM 9970 N N . SER A 1 65 ? 13.292 6.447 8.054 1.00 0.00 65 SER A N 10
ATOM 9971 C CA . SER A 1 65 ? 14.468 6.051 8.820 1.00 0.00 65 SER A CA 10
ATOM 9972 C C . SER A 1 65 ? 15.059 7.244 9.565 1.00 0.00 65 SER A C 10
ATOM 9973 O O . SER A 1 65 ? 14.897 8.392 9.149 1.00 0.00 65 SER A O 10
ATOM 9981 N N . SER A 1 66 ? 15.744 6.965 10.668 1.00 0.00 66 SER A N 10
ATOM 9982 C CA . SER A 1 66 ? 16.356 8.014 11.475 1.00 0.00 66 SER A CA 10
ATOM 9983 C C . SER A 1 66 ? 17.707 7.561 12.022 1.00 0.00 66 SER A C 10
ATOM 9984 O O . SER A 1 66 ? 17.897 6.389 12.343 1.00 0.00 66 SER A O 10
ATOM 9992 N N . GLY A 1 67 ? 18.642 8.501 12.125 1.00 0.00 67 GLY A N 10
ATOM 9993 C CA . GLY A 1 67 ? 19.963 8.180 12.633 1.00 0.00 67 GLY A CA 10
ATOM 9994 C C . GLY A 1 67 ? 21.021 8.196 11.547 1.00 0.00 67 GLY A C 10
ATOM 9995 O O . GLY A 1 67 ? 20.844 7.530 10.528 1.00 0.00 67 GLY A O 10
ATOM 10001 N N . GLY A 1 1 ? 8.267 -30.017 12.810 1.00 0.00 1 GLY A N 11
ATOM 10002 C CA . GLY A 1 1 ? 7.532 -29.519 11.662 1.00 0.00 1 GLY A CA 11
ATOM 10003 C C . GLY A 1 1 ? 8.439 -29.173 10.498 1.00 0.00 1 GLY A C 11
ATOM 10004 O O . GLY A 1 1 ? 8.270 -28.136 9.857 1.00 0.00 1 GLY A O 11
ATOM 10008 N N . SER A 1 2 ? 9.407 -30.043 10.225 1.00 0.00 2 SER A N 11
ATOM 10009 C CA . SER A 1 2 ? 10.348 -29.821 9.134 1.00 0.00 2 SER A CA 11
ATOM 10010 C C . SER A 1 2 ? 9.632 -29.834 7.787 1.00 0.00 2 SER A C 11
ATOM 10011 O O . SER A 1 2 ? 8.710 -30.621 7.569 1.00 0.00 2 SER A O 11
ATOM 10019 N N . SER A 1 3 ? 10.063 -28.957 6.886 1.00 0.00 3 SER A N 11
ATOM 10020 C CA . SER A 1 3 ? 9.461 -28.864 5.561 1.00 0.00 3 SER A CA 11
ATOM 10021 C C . SER A 1 3 ? 10.460 -29.267 4.481 1.00 0.00 3 SER A C 11
ATOM 10022 O O . SER A 1 3 ? 11.654 -28.991 4.590 1.00 0.00 3 SER A O 11
ATOM 10030 N N . GLY A 1 4 ? 9.962 -29.922 3.437 1.00 0.00 4 GLY A N 11
ATOM 10031 C CA . GLY A 1 4 ? 10.823 -30.354 2.352 1.00 0.00 4 GLY A CA 11
ATOM 10032 C C . GLY A 1 4 ? 10.068 -30.534 1.049 1.00 0.00 4 GLY A C 11
ATOM 10033 O O . GLY A 1 4 ? 10.548 -30.140 -0.014 1.00 0.00 4 GLY A O 11
ATOM 10037 N N . SER A 1 5 ? 8.885 -31.132 1.131 1.00 0.00 5 SER A N 11
ATOM 10038 C CA . SER A 1 5 ? 8.064 -31.370 -0.051 1.00 0.00 5 SER A CA 11
ATOM 10039 C C . SER A 1 5 ? 6.603 -31.030 0.225 1.00 0.00 5 SER A C 11
ATOM 10040 O O . SER A 1 5 ? 6.084 -31.303 1.307 1.00 0.00 5 SER A O 11
ATOM 10048 N N . SER A 1 6 ? 5.944 -30.432 -0.763 1.00 0.00 6 SER A N 11
ATOM 10049 C CA . SER A 1 6 ? 4.543 -30.050 -0.627 1.00 0.00 6 SER A CA 11
ATOM 10050 C C . SER A 1 6 ? 4.351 -29.099 0.551 1.00 0.00 6 SER A C 11
ATOM 10051 O O . SER A 1 6 ? 3.397 -29.225 1.316 1.00 0.00 6 SER A O 11
ATOM 10059 N N . GLY A 1 7 ? 5.267 -28.145 0.688 1.00 0.00 7 GLY A N 11
ATOM 10060 C CA . GLY A 1 7 ? 5.182 -27.186 1.774 1.00 0.00 7 GLY A CA 11
ATOM 10061 C C . GLY A 1 7 ? 5.279 -25.753 1.290 1.00 0.00 7 GLY A C 11
ATOM 10062 O O . GLY A 1 7 ? 6.372 -25.193 1.201 1.00 0.00 7 GLY A O 11
ATOM 10066 N N . SER A 1 8 ? 4.134 -25.157 0.974 1.00 0.00 8 SER A N 11
ATOM 10067 C CA . SER A 1 8 ? 4.095 -23.782 0.491 1.00 0.00 8 SER A CA 11
ATOM 10068 C C . SER A 1 8 ? 4.411 -22.802 1.617 1.00 0.00 8 SER A C 11
ATOM 10069 O O . SER A 1 8 ? 3.729 -22.775 2.641 1.00 0.00 8 SER A O 11
ATOM 10077 N N . ARG A 1 9 ? 5.451 -21.998 1.418 1.00 0.00 9 ARG A N 11
ATOM 10078 C CA . ARG A 1 9 ? 5.860 -21.016 2.415 1.00 0.00 9 ARG A CA 11
ATOM 10079 C C . ARG A 1 9 ? 5.140 -19.688 2.198 1.00 0.00 9 ARG A C 11
ATOM 10080 O O . ARG A 1 9 ? 5.742 -18.620 2.306 1.00 0.00 9 ARG A O 11
ATOM 10101 N N . SER A 1 10 ? 3.849 -19.764 1.892 1.00 0.00 10 SER A N 11
ATOM 10102 C CA . SER A 1 10 ? 3.048 -18.568 1.655 1.00 0.00 10 SER A CA 11
ATOM 10103 C C . SER A 1 10 ? 2.223 -18.214 2.889 1.00 0.00 10 SER A C 11
ATOM 10104 O O . SER A 1 10 ? 1.763 -19.095 3.617 1.00 0.00 10 SER A O 11
ATOM 10112 N N . LYS A 1 11 ? 2.040 -16.919 3.118 1.00 0.00 11 LYS A N 11
ATOM 10113 C CA . LYS A 1 11 ? 1.270 -16.445 4.262 1.00 0.00 11 LYS A CA 11
ATOM 10114 C C . LYS A 1 11 ? -0.222 -16.422 3.942 1.00 0.00 11 LYS A C 11
ATOM 10115 O O . LYS A 1 11 ? -1.044 -16.867 4.742 1.00 0.00 11 LYS A O 11
ATOM 10134 N N . GLN A 1 12 ? -0.562 -15.901 2.768 1.00 0.00 12 GLN A N 11
ATOM 10135 C CA . GLN A 1 12 ? -1.955 -15.822 2.343 1.00 0.00 12 GLN A CA 11
ATOM 10136 C C . GLN A 1 12 ? -2.344 -17.047 1.522 1.00 0.00 12 GLN A C 11
ATOM 10137 O O . GLN A 1 12 ? -1.783 -17.297 0.456 1.00 0.00 12 GLN A O 11
ATOM 10151 N N . LYS A 1 13 ? -3.310 -17.808 2.026 1.00 0.00 13 LYS A N 11
ATOM 10152 C CA . LYS A 1 13 ? -3.776 -19.007 1.340 1.00 0.00 13 LYS A CA 11
ATOM 10153 C C . LYS A 1 13 ? -4.928 -18.680 0.395 1.00 0.00 13 LYS A C 11
ATOM 10154 O O . LYS A 1 13 ? -4.941 -19.116 -0.756 1.00 0.00 13 LYS A O 11
ATOM 10173 N N . SER A 1 14 ? -5.891 -17.908 0.887 1.00 0.00 14 SER A N 11
ATOM 10174 C CA . SER A 1 14 ? -7.048 -17.524 0.087 1.00 0.00 14 SER A CA 11
ATOM 10175 C C . SER A 1 14 ? -7.122 -16.008 -0.069 1.00 0.00 14 SER A C 11
ATOM 10176 O O . SER A 1 14 ? -6.731 -15.261 0.829 1.00 0.00 14 SER A O 11
ATOM 10184 N N . ARG A 1 15 ? -7.627 -15.561 -1.214 1.00 0.00 15 ARG A N 11
ATOM 10185 C CA . ARG A 1 15 ? -7.752 -14.135 -1.488 1.00 0.00 15 ARG A CA 11
ATOM 10186 C C . ARG A 1 15 ? -9.011 -13.565 -0.841 1.00 0.00 15 ARG A C 11
ATOM 10187 O O . ARG A 1 15 ? -9.725 -12.766 -1.447 1.00 0.00 15 ARG A O 11
ATOM 10208 N N . ARG A 1 16 ? -9.277 -13.982 0.392 1.00 0.00 16 ARG A N 11
ATOM 10209 C CA . ARG A 1 16 ? -10.450 -13.515 1.121 1.00 0.00 16 ARG A CA 11
ATOM 10210 C C . ARG A 1 16 ? -10.046 -12.850 2.434 1.00 0.00 16 ARG A C 11
ATOM 10211 O O . ARG A 1 16 ? -10.631 -11.845 2.838 1.00 0.00 16 ARG A O 11
ATOM 10232 N N . ARG A 1 17 ? -9.044 -13.420 3.095 1.00 0.00 17 ARG A N 11
ATOM 10233 C CA . ARG A 1 17 ? -8.563 -12.884 4.363 1.00 0.00 17 ARG A CA 11
ATOM 10234 C C . ARG A 1 17 ? -7.253 -12.126 4.171 1.00 0.00 17 ARG A C 11
ATOM 10235 O O . ARG A 1 17 ? -6.363 -12.576 3.448 1.00 0.00 17 ARG A O 11
ATOM 10256 N N . CYS A 1 18 ? -7.141 -10.973 4.822 1.00 0.00 18 CYS A N 11
ATOM 10257 C CA . CYS A 1 18 ? -5.941 -10.151 4.723 1.00 0.00 18 CYS A CA 11
ATOM 10258 C C . CYS A 1 18 ? -4.684 -11.016 4.769 1.00 0.00 18 CYS A C 11
ATOM 10259 O O . CYS A 1 18 ? -4.734 -12.182 5.161 1.00 0.00 18 CYS A O 11
ATOM 10266 N N . PHE A 1 19 ? -3.559 -10.436 4.366 1.00 0.00 19 PHE A N 11
ATOM 10267 C CA . PHE A 1 19 ? -2.289 -11.152 4.360 1.00 0.00 19 PHE A CA 11
ATOM 10268 C C . PHE A 1 19 ? -1.423 -10.735 5.545 1.00 0.00 19 PHE A C 11
ATOM 10269 O O . PHE A 1 19 ? -0.341 -11.280 5.758 1.00 0.00 19 PHE A O 11
ATOM 10286 N N . GLN A 1 20 ? -1.909 -9.764 6.312 1.00 0.00 20 GLN A N 11
ATOM 10287 C CA . GLN A 1 20 ? -1.179 -9.273 7.475 1.00 0.00 20 GLN A CA 11
ATOM 10288 C C . GLN A 1 20 ? -1.959 -9.538 8.759 1.00 0.00 20 GLN A C 11
ATOM 10289 O O . GLN A 1 20 ? -1.383 -9.907 9.783 1.00 0.00 20 GLN A O 11
ATOM 10303 N N . CYS A 1 21 ? -3.272 -9.346 8.698 1.00 0.00 21 CYS A N 11
ATOM 10304 C CA . CYS A 1 21 ? -4.132 -9.563 9.855 1.00 0.00 21 CYS A CA 11
ATOM 10305 C C . CYS A 1 21 ? -5.044 -10.767 9.637 1.00 0.00 21 CYS A C 11
ATOM 10306 O O . CYS A 1 21 ? -5.688 -11.246 10.570 1.00 0.00 21 CYS A O 11
ATOM 10313 N N . GLN A 1 22 ? -5.092 -11.250 8.399 1.00 0.00 22 GLN A N 11
ATOM 10314 C CA . GLN A 1 22 ? -5.925 -12.397 8.059 1.00 0.00 22 GLN A CA 11
ATOM 10315 C C . GLN A 1 22 ? -7.380 -12.146 8.442 1.00 0.00 22 GLN A C 11
ATOM 10316 O O . GLN A 1 22 ? -8.044 -13.016 9.007 1.00 0.00 22 GLN A O 11
ATOM 10330 N N . THR A 1 23 ? -7.871 -10.950 8.132 1.00 0.00 23 THR A N 11
ATOM 10331 C CA . THR A 1 23 ? -9.246 -10.583 8.444 1.00 0.00 23 THR A CA 11
ATOM 10332 C C . THR A 1 23 ? -10.158 -10.792 7.240 1.00 0.00 23 THR A C 11
ATOM 10333 O O . THR A 1 23 ? -9.761 -10.553 6.099 1.00 0.00 23 THR A O 11
ATOM 10344 N N . LYS A 1 24 ? -11.382 -11.237 7.501 1.00 0.00 24 LYS A N 11
ATOM 10345 C CA . LYS A 1 24 ? -12.352 -11.476 6.439 1.00 0.00 24 LYS A CA 11
ATOM 10346 C C . LYS A 1 24 ? -12.521 -10.236 5.567 1.00 0.00 24 LYS A C 11
ATOM 10347 O O . LYS A 1 24 ? -12.708 -9.129 6.074 1.00 0.00 24 LYS A O 11
ATOM 10366 N N . LEU A 1 25 ? -12.455 -10.428 4.254 1.00 0.00 25 LEU A N 11
ATOM 10367 C CA . LEU A 1 25 ? -12.602 -9.325 3.311 1.00 0.00 25 LEU A CA 11
ATOM 10368 C C . LEU A 1 25 ? -13.846 -9.509 2.448 1.00 0.00 25 LEU A C 11
ATOM 10369 O O . LEU A 1 25 ? -14.050 -10.568 1.856 1.00 0.00 25 LEU A O 11
ATOM 10385 N N . GLU A 1 26 ? -14.672 -8.469 2.380 1.00 0.00 26 GLU A N 11
ATOM 10386 C CA . GLU A 1 26 ? -15.895 -8.517 1.588 1.00 0.00 26 GLU A CA 11
ATOM 10387 C C . GLU A 1 26 ? -15.588 -8.347 0.103 1.00 0.00 26 GLU A C 11
ATOM 10388 O O . GLU A 1 26 ? -14.556 -7.787 -0.269 1.00 0.00 26 GLU A O 11
ATOM 10400 N N . LEU A 1 27 ? -16.490 -8.834 -0.741 1.00 0.00 27 LEU A N 11
ATOM 10401 C CA . LEU A 1 27 ? -16.317 -8.737 -2.187 1.00 0.00 27 LEU A CA 11
ATOM 10402 C C . LEU A 1 27 ? -15.765 -7.370 -2.579 1.00 0.00 27 LEU A C 11
ATOM 10403 O O . LEU A 1 27 ? -14.869 -7.267 -3.416 1.00 0.00 27 LEU A O 11
ATOM 10419 N N . VAL A 1 28 ? -16.306 -6.322 -1.966 1.00 0.00 28 VAL A N 11
ATOM 10420 C CA . VAL A 1 28 ? -15.867 -4.961 -2.248 1.00 0.00 28 VAL A CA 11
ATOM 10421 C C . VAL A 1 28 ? -14.430 -4.741 -1.787 1.00 0.00 28 VAL A C 11
ATOM 10422 O O . VAL A 1 28 ? -13.645 -4.081 -2.467 1.00 0.00 28 VAL A O 11
ATOM 10435 N N . GLN A 1 29 ? -14.094 -5.299 -0.629 1.00 0.00 29 GLN A N 11
ATOM 10436 C CA . GLN A 1 29 ? -12.751 -5.163 -0.078 1.00 0.00 29 GLN A CA 11
ATOM 10437 C C . GLN A 1 29 ? -11.744 -5.970 -0.892 1.00 0.00 29 GLN A C 11
ATOM 10438 O O . GLN A 1 29 ? -10.847 -5.407 -1.519 1.00 0.00 29 GLN A O 11
ATOM 10452 N N . GLN A 1 30 ? -11.899 -7.290 -0.876 1.00 0.00 30 GLN A N 11
ATOM 10453 C CA . GLN A 1 30 ? -11.003 -8.173 -1.613 1.00 0.00 30 GLN A CA 11
ATOM 10454 C C . GLN A 1 30 ? -10.536 -7.517 -2.908 1.00 0.00 30 GLN A C 11
ATOM 10455 O O . GLN A 1 30 ? -9.368 -7.620 -3.281 1.00 0.00 30 GLN A O 11
ATOM 10469 N N . GLU A 1 31 ? -11.457 -6.844 -3.591 1.00 0.00 31 GLU A N 11
ATOM 10470 C CA . GLU A 1 31 ? -11.139 -6.173 -4.845 1.00 0.00 31 GLU A CA 11
ATOM 10471 C C . GLU A 1 31 ? -10.322 -4.908 -4.594 1.00 0.00 31 GLU A C 11
ATOM 10472 O O . GLU A 1 31 ? -9.310 -4.668 -5.254 1.00 0.00 31 GLU A O 11
ATOM 10484 N N . LEU A 1 32 ? -10.770 -4.103 -3.637 1.00 0.00 32 LEU A N 11
ATOM 10485 C CA . LEU A 1 32 ? -10.082 -2.862 -3.299 1.00 0.00 32 LEU A CA 11
ATOM 10486 C C . LEU A 1 32 ? -8.760 -3.148 -2.591 1.00 0.00 32 LEU A C 11
ATOM 10487 O O . LEU A 1 32 ? -7.689 -2.822 -3.101 1.00 0.00 32 LEU A O 11
ATOM 10503 N N . GLY A 1 33 ? -8.845 -3.760 -1.414 1.00 0.00 33 GLY A N 11
ATOM 10504 C CA . GLY A 1 33 ? -7.650 -4.081 -0.657 1.00 0.00 33 GLY A CA 11
ATOM 10505 C C . GLY A 1 33 ? -6.548 -4.652 -1.528 1.00 0.00 33 GLY A C 11
ATOM 10506 O O . GLY A 1 33 ? -5.372 -4.347 -1.333 1.00 0.00 33 GLY A O 11
ATOM 10510 N N . SER A 1 34 ? -6.929 -5.485 -2.491 1.00 0.00 34 SER A N 11
ATOM 10511 C CA . SER A 1 34 ? -5.964 -6.105 -3.392 1.00 0.00 34 SER A CA 11
ATOM 10512 C C . SER A 1 34 ? -4.833 -5.137 -3.725 1.00 0.00 34 SER A C 11
ATOM 10513 O O . SER A 1 34 ? -5.021 -3.920 -3.727 1.00 0.00 34 SER A O 11
ATOM 10521 N N . CYS A 1 35 ? -3.657 -5.686 -4.009 1.00 0.00 35 CYS A N 11
ATOM 10522 C CA . CYS A 1 35 ? -2.493 -4.874 -4.344 1.00 0.00 35 CYS A CA 11
ATOM 10523 C C . CYS A 1 35 ? -1.897 -5.304 -5.681 1.00 0.00 35 CYS A C 11
ATOM 10524 O O . CYS A 1 35 ? -2.382 -6.240 -6.317 1.00 0.00 35 CYS A O 11
ATOM 10531 N N . ARG A 1 36 ? -0.841 -4.614 -6.101 1.00 0.00 36 ARG A N 11
ATOM 10532 C CA . ARG A 1 36 ? -0.179 -4.923 -7.362 1.00 0.00 36 ARG A CA 11
ATOM 10533 C C . ARG A 1 36 ? 0.884 -6.000 -7.168 1.00 0.00 36 ARG A C 11
ATOM 10534 O O . ARG A 1 36 ? 1.081 -6.856 -8.031 1.00 0.00 36 ARG A O 11
ATOM 10555 N N . CYS A 1 37 ? 1.567 -5.952 -6.029 1.00 0.00 37 CYS A N 11
ATOM 10556 C CA . CYS A 1 37 ? 2.611 -6.922 -5.721 1.00 0.00 37 CYS A CA 11
ATOM 10557 C C . CYS A 1 37 ? 2.101 -8.348 -5.910 1.00 0.00 37 CYS A C 11
ATOM 10558 O O . CYS A 1 37 ? 2.799 -9.201 -6.455 1.00 0.00 37 CYS A O 11
ATOM 10565 N N . GLY A 1 38 ? 0.877 -8.598 -5.454 1.00 0.00 38 GLY A N 11
ATOM 10566 C CA . GLY A 1 38 ? 0.294 -9.921 -5.582 1.00 0.00 38 GLY A CA 11
ATOM 10567 C C . GLY A 1 38 ? -0.317 -10.413 -4.285 1.00 0.00 38 GLY A C 11
ATOM 10568 O O . GLY A 1 38 ? -0.426 -11.619 -4.060 1.00 0.00 38 GLY A O 11
ATOM 10572 N N . TYR A 1 39 ? -0.715 -9.479 -3.428 1.00 0.00 39 TYR A N 11
ATOM 10573 C CA . TYR A 1 39 ? -1.315 -9.825 -2.145 1.00 0.00 39 TYR A CA 11
ATOM 10574 C C . TYR A 1 39 ? -2.544 -8.964 -1.868 1.00 0.00 39 TYR A C 11
ATOM 10575 O O . TYR A 1 39 ? -2.637 -7.827 -2.330 1.00 0.00 39 TYR A O 11
ATOM 10593 N N . VAL A 1 40 ? -3.486 -9.516 -1.111 1.00 0.00 40 VAL A N 11
ATOM 10594 C CA . VAL A 1 40 ? -4.710 -8.800 -0.770 1.00 0.00 40 VAL A CA 11
ATOM 10595 C C . VAL A 1 40 ? -4.784 -8.521 0.727 1.00 0.00 40 VAL A C 11
ATOM 10596 O O . VAL A 1 40 ? -4.662 -9.431 1.547 1.00 0.00 40 VAL A O 11
ATOM 10609 N N . PHE A 1 41 ? -4.985 -7.255 1.077 1.00 0.00 41 PHE A N 11
ATOM 10610 C CA . PHE A 1 41 ? -5.075 -6.854 2.477 1.00 0.00 41 PHE A CA 11
ATOM 10611 C C . PHE A 1 41 ? -6.409 -6.169 2.761 1.00 0.00 41 PHE A C 11
ATOM 10612 O O . PHE A 1 41 ? -7.233 -5.992 1.863 1.00 0.00 41 PHE A O 11
ATOM 10629 N N . CYS A 1 42 ? -6.614 -5.785 4.017 1.00 0.00 42 CYS A N 11
ATOM 10630 C CA . CYS A 1 42 ? -7.847 -5.121 4.422 1.00 0.00 42 CYS A CA 11
ATOM 10631 C C . CYS A 1 42 ? -7.726 -3.608 4.265 1.00 0.00 42 CYS A C 11
ATOM 10632 O O . CYS A 1 42 ? -6.686 -3.098 3.850 1.00 0.00 42 CYS A O 11
ATOM 10639 N N . MET A 1 43 ? -8.798 -2.896 4.599 1.00 0.00 43 MET A N 11
ATOM 10640 C CA . MET A 1 43 ? -8.811 -1.442 4.496 1.00 0.00 43 MET A CA 11
ATOM 10641 C C . MET A 1 43 ? -7.810 -0.819 5.463 1.00 0.00 43 MET A C 11
ATOM 10642 O O . MET A 1 43 ? -7.568 0.388 5.430 1.00 0.00 43 MET A O 11
ATOM 10656 N N . LEU A 1 44 ? -7.231 -1.649 6.324 1.00 0.00 44 LEU A N 11
ATOM 10657 C CA . LEU A 1 44 ? -6.255 -1.179 7.302 1.00 0.00 44 LEU A CA 11
ATOM 10658 C C . LEU A 1 44 ? -4.832 -1.456 6.827 1.00 0.00 44 LEU A C 11
ATOM 10659 O O . LEU A 1 44 ? -3.908 -0.700 7.128 1.00 0.00 44 LEU A O 11
ATOM 10675 N N . HIS A 1 45 ? -4.664 -2.545 6.083 1.00 0.00 45 HIS A N 11
ATOM 10676 C CA . HIS A 1 45 ? -3.353 -2.920 5.564 1.00 0.00 45 HIS A CA 11
ATOM 10677 C C . HIS A 1 45 ? -3.358 -2.938 4.038 1.00 0.00 45 HIS A C 11
ATOM 10678 O O . HIS A 1 45 ? -2.527 -3.598 3.413 1.00 0.00 45 HIS A O 11
ATOM 10692 N N . ARG A 1 46 ? -4.299 -2.210 3.446 1.00 0.00 46 ARG A N 11
ATOM 10693 C CA . ARG A 1 46 ? -4.412 -2.144 1.994 1.00 0.00 46 ARG A CA 11
ATOM 10694 C C . ARG A 1 46 ? -3.278 -1.315 1.397 1.00 0.00 46 ARG A C 11
ATOM 10695 O O . ARG A 1 46 ? -2.873 -1.530 0.254 1.00 0.00 46 ARG A O 11
ATOM 10716 N N . LEU A 1 47 ? -2.771 -0.368 2.178 1.00 0.00 47 LEU A N 11
ATOM 10717 C CA . LEU A 1 47 ? -1.684 0.495 1.727 1.00 0.00 47 LEU A CA 11
ATOM 10718 C C . LEU A 1 47 ? -0.389 -0.297 1.573 1.00 0.00 47 LEU A C 11
ATOM 10719 O O . LEU A 1 47 ? -0.193 -1.341 2.196 1.00 0.00 47 LEU A O 11
ATOM 10735 N N . PRO A 1 48 ? 0.518 0.211 0.725 1.00 0.00 48 PRO A N 11
ATOM 10736 C CA . PRO A 1 48 ? 1.811 -0.431 0.472 1.00 0.00 48 PRO A CA 11
ATOM 10737 C C . PRO A 1 48 ? 2.745 -0.348 1.675 1.00 0.00 48 PRO A C 11
ATOM 10738 O O . PRO A 1 48 ? 3.299 -1.356 2.111 1.00 0.00 48 PRO A O 11
ATOM 10749 N N . GLU A 1 49 ? 2.912 0.858 2.207 1.00 0.00 49 GLU A N 11
ATOM 10750 C CA . GLU A 1 49 ? 3.780 1.071 3.360 1.00 0.00 49 GLU A CA 11
ATOM 10751 C C . GLU A 1 49 ? 3.336 0.211 4.540 1.00 0.00 49 GLU A C 11
ATOM 10752 O O . GLU A 1 49 ? 4.144 -0.152 5.394 1.00 0.00 49 GLU A O 11
ATOM 10764 N N . GLN A 1 50 ? 2.047 -0.111 4.579 1.00 0.00 50 GLN A N 11
ATOM 10765 C CA . GLN A 1 50 ? 1.496 -0.927 5.654 1.00 0.00 50 GLN A CA 11
ATOM 10766 C C . GLN A 1 50 ? 2.084 -2.334 5.626 1.00 0.00 50 GLN A C 11
ATOM 10767 O O . GLN A 1 50 ? 2.404 -2.905 6.669 1.00 0.00 50 GLN A O 11
ATOM 10781 N N . HIS A 1 51 ? 2.224 -2.888 4.425 1.00 0.00 51 HIS A N 11
ATOM 10782 C CA . HIS A 1 51 ? 2.774 -4.229 4.261 1.00 0.00 51 HIS A CA 11
ATOM 10783 C C . HIS A 1 51 ? 4.122 -4.179 3.548 1.00 0.00 51 HIS A C 11
ATOM 10784 O O . HIS A 1 51 ? 4.455 -5.070 2.766 1.00 0.00 51 HIS A O 11
ATOM 10798 N N . ASP A 1 52 ? 4.893 -3.133 3.823 1.00 0.00 52 ASP A N 11
ATOM 10799 C CA . ASP A 1 52 ? 6.205 -2.968 3.208 1.00 0.00 52 ASP A CA 11
ATOM 10800 C C . ASP A 1 52 ? 6.206 -3.497 1.778 1.00 0.00 52 ASP A C 11
ATOM 10801 O O . ASP A 1 52 ? 7.144 -4.172 1.354 1.00 0.00 52 ASP A O 11
ATOM 10810 N N . CYS A 1 53 ? 5.147 -3.186 1.037 1.00 0.00 53 CYS A N 11
ATOM 10811 C CA . CYS A 1 53 ? 5.023 -3.631 -0.346 1.00 0.00 53 CYS A CA 11
ATOM 10812 C C . CYS A 1 53 ? 6.387 -3.668 -1.029 1.00 0.00 53 CYS A C 11
ATOM 10813 O O . CYS A 1 53 ? 7.241 -2.817 -0.783 1.00 0.00 53 CYS A O 11
ATOM 10820 N N . THR A 1 54 ? 6.584 -4.662 -1.890 1.00 0.00 54 THR A N 11
ATOM 10821 C CA . THR A 1 54 ? 7.843 -4.812 -2.609 1.00 0.00 54 THR A CA 11
ATOM 10822 C C . THR A 1 54 ? 7.810 -4.063 -3.937 1.00 0.00 54 THR A C 11
ATOM 10823 O O . THR A 1 54 ? 8.843 -3.609 -4.430 1.00 0.00 54 THR A O 11
ATOM 10834 N N . PHE A 1 55 ? 6.618 -3.937 -4.510 1.00 0.00 55 PHE A N 11
ATOM 10835 C CA . PHE A 1 55 ? 6.452 -3.243 -5.782 1.00 0.00 55 PHE A CA 11
ATOM 10836 C C . PHE A 1 55 ? 6.939 -1.800 -5.682 1.00 0.00 55 PHE A C 11
ATOM 10837 O O . PHE A 1 55 ? 7.310 -1.332 -4.606 1.00 0.00 55 PHE A O 11
ATOM 10854 N N . ASP A 1 56 ? 6.935 -1.101 -6.812 1.00 0.00 56 ASP A N 11
ATOM 10855 C CA . ASP A 1 56 ? 7.376 0.288 -6.853 1.00 0.00 56 ASP A CA 11
ATOM 10856 C C . ASP A 1 56 ? 6.365 1.158 -7.593 1.00 0.00 56 ASP A C 11
ATOM 10857 O O . ASP A 1 56 ? 6.467 1.351 -8.805 1.00 0.00 56 ASP A O 11
ATOM 10866 N N . HIS A 1 57 ? 5.388 1.678 -6.857 1.00 0.00 57 HIS A N 11
ATOM 10867 C CA . HIS A 1 57 ? 4.357 2.527 -7.445 1.00 0.00 57 HIS A CA 11
ATOM 10868 C C . HIS A 1 57 ? 4.976 3.758 -8.100 1.00 0.00 57 HIS A C 11
ATOM 10869 O O . HIS A 1 57 ? 5.187 4.780 -7.448 1.00 0.00 57 HIS A O 11
ATOM 10883 N N . MET A 1 58 ? 5.263 3.653 -9.393 1.00 0.00 58 MET A N 11
ATOM 10884 C CA . MET A 1 58 ? 5.857 4.758 -10.136 1.00 0.00 58 MET A CA 11
ATOM 10885 C C . MET A 1 58 ? 4.804 5.805 -10.487 1.00 0.00 58 MET A C 11
ATOM 10886 O O . MET A 1 58 ? 4.916 6.966 -10.097 1.00 0.00 58 MET A O 11
ATOM 10900 N N . GLY A 1 59 ? 3.781 5.385 -11.226 1.00 0.00 59 GLY A N 11
ATOM 10901 C CA . GLY A 1 59 ? 2.724 6.299 -11.617 1.00 0.00 59 GLY A CA 11
ATOM 10902 C C . GLY A 1 59 ? 1.824 6.675 -10.456 1.00 0.00 59 GLY A C 11
ATOM 10903 O O . GLY A 1 59 ? 0.900 5.936 -10.115 1.00 0.00 59 GLY A O 11
ATOM 10907 N N . ARG A 1 60 ? 2.094 7.825 -9.848 1.00 0.00 60 ARG A N 11
ATOM 10908 C CA . ARG A 1 60 ? 1.303 8.295 -8.717 1.00 0.00 60 ARG A CA 11
ATOM 10909 C C . ARG A 1 60 ? 1.725 9.703 -8.306 1.00 0.00 60 ARG A C 11
ATOM 10910 O O . ARG A 1 60 ? 2.885 10.084 -8.460 1.00 0.00 60 ARG A O 11
ATOM 10931 N N . GLY A 1 61 ? 0.775 10.471 -7.782 1.00 0.00 61 GLY A N 11
ATOM 10932 C CA . GLY A 1 61 ? 1.067 11.827 -7.358 1.00 0.00 61 GLY A CA 11
ATOM 10933 C C . GLY A 1 61 ? 2.024 11.874 -6.183 1.00 0.00 61 GLY A C 11
ATOM 10934 O O . GLY A 1 61 ? 1.705 11.396 -5.095 1.00 0.00 61 GLY A O 11
ATOM 10938 N N . SER A 1 62 ? 3.202 12.450 -6.404 1.00 0.00 62 SER A N 11
ATOM 10939 C CA . SER A 1 62 ? 4.211 12.552 -5.356 1.00 0.00 62 SER A CA 11
ATOM 10940 C C . SER A 1 62 ? 3.969 13.783 -4.487 1.00 0.00 62 SER A C 11
ATOM 10941 O O . SER A 1 62 ? 3.926 14.908 -4.983 1.00 0.00 62 SER A O 11
ATOM 10949 N N . GLY A 1 63 ? 3.812 13.560 -3.186 1.00 0.00 63 GLY A N 11
ATOM 10950 C CA . GLY A 1 63 ? 3.577 14.659 -2.268 1.00 0.00 63 GLY A CA 11
ATOM 10951 C C . GLY A 1 63 ? 3.750 14.251 -0.818 1.00 0.00 63 GLY A C 11
ATOM 10952 O O . GLY A 1 63 ? 2.788 13.923 -0.124 1.00 0.00 63 GLY A O 11
ATOM 10956 N N . PRO A 1 64 ? 5.004 14.267 -0.341 1.00 0.00 64 PRO A N 11
ATOM 10957 C CA . PRO A 1 64 ? 5.330 13.898 1.039 1.00 0.00 64 PRO A CA 11
ATOM 10958 C C . PRO A 1 64 ? 4.829 14.925 2.048 1.00 0.00 64 PRO A C 11
ATOM 10959 O O . PRO A 1 64 ? 5.432 15.983 2.224 1.00 0.00 64 PRO A O 11
ATOM 10970 N N . SER A 1 65 ? 3.721 14.606 2.710 1.00 0.00 65 SER A N 11
ATOM 10971 C CA . SER A 1 65 ? 3.136 15.503 3.699 1.00 0.00 65 SER A CA 11
ATOM 10972 C C . SER A 1 65 ? 2.924 16.895 3.112 1.00 0.00 65 SER A C 11
ATOM 10973 O O . SER A 1 65 ? 3.190 17.904 3.766 1.00 0.00 65 SER A O 11
ATOM 10981 N N . SER A 1 66 ? 2.443 16.941 1.874 1.00 0.00 66 SER A N 11
ATOM 10982 C CA . SER A 1 66 ? 2.198 18.209 1.196 1.00 0.00 66 SER A CA 11
ATOM 10983 C C . SER A 1 66 ? 0.879 18.169 0.430 1.00 0.00 66 SER A C 11
ATOM 10984 O O . SER A 1 66 ? 0.381 17.099 0.084 1.00 0.00 66 SER A O 11
ATOM 10992 N N . GLY A 1 67 ? 0.318 19.346 0.169 1.00 0.00 67 GLY A N 11
ATOM 10993 C CA . GLY A 1 67 ? -0.938 19.425 -0.554 1.00 0.00 67 GLY A CA 11
ATOM 10994 C C . GLY A 1 67 ? -0.760 19.240 -2.048 1.00 0.00 67 GLY A C 11
ATOM 10995 O O . GLY A 1 67 ? -1.624 19.668 -2.812 1.00 0.00 67 GLY A O 11
ATOM 11001 N N . GLY A 1 1 ? -1.361 -37.914 14.662 1.00 0.00 1 GLY A N 12
ATOM 11002 C CA . GLY A 1 1 ? -1.593 -37.237 13.399 1.00 0.00 1 GLY A CA 12
ATOM 11003 C C . GLY A 1 1 ? -0.308 -36.763 12.750 1.00 0.00 1 GLY A C 12
ATOM 11004 O O . GLY A 1 1 ? 0.754 -37.348 12.961 1.00 0.00 1 GLY A O 12
ATOM 11008 N N . SER A 1 2 ? -0.404 -35.701 11.957 1.00 0.00 2 SER A N 12
ATOM 11009 C CA . SER A 1 2 ? 0.759 -35.152 11.270 1.00 0.00 2 SER A CA 12
ATOM 11010 C C . SER A 1 2 ? 0.487 -33.728 10.794 1.00 0.00 2 SER A C 12
ATOM 11011 O O . SER A 1 2 ? -0.652 -33.368 10.497 1.00 0.00 2 SER A O 12
ATOM 11019 N N . SER A 1 3 ? 1.542 -32.923 10.725 1.00 0.00 3 SER A N 12
ATOM 11020 C CA . SER A 1 3 ? 1.419 -31.536 10.290 1.00 0.00 3 SER A CA 12
ATOM 11021 C C . SER A 1 3 ? 2.785 -30.951 9.945 1.00 0.00 3 SER A C 12
ATOM 11022 O O . SER A 1 3 ? 3.807 -31.369 10.488 1.00 0.00 3 SER A O 12
ATOM 11030 N N . GLY A 1 4 ? 2.794 -29.980 9.037 1.00 0.00 4 GLY A N 12
ATOM 11031 C CA . GLY A 1 4 ? 4.039 -29.353 8.634 1.00 0.00 4 GLY A CA 12
ATOM 11032 C C . GLY A 1 4 ? 3.848 -27.915 8.194 1.00 0.00 4 GLY A C 12
ATOM 11033 O O . GLY A 1 4 ? 2.796 -27.555 7.666 1.00 0.00 4 GLY A O 12
ATOM 11037 N N . SER A 1 5 ? 4.867 -27.090 8.414 1.00 0.00 5 SER A N 12
ATOM 11038 C CA . SER A 1 5 ? 4.804 -25.681 8.042 1.00 0.00 5 SER A CA 12
ATOM 11039 C C . SER A 1 5 ? 5.778 -25.375 6.908 1.00 0.00 5 SER A C 12
ATOM 11040 O O . SER A 1 5 ? 6.464 -24.353 6.924 1.00 0.00 5 SER A O 12
ATOM 11048 N N . SER A 1 6 ? 5.833 -26.269 5.926 1.00 0.00 6 SER A N 12
ATOM 11049 C CA . SER A 1 6 ? 6.726 -26.097 4.786 1.00 0.00 6 SER A CA 12
ATOM 11050 C C . SER A 1 6 ? 6.776 -24.636 4.350 1.00 0.00 6 SER A C 12
ATOM 11051 O O . SER A 1 6 ? 5.781 -23.918 4.432 1.00 0.00 6 SER A O 12
ATOM 11059 N N . GLY A 1 7 ? 7.945 -24.203 3.886 1.00 0.00 7 GLY A N 12
ATOM 11060 C CA . GLY A 1 7 ? 8.105 -22.830 3.444 1.00 0.00 7 GLY A CA 12
ATOM 11061 C C . GLY A 1 7 ? 7.856 -21.831 4.556 1.00 0.00 7 GLY A C 12
ATOM 11062 O O . GLY A 1 7 ? 6.798 -21.204 4.611 1.00 0.00 7 GLY A O 12
ATOM 11066 N N . SER A 1 8 ? 8.832 -21.682 5.446 1.00 0.00 8 SER A N 12
ATOM 11067 C CA . SER A 1 8 ? 8.711 -20.755 6.565 1.00 0.00 8 SER A CA 12
ATOM 11068 C C . SER A 1 8 ? 7.922 -19.514 6.160 1.00 0.00 8 SER A C 12
ATOM 11069 O O . SER A 1 8 ? 7.109 -19.003 6.931 1.00 0.00 8 SER A O 12
ATOM 11077 N N . ARG A 1 9 ? 8.167 -19.035 4.945 1.00 0.00 9 ARG A N 12
ATOM 11078 C CA . ARG A 1 9 ? 7.481 -17.853 4.437 1.00 0.00 9 ARG A CA 12
ATOM 11079 C C . ARG A 1 9 ? 6.121 -18.223 3.853 1.00 0.00 9 ARG A C 12
ATOM 11080 O O . ARG A 1 9 ? 5.832 -17.930 2.693 1.00 0.00 9 ARG A O 12
ATOM 11101 N N . SER A 1 10 ? 5.290 -18.869 4.665 1.00 0.00 10 SER A N 12
ATOM 11102 C CA . SER A 1 10 ? 3.962 -19.283 4.227 1.00 0.00 10 SER A CA 12
ATOM 11103 C C . SER A 1 10 ? 2.905 -18.277 4.672 1.00 0.00 10 SER A C 12
ATOM 11104 O O . SER A 1 10 ? 2.556 -18.204 5.850 1.00 0.00 10 SER A O 12
ATOM 11112 N N . LYS A 1 11 ? 2.398 -17.501 3.719 1.00 0.00 11 LYS A N 12
ATOM 11113 C CA . LYS A 1 11 ? 1.380 -16.499 4.010 1.00 0.00 11 LYS A CA 12
ATOM 11114 C C . LYS A 1 11 ? 0.462 -16.292 2.809 1.00 0.00 11 LYS A C 12
ATOM 11115 O O . LYS A 1 11 ? 0.818 -16.628 1.680 1.00 0.00 11 LYS A O 12
ATOM 11134 N N . GLN A 1 12 ? -0.719 -15.737 3.061 1.00 0.00 12 GLN A N 12
ATOM 11135 C CA . GLN A 1 12 ? -1.686 -15.486 2.000 1.00 0.00 12 GLN A CA 12
ATOM 11136 C C . GLN A 1 12 ? -2.350 -16.783 1.549 1.00 0.00 12 GLN A C 12
ATOM 11137 O O . GLN A 1 12 ? -2.484 -17.042 0.353 1.00 0.00 12 GLN A O 12
ATOM 11151 N N . LYS A 1 13 ? -2.764 -17.596 2.515 1.00 0.00 13 LYS A N 12
ATOM 11152 C CA . LYS A 1 13 ? -3.414 -18.867 2.219 1.00 0.00 13 LYS A CA 12
ATOM 11153 C C . LYS A 1 13 ? -4.820 -18.644 1.671 1.00 0.00 13 LYS A C 12
ATOM 11154 O O . LYS A 1 13 ? -5.289 -19.395 0.815 1.00 0.00 13 LYS A O 12
ATOM 11173 N N . SER A 1 14 ? -5.487 -17.607 2.168 1.00 0.00 14 SER A N 12
ATOM 11174 C CA . SER A 1 14 ? -6.840 -17.287 1.729 1.00 0.00 14 SER A CA 12
ATOM 11175 C C . SER A 1 14 ? -6.939 -15.828 1.295 1.00 0.00 14 SER A C 12
ATOM 11176 O O . SER A 1 14 ? -7.057 -14.928 2.128 1.00 0.00 14 SER A O 12
ATOM 11184 N N . ARG A 1 15 ? -6.890 -15.602 -0.013 1.00 0.00 15 ARG A N 12
ATOM 11185 C CA . ARG A 1 15 ? -6.973 -14.252 -0.559 1.00 0.00 15 ARG A CA 12
ATOM 11186 C C . ARG A 1 15 ? -8.160 -13.498 0.035 1.00 0.00 15 ARG A C 12
ATOM 11187 O O . ARG A 1 15 ? -8.096 -12.286 0.243 1.00 0.00 15 ARG A O 12
ATOM 11208 N N . ARG A 1 16 ? -9.241 -14.223 0.303 1.00 0.00 16 ARG A N 12
ATOM 11209 C CA . ARG A 1 16 ? -10.442 -13.622 0.871 1.00 0.00 16 ARG A CA 12
ATOM 11210 C C . ARG A 1 16 ? -10.122 -12.894 2.174 1.00 0.00 16 ARG A C 12
ATOM 11211 O O . ARG A 1 16 ? -10.764 -11.900 2.514 1.00 0.00 16 ARG A O 12
ATOM 11232 N N . ARG A 1 17 ? -9.127 -13.397 2.897 1.00 0.00 17 ARG A N 12
ATOM 11233 C CA . ARG A 1 17 ? -8.724 -12.796 4.163 1.00 0.00 17 ARG A CA 12
ATOM 11234 C C . ARG A 1 17 ? -7.379 -12.090 4.025 1.00 0.00 17 ARG A C 12
ATOM 11235 O O . ARG A 1 17 ? -6.530 -12.496 3.231 1.00 0.00 17 ARG A O 12
ATOM 11256 N N . CYS A 1 18 ? -7.191 -11.030 4.804 1.00 0.00 18 CYS A N 12
ATOM 11257 C CA . CYS A 1 18 ? -5.950 -10.265 4.769 1.00 0.00 18 CYS A CA 12
ATOM 11258 C C . CYS A 1 18 ? -4.738 -11.190 4.842 1.00 0.00 18 CYS A C 12
ATOM 11259 O O . CYS A 1 18 ? -4.863 -12.369 5.174 1.00 0.00 18 CYS A O 12
ATOM 11266 N N . PHE A 1 19 ? -3.567 -10.647 4.528 1.00 0.00 19 PHE A N 12
ATOM 11267 C CA . PHE A 1 19 ? -2.332 -11.424 4.557 1.00 0.00 19 PHE A CA 12
ATOM 11268 C C . PHE A 1 19 ? -1.520 -11.107 5.810 1.00 0.00 19 PHE A C 12
ATOM 11269 O O . PHE A 1 19 ? -0.471 -11.704 6.048 1.00 0.00 19 PHE A O 12
ATOM 11286 N N . GLN A 1 20 ? -2.014 -10.164 6.605 1.00 0.00 20 GLN A N 12
ATOM 11287 C CA . GLN A 1 20 ? -1.334 -9.767 7.832 1.00 0.00 20 GLN A CA 12
ATOM 11288 C C . GLN A 1 20 ? -2.218 -10.016 9.050 1.00 0.00 20 GLN A C 12
ATOM 11289 O O . GLN A 1 20 ? -1.748 -10.486 10.086 1.00 0.00 20 GLN A O 12
ATOM 11303 N N . CYS A 1 21 ? -3.501 -9.697 8.918 1.00 0.00 21 CYS A N 12
ATOM 11304 C CA . CYS A 1 21 ? -4.452 -9.884 10.006 1.00 0.00 21 CYS A CA 12
ATOM 11305 C C . CYS A 1 21 ? -5.459 -10.979 9.667 1.00 0.00 21 CYS A C 12
ATOM 11306 O O . CYS A 1 21 ? -6.294 -11.346 10.493 1.00 0.00 21 CYS A O 12
ATOM 11313 N N . GLN A 1 22 ? -5.373 -11.496 8.445 1.00 0.00 22 GLN A N 12
ATOM 11314 C CA . GLN A 1 22 ? -6.277 -12.549 7.997 1.00 0.00 22 GLN A CA 12
ATOM 11315 C C . GLN A 1 22 ? -7.722 -12.213 8.350 1.00 0.00 22 GLN A C 12
ATOM 11316 O O . GLN A 1 22 ? -8.490 -13.082 8.763 1.00 0.00 22 GLN A O 12
ATOM 11330 N N . THR A 1 23 ? -8.087 -10.945 8.185 1.00 0.00 23 THR A N 12
ATOM 11331 C CA . THR A 1 23 ? -9.439 -10.493 8.488 1.00 0.00 23 THR A CA 12
ATOM 11332 C C . THR A 1 23 ? -10.377 -10.740 7.312 1.00 0.00 23 THR A C 12
ATOM 11333 O O . THR A 1 23 ? -9.947 -10.781 6.159 1.00 0.00 23 THR A O 12
ATOM 11344 N N . LYS A 1 24 ? -11.662 -10.903 7.610 1.00 0.00 24 LYS A N 12
ATOM 11345 C CA . LYS A 1 24 ? -12.663 -11.143 6.578 1.00 0.00 24 LYS A CA 12
ATOM 11346 C C . LYS A 1 24 ? -12.805 -9.930 5.665 1.00 0.00 24 LYS A C 12
ATOM 11347 O O . LYS A 1 24 ? -13.045 -8.815 6.130 1.00 0.00 24 LYS A O 12
ATOM 11366 N N . LEU A 1 25 ? -12.659 -10.154 4.364 1.00 0.00 25 LEU A N 12
ATOM 11367 C CA . LEU A 1 25 ? -12.773 -9.078 3.385 1.00 0.00 25 LEU A CA 12
ATOM 11368 C C . LEU A 1 25 ? -14.019 -9.256 2.523 1.00 0.00 25 LEU A C 12
ATOM 11369 O O . LEU A 1 25 ? -14.183 -10.278 1.857 1.00 0.00 25 LEU A O 12
ATOM 11385 N N . GLU A 1 26 ? -14.892 -8.254 2.540 1.00 0.00 26 GLU A N 12
ATOM 11386 C CA . GLU A 1 26 ? -16.123 -8.301 1.758 1.00 0.00 26 GLU A CA 12
ATOM 11387 C C . GLU A 1 26 ? -15.821 -8.238 0.264 1.00 0.00 26 GLU A C 12
ATOM 11388 O O . GLU A 1 26 ? -14.777 -7.730 -0.150 1.00 0.00 26 GLU A O 12
ATOM 11400 N N . LEU A 1 27 ? -16.740 -8.759 -0.541 1.00 0.00 27 LEU A N 12
ATOM 11401 C CA . LEU A 1 27 ? -16.573 -8.763 -1.991 1.00 0.00 27 LEU A CA 12
ATOM 11402 C C . LEU A 1 27 ? -16.006 -7.434 -2.478 1.00 0.00 27 LEU A C 12
ATOM 11403 O O . LEU A 1 27 ? -15.170 -7.397 -3.381 1.00 0.00 27 LEU A O 12
ATOM 11419 N N . VAL A 1 28 ? -16.464 -6.343 -1.872 1.00 0.00 28 VAL A N 12
ATOM 11420 C CA . VAL A 1 28 ? -16.000 -5.011 -2.241 1.00 0.00 28 VAL A CA 12
ATOM 11421 C C . VAL A 1 28 ? -14.554 -4.794 -1.810 1.00 0.00 28 VAL A C 12
ATOM 11422 O O . VAL A 1 28 ? -13.766 -4.186 -2.533 1.00 0.00 28 VAL A O 12
ATOM 11435 N N . GLN A 1 29 ? -14.214 -5.295 -0.627 1.00 0.00 29 GLN A N 12
ATOM 11436 C CA . GLN A 1 29 ? -12.862 -5.155 -0.099 1.00 0.00 29 GLN A CA 12
ATOM 11437 C C . GLN A 1 29 ? -11.869 -5.971 -0.921 1.00 0.00 29 GLN A C 12
ATOM 11438 O O . GLN A 1 29 ? -10.968 -5.417 -1.550 1.00 0.00 29 GLN A O 12
ATOM 11452 N N . GLN A 1 30 ? -12.041 -7.289 -0.909 1.00 0.00 30 GLN A N 12
ATOM 11453 C CA . GLN A 1 30 ? -11.159 -8.180 -1.653 1.00 0.00 30 GLN A CA 12
ATOM 11454 C C . GLN A 1 30 ? -10.633 -7.499 -2.912 1.00 0.00 30 GLN A C 12
ATOM 11455 O O . GLN A 1 30 ? -9.473 -7.673 -3.284 1.00 0.00 30 GLN A O 12
ATOM 11469 N N . GLU A 1 31 ? -11.493 -6.723 -3.564 1.00 0.00 31 GLU A N 12
ATOM 11470 C CA . GLU A 1 31 ? -11.113 -6.017 -4.782 1.00 0.00 31 GLU A CA 12
ATOM 11471 C C . GLU A 1 31 ? -10.204 -4.834 -4.463 1.00 0.00 31 GLU A C 12
ATOM 11472 O O . GLU A 1 31 ? -9.103 -4.719 -5.004 1.00 0.00 31 GLU A O 12
ATOM 11484 N N . LEU A 1 32 ? -10.671 -3.956 -3.583 1.00 0.00 32 LEU A N 12
ATOM 11485 C CA . LEU A 1 32 ? -9.901 -2.780 -3.192 1.00 0.00 32 LEU A CA 12
ATOM 11486 C C . LEU A 1 32 ? -8.625 -3.184 -2.459 1.00 0.00 32 LEU A C 12
ATOM 11487 O O . LEU A 1 32 ? -7.519 -2.952 -2.944 1.00 0.00 32 LEU A O 12
ATOM 11503 N N . GLY A 1 33 ? -8.789 -3.791 -1.287 1.00 0.00 33 GLY A N 12
ATOM 11504 C CA . GLY A 1 33 ? -7.643 -4.220 -0.507 1.00 0.00 33 GLY A CA 12
ATOM 11505 C C . GLY A 1 33 ? -6.533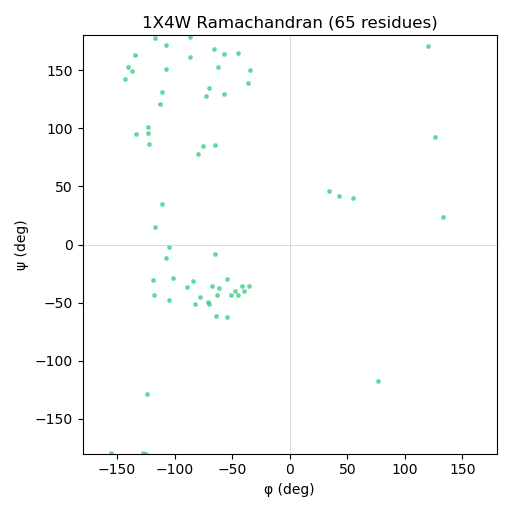 -4.786 -1.371 1.00 0.00 33 GLY A C 12
ATOM 11506 O O . GLY A 1 33 ? -5.356 -4.507 -1.142 1.00 0.00 33 GLY A O 12
ATOM 11510 N N . SER A 1 34 ? -6.907 -5.584 -2.365 1.00 0.00 34 SER A N 12
ATOM 11511 C CA . SER A 1 34 ? -5.934 -6.195 -3.262 1.00 0.00 34 SER A CA 12
ATOM 11512 C C . SER A 1 34 ? -4.807 -5.219 -3.588 1.00 0.00 34 SER A C 12
ATOM 11513 O O . SER A 1 34 ? -5.004 -4.004 -3.588 1.00 0.00 34 SER A O 12
ATOM 11521 N N . CYS A 1 35 ? -3.626 -5.761 -3.866 1.00 0.00 35 CYS A N 12
ATOM 11522 C CA . CYS A 1 35 ? -2.466 -4.940 -4.193 1.00 0.00 35 CYS A CA 12
ATOM 11523 C C . CYS A 1 35 ? -1.869 -5.353 -5.536 1.00 0.00 35 CYS A C 12
ATOM 11524 O O . CYS A 1 35 ? -2.354 -6.281 -6.183 1.00 0.00 35 CYS A O 12
ATOM 11531 N N . ARG A 1 36 ? -0.814 -4.657 -5.946 1.00 0.00 36 ARG A N 12
ATOM 11532 C CA . ARG A 1 36 ? -0.151 -4.950 -7.211 1.00 0.00 36 ARG A CA 12
ATOM 11533 C C . ARG A 1 36 ? 0.933 -6.008 -7.025 1.00 0.00 36 ARG A C 12
ATOM 11534 O O . ARG A 1 36 ? 1.175 -6.828 -7.912 1.00 0.00 36 ARG A O 12
ATOM 11555 N N . CYS A 1 37 ? 1.582 -5.985 -5.866 1.00 0.00 37 CYS A N 12
ATOM 11556 C CA . CYS A 1 37 ? 2.640 -6.940 -5.562 1.00 0.00 37 CYS A CA 12
ATOM 11557 C C . CYS A 1 37 ? 2.159 -8.372 -5.779 1.00 0.00 37 CYS A C 12
ATOM 11558 O O . CYS A 1 37 ? 2.868 -9.196 -6.356 1.00 0.00 37 CYS A O 12
ATOM 11565 N N . GLY A 1 38 ? 0.948 -8.661 -5.311 1.00 0.00 38 GLY A N 12
ATOM 11566 C CA . GLY A 1 38 ? 0.393 -9.993 -5.464 1.00 0.00 38 GLY A CA 12
ATOM 11567 C C . GLY A 1 38 ? -0.232 -10.511 -4.183 1.00 0.00 38 GLY A C 12
ATOM 11568 O O . GLY A 1 38 ? -0.324 -11.720 -3.974 1.00 0.00 38 GLY A O 12
ATOM 11572 N N . TYR A 1 39 ? -0.660 -9.593 -3.323 1.00 0.00 39 TYR A N 12
ATOM 11573 C CA . TYR A 1 39 ? -1.275 -9.964 -2.054 1.00 0.00 39 TYR A CA 12
ATOM 11574 C C . TYR A 1 39 ? -2.487 -9.085 -1.759 1.00 0.00 39 TYR A C 12
ATOM 11575 O O . TYR A 1 39 ? -2.550 -7.931 -2.182 1.00 0.00 39 TYR A O 12
ATOM 11593 N N . VAL A 1 40 ? -3.448 -9.641 -1.028 1.00 0.00 40 VAL A N 12
ATOM 11594 C CA . VAL A 1 40 ? -4.659 -8.909 -0.674 1.00 0.00 40 VAL A CA 12
ATOM 11595 C C . VAL A 1 40 ? -4.707 -8.618 0.822 1.00 0.00 40 VAL A C 12
ATOM 11596 O O . VAL A 1 40 ? -4.568 -9.521 1.646 1.00 0.00 40 VAL A O 12
ATOM 11609 N N . PHE A 1 41 ? -4.905 -7.349 1.166 1.00 0.00 41 PHE A N 12
ATOM 11610 C CA . PHE A 1 41 ? -4.971 -6.937 2.563 1.00 0.00 41 PHE A CA 12
ATOM 11611 C C . PHE A 1 41 ? -6.279 -6.208 2.854 1.00 0.00 41 PHE A C 12
ATOM 11612 O O . PHE A 1 41 ? -7.072 -5.946 1.949 1.00 0.00 41 PHE A O 12
ATOM 11629 N N . CYS A 1 42 ? -6.499 -5.884 4.124 1.00 0.00 42 CYS A N 12
ATOM 11630 C CA . CYS A 1 42 ? -7.711 -5.186 4.536 1.00 0.00 42 CYS A CA 12
ATOM 11631 C C . CYS A 1 42 ? -7.573 -3.682 4.319 1.00 0.00 42 CYS A C 12
ATOM 11632 O O . CYS A 1 42 ? -6.520 -3.199 3.905 1.00 0.00 42 CYS A O 12
ATOM 11639 N N . MET A 1 43 ? -8.644 -2.949 4.603 1.00 0.00 43 MET A N 12
ATOM 11640 C CA . MET A 1 43 ? -8.643 -1.499 4.440 1.00 0.00 43 MET A CA 12
ATOM 11641 C C . MET A 1 43 ? -7.631 -0.848 5.377 1.00 0.00 43 MET A C 12
ATOM 11642 O O . MET A 1 43 ? -7.388 0.357 5.305 1.00 0.00 43 MET A O 12
ATOM 11656 N N . LEU A 1 44 ? -7.043 -1.652 6.257 1.00 0.00 44 LEU A N 12
ATOM 11657 C CA . LEU A 1 44 ? -6.057 -1.154 7.209 1.00 0.00 44 LEU A CA 12
ATOM 11658 C C . LEU A 1 44 ? -4.643 -1.521 6.771 1.00 0.00 44 LEU A C 12
ATOM 11659 O O . LEU A 1 44 ? -3.675 -0.855 7.140 1.00 0.00 44 LEU A O 12
ATOM 11675 N N . HIS A 1 45 ? -4.531 -2.582 5.979 1.00 0.00 45 HIS A N 12
ATOM 11676 C CA . HIS A 1 45 ? -3.235 -3.036 5.487 1.00 0.00 45 HIS A CA 12
ATOM 11677 C C . HIS A 1 45 ? -3.211 -3.062 3.962 1.00 0.00 45 HIS A C 12
ATOM 11678 O O . HIS A 1 45 ? -2.343 -3.690 3.355 1.00 0.00 45 HIS A O 12
ATOM 11692 N N . ARG A 1 46 ? -4.171 -2.378 3.348 1.00 0.00 46 ARG A N 12
ATOM 11693 C CA . ARG A 1 46 ? -4.261 -2.325 1.894 1.00 0.00 46 ARG A CA 12
ATOM 11694 C C . ARG A 1 46 ? -3.138 -1.472 1.310 1.00 0.00 46 ARG A C 12
ATOM 11695 O O . ARG A 1 46 ? -2.621 -1.762 0.231 1.00 0.00 46 ARG A O 12
ATOM 11716 N N . LEU A 1 47 ? -2.767 -0.419 2.030 1.00 0.00 47 LEU A N 12
ATOM 11717 C CA . LEU A 1 47 ? -1.705 0.477 1.584 1.00 0.00 47 LEU A CA 12
ATOM 11718 C C . LEU A 1 47 ? -0.374 -0.261 1.488 1.00 0.00 47 LEU A C 12
ATOM 11719 O O . LEU A 1 47 ? -0.124 -1.235 2.198 1.00 0.00 47 LEU A O 12
ATOM 11735 N N . PRO A 1 48 ? 0.503 0.214 0.591 1.00 0.00 48 PRO A N 12
ATOM 11736 C CA . PRO A 1 48 ? 1.825 -0.384 0.383 1.00 0.00 48 PRO A CA 12
ATOM 11737 C C . PRO A 1 48 ? 2.759 -0.152 1.565 1.00 0.00 48 PRO A C 12
ATOM 11738 O O . PRO A 1 48 ? 3.370 -1.088 2.079 1.00 0.00 48 PRO A O 12
ATOM 11749 N N . GLU A 1 49 ? 2.865 1.103 1.993 1.00 0.00 49 GLU A N 12
ATOM 11750 C CA . GLU A 1 49 ? 3.726 1.457 3.115 1.00 0.00 49 GLU A CA 12
ATOM 11751 C C . GLU A 1 49 ? 3.373 0.636 4.352 1.00 0.00 49 GLU A C 12
ATOM 11752 O O . GLU A 1 49 ? 4.215 0.411 5.220 1.00 0.00 49 GLU A O 12
ATOM 11764 N N . GLN A 1 50 ? 2.122 0.192 4.423 1.00 0.00 50 GLN A N 12
ATOM 11765 C CA . GLN A 1 50 ? 1.657 -0.603 5.554 1.00 0.00 50 GLN A CA 12
ATOM 11766 C C . GLN A 1 50 ? 2.323 -1.974 5.565 1.00 0.00 50 GLN A C 12
ATOM 11767 O O . GLN A 1 50 ? 2.734 -2.467 6.616 1.00 0.00 50 GLN A O 12
ATOM 11781 N N . HIS A 1 51 ? 2.427 -2.586 4.390 1.00 0.00 51 HIS A N 12
ATOM 11782 C CA . HIS A 1 51 ? 3.045 -3.902 4.265 1.00 0.00 51 HIS A CA 12
ATOM 11783 C C . HIS A 1 51 ? 4.368 -3.812 3.511 1.00 0.00 51 HIS A C 12
ATOM 11784 O O . HIS A 1 51 ? 4.739 -4.728 2.777 1.00 0.00 51 HIS A O 12
ATOM 11798 N N . ASP A 1 52 ? 5.074 -2.702 3.695 1.00 0.00 52 ASP A N 12
ATOM 11799 C CA . ASP A 1 52 ? 6.356 -2.492 3.033 1.00 0.00 52 ASP A CA 12
ATOM 11800 C C . ASP A 1 52 ? 6.356 -3.115 1.640 1.00 0.00 52 ASP A C 12
ATOM 11801 O O . ASP A 1 52 ? 7.295 -3.817 1.262 1.00 0.00 52 ASP A O 12
ATOM 11810 N N . CYS A 1 53 ? 5.297 -2.855 0.881 1.00 0.00 53 CYS A N 12
ATOM 11811 C CA . CYS A 1 53 ? 5.173 -3.390 -0.469 1.00 0.00 53 CYS A CA 12
ATOM 11812 C C . CYS A 1 53 ? 6.524 -3.396 -1.178 1.00 0.00 53 CYS A C 12
ATOM 11813 O O . CYS A 1 53 ? 7.312 -2.458 -1.046 1.00 0.00 53 CYS A O 12
ATOM 11820 N N . THR A 1 54 ? 6.786 -4.458 -1.933 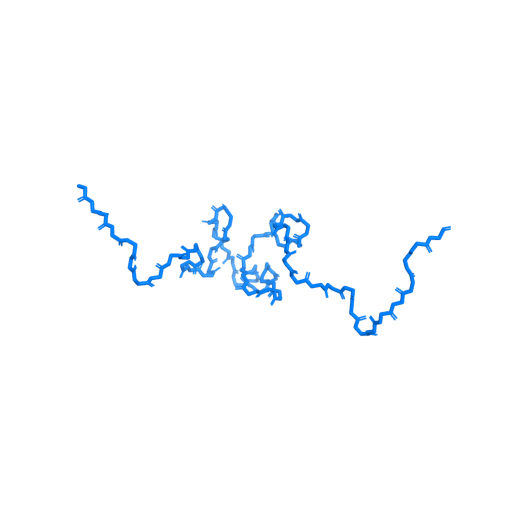1.00 0.00 54 THR A N 12
ATOM 11821 C CA . THR A 1 54 ? 8.041 -4.587 -2.663 1.00 0.00 54 THR A CA 12
ATOM 11822 C C . THR A 1 54 ? 7.941 -3.953 -4.046 1.00 0.00 54 THR A C 12
ATOM 11823 O O . THR A 1 54 ? 8.953 -3.626 -4.664 1.00 0.00 54 THR A O 12
ATOM 11834 N N . PHE A 1 55 ? 6.713 -3.783 -4.525 1.00 0.00 55 PHE A N 12
ATOM 11835 C CA . PHE A 1 55 ? 6.481 -3.188 -5.836 1.00 0.00 55 PHE A CA 12
ATOM 11836 C C . PHE A 1 55 ? 6.954 -1.738 -5.867 1.00 0.00 55 PHE A C 12
ATOM 11837 O O . PHE A 1 55 ? 7.054 -1.083 -4.829 1.00 0.00 55 PHE A O 12
ATOM 11854 N N . ASP A 1 56 ? 7.246 -1.242 -7.065 1.00 0.00 56 ASP A N 12
ATOM 11855 C CA . ASP A 1 56 ? 7.709 0.130 -7.233 1.00 0.00 56 ASP A CA 12
ATOM 11856 C C . ASP A 1 56 ? 6.640 0.986 -7.906 1.00 0.00 56 ASP A C 12
ATOM 11857 O O . ASP A 1 56 ? 6.429 0.895 -9.116 1.00 0.00 56 ASP A O 12
ATOM 11866 N N . HIS A 1 57 ? 5.968 1.815 -7.115 1.00 0.00 57 HIS A N 12
ATOM 11867 C CA . HIS A 1 57 ? 4.920 2.687 -7.634 1.00 0.00 57 HIS A CA 12
ATOM 11868 C C . HIS A 1 57 ? 5.510 3.767 -8.537 1.00 0.00 57 HIS A C 12
ATOM 11869 O O . HIS A 1 57 ? 6.373 4.536 -8.117 1.00 0.00 57 HIS A O 12
ATOM 11883 N N . MET A 1 58 ? 5.037 3.817 -9.778 1.00 0.00 58 MET A N 12
ATOM 11884 C CA . MET A 1 58 ? 5.518 4.802 -10.739 1.00 0.00 58 MET A CA 12
ATOM 11885 C C . MET A 1 58 ? 4.893 6.169 -10.475 1.00 0.00 58 MET A C 12
ATOM 11886 O O . MET A 1 58 ? 3.983 6.298 -9.657 1.00 0.00 58 MET A O 12
ATOM 11900 N N . GLY A 1 59 ? 5.388 7.186 -11.174 1.00 0.00 59 GLY A N 12
ATOM 11901 C CA . GLY A 1 59 ? 4.866 8.529 -11.000 1.00 0.00 59 GLY A CA 12
ATOM 11902 C C . GLY A 1 59 ? 5.609 9.306 -9.931 1.00 0.00 59 GLY A C 12
ATOM 11903 O O . GLY A 1 59 ? 5.880 10.496 -10.094 1.00 0.00 59 GLY A O 12
ATOM 11907 N N . ARG A 1 60 ? 5.939 8.632 -8.834 1.00 0.00 60 ARG A N 12
ATOM 11908 C CA . ARG A 1 60 ? 6.652 9.268 -7.733 1.00 0.00 60 ARG A CA 12
ATOM 11909 C C . ARG A 1 60 ? 8.126 9.460 -8.079 1.00 0.00 60 ARG A C 12
ATOM 11910 O O . ARG A 1 60 ? 8.954 8.588 -7.818 1.00 0.00 60 ARG A O 12
ATOM 11931 N N . GLY A 1 61 ? 8.446 10.608 -8.668 1.00 0.00 61 GLY A N 12
ATOM 11932 C CA . GLY A 1 61 ? 9.819 10.893 -9.041 1.00 0.00 61 GLY A CA 12
ATOM 11933 C C . GLY A 1 61 ? 10.362 12.129 -8.352 1.00 0.00 61 GLY A C 12
ATOM 11934 O O . GLY A 1 61 ? 11.431 12.090 -7.744 1.00 0.00 61 GLY A O 12
ATOM 11938 N N . SER A 1 62 ? 9.624 13.231 -8.448 1.00 0.00 62 SER A N 12
ATOM 11939 C CA . SER A 1 62 ? 10.040 14.486 -7.833 1.00 0.00 62 SER A CA 12
ATOM 11940 C C . SER A 1 62 ? 9.374 14.672 -6.474 1.00 0.00 62 SER A C 12
ATOM 11941 O O . SER A 1 62 ? 8.332 14.082 -6.194 1.00 0.00 62 SER A O 12
ATOM 11949 N N . GLY A 1 63 ? 9.985 15.499 -5.630 1.00 0.00 63 GLY A N 12
ATOM 11950 C CA . GLY A 1 63 ? 9.438 15.749 -4.310 1.00 0.00 63 GLY A CA 12
ATOM 11951 C C . GLY A 1 63 ? 10.507 15.778 -3.235 1.00 0.00 63 GLY A C 12
ATOM 11952 O O . GLY A 1 63 ? 11.704 15.715 -3.518 1.00 0.00 63 GLY A O 12
ATOM 11956 N N . PRO A 1 64 ? 10.077 15.878 -1.969 1.00 0.00 64 PRO A N 12
ATOM 11957 C CA . PRO A 1 64 ? 10.990 15.919 -0.823 1.00 0.00 64 PRO A CA 12
ATOM 11958 C C . PRO A 1 64 ? 11.683 14.581 -0.586 1.00 0.00 64 PRO A C 12
ATOM 11959 O O . PRO A 1 64 ? 11.216 13.539 -1.046 1.00 0.00 64 PRO A O 12
ATOM 11970 N N . SER A 1 65 ? 12.799 14.618 0.135 1.00 0.00 65 SER A N 12
ATOM 11971 C CA . SER A 1 65 ? 13.557 13.408 0.431 1.00 0.00 65 SER A CA 12
ATOM 11972 C C . SER A 1 65 ? 13.358 12.983 1.882 1.00 0.00 65 SER A C 12
ATOM 11973 O O . SER A 1 65 ? 14.307 12.595 2.563 1.00 0.00 65 SER A O 12
ATOM 11981 N N . SER A 1 66 ? 12.115 13.058 2.349 1.00 0.00 66 SER A N 12
ATOM 11982 C CA . SER A 1 66 ? 11.790 12.684 3.720 1.00 0.00 66 SER A CA 12
ATOM 11983 C C . SER A 1 66 ? 11.068 11.341 3.761 1.00 0.00 66 SER A C 12
ATOM 11984 O O . SER A 1 66 ? 10.356 10.978 2.825 1.00 0.00 66 SER A O 12
ATOM 11992 N N . GLY A 1 67 ? 11.256 10.608 4.854 1.00 0.00 67 GLY A N 12
ATOM 11993 C CA . GLY A 1 67 ? 10.617 9.313 4.998 1.00 0.00 67 GLY A CA 12
ATOM 11994 C C . GLY A 1 67 ? 11.374 8.393 5.935 1.00 0.00 67 GLY A C 12
ATOM 11995 O O . GLY A 1 67 ? 12.030 8.883 6.853 1.00 0.00 67 GLY A O 12
ATOM 12001 N N . GLY A 1 1 ? 14.937 -28.109 7.565 1.00 0.00 1 GLY A N 13
ATOM 12002 C CA . GLY A 1 1 ? 15.817 -28.971 6.799 1.00 0.00 1 GLY A CA 13
ATOM 12003 C C . GLY A 1 1 ? 15.832 -28.621 5.324 1.00 0.00 1 GLY A C 13
ATOM 12004 O O . GLY A 1 1 ? 15.199 -29.296 4.512 1.00 0.00 1 GLY A O 13
ATOM 12008 N N . SER A 1 2 ? 16.555 -27.561 4.976 1.00 0.00 2 SER A N 13
ATOM 12009 C CA . SER A 1 2 ? 16.645 -27.118 3.590 1.00 0.00 2 SER A CA 13
ATOM 12010 C C . SER A 1 2 ? 17.802 -26.141 3.406 1.00 0.00 2 SER A C 13
ATOM 12011 O O . SER A 1 2 ? 18.219 -25.471 4.350 1.00 0.00 2 SER A O 13
ATOM 12019 N N . SER A 1 3 ? 18.316 -26.065 2.182 1.00 0.00 3 SER A N 13
ATOM 12020 C CA . SER A 1 3 ? 19.427 -25.173 1.874 1.00 0.00 3 SER A CA 13
ATOM 12021 C C . SER A 1 3 ? 19.030 -24.162 0.802 1.00 0.00 3 SER A C 13
ATOM 12022 O O . SER A 1 3 ? 19.055 -22.954 1.034 1.00 0.00 3 SER A O 13
ATOM 12030 N N . GLY A 1 4 ? 18.664 -24.666 -0.372 1.00 0.00 4 GLY A N 13
ATOM 12031 C CA . GLY A 1 4 ? 18.268 -23.794 -1.463 1.00 0.00 4 GLY A CA 13
ATOM 12032 C C . GLY A 1 4 ? 16.971 -23.062 -1.177 1.00 0.00 4 GLY A C 13
ATOM 12033 O O . GLY A 1 4 ? 15.955 -23.684 -0.867 1.00 0.00 4 GLY A O 13
ATOM 12037 N N . SER A 1 5 ? 17.006 -21.738 -1.280 1.00 0.00 5 SER A N 13
ATOM 12038 C CA . SER A 1 5 ? 15.826 -20.920 -1.025 1.00 0.00 5 SER A CA 13
ATOM 12039 C C . SER A 1 5 ? 14.652 -21.378 -1.884 1.00 0.00 5 SER A C 13
ATOM 12040 O O . SER A 1 5 ? 14.792 -21.580 -3.090 1.00 0.00 5 SER A O 13
ATOM 12048 N N . SER A 1 6 ? 13.493 -21.540 -1.253 1.00 0.00 6 SER A N 13
ATOM 12049 C CA . SER A 1 6 ? 12.294 -21.979 -1.958 1.00 0.00 6 SER A CA 13
ATOM 12050 C C . SER A 1 6 ? 11.052 -21.776 -1.095 1.00 0.00 6 SER A C 13
ATOM 12051 O O . SER A 1 6 ? 11.038 -22.127 0.084 1.00 0.00 6 SER A O 13
ATOM 12059 N N . GLY A 1 7 ? 10.010 -21.206 -1.693 1.00 0.00 7 GLY A N 13
ATOM 12060 C CA . GLY A 1 7 ? 8.778 -20.966 -0.965 1.00 0.00 7 GLY A CA 13
ATOM 12061 C C . GLY A 1 7 ? 7.797 -22.115 -1.091 1.00 0.00 7 GLY A C 13
ATOM 12062 O O . GLY A 1 7 ? 6.960 -22.130 -1.994 1.00 0.00 7 GLY A O 13
ATOM 12066 N N . SER A 1 8 ? 7.900 -23.081 -0.183 1.00 0.00 8 SER A N 13
ATOM 12067 C CA . SER A 1 8 ? 7.018 -24.242 -0.200 1.00 0.00 8 SER A CA 13
ATOM 12068 C C . SER A 1 8 ? 5.593 -23.848 0.177 1.00 0.00 8 SER A C 13
ATOM 12069 O O . SER A 1 8 ? 4.637 -24.204 -0.511 1.00 0.00 8 SER A O 13
ATOM 12077 N N . ARG A 1 9 ? 5.461 -23.111 1.275 1.00 0.00 9 ARG A N 13
ATOM 12078 C CA . ARG A 1 9 ? 4.154 -22.669 1.745 1.00 0.00 9 ARG A CA 13
ATOM 12079 C C . ARG A 1 9 ? 4.137 -21.159 1.965 1.00 0.00 9 ARG A C 13
ATOM 12080 O O . ARG A 1 9 ? 4.881 -20.633 2.793 1.00 0.00 9 ARG A O 13
ATOM 12101 N N . SER A 1 10 ? 3.284 -20.467 1.216 1.00 0.00 10 SER A N 13
ATOM 12102 C CA . SER A 1 10 ? 3.173 -19.017 1.326 1.00 0.00 10 SER A CA 13
ATOM 12103 C C . SER A 1 10 ? 2.285 -18.627 2.503 1.00 0.00 10 SER A C 13
ATOM 12104 O O . SER A 1 10 ? 1.658 -19.480 3.133 1.00 0.00 10 SER A O 13
ATOM 12112 N N . LYS A 1 11 ? 2.235 -17.332 2.796 1.00 0.00 11 LYS A N 13
ATOM 12113 C CA . LYS A 1 11 ? 1.424 -16.826 3.896 1.00 0.00 11 LYS A CA 13
ATOM 12114 C C . LYS A 1 11 ? -0.031 -16.659 3.468 1.00 0.00 11 LYS A C 13
ATOM 12115 O O . LYS A 1 11 ? -0.949 -16.956 4.231 1.00 0.00 11 LYS A O 13
ATOM 12134 N N . GLN A 1 12 ? -0.231 -16.183 2.243 1.00 0.00 12 GLN A N 13
ATOM 12135 C CA . GLN A 1 12 ? -1.575 -15.979 1.715 1.00 0.00 12 GLN A CA 13
ATOM 12136 C C . GLN A 1 12 ? -1.978 -17.125 0.793 1.00 0.00 12 GLN A C 13
ATOM 12137 O O . GLN A 1 12 ? -1.474 -17.244 -0.324 1.00 0.00 12 GLN A O 13
ATOM 12151 N N . LYS A 1 13 ? -2.889 -17.967 1.268 1.00 0.00 13 LYS A N 13
ATOM 12152 C CA . LYS A 1 13 ? -3.361 -19.104 0.487 1.00 0.00 13 LYS A CA 13
ATOM 12153 C C . LYS A 1 13 ? -4.619 -18.742 -0.297 1.00 0.00 13 LYS A C 13
ATOM 12154 O O . LYS A 1 13 ? -4.799 -19.176 -1.434 1.00 0.00 13 LYS A O 13
ATOM 12173 N N . SER A 1 14 ? -5.484 -17.942 0.318 1.00 0.00 14 SER A N 13
ATOM 12174 C CA . SER A 1 14 ? -6.725 -17.522 -0.322 1.00 0.00 14 SER A CA 13
ATOM 12175 C C . SER A 1 14 ? -6.823 -16.001 -0.374 1.00 0.00 14 SER A C 13
ATOM 12176 O O . SER A 1 14 ? -6.393 -15.309 0.549 1.00 0.00 14 SER A O 13
ATOM 12184 N N . ARG A 1 15 ? -7.391 -15.487 -1.460 1.00 0.00 15 ARG A N 13
ATOM 12185 C CA . ARG A 1 15 ? -7.544 -14.048 -1.634 1.00 0.00 15 ARG A CA 13
ATOM 12186 C C . ARG A 1 15 ? -8.866 -13.566 -1.041 1.00 0.00 15 ARG A C 13
ATOM 12187 O O . ARG A 1 15 ? -9.599 -12.805 -1.671 1.00 0.00 15 ARG A O 13
ATOM 12208 N N . ARG A 1 16 ? -9.162 -14.016 0.174 1.00 0.00 16 ARG A N 13
ATOM 12209 C CA . ARG A 1 16 ? -10.395 -13.633 0.851 1.00 0.00 16 ARG A CA 13
ATOM 12210 C C . ARG A 1 16 ? -10.094 -12.871 2.138 1.00 0.00 16 ARG A C 13
ATOM 12211 O O . ARG A 1 16 ? -10.776 -11.902 2.472 1.00 0.00 16 ARG A O 13
ATOM 12232 N N . ARG A 1 17 ? -9.069 -13.316 2.857 1.00 0.00 17 ARG A N 13
ATOM 12233 C CA . ARG A 1 17 ? -8.679 -12.678 4.109 1.00 0.00 17 ARG A CA 13
ATOM 12234 C C . ARG A 1 17 ? -7.323 -11.992 3.970 1.00 0.00 17 ARG A C 13
ATOM 12235 O O . ARG A 1 17 ? -6.457 -12.449 3.223 1.00 0.00 17 ARG A O 13
ATOM 12256 N N . CYS A 1 18 ? -7.146 -10.891 4.693 1.00 0.00 18 CYS A N 13
ATOM 12257 C CA . CYS A 1 18 ? -5.897 -10.140 4.650 1.00 0.00 18 CYS A CA 13
ATOM 12258 C C . CYS A 1 18 ? -4.696 -11.079 4.703 1.00 0.00 18 CYS A C 13
ATOM 12259 O O . CYS A 1 18 ? -4.827 -12.255 5.045 1.00 0.00 18 CYS A O 13
ATOM 12266 N N . PHE A 1 19 ? -3.524 -10.553 4.362 1.00 0.00 19 PHE A N 13
ATOM 12267 C CA . PHE A 1 19 ? -2.299 -11.343 4.370 1.00 0.00 19 PHE A CA 13
ATOM 12268 C C . PHE A 1 19 ? -1.465 -11.042 5.612 1.00 0.00 19 PHE A C 13
ATOM 12269 O O . PHE A 1 19 ? -0.431 -11.667 5.844 1.00 0.00 19 PHE A O 13
ATOM 12286 N N . GLN A 1 20 ? -1.923 -10.080 6.406 1.00 0.00 20 GLN A N 13
ATOM 12287 C CA . GLN A 1 20 ? -1.219 -9.694 7.623 1.00 0.00 20 GLN A CA 13
ATOM 12288 C C . GLN A 1 20 ? -2.088 -9.935 8.854 1.00 0.00 20 GLN A C 13
ATOM 12289 O O . GLN A 1 20 ? -1.606 -10.408 9.884 1.00 0.00 20 GLN A O 13
ATOM 12303 N N . CYS A 1 21 ? -3.370 -9.605 8.740 1.00 0.00 21 CYS A N 13
ATOM 12304 C CA . CYS A 1 21 ? -4.307 -9.784 9.843 1.00 0.00 21 CYS A CA 13
ATOM 12305 C C . CYS A 1 21 ? -5.343 -10.853 9.508 1.00 0.00 21 CYS A C 13
ATOM 12306 O O . CYS A 1 21 ? -6.231 -11.142 10.310 1.00 0.00 21 CYS A O 13
ATOM 12313 N N . GLN A 1 22 ? -5.222 -11.435 8.320 1.00 0.00 22 GLN A N 13
ATOM 12314 C CA . GLN A 1 22 ? -6.149 -12.472 7.880 1.00 0.00 22 GLN A CA 13
ATOM 12315 C C . GLN A 1 22 ? -7.571 -12.157 8.330 1.00 0.00 22 GLN A C 13
ATOM 12316 O O . GLN A 1 22 ? -8.250 -13.001 8.916 1.00 0.00 22 GLN A O 13
ATOM 12330 N N . THR A 1 23 ? -8.018 -10.935 8.053 1.00 0.00 23 THR A N 13
ATOM 12331 C CA . THR A 1 23 ? -9.359 -10.508 8.430 1.00 0.00 23 THR A CA 13
ATOM 12332 C C . THR A 1 23 ? -10.338 -10.686 7.276 1.00 0.00 23 THR A C 13
ATOM 12333 O O . THR A 1 23 ? -9.983 -10.500 6.112 1.00 0.00 23 THR A O 13
ATOM 12344 N N . LYS A 1 24 ? -11.574 -11.047 7.605 1.00 0.00 24 LYS A N 13
ATOM 12345 C CA . LYS A 1 24 ? -12.607 -11.249 6.595 1.00 0.00 24 LYS A CA 13
ATOM 12346 C C . LYS A 1 24 ? -12.740 -10.021 5.701 1.00 0.00 24 LYS A C 13
ATOM 12347 O O . LYS A 1 24 ? -12.969 -8.911 6.182 1.00 0.00 24 LYS A O 13
ATOM 12366 N N . LEU A 1 25 ? -12.597 -10.227 4.396 1.00 0.00 25 LEU A N 13
ATOM 12367 C CA . LEU A 1 25 ? -12.703 -9.136 3.433 1.00 0.00 25 LEU A CA 13
ATOM 12368 C C . LEU A 1 25 ? -13.977 -9.264 2.604 1.00 0.00 25 LEU A C 13
ATOM 12369 O O . LEU A 1 25 ? -14.193 -10.272 1.933 1.00 0.00 25 LEU A O 13
ATOM 12385 N N . GLU A 1 26 ? -14.816 -8.234 2.656 1.00 0.00 26 GLU A N 13
ATOM 12386 C CA . GLU A 1 26 ? -16.068 -8.231 1.908 1.00 0.00 26 GLU A CA 13
ATOM 12387 C C . GLU A 1 26 ? -15.805 -8.284 0.406 1.00 0.00 26 GLU A C 13
ATOM 12388 O O . GLU A 1 26 ? -14.745 -7.869 -0.065 1.00 0.00 26 GLU A O 13
ATOM 12400 N N . LEU A 1 27 ? -16.776 -8.798 -0.341 1.00 0.00 27 LEU A N 13
ATOM 12401 C CA . LEU A 1 27 ? -16.650 -8.907 -1.790 1.00 0.00 27 LEU A CA 13
ATOM 12402 C C . LEU A 1 27 ? -16.076 -7.625 -2.385 1.00 0.00 27 LEU A C 13
ATOM 12403 O O . LEU A 1 27 ? -15.274 -7.665 -3.318 1.00 0.00 27 LEU A O 13
ATOM 12419 N N . VAL A 1 28 ? -16.490 -6.487 -1.836 1.00 0.00 28 VAL A N 13
ATOM 12420 C CA . VAL A 1 28 ? -16.014 -5.192 -2.309 1.00 0.00 28 VAL A CA 13
ATOM 12421 C C . VAL A 1 28 ? -14.601 -4.910 -1.811 1.00 0.00 28 VAL A C 13
ATOM 12422 O O . VAL A 1 28 ? -13.846 -4.172 -2.442 1.00 0.00 28 VAL A O 13
ATOM 12435 N N . GLN A 1 29 ? -14.251 -5.504 -0.674 1.00 0.00 29 GLN A N 13
ATOM 12436 C CA . GLN A 1 29 ? -12.929 -5.315 -0.091 1.00 0.00 29 GLN A CA 13
ATOM 12437 C C . GLN A 1 29 ? -11.874 -6.092 -0.872 1.00 0.00 29 GLN A C 13
ATOM 12438 O O . GLN A 1 29 ? -10.960 -5.505 -1.450 1.00 0.00 29 GLN A O 13
ATOM 12452 N N . GLN A 1 30 ? -12.007 -7.414 -0.883 1.00 0.00 30 GLN A N 13
ATOM 12453 C CA . GLN A 1 30 ? -11.064 -8.271 -1.592 1.00 0.00 30 GLN A CA 13
ATOM 12454 C C . GLN A 1 30 ? -10.556 -7.589 -2.858 1.00 0.00 30 GLN A C 13
ATOM 12455 O O . GLN A 1 30 ? -9.405 -7.774 -3.254 1.00 0.00 30 GLN A O 13
ATOM 12469 N N . GLU A 1 31 ? -11.421 -6.802 -3.489 1.00 0.00 31 GLU A N 13
ATOM 12470 C CA . GLU A 1 31 ? -11.059 -6.094 -4.711 1.00 0.00 31 GLU A CA 13
ATOM 12471 C C . GLU A 1 31 ? -10.231 -4.852 -4.395 1.00 0.00 31 GLU A C 13
ATOM 12472 O O . GLU A 1 31 ? -9.151 -4.653 -4.954 1.00 0.00 31 GLU A O 13
ATOM 12484 N N . LEU A 1 32 ? -10.744 -4.019 -3.497 1.00 0.00 32 LEU A N 13
ATOM 12485 C CA . LEU A 1 32 ? -10.053 -2.795 -3.106 1.00 0.00 32 LEU A CA 13
ATOM 12486 C C . LEU A 1 32 ? -8.730 -3.113 -2.416 1.00 0.00 32 LEU A C 13
ATOM 12487 O O . LEU A 1 32 ? -7.658 -2.789 -2.925 1.00 0.00 32 LEU A O 13
ATOM 12503 N N . GLY A 1 33 ? -8.814 -3.752 -1.252 1.00 0.00 33 GLY A N 13
ATOM 12504 C CA . GLY A 1 33 ? -7.617 -4.105 -0.512 1.00 0.00 33 GLY A CA 13
ATOM 12505 C C . GLY A 1 33 ? -6.530 -4.671 -1.404 1.00 0.00 33 GLY A C 13
ATOM 12506 O O . GLY A 1 33 ? -5.350 -4.372 -1.221 1.00 0.00 33 GLY A O 13
ATOM 12510 N N . SER A 1 34 ? -6.927 -5.492 -2.370 1.00 0.00 34 SER A N 13
ATOM 12511 C CA . SER A 1 34 ? -5.976 -6.105 -3.291 1.00 0.00 34 SER A CA 13
ATOM 12512 C C . SER A 1 34 ? -4.822 -5.155 -3.593 1.00 0.00 34 SER A C 13
ATOM 12513 O O . SER A 1 34 ? -4.982 -3.934 -3.560 1.00 0.00 34 SER A O 13
ATOM 12521 N N . CYS A 1 35 ? -3.657 -5.723 -3.887 1.00 0.00 35 CYS A N 13
ATOM 12522 C CA . CYS A 1 35 ? -2.474 -4.929 -4.195 1.00 0.00 35 CYS A CA 13
ATOM 12523 C C . CYS A 1 35 ? -1.894 -5.321 -5.551 1.00 0.00 35 CYS A C 13
ATOM 12524 O O . CYS A 1 35 ? -2.421 -6.200 -6.233 1.00 0.00 35 CYS A O 13
ATOM 12531 N N . ARG A 1 36 ? -0.805 -4.662 -5.934 1.00 0.00 36 ARG A N 13
ATOM 12532 C CA . ARG A 1 36 ? -0.153 -4.940 -7.209 1.00 0.00 36 ARG A CA 13
ATOM 12533 C C . ARG A 1 36 ? 0.926 -6.007 -7.046 1.00 0.00 36 ARG A C 13
ATOM 12534 O O . ARG A 1 36 ? 1.133 -6.836 -7.932 1.00 0.00 36 ARG A O 13
ATOM 12555 N N . CYS A 1 37 ? 1.610 -5.980 -5.907 1.00 0.00 37 CYS A N 13
ATOM 12556 C CA . CYS A 1 37 ? 2.669 -6.942 -5.628 1.00 0.00 37 CYS A CA 13
ATOM 12557 C C . CYS A 1 37 ? 2.173 -8.371 -5.833 1.00 0.00 37 CYS A C 13
ATOM 12558 O O . CYS A 1 37 ? 2.891 -9.218 -6.362 1.00 0.00 37 CYS A O 13
ATOM 12565 N N . GLY A 1 38 ? 0.939 -8.630 -5.411 1.00 0.00 38 GLY A N 13
ATOM 12566 C CA . GLY A 1 38 ? 0.368 -9.956 -5.557 1.00 0.00 38 GLY A CA 13
ATOM 12567 C C . GLY A 1 38 ? -0.271 -10.456 -4.277 1.00 0.00 38 GLY A C 13
ATOM 12568 O O . GLY A 1 38 ? -0.432 -11.662 -4.085 1.00 0.00 38 GLY A O 13
ATOM 12572 N N . TYR A 1 39 ? -0.635 -9.530 -3.398 1.00 0.00 39 TYR A N 13
ATOM 12573 C CA . TYR A 1 39 ? -1.256 -9.884 -2.127 1.00 0.00 39 TYR A CA 13
ATOM 12574 C C . TYR A 1 39 ? -2.465 -8.997 -1.846 1.00 0.00 39 TYR A C 13
ATOM 12575 O O . TYR A 1 39 ? -2.527 -7.851 -2.291 1.00 0.00 39 TYR A O 13
ATOM 12593 N N . VAL A 1 40 ? -3.426 -9.537 -1.103 1.00 0.00 40 VAL A N 13
ATOM 12594 C CA . VAL A 1 40 ? -4.634 -8.797 -0.759 1.00 0.00 40 VAL A CA 13
ATOM 12595 C C . VAL A 1 40 ? -4.706 -8.526 0.739 1.00 0.00 40 VAL A C 13
ATOM 12596 O O . VAL A 1 40 ? -4.643 -9.449 1.552 1.00 0.00 40 VAL A O 13
ATOM 12609 N N . PHE A 1 41 ? -4.838 -7.254 1.099 1.00 0.00 41 PHE A N 13
ATOM 12610 C CA . PHE A 1 41 ? -4.918 -6.860 2.501 1.00 0.00 41 PHE A CA 13
ATOM 12611 C C . PHE A 1 41 ? -6.257 -6.195 2.804 1.00 0.00 41 PHE A C 13
ATOM 12612 O O . PHE A 1 41 ? -7.095 -6.028 1.918 1.00 0.00 41 PHE A O 13
ATOM 12629 N N . CYS A 1 42 ? -6.452 -5.817 4.063 1.00 0.00 42 CYS A N 13
ATOM 12630 C CA . CYS A 1 42 ? -7.689 -5.172 4.486 1.00 0.00 42 CYS A CA 13
ATOM 12631 C C . CYS A 1 42 ? -7.615 -3.662 4.272 1.00 0.00 42 CYS A C 13
ATOM 12632 O O . CYS A 1 42 ? -6.624 -3.146 3.757 1.00 0.00 42 CYS A O 13
ATOM 12639 N N . MET A 1 43 ? -8.671 -2.962 4.670 1.00 0.00 43 MET A N 13
ATOM 12640 C CA . MET A 1 43 ? -8.726 -1.512 4.523 1.00 0.00 43 MET A CA 13
ATOM 12641 C C . MET A 1 43 ? -7.724 -0.833 5.452 1.00 0.00 43 MET A C 13
ATOM 12642 O O . MET A 1 43 ? -7.564 0.388 5.424 1.00 0.00 43 MET A O 13
ATOM 12656 N N . LEU A 1 44 ? -7.052 -1.631 6.275 1.00 0.00 44 LEU A N 13
ATOM 12657 C CA . LEU A 1 44 ? -6.065 -1.107 7.213 1.00 0.00 44 LEU A CA 13
ATOM 12658 C C . LEU A 1 44 ? -4.648 -1.429 6.749 1.00 0.00 44 LEU A C 13
ATOM 12659 O O . LEU A 1 44 ? -3.696 -0.731 7.098 1.00 0.00 44 LEU A O 13
ATOM 12675 N N . HIS A 1 45 ? -4.516 -2.489 5.957 1.00 0.00 45 HIS A N 13
ATOM 12676 C CA . HIS A 1 45 ? -3.216 -2.901 5.443 1.00 0.00 45 HIS A CA 13
ATOM 12677 C C . HIS A 1 45 ? -3.209 -2.895 3.917 1.00 0.00 45 HIS A C 13
ATOM 12678 O O . HIS A 1 45 ? -2.289 -3.421 3.289 1.00 0.00 45 HIS A O 13
ATOM 12692 N N . ARG A 1 46 ? -4.239 -2.298 3.327 1.00 0.00 46 ARG A N 13
ATOM 12693 C CA . ARG A 1 46 ? -4.352 -2.226 1.876 1.00 0.00 46 ARG A CA 13
ATOM 12694 C C . ARG A 1 46 ? -3.208 -1.412 1.281 1.00 0.00 46 ARG A C 13
ATOM 12695 O O . ARG A 1 46 ? -2.727 -1.704 0.185 1.00 0.00 46 ARG A O 13
ATOM 12716 N N . LEU A 1 47 ? -2.775 -0.389 2.010 1.00 0.00 47 LEU A N 13
ATOM 12717 C CA . LEU A 1 47 ? -1.687 0.469 1.555 1.00 0.00 47 LEU A CA 13
ATOM 12718 C C . LEU A 1 47 ? -0.374 -0.305 1.488 1.00 0.00 47 LEU A C 13
ATOM 12719 O O . LEU A 1 47 ? -0.157 -1.271 2.220 1.00 0.00 47 LEU A O 13
ATOM 12735 N N . PRO A 1 48 ? 0.523 0.128 0.590 1.00 0.00 48 PRO A N 13
ATOM 12736 C CA . PRO A 1 48 ? 1.831 -0.509 0.408 1.00 0.00 48 PRO A CA 13
ATOM 12737 C C . PRO A 1 48 ? 2.760 -0.277 1.595 1.00 0.00 48 PRO A C 13
ATOM 12738 O O . PRO A 1 48 ? 3.335 -1.219 2.138 1.00 0.00 48 PRO A O 13
ATOM 12749 N N . GLU A 1 49 ? 2.900 0.984 1.993 1.00 0.00 49 GLU A N 13
ATOM 12750 C CA . GLU A 1 49 ? 3.760 1.339 3.116 1.00 0.00 49 GLU A CA 13
ATOM 12751 C C . GLU A 1 49 ? 3.386 0.540 4.361 1.00 0.00 49 GLU A C 13
ATOM 12752 O O . GLU A 1 49 ? 4.228 0.281 5.220 1.00 0.00 49 GLU A O 13
ATOM 12764 N N . GLN A 1 50 ? 2.117 0.153 4.450 1.00 0.00 50 GLN A N 13
ATOM 12765 C CA . GLN A 1 50 ? 1.632 -0.616 5.590 1.00 0.00 50 GLN A CA 13
ATOM 12766 C C . GLN A 1 50 ? 2.282 -1.994 5.634 1.00 0.00 50 GLN A C 13
ATOM 12767 O O . GLN A 1 50 ? 2.707 -2.458 6.693 1.00 0.00 50 GLN A O 13
ATOM 12781 N N . HIS A 1 51 ? 2.357 -2.646 4.478 1.00 0.00 51 HIS A N 13
ATOM 12782 C CA . HIS A 1 51 ? 2.957 -3.972 4.385 1.00 0.00 51 HIS A CA 13
ATOM 12783 C C . HIS A 1 51 ? 4.287 -3.916 3.639 1.00 0.00 51 HIS A C 13
ATOM 12784 O O . HIS A 1 51 ? 4.640 -4.843 2.910 1.00 0.00 51 HIS A O 13
ATOM 12798 N N . ASP A 1 52 ? 5.018 -2.823 3.826 1.00 0.00 52 ASP A N 13
ATOM 12799 C CA . ASP A 1 52 ? 6.309 -2.646 3.172 1.00 0.00 52 ASP A CA 13
ATOM 12800 C C . ASP A 1 52 ? 6.310 -3.290 1.789 1.00 0.00 52 ASP A C 13
ATOM 12801 O O . ASP A 1 52 ? 7.248 -3.999 1.423 1.00 0.00 52 ASP A O 13
ATOM 12810 N N . CYS A 1 53 ? 5.253 -3.039 1.024 1.00 0.00 53 CYS A N 13
ATOM 12811 C CA . CYS A 1 53 ? 5.130 -3.595 -0.318 1.00 0.00 53 CYS A CA 13
ATOM 12812 C C . CYS A 1 53 ? 6.486 -3.636 -1.016 1.00 0.00 53 CYS A C 13
ATOM 12813 O O . CYS A 1 53 ? 7.303 -2.727 -0.864 1.00 0.00 53 CYS A O 13
ATOM 12820 N N . THR A 1 54 ? 6.719 -4.696 -1.783 1.00 0.00 54 THR A N 13
ATOM 12821 C CA . THR A 1 54 ? 7.975 -4.857 -2.504 1.00 0.00 54 THR A CA 13
ATOM 12822 C C . THR A 1 54 ? 7.934 -4.137 -3.847 1.00 0.00 54 THR A C 13
ATOM 12823 O O . THR A 1 54 ? 8.966 -3.711 -4.366 1.00 0.00 54 THR A O 13
ATOM 12834 N N . PHE A 1 55 ? 6.735 -4.004 -4.406 1.00 0.00 55 PHE A N 13
ATOM 12835 C CA . PHE A 1 55 ? 6.560 -3.335 -5.689 1.00 0.00 55 PHE A CA 13
ATOM 12836 C C . PHE A 1 55 ? 7.076 -1.900 -5.630 1.00 0.00 55 PHE A C 13
ATOM 12837 O O . PHE A 1 55 ? 7.113 -1.286 -4.564 1.00 0.00 55 PHE A O 13
ATOM 12854 N N . ASP A 1 56 ? 7.473 -1.373 -6.783 1.00 0.00 56 ASP A N 13
ATOM 12855 C CA . ASP A 1 56 ? 7.987 -0.010 -6.863 1.00 0.00 56 ASP A CA 13
ATOM 12856 C C . ASP A 1 56 ? 6.844 0.998 -6.924 1.00 0.00 56 ASP A C 13
ATOM 12857 O O . ASP A 1 56 ? 6.831 1.887 -7.777 1.00 0.00 56 ASP A O 13
ATOM 12866 N N . HIS A 1 57 ? 5.885 0.854 -6.015 1.00 0.00 57 HIS A N 13
ATOM 12867 C CA . HIS A 1 57 ? 4.736 1.752 -5.966 1.00 0.00 57 HIS A CA 13
ATOM 12868 C C . HIS A 1 57 ? 5.166 3.196 -6.206 1.00 0.00 57 HIS A C 13
ATOM 12869 O O . HIS A 1 57 ? 4.469 3.958 -6.876 1.00 0.00 57 HIS A O 13
ATOM 12883 N N . MET A 1 58 ? 6.317 3.566 -5.653 1.00 0.00 58 MET A N 13
ATOM 12884 C CA . MET A 1 58 ? 6.839 4.919 -5.808 1.00 0.00 58 MET A CA 13
ATOM 12885 C C . MET A 1 58 ? 6.943 5.296 -7.282 1.00 0.00 58 MET A C 13
ATOM 12886 O O . MET A 1 58 ? 7.287 4.466 -8.122 1.00 0.00 58 MET A O 13
ATOM 12900 N N . GLY A 1 59 ? 6.643 6.555 -7.589 1.00 0.00 59 GLY A N 13
ATOM 12901 C CA . GLY A 1 59 ? 6.709 7.019 -8.963 1.00 0.00 59 GLY A CA 13
ATOM 12902 C C . GLY A 1 59 ? 7.325 8.399 -9.079 1.00 0.00 59 GLY A C 13
ATOM 12903 O O . GLY A 1 59 ? 7.490 9.099 -8.080 1.00 0.00 59 GLY A O 13
ATOM 12907 N N . ARG A 1 60 ? 7.667 8.791 -10.302 1.00 0.00 60 ARG A N 13
ATOM 12908 C CA . ARG A 1 60 ? 8.272 10.095 -10.545 1.00 0.00 60 ARG A CA 13
ATOM 12909 C C . ARG A 1 60 ? 7.557 10.823 -11.680 1.00 0.00 60 ARG A C 13
ATOM 12910 O O . ARG A 1 60 ? 6.736 10.238 -12.385 1.00 0.00 60 ARG A O 13
ATOM 12931 N N . GLY A 1 61 ? 7.876 12.102 -11.850 1.00 0.00 61 GLY A N 13
ATOM 12932 C CA . GLY A 1 61 ? 7.256 12.888 -12.900 1.00 0.00 61 GLY A CA 13
ATOM 12933 C C . GLY A 1 61 ? 7.576 14.366 -12.784 1.00 0.00 61 GLY A C 13
ATOM 12934 O O . GLY A 1 61 ? 8.668 14.801 -13.150 1.00 0.00 61 GLY A O 13
ATOM 12938 N N . SER A 1 62 ? 6.622 15.139 -12.276 1.00 0.00 62 SER A N 13
ATOM 12939 C CA . SER A 1 62 ? 6.805 16.576 -12.119 1.00 0.00 62 SER A CA 13
ATOM 12940 C C . SER A 1 62 ? 7.462 16.897 -10.779 1.00 0.00 62 SER A C 13
ATOM 12941 O O . SER A 1 62 ? 6.787 17.016 -9.758 1.00 0.00 62 SER A O 13
ATOM 12949 N N . GLY A 1 63 ? 8.784 17.035 -10.793 1.00 0.00 63 GLY A N 13
ATOM 12950 C CA . GLY A 1 63 ? 9.510 17.340 -9.574 1.00 0.00 63 GLY A CA 13
ATOM 12951 C C . GLY A 1 63 ? 10.509 16.260 -9.209 1.00 0.00 63 GLY A C 13
ATOM 12952 O O . GLY A 1 63 ? 10.143 15.132 -8.879 1.00 0.00 63 GLY A O 13
ATOM 12956 N N . PRO A 1 64 ? 11.805 16.602 -9.268 1.00 0.00 64 PRO A N 13
ATOM 12957 C CA . PRO A 1 64 ? 12.886 15.667 -8.946 1.00 0.00 64 PRO A CA 13
ATOM 12958 C C . PRO A 1 64 ? 12.941 15.335 -7.459 1.00 0.00 64 PRO A C 13
ATOM 12959 O O . PRO A 1 64 ? 13.852 14.646 -7.000 1.00 0.00 64 PRO A O 13
ATOM 12970 N N . SER A 1 65 ? 11.960 15.829 -6.710 1.00 0.00 65 SER A N 13
ATOM 12971 C CA . SER A 1 65 ? 11.899 15.587 -5.273 1.00 0.00 65 SER A CA 13
ATOM 12972 C C . SER A 1 65 ? 12.480 14.220 -4.927 1.00 0.00 65 SER A C 13
ATOM 12973 O O . SER A 1 65 ? 11.925 13.185 -5.296 1.00 0.00 65 SER A O 13
ATOM 12981 N N . SER A 1 66 ? 13.604 14.224 -4.217 1.00 0.00 66 SER A N 13
ATOM 12982 C CA . SER A 1 66 ? 14.264 12.985 -3.824 1.00 0.00 66 SER A CA 13
ATOM 12983 C C . SER A 1 66 ? 14.222 12.804 -2.309 1.00 0.00 66 SER A C 13
ATOM 12984 O O . SER A 1 66 ? 14.265 13.775 -1.555 1.00 0.00 66 SER A O 13
ATOM 12992 N N . GLY A 1 67 ? 14.136 11.551 -1.872 1.00 0.00 67 GLY A N 13
ATOM 12993 C CA . GLY A 1 67 ? 14.089 11.264 -0.450 1.00 0.00 67 GLY A CA 13
ATOM 12994 C C . GLY A 1 67 ? 12.896 10.409 -0.071 1.00 0.00 67 GLY A C 13
ATOM 12995 O O . GLY A 1 67 ? 11.920 10.942 0.454 1.00 0.00 67 GLY A O 13
ATOM 13001 N N . GLY A 1 1 ? 9.419 -43.810 12.574 1.00 0.00 1 GLY A N 14
ATOM 13002 C CA . GLY A 1 1 ? 9.679 -42.646 11.748 1.00 0.00 1 GLY A CA 14
ATOM 13003 C C . GLY A 1 1 ? 8.410 -42.036 11.187 1.00 0.00 1 GLY A C 14
ATOM 13004 O O . GLY A 1 1 ? 7.356 -42.672 11.187 1.00 0.00 1 GLY A O 14
ATOM 13008 N N . SER A 1 2 ? 8.509 -40.800 10.710 1.00 0.00 2 SER A N 14
ATOM 13009 C CA . SER A 1 2 ? 7.358 -40.103 10.148 1.00 0.00 2 SER A CA 14
ATOM 13010 C C . SER A 1 2 ? 7.732 -39.395 8.850 1.00 0.00 2 SER A C 14
ATOM 13011 O O . SER A 1 2 ? 8.830 -38.856 8.718 1.00 0.00 2 SER A O 14
ATOM 13019 N N . SER A 1 3 ? 6.809 -39.402 7.893 1.00 0.00 3 SER A N 14
ATOM 13020 C CA . SER A 1 3 ? 7.042 -38.764 6.602 1.00 0.00 3 SER A CA 14
ATOM 13021 C C . SER A 1 3 ? 6.400 -37.381 6.556 1.00 0.00 3 SER A C 14
ATOM 13022 O O . SER A 1 3 ? 5.493 -37.079 7.330 1.00 0.00 3 SER A O 14
ATOM 13030 N N . GLY A 1 4 ? 6.879 -36.544 5.640 1.00 0.00 4 GLY A N 14
ATOM 13031 C CA . GLY A 1 4 ? 6.341 -35.202 5.509 1.00 0.00 4 GLY A CA 14
ATOM 13032 C C . GLY A 1 4 ? 7.029 -34.210 6.425 1.00 0.00 4 GLY A C 14
ATOM 13033 O O . GLY A 1 4 ? 6.657 -34.068 7.589 1.00 0.00 4 GLY A O 14
ATOM 13037 N N . SER A 1 5 ? 8.037 -33.521 5.898 1.00 0.00 5 SER A N 14
ATOM 13038 C CA . SER A 1 5 ? 8.783 -32.540 6.679 1.00 0.00 5 SER A CA 14
ATOM 13039 C C . SER A 1 5 ? 7.878 -31.391 7.114 1.00 0.00 5 SER A C 14
ATOM 13040 O O . SER A 1 5 ? 6.707 -31.334 6.741 1.00 0.00 5 SER A O 14
ATOM 13048 N N . SER A 1 6 ? 8.432 -30.478 7.905 1.00 0.00 6 SER A N 14
ATOM 13049 C CA . SER A 1 6 ? 7.676 -29.332 8.395 1.00 0.00 6 SER A CA 14
ATOM 13050 C C . SER A 1 6 ? 7.906 -28.110 7.510 1.00 0.00 6 SER A C 14
ATOM 13051 O O . SER A 1 6 ? 6.973 -27.578 6.912 1.00 0.00 6 SER A O 14
ATOM 13059 N N . GLY A 1 7 ? 9.159 -27.671 7.433 1.00 0.00 7 GLY A N 14
ATOM 13060 C CA . GLY A 1 7 ? 9.492 -26.516 6.620 1.00 0.00 7 GLY A CA 14
ATOM 13061 C C . GLY A 1 7 ? 8.822 -25.249 7.112 1.00 0.00 7 GLY A C 14
ATOM 13062 O O . GLY A 1 7 ? 7.932 -25.298 7.962 1.00 0.00 7 GLY A O 14
ATOM 13066 N N . SER A 1 8 ? 9.250 -24.109 6.578 1.00 0.00 8 SER A N 14
ATOM 13067 C CA . SER A 1 8 ? 8.689 -22.822 6.972 1.00 0.00 8 SER A CA 14
ATOM 13068 C C . SER A 1 8 ? 7.192 -22.770 6.681 1.00 0.00 8 SER A C 14
ATOM 13069 O O . SER A 1 8 ? 6.623 -23.710 6.127 1.00 0.00 8 SER A O 14
ATOM 13077 N N . ARG A 1 9 ? 6.560 -21.663 7.059 1.00 0.00 9 ARG A N 14
ATOM 13078 C CA . ARG A 1 9 ? 5.130 -21.487 6.840 1.00 0.00 9 ARG A CA 14
ATOM 13079 C C . ARG A 1 9 ? 4.868 -20.396 5.806 1.00 0.00 9 ARG A C 14
ATOM 13080 O O . ARG A 1 9 ? 5.541 -19.366 5.792 1.00 0.00 9 ARG A O 14
ATOM 13101 N N . SER A 1 10 ? 3.886 -20.631 4.941 1.00 0.00 10 SER A N 14
ATOM 13102 C CA . SER A 1 10 ? 3.538 -19.671 3.901 1.00 0.00 10 SER A CA 14
ATOM 13103 C C . SER A 1 10 ? 2.330 -18.836 4.314 1.00 0.00 10 SER A C 14
ATOM 13104 O O . SER A 1 10 ? 1.414 -19.330 4.973 1.00 0.00 10 SER A O 14
ATOM 13112 N N . LYS A 1 11 ? 2.334 -17.566 3.922 1.00 0.00 11 LYS A N 14
ATOM 13113 C CA . LYS A 1 11 ? 1.239 -16.661 4.249 1.00 0.00 11 LYS A CA 14
ATOM 13114 C C . LYS A 1 11 ? 0.252 -16.559 3.090 1.00 0.00 11 LYS A C 14
ATOM 13115 O O . LYS A 1 11 ? 0.459 -17.156 2.034 1.00 0.00 11 LYS A O 14
ATOM 13134 N N . GLN A 1 12 ? -0.819 -15.800 3.296 1.00 0.00 12 GLN A N 14
ATOM 13135 C CA . GLN A 1 12 ? -1.837 -15.621 2.267 1.00 0.00 12 GLN A CA 14
ATOM 13136 C C . GLN A 1 12 ? -2.616 -16.912 2.041 1.00 0.00 12 GLN A C 14
ATOM 13137 O O . GLN A 1 12 ? -2.999 -17.230 0.915 1.00 0.00 12 GLN A O 14
ATOM 13151 N N . LYS A 1 13 ? -2.847 -17.654 3.119 1.00 0.00 13 LYS A N 14
ATOM 13152 C CA . LYS A 1 13 ? -3.581 -18.911 3.040 1.00 0.00 13 LYS A CA 14
ATOM 13153 C C . LYS A 1 13 ? -4.739 -18.804 2.053 1.00 0.00 13 LYS A C 14
ATOM 13154 O O . LYS A 1 13 ? -5.032 -19.749 1.320 1.00 0.00 13 LYS A O 14
ATOM 13173 N N . SER A 1 14 ? -5.393 -17.647 2.038 1.00 0.00 14 SER A N 14
ATOM 13174 C CA . SER A 1 14 ? -6.520 -17.418 1.142 1.00 0.00 14 SER A CA 14
ATOM 13175 C C . SER A 1 14 ? -6.785 -15.925 0.973 1.00 0.00 14 SER A C 14
ATOM 13176 O O . SER A 1 14 ? -7.238 -15.254 1.901 1.00 0.00 14 SER A O 14
ATOM 13184 N N . ARG A 1 15 ? -6.498 -15.411 -0.219 1.00 0.00 15 ARG A N 14
ATOM 13185 C CA . ARG A 1 15 ? -6.703 -13.997 -0.510 1.00 0.00 15 ARG A CA 14
ATOM 13186 C C . ARG A 1 15 ? -7.949 -13.471 0.196 1.00 0.00 15 ARG A C 14
ATOM 13187 O O . ARG A 1 15 ? -7.952 -12.361 0.727 1.00 0.00 15 ARG A O 14
ATOM 13208 N N . ARG A 1 16 ? -9.006 -14.276 0.196 1.00 0.00 16 ARG A N 14
ATOM 13209 C CA . ARG A 1 16 ? -10.259 -13.892 0.835 1.00 0.00 16 ARG A CA 14
ATOM 13210 C C . ARG A 1 16 ? -9.998 -13.062 2.089 1.00 0.00 16 ARG A C 14
ATOM 13211 O O . ARG A 1 16 ? -10.644 -12.039 2.313 1.00 0.00 16 ARG A O 14
ATOM 13232 N N . ARG A 1 17 ? -9.048 -13.512 2.902 1.00 0.00 17 ARG A N 14
ATOM 13233 C CA . ARG A 1 17 ? -8.703 -12.813 4.134 1.00 0.00 17 ARG A CA 14
ATOM 13234 C C . ARG A 1 17 ? -7.371 -12.082 3.989 1.00 0.00 17 ARG A C 14
ATOM 13235 O O . ARG A 1 17 ? -6.507 -12.492 3.214 1.00 0.00 17 ARG A O 14
ATOM 13256 N N . CYS A 1 18 ? -7.213 -10.998 4.740 1.00 0.00 18 CYS A N 14
ATOM 13257 C CA . CYS A 1 18 ? -5.988 -10.209 4.696 1.00 0.00 18 CYS A CA 14
ATOM 13258 C C . CYS A 1 18 ? -4.758 -11.106 4.804 1.00 0.00 18 CYS A C 14
ATOM 13259 O O . CYS A 1 18 ? -4.857 -12.268 5.200 1.00 0.00 18 CYS A O 14
ATOM 13266 N N . PHE A 1 19 ? -3.600 -10.559 4.450 1.00 0.00 19 PHE A N 14
ATOM 13267 C CA . PHE A 1 19 ? -2.351 -11.310 4.506 1.00 0.00 19 PHE A CA 14
ATOM 13268 C C . PHE A 1 19 ? -1.513 -10.883 5.707 1.00 0.00 19 PHE A C 14
ATOM 13269 O O . PHE A 1 19 ? -0.444 -11.437 5.959 1.00 0.00 19 PHE A O 14
ATOM 13286 N N . GLN A 1 20 ? -2.008 -9.893 6.444 1.00 0.00 20 GLN A N 14
ATOM 13287 C CA . GLN A 1 20 ? -1.305 -9.391 7.619 1.00 0.00 20 GLN A CA 14
ATOM 13288 C C . GLN A 1 20 ? -2.094 -9.681 8.891 1.00 0.00 20 GLN A C 14
ATOM 13289 O O . GLN A 1 20 ? -1.529 -10.095 9.904 1.00 0.00 20 GLN A O 14
ATOM 13303 N N . CYS A 1 21 ? -3.403 -9.460 8.833 1.00 0.00 21 CYS A N 14
ATOM 13304 C CA . CYS A 1 21 ? -4.270 -9.696 9.981 1.00 0.00 21 CYS A CA 14
ATOM 13305 C C . CYS A 1 21 ? -5.190 -10.888 9.731 1.00 0.00 21 CYS A C 14
ATOM 13306 O O . CYS A 1 21 ? -5.826 -11.397 10.653 1.00 0.00 21 CYS A O 14
ATOM 13313 N N . GLN A 1 22 ? -5.253 -11.328 8.478 1.00 0.00 22 GLN A N 14
ATOM 13314 C CA . GLN A 1 22 ? -6.095 -12.459 8.108 1.00 0.00 22 GLN A CA 14
ATOM 13315 C C . GLN A 1 22 ? -7.557 -12.182 8.441 1.00 0.00 22 GLN A C 14
ATOM 13316 O O . GLN A 1 22 ? -8.265 -13.053 8.948 1.00 0.00 22 GLN A O 14
ATOM 13330 N N . THR A 1 23 ? -8.004 -10.964 8.155 1.00 0.00 23 THR A N 14
ATOM 13331 C CA . THR A 1 23 ? -9.381 -10.571 8.426 1.00 0.00 23 THR A CA 14
ATOM 13332 C C . THR A 1 23 ? -10.276 -10.839 7.221 1.00 0.00 23 THR A C 14
ATOM 13333 O O . THR A 1 23 ? -9.860 -10.667 6.075 1.00 0.00 23 THR A O 14
ATOM 13344 N N . LYS A 1 24 ? -11.508 -11.260 7.487 1.00 0.00 24 LYS A N 14
ATOM 13345 C CA . LYS A 1 24 ? -12.464 -11.550 6.425 1.00 0.00 24 LYS A CA 14
ATOM 13346 C C . LYS A 1 24 ? -12.701 -10.320 5.555 1.00 0.00 24 LYS A C 14
ATOM 13347 O O . LYS A 1 24 ? -13.152 -9.282 6.040 1.00 0.00 24 LYS A O 14
ATOM 13366 N N . LEU A 1 25 ? -12.394 -10.443 4.268 1.00 0.00 25 LEU A N 14
ATOM 13367 C CA . LEU A 1 25 ? -12.575 -9.341 3.330 1.00 0.00 25 LEU A CA 14
ATOM 13368 C C . LEU A 1 25 ? -13.806 -9.565 2.457 1.00 0.00 25 LEU A C 14
ATOM 13369 O O . LEU A 1 25 ? -13.964 -10.624 1.852 1.00 0.00 25 LEU A O 14
ATOM 13385 N N . GLU A 1 26 ? -14.673 -8.560 2.397 1.00 0.00 26 GLU A N 14
ATOM 13386 C CA . GLU A 1 26 ? -15.889 -8.648 1.597 1.00 0.00 26 GLU A CA 14
ATOM 13387 C C . GLU A 1 26 ? -15.606 -8.303 0.137 1.00 0.00 26 GLU A C 14
ATOM 13388 O O . GLU A 1 26 ? -14.599 -7.668 -0.179 1.00 0.00 26 GLU A O 14
ATOM 13400 N N . LEU A 1 27 ? -16.501 -8.726 -0.748 1.00 0.00 27 LEU A N 14
ATOM 13401 C CA . LEU A 1 27 ? -16.349 -8.464 -2.175 1.00 0.00 27 LEU A CA 14
ATOM 13402 C C . LEU A 1 27 ? -15.717 -7.096 -2.413 1.00 0.00 27 LEU A C 14
ATOM 13403 O O . LEU A 1 27 ? -14.897 -6.927 -3.315 1.00 0.00 27 LEU A O 14
ATOM 13419 N N . VAL A 1 28 ? -16.103 -6.121 -1.595 1.00 0.00 28 VAL A N 14
ATOM 13420 C CA . VAL A 1 28 ? -15.573 -4.769 -1.714 1.00 0.00 28 VAL A CA 14
ATOM 13421 C C . VAL A 1 28 ? -14.064 -4.749 -1.496 1.00 0.00 28 VAL A C 14
ATOM 13422 O O . VAL A 1 28 ? -13.301 -4.423 -2.405 1.00 0.00 28 VAL A O 14
ATOM 13435 N N . GLN A 1 29 ? -13.641 -5.100 -0.286 1.00 0.00 29 GLN A N 14
ATOM 13436 C CA . GLN A 1 29 ? -12.223 -5.123 0.050 1.00 0.00 29 GLN A CA 14
ATOM 13437 C C . GLN A 1 29 ? -11.457 -6.057 -0.880 1.00 0.00 29 GLN A C 14
ATOM 13438 O O . GLN A 1 29 ? -10.527 -5.637 -1.568 1.00 0.00 29 GLN A O 14
ATOM 13452 N N . GLN A 1 30 ? -11.855 -7.325 -0.897 1.00 0.00 30 GLN A N 14
ATOM 13453 C CA . GLN A 1 30 ? -11.205 -8.319 -1.743 1.00 0.00 30 GLN A CA 14
ATOM 13454 C C . GLN A 1 30 ? -10.682 -7.682 -3.026 1.00 0.00 30 GLN A C 14
ATOM 13455 O O . GLN A 1 30 ? -9.581 -7.992 -3.479 1.00 0.00 30 GLN A O 14
ATOM 13469 N N . GLU A 1 31 ? -11.480 -6.792 -3.607 1.00 0.00 31 GLU A N 14
ATOM 13470 C CA . GLU A 1 31 ? -11.097 -6.114 -4.840 1.00 0.00 31 GLU A CA 14
ATOM 13471 C C . GLU A 1 31 ? -10.328 -4.831 -4.538 1.00 0.00 31 GLU A C 14
ATOM 13472 O O . GLU A 1 31 ? -9.291 -4.557 -5.145 1.00 0.00 31 GLU A O 14
ATOM 13484 N N . LEU A 1 32 ? -10.843 -4.046 -3.598 1.00 0.00 32 LEU A N 14
ATOM 13485 C CA . LEU A 1 32 ? -10.206 -2.791 -3.215 1.00 0.00 32 LEU A CA 14
ATOM 13486 C C . LEU A 1 32 ? -8.894 -3.048 -2.481 1.00 0.00 32 LEU A C 14
ATOM 13487 O O . LEU A 1 32 ? -7.828 -2.631 -2.931 1.00 0.00 32 LEU A O 14
ATOM 13503 N N . GLY A 1 33 ? -8.980 -3.740 -1.349 1.00 0.00 33 GLY A N 14
ATOM 13504 C CA . GLY A 1 33 ? -7.792 -4.043 -0.572 1.00 0.00 33 GLY A CA 14
ATOM 13505 C C . GLY A 1 33 ? -6.688 -4.651 -1.415 1.00 0.00 33 GLY A C 14
ATOM 13506 O O . GLY A 1 33 ? -5.509 -4.372 -1.199 1.00 0.00 33 GLY A O 14
ATOM 13510 N N . SER A 1 34 ? -7.071 -5.485 -2.376 1.00 0.00 34 SER A N 14
ATOM 13511 C CA . SER A 1 34 ? -6.104 -6.139 -3.250 1.00 0.00 34 SER A CA 14
ATOM 13512 C C . SER A 1 34 ? -4.954 -5.196 -3.589 1.00 0.00 34 SER A C 14
ATOM 13513 O O . SER A 1 34 ? -5.107 -3.974 -3.558 1.00 0.00 34 SER A O 14
ATOM 13521 N N . CYS A 1 35 ? -3.801 -5.771 -3.915 1.00 0.00 35 CYS A N 14
ATOM 13522 C CA . CYS A 1 35 ? -2.623 -4.984 -4.260 1.00 0.00 35 CYS A CA 14
ATOM 13523 C C . CYS A 1 35 ? -2.024 -5.454 -5.582 1.00 0.00 35 CYS A C 14
ATOM 13524 O O . CYS A 1 35 ? -2.513 -6.403 -6.195 1.00 0.00 35 CYS A O 14
ATOM 13531 N N . ARG A 1 36 ? -0.963 -4.782 -6.016 1.00 0.00 36 ARG A N 14
ATOM 13532 C CA . ARG A 1 36 ? -0.297 -5.129 -7.266 1.00 0.00 36 ARG A CA 14
ATOM 13533 C C . ARG A 1 36 ? 0.790 -6.174 -7.031 1.00 0.00 36 ARG A C 14
ATOM 13534 O O . ARG A 1 36 ? 1.017 -7.048 -7.868 1.00 0.00 36 ARG A O 14
ATOM 13555 N N . CYS A 1 37 ? 1.459 -6.077 -5.887 1.00 0.00 37 CYS A N 14
ATOM 13556 C CA . CYS A 1 37 ? 2.522 -7.013 -5.541 1.00 0.00 37 CYS A CA 14
ATOM 13557 C C . CYS A 1 37 ? 2.059 -8.455 -5.724 1.00 0.00 37 CYS A C 14
ATOM 13558 O O . CYS A 1 37 ? 2.803 -9.299 -6.221 1.00 0.00 37 CYS A O 14
ATOM 13565 N N . GLY A 1 38 ? 0.822 -8.730 -5.319 1.00 0.00 38 GLY A N 14
ATOM 13566 C CA . GLY A 1 38 ? 0.281 -10.070 -5.447 1.00 0.00 38 GLY A CA 14
ATOM 13567 C C . GLY A 1 38 ? -0.353 -10.564 -4.161 1.00 0.00 38 GLY A C 14
ATOM 13568 O O . GLY A 1 38 ? -0.498 -11.770 -3.956 1.00 0.00 38 GLY A O 14
ATOM 13572 N N . TYR A 1 39 ? -0.730 -9.632 -3.293 1.00 0.00 39 TYR A N 14
ATOM 13573 C CA . TYR A 1 39 ? -1.348 -9.979 -2.019 1.00 0.00 39 TYR A CA 14
ATOM 13574 C C . TYR A 1 39 ? -2.551 -9.085 -1.735 1.00 0.00 39 TYR A C 14
ATOM 13575 O O . TYR A 1 39 ? -2.578 -7.919 -2.128 1.00 0.00 39 TYR A O 14
ATOM 13593 N N . VAL A 1 40 ? -3.544 -9.641 -1.049 1.00 0.00 40 VAL A N 14
ATOM 13594 C CA . VAL A 1 40 ? -4.750 -8.895 -0.710 1.00 0.00 40 VAL A CA 14
ATOM 13595 C C . VAL A 1 40 ? -4.802 -8.583 0.782 1.00 0.00 40 VAL A C 14
ATOM 13596 O O . VAL A 1 40 ? -4.657 -9.474 1.619 1.00 0.00 40 VAL A O 14
ATOM 13609 N N . PHE A 1 41 ? -5.010 -7.311 1.108 1.00 0.00 41 PHE A N 14
ATOM 13610 C CA . PHE A 1 41 ? -5.080 -6.881 2.499 1.00 0.00 41 PHE A CA 14
ATOM 13611 C C . PHE A 1 41 ? -6.388 -6.144 2.775 1.00 0.00 41 PHE A C 14
ATOM 13612 O O . PHE A 1 41 ? -7.170 -5.880 1.860 1.00 0.00 41 PHE A O 14
ATOM 13629 N N . CYS A 1 42 ? -6.619 -5.815 4.041 1.00 0.00 42 CYS A N 14
ATOM 13630 C CA . CYS A 1 42 ? -7.831 -5.110 4.439 1.00 0.00 42 CYS A CA 14
ATOM 13631 C C . CYS A 1 42 ? -7.673 -3.604 4.248 1.00 0.00 42 CYS A C 14
ATOM 13632 O O . CYS A 1 42 ? -6.593 -3.122 3.907 1.00 0.00 42 CYS A O 14
ATOM 13639 N N . MET A 1 43 ? -8.756 -2.867 4.470 1.00 0.00 43 MET A N 14
ATOM 13640 C CA . MET A 1 43 ? -8.737 -1.417 4.324 1.00 0.00 43 MET A CA 14
ATOM 13641 C C . MET A 1 43 ? -7.706 -0.790 5.257 1.00 0.00 43 MET A C 14
ATOM 13642 O O . MET A 1 43 ? -7.354 0.382 5.112 1.00 0.00 43 MET A O 14
ATOM 13656 N N . LEU A 1 44 ? -7.226 -1.576 6.214 1.00 0.00 44 LEU A N 14
ATOM 13657 C CA . LEU A 1 44 ? -6.234 -1.097 7.171 1.00 0.00 44 LEU A CA 14
ATOM 13658 C C . LEU A 1 44 ? -4.820 -1.398 6.687 1.00 0.00 44 LEU A C 14
ATOM 13659 O O . LEU A 1 44 ? -3.907 -0.590 6.863 1.00 0.00 44 LEU A O 14
ATOM 13675 N N . HIS A 1 45 ? -4.645 -2.564 6.074 1.00 0.00 45 HIS A N 14
ATOM 13676 C CA . HIS A 1 45 ? -3.341 -2.970 5.560 1.00 0.00 45 HIS A CA 14
ATOM 13677 C C . HIS A 1 45 ? -3.342 -2.997 4.035 1.00 0.00 45 HIS A C 14
ATOM 13678 O O . HIS A 1 45 ? -2.523 -3.677 3.416 1.00 0.00 45 HIS A O 14
ATOM 13692 N N . ARG A 1 46 ? -4.266 -2.253 3.435 1.00 0.00 46 ARG A N 14
ATOM 13693 C CA . ARG A 1 46 ? -4.375 -2.194 1.983 1.00 0.00 46 ARG A CA 14
ATOM 13694 C C . ARG A 1 46 ? -3.240 -1.366 1.387 1.00 0.00 46 ARG A C 14
ATOM 13695 O O . ARG A 1 46 ? -2.789 -1.625 0.270 1.00 0.00 46 ARG A O 14
ATOM 13716 N N . LEU A 1 47 ? -2.782 -0.371 2.138 1.00 0.00 47 LEU A N 14
ATOM 13717 C CA . LEU A 1 47 ? -1.699 0.495 1.684 1.00 0.00 47 LEU A CA 14
ATOM 13718 C C . LEU A 1 47 ? -0.393 -0.284 1.563 1.00 0.00 47 LEU A C 14
ATOM 13719 O O . LEU A 1 47 ? -0.170 -1.280 2.250 1.00 0.00 47 LEU A O 14
ATOM 13735 N N . PRO A 1 48 ? 0.492 0.182 0.669 1.00 0.00 48 PRO A N 14
ATOM 13736 C CA . PRO A 1 48 ? 1.793 -0.455 0.438 1.00 0.00 48 PRO A CA 14
ATOM 13737 C C . PRO A 1 48 ? 2.742 -0.277 1.618 1.00 0.00 48 PRO A C 14
ATOM 13738 O O . PRO A 1 48 ? 3.345 -1.240 2.091 1.00 0.00 48 PRO A O 14
ATOM 13749 N N . GLU A 1 49 ? 2.870 0.960 2.089 1.00 0.00 49 GLU A N 14
ATOM 13750 C CA . GLU A 1 49 ? 3.747 1.261 3.214 1.00 0.00 49 GLU A CA 14
ATOM 13751 C C . GLU A 1 49 ? 3.366 0.434 4.438 1.00 0.00 49 GLU A C 14
ATOM 13752 O O . GLU A 1 49 ? 4.207 0.142 5.288 1.00 0.00 49 GLU A O 14
ATOM 13764 N N . GLN A 1 50 ? 2.093 0.059 4.519 1.00 0.00 50 GLN A N 14
ATOM 13765 C CA . GLN A 1 50 ? 1.601 -0.733 5.640 1.00 0.00 50 GLN A CA 14
ATOM 13766 C C . GLN A 1 50 ? 2.229 -2.123 5.641 1.00 0.00 50 GLN A C 14
ATOM 13767 O O . GLN A 1 50 ? 2.627 -2.635 6.688 1.00 0.00 50 GLN A O 14
ATOM 13781 N N . HIS A 1 51 ? 2.315 -2.730 4.461 1.00 0.00 51 HIS A N 14
ATOM 13782 C CA . HIS A 1 51 ? 2.895 -4.061 4.326 1.00 0.00 51 HIS A CA 14
ATOM 13783 C C . HIS A 1 51 ? 4.222 -4.002 3.575 1.00 0.00 51 HIS A C 14
ATOM 13784 O O . HIS A 1 51 ? 4.570 -4.924 2.838 1.00 0.00 51 HIS A O 14
ATOM 13798 N N . ASP A 1 52 ? 4.956 -2.912 3.767 1.00 0.00 52 ASP A N 14
ATOM 13799 C CA . ASP A 1 52 ? 6.245 -2.732 3.108 1.00 0.00 52 ASP A CA 14
ATOM 13800 C C . ASP A 1 52 ? 6.231 -3.346 1.711 1.00 0.00 52 ASP A C 14
ATOM 13801 O O . ASP A 1 52 ? 7.145 -4.079 1.334 1.00 0.00 52 ASP A O 14
ATOM 13810 N N . CYS A 1 53 ? 5.186 -3.042 0.947 1.00 0.00 53 CYS A N 14
ATOM 13811 C CA . CYS A 1 53 ? 5.051 -3.564 -0.407 1.00 0.00 53 CYS A CA 14
ATOM 13812 C C . CYS A 1 53 ? 6.400 -3.579 -1.121 1.00 0.00 53 CYS A C 14
ATOM 13813 O O . CYS A 1 53 ? 7.205 -2.659 -0.972 1.00 0.00 53 CYS A O 14
ATOM 13820 N N . THR A 1 54 ? 6.640 -4.631 -1.899 1.00 0.00 54 THR A N 14
ATOM 13821 C CA . THR A 1 54 ? 7.890 -4.767 -2.635 1.00 0.00 54 THR A CA 14
ATOM 13822 C C . THR A 1 54 ? 7.806 -4.080 -3.993 1.00 0.00 54 THR A C 14
ATOM 13823 O O . THR A 1 54 ? 8.823 -3.689 -4.566 1.00 0.00 54 THR A O 14
ATOM 13834 N N . PHE A 1 55 ? 6.587 -3.935 -4.503 1.00 0.00 55 PHE A N 14
ATOM 13835 C CA . PHE A 1 55 ? 6.371 -3.295 -5.795 1.00 0.00 55 PHE A CA 14
ATOM 13836 C C . PHE A 1 55 ? 6.862 -1.850 -5.775 1.00 0.00 55 PHE A C 14
ATOM 13837 O O . PHE A 1 55 ? 6.958 -1.230 -4.716 1.00 0.00 55 PHE A O 14
ATOM 13854 N N . ASP A 1 56 ? 7.172 -1.321 -6.954 1.00 0.00 56 ASP A N 14
ATOM 13855 C CA . ASP A 1 56 ? 7.653 0.051 -7.073 1.00 0.00 56 ASP A CA 14
ATOM 13856 C C . ASP A 1 56 ? 6.604 0.939 -7.735 1.00 0.00 56 ASP A C 14
ATOM 13857 O O . ASP A 1 56 ? 6.294 0.778 -8.916 1.00 0.00 56 ASP A O 14
ATOM 13866 N N . HIS A 1 57 ? 6.059 1.876 -6.966 1.00 0.00 57 HIS A N 14
ATOM 13867 C CA . HIS A 1 57 ? 5.043 2.790 -7.477 1.00 0.00 57 HIS A CA 14
ATOM 13868 C C . HIS A 1 57 ? 5.688 3.994 -8.156 1.00 0.00 57 HIS A C 14
ATOM 13869 O O . HIS A 1 57 ? 5.197 4.482 -9.173 1.00 0.00 57 HIS A O 14
ATOM 13883 N N . MET A 1 58 ? 6.791 4.468 -7.586 1.00 0.00 58 MET A N 14
ATOM 13884 C CA . MET A 1 58 ? 7.504 5.615 -8.137 1.00 0.00 58 MET A CA 14
ATOM 13885 C C . MET A 1 58 ? 7.634 5.497 -9.652 1.00 0.00 58 MET A C 14
ATOM 13886 O O . MET A 1 58 ? 8.388 4.667 -10.158 1.00 0.00 58 MET A O 14
ATOM 13900 N N . GLY A 1 59 ? 6.893 6.335 -10.372 1.00 0.00 59 GLY A N 14
ATOM 13901 C CA . GLY A 1 59 ? 6.940 6.307 -11.823 1.00 0.00 59 GLY A CA 14
ATOM 13902 C C . GLY A 1 59 ? 7.732 7.464 -12.399 1.00 0.00 59 GLY A C 14
ATOM 13903 O O . GLY A 1 59 ? 8.920 7.326 -12.694 1.00 0.00 59 GLY A O 14
ATOM 13907 N N . ARG A 1 60 ? 7.075 8.607 -12.561 1.00 0.00 60 ARG A N 14
ATOM 13908 C CA . ARG A 1 60 ? 7.725 9.791 -13.109 1.00 0.00 60 ARG A CA 14
ATOM 13909 C C . ARG A 1 60 ? 7.052 11.064 -12.603 1.00 0.00 60 ARG A C 14
ATOM 13910 O O . ARG A 1 60 ? 5.845 11.088 -12.366 1.00 0.00 60 ARG A O 14
ATOM 13931 N N . GLY A 1 61 ? 7.843 12.120 -12.438 1.00 0.00 61 GLY A N 14
ATOM 13932 C CA . GLY A 1 61 ? 7.306 13.382 -11.961 1.00 0.00 61 GLY A CA 14
ATOM 13933 C C . GLY A 1 61 ? 8.270 14.534 -12.159 1.00 0.00 61 GLY A C 14
ATOM 13934 O O . GLY A 1 61 ? 9.077 14.525 -13.089 1.00 0.00 61 GLY A O 14
ATOM 13938 N N . SER A 1 62 ? 8.187 15.531 -11.284 1.00 0.00 62 SER A N 14
ATOM 13939 C CA . SER A 1 62 ? 9.055 16.699 -11.370 1.00 0.00 62 SER A CA 14
ATOM 13940 C C . SER A 1 62 ? 9.949 16.803 -10.138 1.00 0.00 62 SER A C 14
ATOM 13941 O O . SER A 1 62 ? 9.472 16.758 -9.005 1.00 0.00 62 SER A O 14
ATOM 13949 N N . GLY A 1 63 ? 11.251 16.943 -10.369 1.00 0.00 63 GLY A N 14
ATOM 13950 C CA . GLY A 1 63 ? 12.192 17.052 -9.270 1.00 0.00 63 GLY A CA 14
ATOM 13951 C C . GLY A 1 63 ? 13.109 15.848 -9.171 1.00 0.00 63 GLY A C 14
ATOM 13952 O O . GLY A 1 63 ? 12.947 14.857 -9.883 1.00 0.00 63 GLY A O 14
ATOM 13956 N N . PRO A 1 64 ? 14.100 15.927 -8.271 1.00 0.00 64 PRO A N 14
ATOM 13957 C CA . PRO A 1 64 ? 15.067 14.845 -8.060 1.00 0.00 64 PRO A CA 14
ATOM 13958 C C . PRO A 1 64 ? 14.435 13.623 -7.403 1.00 0.00 64 PRO A C 14
ATOM 13959 O O . PRO A 1 64 ? 13.503 13.746 -6.608 1.00 0.00 64 PRO A O 14
ATOM 13970 N N . SER A 1 65 ? 14.947 12.444 -7.740 1.00 0.00 65 SER A N 14
ATOM 13971 C CA . SER A 1 65 ? 14.430 11.199 -7.185 1.00 0.00 65 SER A CA 14
ATOM 13972 C C . SER A 1 65 ? 15.285 10.731 -6.010 1.00 0.00 65 SER A C 14
ATOM 13973 O O . SER A 1 65 ? 16.172 9.892 -6.169 1.00 0.00 65 SER A O 14
ATOM 13981 N N . SER A 1 66 ? 15.012 11.282 -4.832 1.00 0.00 66 SER A N 14
ATOM 13982 C CA . SER A 1 66 ? 15.758 10.925 -3.631 1.00 0.00 66 SER A CA 14
ATOM 13983 C C . SER A 1 66 ? 15.335 9.553 -3.116 1.00 0.00 66 SER A C 14
ATOM 13984 O O . SER A 1 66 ? 14.437 9.440 -2.282 1.00 0.00 66 SER A O 14
ATOM 13992 N N . GLY A 1 67 ? 15.989 8.511 -3.620 1.00 0.00 67 GLY A N 14
ATOM 13993 C CA . GLY A 1 67 ? 15.668 7.159 -3.200 1.00 0.00 67 GLY A CA 14
ATOM 13994 C C . GLY A 1 67 ? 14.191 6.844 -3.340 1.00 0.00 67 GLY A C 14
ATOM 13995 O O . GLY A 1 67 ? 13.416 7.203 -2.455 1.00 0.00 67 GLY A O 14
ATOM 14001 N N . GLY A 1 1 ? 1.939 -32.022 -10.236 1.00 0.00 1 GLY A N 15
ATOM 14002 C CA . GLY A 1 1 ? 0.500 -31.840 -10.195 1.00 0.00 1 GLY A CA 15
ATOM 14003 C C . GLY A 1 1 ? -0.049 -31.880 -8.782 1.00 0.00 1 GLY A C 15
ATOM 14004 O O . GLY A 1 1 ? 0.172 -30.959 -7.996 1.00 0.00 1 GLY A O 15
ATOM 14008 N N . SER A 1 2 ? -0.769 -32.950 -8.459 1.00 0.00 2 SER A N 15
ATOM 14009 C CA . SER A 1 2 ? -1.357 -33.104 -7.134 1.00 0.00 2 SER A CA 15
ATOM 14010 C C . SER A 1 2 ? -0.276 -33.353 -6.086 1.00 0.00 2 SER A C 15
ATOM 14011 O O . SER A 1 2 ? 0.662 -34.117 -6.315 1.00 0.00 2 SER A O 15
ATOM 14019 N N . SER A 1 3 ? -0.414 -32.701 -4.936 1.00 0.00 3 SER A N 15
ATOM 14020 C CA . SER A 1 3 ? 0.551 -32.848 -3.853 1.00 0.00 3 SER A CA 15
ATOM 14021 C C . SER A 1 3 ? 1.979 -32.761 -4.384 1.00 0.00 3 SER A C 15
ATOM 14022 O O . SER A 1 3 ? 2.851 -33.529 -3.979 1.00 0.00 3 SER A O 15
ATOM 14030 N N . GLY A 1 4 ? 2.210 -31.820 -5.294 1.00 0.00 4 GLY A N 15
ATOM 14031 C CA . GLY A 1 4 ? 3.533 -31.650 -5.866 1.00 0.00 4 GLY A CA 15
ATOM 14032 C C . GLY A 1 4 ? 4.175 -30.338 -5.461 1.00 0.00 4 GLY A C 15
ATOM 14033 O O . GLY A 1 4 ? 4.111 -29.354 -6.199 1.00 0.00 4 GLY A O 15
ATOM 14037 N N . SER A 1 5 ? 4.794 -30.321 -4.285 1.00 0.00 5 SER A N 15
ATOM 14038 C CA . SER A 1 5 ? 5.446 -29.118 -3.781 1.00 0.00 5 SER A CA 15
ATOM 14039 C C . SER A 1 5 ? 6.616 -29.476 -2.869 1.00 0.00 5 SER A C 15
ATOM 14040 O O . SER A 1 5 ? 6.472 -30.268 -1.938 1.00 0.00 5 SER A O 15
ATOM 14048 N N . SER A 1 6 ? 7.774 -28.886 -3.144 1.00 0.00 6 SER A N 15
ATOM 14049 C CA . SER A 1 6 ? 8.971 -29.144 -2.352 1.00 0.00 6 SER A CA 15
ATOM 14050 C C . SER A 1 6 ? 9.444 -27.873 -1.653 1.00 0.00 6 SER A C 15
ATOM 14051 O O . SER A 1 6 ? 9.731 -26.866 -2.299 1.00 0.00 6 SER A O 15
ATOM 14059 N N . GLY A 1 7 ? 9.524 -27.929 -0.327 1.00 0.00 7 GLY A N 15
ATOM 14060 C CA . GLY A 1 7 ? 9.962 -26.777 0.439 1.00 0.00 7 GLY A CA 15
ATOM 14061 C C . GLY A 1 7 ? 9.347 -25.483 -0.056 1.00 0.00 7 GLY A C 15
ATOM 14062 O O . GLY A 1 7 ? 10.035 -24.641 -0.632 1.00 0.00 7 GLY A O 15
ATOM 14066 N N . SER A 1 8 ? 8.046 -25.325 0.168 1.00 0.00 8 SER A N 15
ATOM 14067 C CA . SER A 1 8 ? 7.336 -24.127 -0.264 1.00 0.00 8 SER A CA 15
ATOM 14068 C C . SER A 1 8 ? 6.189 -23.802 0.687 1.00 0.00 8 SER A C 15
ATOM 14069 O O . SER A 1 8 ? 5.251 -24.585 0.837 1.00 0.00 8 SER A O 15
ATOM 14077 N N . ARG A 1 9 ? 6.271 -22.641 1.329 1.00 0.00 9 ARG A N 15
ATOM 14078 C CA . ARG A 1 9 ? 5.242 -22.212 2.267 1.00 0.00 9 ARG A CA 15
ATOM 14079 C C . ARG A 1 9 ? 4.833 -20.766 2.002 1.00 0.00 9 ARG A C 15
ATOM 14080 O O . ARG A 1 9 ? 5.670 -19.864 1.998 1.00 0.00 9 ARG A O 15
ATOM 14101 N N . SER A 1 10 ? 3.539 -20.553 1.781 1.00 0.00 10 SER A N 15
ATOM 14102 C CA . SER A 1 10 ? 3.020 -19.218 1.510 1.00 0.00 10 SER A CA 15
ATOM 14103 C C . SER A 1 10 ? 2.111 -18.749 2.642 1.00 0.00 10 SER A C 15
ATOM 14104 O O . SER A 1 10 ? 1.335 -19.528 3.195 1.00 0.00 10 SER A O 15
ATOM 14112 N N . LYS A 1 11 ? 2.213 -17.469 2.983 1.00 0.00 11 LYS A N 15
ATOM 14113 C CA . LYS A 1 11 ? 1.401 -16.892 4.048 1.00 0.00 11 LYS A CA 15
ATOM 14114 C C . LYS A 1 11 ? -0.017 -16.612 3.560 1.00 0.00 11 LYS A C 15
ATOM 14115 O O . LYS A 1 11 ? -0.980 -16.749 4.313 1.00 0.00 11 LYS A O 15
ATOM 14134 N N . GLN A 1 12 ? -0.136 -16.220 2.296 1.00 0.00 12 GLN A N 15
ATOM 14135 C CA . GLN A 1 12 ? -1.436 -15.921 1.708 1.00 0.00 12 GLN A CA 15
ATOM 14136 C C . GLN A 1 12 ? -2.209 -17.203 1.417 1.00 0.00 12 GLN A C 15
ATOM 14137 O O . GLN A 1 12 ? -2.257 -17.667 0.277 1.00 0.00 12 GLN A O 15
ATOM 14151 N N . LYS A 1 13 ? -2.814 -17.772 2.454 1.00 0.00 13 LYS A N 15
ATOM 14152 C CA . LYS A 1 13 ? -3.587 -19.000 2.310 1.00 0.00 13 LYS A CA 15
ATOM 14153 C C . LYS A 1 13 ? -4.864 -18.750 1.514 1.00 0.00 13 LYS A C 15
ATOM 14154 O O . LYS A 1 13 ? -5.199 -19.510 0.606 1.00 0.00 13 LYS A O 15
ATOM 14173 N N . SER A 1 14 ? -5.571 -17.680 1.861 1.00 0.00 14 SER A N 15
ATOM 14174 C CA . SER A 1 14 ? -6.813 -17.331 1.180 1.00 0.00 14 SER A CA 15
ATOM 14175 C C . SER A 1 14 ? -6.947 -15.818 1.037 1.00 0.00 14 SER A C 15
ATOM 14176 O O . SER A 1 14 ? -7.065 -15.098 2.028 1.00 0.00 14 SER A O 15
ATOM 14184 N N . ARG A 1 15 ? -6.929 -15.344 -0.205 1.00 0.00 15 ARG A N 15
ATOM 14185 C CA . ARG A 1 15 ? -7.048 -13.916 -0.479 1.00 0.00 15 ARG A CA 15
ATOM 14186 C C . ARG A 1 15 ? -8.238 -13.317 0.265 1.00 0.00 15 ARG A C 15
ATOM 14187 O O . ARG A 1 15 ? -8.168 -12.195 0.766 1.00 0.00 15 ARG A O 15
ATOM 14208 N N . ARG A 1 16 ? -9.329 -14.073 0.331 1.00 0.00 16 ARG A N 15
ATOM 14209 C CA . ARG A 1 16 ? -10.535 -13.616 1.012 1.00 0.00 16 ARG A CA 15
ATOM 14210 C C . ARG A 1 16 ? -10.185 -12.879 2.301 1.00 0.00 16 ARG A C 15
ATOM 14211 O O . ARG A 1 16 ? -10.775 -11.845 2.616 1.00 0.00 16 ARG A O 15
ATOM 14232 N N . ARG A 1 17 ? -9.223 -13.418 3.043 1.00 0.00 17 ARG A N 15
ATOM 14233 C CA . ARG A 1 17 ? -8.797 -12.812 4.298 1.00 0.00 17 ARG A CA 15
ATOM 14234 C C . ARG A 1 17 ? -7.439 -12.133 4.140 1.00 0.00 17 ARG A C 15
ATOM 14235 O O . ARG A 1 17 ? -6.568 -12.622 3.421 1.00 0.00 17 ARG A O 15
ATOM 14256 N N . CYS A 1 18 ? -7.267 -11.002 4.817 1.00 0.00 18 CYS A N 15
ATOM 14257 C CA . CYS A 1 18 ? -6.018 -10.254 4.752 1.00 0.00 18 CYS A CA 15
ATOM 14258 C C . CYS A 1 18 ? -4.817 -11.195 4.800 1.00 0.00 18 CYS A C 15
ATOM 14259 O O . CYS A 1 18 ? -4.947 -12.366 5.157 1.00 0.00 18 CYS A O 15
ATOM 14266 N N . PHE A 1 19 ? -3.650 -10.674 4.438 1.00 0.00 19 PHE A N 15
ATOM 14267 C CA . PHE A 1 19 ? -2.426 -11.467 4.438 1.00 0.00 19 PHE A CA 15
ATOM 14268 C C . PHE A 1 19 ? -1.558 -11.127 5.646 1.00 0.00 19 PHE A C 15
ATOM 14269 O O . PHE A 1 19 ? -0.519 -11.747 5.870 1.00 0.00 19 PHE A O 15
ATOM 14286 N N . GLN A 1 20 ? -1.992 -10.137 6.419 1.00 0.00 20 GLN A N 15
ATOM 14287 C CA . GLN A 1 20 ? -1.254 -9.713 7.603 1.00 0.00 20 GLN A CA 15
ATOM 14288 C C . GLN A 1 20 ? -2.057 -9.985 8.871 1.00 0.00 20 GLN A C 15
ATOM 14289 O O . GLN A 1 20 ? -1.518 -10.465 9.869 1.00 0.00 20 GLN A O 15
ATOM 14303 N N . CYS A 1 21 ? -3.348 -9.676 8.826 1.00 0.00 21 CYS A N 15
ATOM 14304 C CA . CYS A 1 21 ? -4.226 -9.886 9.971 1.00 0.00 21 CYS A CA 15
ATOM 14305 C C . CYS A 1 21 ? -5.176 -11.053 9.721 1.00 0.00 21 CYS A C 15
ATOM 14306 O O . CYS A 1 21 ? -5.875 -11.502 10.628 1.00 0.00 21 CYS A O 15
ATOM 14313 N N . GLN A 1 22 ? -5.195 -11.539 8.484 1.00 0.00 22 GLN A N 15
ATOM 14314 C CA . GLN A 1 22 ? -6.059 -12.654 8.114 1.00 0.00 22 GLN A CA 15
ATOM 14315 C C . GLN A 1 22 ? -7.518 -12.339 8.429 1.00 0.00 22 GLN A C 15
ATOM 14316 O O . GLN A 1 22 ? -8.271 -13.208 8.870 1.00 0.00 22 GLN A O 15
ATOM 14330 N N . THR A 1 23 ? -7.912 -11.090 8.201 1.00 0.00 23 THR A N 15
ATOM 14331 C CA . THR A 1 23 ? -9.280 -10.660 8.462 1.00 0.00 23 THR A CA 15
ATOM 14332 C C . THR A 1 23 ? -10.136 -10.756 7.205 1.00 0.00 23 THR A C 15
ATOM 14333 O O . THR A 1 23 ? -9.714 -10.351 6.121 1.00 0.00 23 THR A O 15
ATOM 14344 N N . LYS A 1 24 ? -11.341 -11.294 7.355 1.00 0.00 24 LYS A N 15
ATOM 14345 C CA . LYS A 1 24 ? -12.259 -11.442 6.232 1.00 0.00 24 LYS A CA 15
ATOM 14346 C C . LYS A 1 24 ? -12.350 -10.148 5.430 1.00 0.00 24 LYS A C 15
ATOM 14347 O O . LYS A 1 24 ? -12.306 -9.052 5.992 1.00 0.00 24 LYS A O 15
ATOM 14366 N N . LEU A 1 25 ? -12.479 -10.280 4.114 1.00 0.00 25 LEU A N 15
ATOM 14367 C CA . LEU A 1 25 ? -12.579 -9.121 3.235 1.00 0.00 25 LEU A CA 15
ATOM 14368 C C . LEU A 1 25 ? -13.875 -9.156 2.431 1.00 0.00 25 LEU A C 15
ATOM 14369 O O . LEU A 1 25 ? -14.113 -10.086 1.662 1.00 0.00 25 LEU A O 15
ATOM 14385 N N . GLU A 1 26 ? -14.707 -8.136 2.615 1.00 0.00 26 GLU A N 15
ATOM 14386 C CA . GLU A 1 26 ? -15.978 -8.051 1.906 1.00 0.00 26 GLU A CA 15
ATOM 14387 C C . GLU A 1 26 ? -15.762 -8.084 0.395 1.00 0.00 26 GLU A C 15
ATOM 14388 O O . GLU A 1 26 ? -14.732 -7.631 -0.106 1.00 0.00 26 GLU A O 15
ATOM 14400 N N . LEU A 1 27 ? -16.740 -8.622 -0.325 1.00 0.00 27 LEU A N 15
ATOM 14401 C CA . LEU A 1 27 ? -16.658 -8.715 -1.778 1.00 0.00 27 LEU A CA 15
ATOM 14402 C C . LEU A 1 27 ? -15.968 -7.487 -2.364 1.00 0.00 27 LEU A C 15
ATOM 14403 O O . LEU A 1 27 ? -15.037 -7.606 -3.161 1.00 0.00 27 LEU A O 15
ATOM 14419 N N . VAL A 1 28 ? -16.430 -6.307 -1.962 1.00 0.00 28 VAL A N 15
ATOM 14420 C CA . VAL A 1 28 ? -15.855 -5.057 -2.445 1.00 0.00 28 VAL A CA 15
ATOM 14421 C C . VAL A 1 28 ? -14.414 -4.896 -1.973 1.00 0.00 28 VAL A C 15
ATOM 14422 O O . VAL A 1 28 ? -13.537 -4.515 -2.748 1.00 0.00 28 VAL A O 15
ATOM 14435 N N . GLN A 1 29 ? -14.178 -5.190 -0.699 1.00 0.00 29 GLN A N 15
ATOM 14436 C CA . GLN A 1 29 ? -12.843 -5.078 -0.124 1.00 0.00 29 GLN A CA 15
ATOM 14437 C C . GLN A 1 29 ? -11.834 -5.891 -0.928 1.00 0.00 29 GLN A C 15
ATOM 14438 O O . GLN A 1 29 ? -10.910 -5.337 -1.522 1.00 0.00 29 GLN A O 15
ATOM 14452 N N . GLN A 1 30 ? -12.018 -7.207 -0.941 1.00 0.00 30 GLN A N 15
ATOM 14453 C CA . GLN A 1 30 ? -11.123 -8.097 -1.671 1.00 0.00 30 GLN A CA 15
ATOM 14454 C C . GLN A 1 30 ? -10.579 -7.414 -2.922 1.00 0.00 30 GLN A C 15
ATOM 14455 O O . GLN A 1 30 ? -9.412 -7.582 -3.274 1.00 0.00 30 GLN A O 15
ATOM 14469 N N . GLU A 1 31 ? -11.433 -6.644 -3.589 1.00 0.00 31 GLU A N 15
ATOM 14470 C CA . GLU A 1 31 ? -11.037 -5.938 -4.802 1.00 0.00 31 GLU A CA 15
ATOM 14471 C C . GLU A 1 31 ? -10.169 -4.728 -4.468 1.00 0.00 31 GLU A C 15
ATOM 14472 O O . GLU A 1 31 ? -9.077 -4.564 -5.013 1.00 0.00 31 GLU A O 15
ATOM 14484 N N . LEU A 1 32 ? -10.662 -3.884 -3.569 1.00 0.00 32 LEU A N 15
ATOM 14485 C CA . LEU A 1 32 ? -9.932 -2.688 -3.161 1.00 0.00 32 LEU A CA 15
ATOM 14486 C C . LEU A 1 32 ? -8.648 -3.058 -2.426 1.00 0.00 32 LEU A C 15
ATOM 14487 O O . LEU A 1 32 ? -7.549 -2.735 -2.874 1.00 0.00 32 LEU A O 15
ATOM 14503 N N . GLY A 1 33 ? -8.796 -3.740 -1.294 1.00 0.00 33 GLY A N 15
ATOM 14504 C CA . GLY A 1 33 ? -7.640 -4.145 -0.515 1.00 0.00 33 GLY A CA 15
ATOM 14505 C C . GLY A 1 33 ? -6.532 -4.715 -1.377 1.00 0.00 33 GLY A C 15
ATOM 14506 O O . GLY A 1 33 ? -5.355 -4.430 -1.155 1.00 0.00 33 GLY A O 15
ATOM 14510 N N . SER A 1 34 ? -6.907 -5.524 -2.362 1.00 0.00 34 SER A N 15
ATOM 14511 C CA . SER A 1 34 ? -5.935 -6.141 -3.257 1.00 0.00 34 SER A CA 15
ATOM 14512 C C . SER A 1 34 ? -4.790 -5.179 -3.561 1.00 0.00 34 SER A C 15
ATOM 14513 O O . SER A 1 34 ? -4.969 -3.961 -3.558 1.00 0.00 34 SER A O 15
ATOM 14521 N N . CYS A 1 35 ? -3.612 -5.736 -3.823 1.00 0.00 35 CYS A N 15
ATOM 14522 C CA . CYS A 1 35 ? -2.436 -4.931 -4.129 1.00 0.00 35 CYS A CA 15
ATOM 14523 C C . CYS A 1 35 ? -1.853 -5.312 -5.486 1.00 0.00 35 CYS A C 15
ATOM 14524 O O . CYS A 1 35 ? -2.397 -6.163 -6.190 1.00 0.00 35 CYS A O 15
ATOM 14531 N N . ARG A 1 36 ? -0.743 -4.677 -5.847 1.00 0.00 36 ARG A N 15
ATOM 14532 C CA . ARG A 1 36 ? -0.086 -4.949 -7.120 1.00 0.00 36 ARG A CA 15
ATOM 14533 C C . ARG A 1 36 ? 0.951 -6.058 -6.970 1.00 0.00 36 ARG A C 15
ATOM 14534 O O . ARG A 1 36 ? 1.125 -6.885 -7.866 1.00 0.00 36 ARG A O 15
ATOM 14555 N N . CYS A 1 37 ? 1.638 -6.070 -5.833 1.00 0.00 37 CYS A N 15
ATOM 14556 C CA . CYS A 1 37 ? 2.658 -7.076 -5.565 1.00 0.00 37 CYS A CA 15
ATOM 14557 C C . CYS A 1 37 ? 2.110 -8.482 -5.795 1.00 0.00 37 CYS A C 15
ATOM 14558 O O . CYS A 1 37 ? 2.770 -9.327 -6.397 1.00 0.00 37 CYS A O 15
ATOM 14565 N N . GLY A 1 38 ? 0.896 -8.724 -5.310 1.00 0.00 38 GLY A N 15
ATOM 14566 C CA . GLY A 1 38 ? 0.278 -10.027 -5.472 1.00 0.00 38 GLY A CA 15
ATOM 14567 C C . GLY A 1 38 ? -0.347 -10.536 -4.188 1.00 0.00 38 GLY A C 15
ATOM 14568 O O . GLY A 1 38 ? -0.456 -11.745 -3.980 1.00 0.00 38 GLY A O 15
ATOM 14572 N N . TYR A 1 39 ? -0.756 -9.613 -3.324 1.00 0.00 39 TYR A N 15
ATOM 14573 C CA . TYR A 1 39 ? -1.369 -9.976 -2.052 1.00 0.00 39 TYR A CA 15
ATOM 14574 C C . TYR A 1 39 ? -2.567 -9.081 -1.750 1.00 0.00 39 TYR A C 15
ATOM 14575 O O . TYR A 1 39 ? -2.609 -7.921 -2.161 1.00 0.00 39 TYR A O 15
ATOM 14593 N N . VAL A 1 40 ? -3.540 -9.628 -1.029 1.00 0.00 40 VAL A N 15
ATOM 14594 C CA . VAL A 1 40 ? -4.739 -8.881 -0.669 1.00 0.00 40 VAL A CA 15
ATOM 14595 C C . VAL A 1 40 ? -4.775 -8.587 0.826 1.00 0.00 40 VAL A C 15
ATOM 14596 O O . VAL A 1 40 ? -4.611 -9.487 1.651 1.00 0.00 40 VAL A O 15
ATOM 14609 N N . PHE A 1 41 ? -4.992 -7.322 1.170 1.00 0.00 41 PHE A N 15
ATOM 14610 C CA . PHE A 1 41 ? -5.050 -6.908 2.567 1.00 0.00 41 PHE A CA 15
ATOM 14611 C C . PHE A 1 41 ? -6.363 -6.192 2.868 1.00 0.00 41 PHE A C 15
ATOM 14612 O O . PHE A 1 41 ? -7.171 -5.948 1.971 1.00 0.00 41 PHE A O 15
ATOM 14629 N N . CYS A 1 42 ? -6.570 -5.858 4.138 1.00 0.00 42 CYS A N 15
ATOM 14630 C CA . CYS A 1 42 ? -7.785 -5.171 4.560 1.00 0.00 42 CYS A CA 15
ATOM 14631 C C . CYS A 1 42 ? -7.682 -3.672 4.293 1.00 0.00 42 CYS A C 15
ATOM 14632 O O . CYS A 1 42 ? -6.673 -3.190 3.779 1.00 0.00 42 CYS A O 15
ATOM 14639 N N . MET A 1 43 ? -8.734 -2.940 4.648 1.00 0.00 43 MET A N 15
ATOM 14640 C CA . MET A 1 43 ? -8.761 -1.496 4.448 1.00 0.00 43 MET A CA 15
ATOM 14641 C C . MET A 1 43 ? -7.727 -0.805 5.331 1.00 0.00 43 MET A C 15
ATOM 14642 O O . MET A 1 43 ? -7.482 0.394 5.196 1.00 0.00 43 MET A O 15
ATOM 14656 N N . LEU A 1 44 ? -7.122 -1.569 6.234 1.00 0.00 44 LEU A N 15
ATOM 14657 C CA . LEU A 1 44 ? -6.113 -1.030 7.140 1.00 0.00 44 LEU A CA 15
ATOM 14658 C C . LEU A 1 44 ? -4.709 -1.402 6.674 1.00 0.00 44 LEU A C 15
ATOM 14659 O O . LEU A 1 44 ? -3.744 -0.688 6.948 1.00 0.00 44 LEU A O 15
ATOM 14675 N N . HIS A 1 45 ? -4.603 -2.522 5.967 1.00 0.00 45 HIS A N 15
ATOM 14676 C CA . HIS A 1 45 ? -3.317 -2.988 5.461 1.00 0.00 45 HIS A CA 15
ATOM 14677 C C . HIS A 1 45 ? -3.312 -3.017 3.935 1.00 0.00 45 HIS A C 15
ATOM 14678 O O . HIS A 1 45 ? -2.464 -3.663 3.320 1.00 0.00 45 HIS A O 15
ATOM 14692 N N . ARG A 1 46 ? -4.266 -2.315 3.332 1.00 0.00 46 ARG A N 15
ATOM 14693 C CA . ARG A 1 46 ? -4.373 -2.262 1.879 1.00 0.00 46 ARG A CA 15
ATOM 14694 C C . ARG A 1 46 ? -3.234 -1.443 1.279 1.00 0.00 46 ARG A C 15
ATOM 14695 O O . ARG A 1 46 ? -2.741 -1.747 0.191 1.00 0.00 46 ARG A O 15
ATOM 14716 N N . LEU A 1 47 ? -2.820 -0.402 1.994 1.00 0.00 47 LEU A N 15
ATOM 14717 C CA . LEU A 1 47 ? -1.740 0.462 1.532 1.00 0.00 47 LEU A CA 15
ATOM 14718 C C . LEU A 1 47 ? -0.423 -0.305 1.458 1.00 0.00 47 LEU A C 15
ATOM 14719 O O . LEU A 1 47 ? -0.196 -1.269 2.189 1.00 0.00 47 LEU A O 15
ATOM 14735 N N . PRO A 1 48 ? 0.468 0.134 0.556 1.00 0.00 48 PRO A N 15
ATOM 14736 C CA . PRO A 1 48 ? 1.778 -0.494 0.367 1.00 0.00 48 PRO A CA 15
ATOM 14737 C C . PRO A 1 48 ? 2.711 -0.257 1.550 1.00 0.00 48 PRO A C 15
ATOM 14738 O O . PRO A 1 48 ? 3.300 -1.195 2.085 1.00 0.00 48 PRO A O 15
ATOM 14749 N N . GLU A 1 49 ? 2.841 1.004 1.952 1.00 0.00 49 GLU A N 15
ATOM 14750 C CA . GLU A 1 49 ? 3.703 1.363 3.071 1.00 0.00 49 GLU A CA 15
ATOM 14751 C C . GLU A 1 49 ? 3.339 0.561 4.317 1.00 0.00 49 GLU A C 15
ATOM 14752 O O . GLU A 1 49 ? 4.188 0.301 5.169 1.00 0.00 49 GLU A O 15
ATOM 14764 N N . GLN A 1 50 ? 2.072 0.173 4.415 1.00 0.00 50 GLN A N 15
ATOM 14765 C CA . GLN A 1 50 ? 1.595 -0.597 5.558 1.00 0.00 50 GLN A CA 15
ATOM 14766 C C . GLN A 1 50 ? 2.259 -1.970 5.603 1.00 0.00 50 GLN A C 15
ATOM 14767 O O . GLN A 1 50 ? 2.659 -2.443 6.667 1.00 0.00 50 GLN A O 15
ATOM 14781 N N . HIS A 1 51 ? 2.371 -2.606 4.441 1.00 0.00 51 HIS A N 15
ATOM 14782 C CA . HIS A 1 51 ? 2.986 -3.925 4.348 1.00 0.00 51 HIS A CA 15
ATOM 14783 C C . HIS A 1 51 ? 4.310 -3.856 3.592 1.00 0.00 51 HIS A C 15
ATOM 14784 O O . HIS A 1 51 ? 4.663 -4.775 2.853 1.00 0.00 51 HIS A O 15
ATOM 14798 N N . ASP A 1 52 ? 5.036 -2.760 3.780 1.00 0.00 52 ASP A N 15
ATOM 14799 C CA . ASP A 1 52 ? 6.321 -2.570 3.116 1.00 0.00 52 ASP A CA 15
ATOM 14800 C C . ASP A 1 52 ? 6.317 -3.213 1.733 1.00 0.00 52 ASP A C 15
ATOM 14801 O O . ASP A 1 52 ? 7.254 -3.921 1.363 1.00 0.00 52 ASP A O 15
ATOM 14810 N N . CYS A 1 53 ? 5.256 -2.963 0.972 1.00 0.00 53 CYS A N 15
ATOM 14811 C CA . CYS A 1 53 ? 5.129 -3.517 -0.370 1.00 0.00 53 CYS A CA 15
ATOM 14812 C C . CYS A 1 53 ? 6.480 -3.539 -1.080 1.00 0.00 53 CYS A C 15
ATOM 14813 O O . CYS A 1 53 ? 7.279 -2.611 -0.948 1.00 0.00 53 CYS A O 15
ATOM 14820 N N . THR A 1 54 ? 6.729 -4.605 -1.834 1.00 0.00 54 THR A N 15
ATOM 14821 C CA . THR A 1 54 ? 7.982 -4.749 -2.564 1.00 0.00 54 THR A CA 15
ATOM 14822 C C . THR A 1 54 ? 7.916 -4.041 -3.913 1.00 0.00 54 THR A C 15
ATOM 14823 O O . THR A 1 54 ? 8.924 -3.540 -4.412 1.00 0.00 54 THR A O 15
ATOM 14834 N N . PHE A 1 55 ? 6.724 -4.002 -4.499 1.00 0.00 55 PHE A N 15
ATOM 14835 C CA . PHE A 1 55 ? 6.527 -3.355 -5.791 1.00 0.00 55 PHE A CA 15
ATOM 14836 C C . PHE A 1 55 ? 6.970 -1.896 -5.741 1.00 0.00 55 PHE A C 15
ATOM 14837 O O . PHE A 1 55 ? 7.155 -1.328 -4.664 1.00 0.00 55 PHE A O 15
ATOM 14854 N N . ASP A 1 56 ? 7.139 -1.295 -6.914 1.00 0.00 56 ASP A N 15
ATOM 14855 C CA . ASP A 1 56 ? 7.560 0.098 -7.005 1.00 0.00 56 ASP A CA 15
ATOM 14856 C C . ASP A 1 56 ? 6.513 0.935 -7.735 1.00 0.00 56 ASP A C 15
ATOM 14857 O O . ASP A 1 56 ? 6.346 0.819 -8.949 1.00 0.00 56 ASP A O 15
ATOM 14866 N N . HIS A 1 57 ? 5.809 1.778 -6.985 1.00 0.00 57 HIS A N 15
ATOM 14867 C CA . HIS A 1 57 ? 4.778 2.634 -7.560 1.00 0.00 57 HIS A CA 15
ATOM 14868 C C . HIS A 1 57 ? 5.402 3.784 -8.345 1.00 0.00 57 HIS A C 15
ATOM 14869 O O . HIS A 1 57 ? 6.578 4.101 -8.170 1.00 0.00 57 HIS A O 15
ATOM 14883 N N . MET A 1 58 ? 4.606 4.405 -9.209 1.00 0.00 58 MET A N 15
ATOM 14884 C CA . MET A 1 58 ? 5.081 5.520 -10.020 1.00 0.00 58 MET A CA 15
ATOM 14885 C C . MET A 1 58 ? 5.729 6.590 -9.146 1.00 0.00 58 MET A C 15
ATOM 14886 O O . MET A 1 58 ? 6.809 7.090 -9.459 1.00 0.00 58 MET A O 15
ATOM 14900 N N . GLY A 1 59 ? 5.062 6.937 -8.050 1.00 0.00 59 GLY A N 15
ATOM 14901 C CA . GLY A 1 59 ? 5.588 7.945 -7.149 1.00 0.00 59 GLY A CA 15
ATOM 14902 C C . GLY A 1 59 ? 6.683 7.405 -6.250 1.00 0.00 59 GLY A C 15
ATOM 14903 O O . GLY A 1 59 ? 6.563 6.307 -5.706 1.00 0.00 59 GLY A O 15
ATOM 14907 N N . ARG A 1 60 ? 7.753 8.177 -6.095 1.00 0.00 60 ARG A N 15
ATOM 14908 C CA . ARG A 1 60 ? 8.875 7.768 -5.258 1.00 0.00 60 ARG A CA 15
ATOM 14909 C C . ARG A 1 60 ? 8.658 8.198 -3.810 1.00 0.00 60 ARG A C 15
ATOM 14910 O O . ARG A 1 60 ? 8.653 7.370 -2.900 1.00 0.00 60 ARG A O 15
ATOM 14931 N N . GLY A 1 61 ? 8.479 9.500 -3.605 1.00 0.00 61 GLY A N 15
ATOM 14932 C CA . GLY A 1 61 ? 8.265 10.017 -2.266 1.00 0.00 61 GLY A CA 15
ATOM 14933 C C . GLY A 1 61 ? 8.715 11.457 -2.122 1.00 0.00 61 GLY A C 15
ATOM 14934 O O . GLY A 1 61 ? 8.325 12.319 -2.910 1.00 0.00 61 GLY A O 15
ATOM 14938 N N . SER A 1 62 ? 9.538 11.720 -1.111 1.00 0.00 62 SER A N 15
ATOM 14939 C CA . SER A 1 62 ? 10.038 13.067 -0.863 1.00 0.00 62 SER A CA 15
ATOM 14940 C C . SER A 1 62 ? 11.071 13.065 0.259 1.00 0.00 62 SER A C 15
ATOM 14941 O O . SER A 1 62 ? 10.855 12.475 1.317 1.00 0.00 62 SER A O 15
ATOM 14949 N N . GLY A 1 63 ? 12.197 13.731 0.019 1.00 0.00 63 GLY A N 15
ATOM 14950 C CA . GLY A 1 63 ? 13.249 13.794 1.017 1.00 0.00 63 GLY A CA 15
ATOM 14951 C C . GLY A 1 63 ? 13.509 12.451 1.671 1.00 0.00 63 GLY A C 15
ATOM 14952 O O . GLY A 1 63 ? 13.338 11.396 1.060 1.00 0.00 63 GLY A O 15
ATOM 14956 N N . PRO A 1 64 ? 13.934 12.480 2.943 1.00 0.00 64 PRO A N 15
ATOM 14957 C CA . PRO A 1 64 ? 14.228 11.264 3.707 1.00 0.00 64 PRO A CA 15
ATOM 14958 C C . PRO A 1 64 ? 12.970 10.471 4.043 1.00 0.00 64 PRO A C 15
ATOM 14959 O O . PRO A 1 64 ? 13.015 9.250 4.190 1.00 0.00 64 PRO A O 15
ATOM 14970 N N . SER A 1 65 ? 11.847 11.174 4.162 1.00 0.00 65 SER A N 15
ATOM 14971 C CA . SER A 1 65 ? 10.576 10.535 4.483 1.00 0.00 65 SER A CA 15
ATOM 14972 C C . SER A 1 65 ? 9.411 11.309 3.875 1.00 0.00 65 SER A C 15
ATOM 14973 O O . SER A 1 65 ? 9.472 12.529 3.724 1.00 0.00 65 SER A O 15
ATOM 14981 N N . SER A 1 66 ? 8.348 10.589 3.528 1.00 0.00 66 SER A N 15
ATOM 14982 C CA . SER A 1 66 ? 7.169 11.206 2.932 1.00 0.00 66 SER A CA 15
ATOM 14983 C C . SER A 1 66 ? 6.009 11.230 3.923 1.00 0.00 66 SER A C 15
ATOM 14984 O O . SER A 1 66 ? 5.676 10.213 4.530 1.00 0.00 66 SER A O 15
ATOM 14992 N N . GLY A 1 67 ? 5.397 12.399 4.080 1.00 0.00 67 GLY A N 15
ATOM 14993 C CA . GLY A 1 67 ? 4.281 12.535 4.998 1.00 0.00 67 GLY A CA 15
ATOM 14994 C C . GLY A 1 67 ? 4.417 13.744 5.902 1.00 0.00 67 GLY A C 15
ATOM 14995 O O . GLY A 1 67 ? 5.465 14.387 5.887 1.00 0.00 67 GLY A O 15
ATOM 15001 N N . GLY A 1 1 ? 26.043 -27.075 11.108 1.00 0.00 1 GLY A N 16
ATOM 15002 C CA . GLY A 1 1 ? 25.384 -26.329 10.051 1.00 0.00 1 GLY A CA 16
ATOM 15003 C C . GLY A 1 1 ? 23.937 -26.739 9.867 1.00 0.00 1 GLY A C 16
ATOM 15004 O O . GLY A 1 1 ? 23.541 -27.837 10.259 1.00 0.00 1 GLY A O 16
ATOM 15008 N N . SER A 1 2 ? 23.144 -25.855 9.270 1.00 0.00 2 SER A N 16
ATOM 15009 C CA . SER A 1 2 ? 21.730 -26.129 9.040 1.00 0.00 2 SER A CA 16
ATOM 15010 C C . SER A 1 2 ? 21.510 -26.715 7.649 1.00 0.00 2 SER A C 16
ATOM 15011 O O . SER A 1 2 ? 20.830 -27.729 7.490 1.00 0.00 2 SER A O 16
ATOM 15019 N N . SER A 1 3 ? 22.091 -26.069 6.643 1.00 0.00 3 SER A N 16
ATOM 15020 C CA . SER A 1 3 ? 21.956 -26.522 5.263 1.00 0.00 3 SER A CA 16
ATOM 15021 C C . SER A 1 3 ? 20.507 -26.884 4.950 1.00 0.00 3 SER A C 16
ATOM 15022 O O . SER A 1 3 ? 20.234 -27.891 4.297 1.00 0.00 3 SER A O 16
ATOM 15030 N N . GLY A 1 4 ? 19.581 -26.054 5.421 1.00 0.00 4 GLY A N 16
ATOM 15031 C CA . GLY A 1 4 ? 18.172 -26.303 5.181 1.00 0.00 4 GLY A CA 16
ATOM 15032 C C . GLY A 1 4 ? 17.319 -25.071 5.408 1.00 0.00 4 GLY A C 16
ATOM 15033 O O . GLY A 1 4 ? 17.750 -24.121 6.062 1.00 0.00 4 GLY A O 16
ATOM 15037 N N . SER A 1 5 ? 16.106 -25.084 4.865 1.00 0.00 5 SER A N 16
ATOM 15038 C CA . SER A 1 5 ? 15.192 -23.957 5.007 1.00 0.00 5 SER A CA 16
ATOM 15039 C C . SER A 1 5 ? 13.758 -24.440 5.201 1.00 0.00 5 SER A C 16
ATOM 15040 O O . SER A 1 5 ? 13.212 -25.152 4.359 1.00 0.00 5 SER A O 16
ATOM 15048 N N . SER A 1 6 ? 13.154 -24.048 6.319 1.00 0.00 6 SER A N 16
ATOM 15049 C CA . SER A 1 6 ? 11.785 -24.444 6.627 1.00 0.00 6 SER A CA 16
ATOM 15050 C C . SER A 1 6 ? 10.835 -23.257 6.503 1.00 0.00 6 SER A C 16
ATOM 15051 O O . SER A 1 6 ? 9.960 -23.058 7.344 1.00 0.00 6 SER A O 16
ATOM 15059 N N . GLY A 1 7 ? 11.016 -22.470 5.447 1.00 0.00 7 GLY A N 16
ATOM 15060 C CA . GLY A 1 7 ? 10.169 -21.312 5.231 1.00 0.00 7 GLY A CA 16
ATOM 15061 C C . GLY A 1 7 ? 8.755 -21.693 4.841 1.00 0.00 7 GLY A C 16
ATOM 15062 O O . GLY A 1 7 ? 8.517 -22.788 4.332 1.00 0.00 7 GLY A O 16
ATOM 15066 N N . SER A 1 8 ? 7.812 -20.787 5.080 1.00 0.00 8 SER A N 16
ATOM 15067 C CA . SER A 1 8 ? 6.412 -21.036 4.755 1.00 0.00 8 SER A CA 16
ATOM 15068 C C . SER A 1 8 ? 6.146 -20.787 3.273 1.00 0.00 8 SER A C 16
ATOM 15069 O O . SER A 1 8 ? 6.482 -19.730 2.740 1.00 0.00 8 SER A O 16
ATOM 15077 N N . ARG A 1 9 ? 5.541 -21.770 2.614 1.00 0.00 9 ARG A N 16
ATOM 15078 C CA . ARG A 1 9 ? 5.231 -21.660 1.194 1.00 0.00 9 ARG A CA 16
ATOM 15079 C C . ARG A 1 9 ? 4.766 -20.248 0.847 1.00 0.00 9 ARG A C 16
ATOM 15080 O O . ARG A 1 9 ? 5.375 -19.570 0.020 1.00 0.00 9 ARG A O 16
ATOM 15101 N N . SER A 1 10 ? 3.684 -19.813 1.484 1.00 0.00 10 SER A N 16
ATOM 15102 C CA . SER A 1 10 ? 3.135 -18.485 1.240 1.00 0.00 10 SER A CA 16
ATOM 15103 C C . SER A 1 10 ? 2.135 -18.102 2.326 1.00 0.00 10 SER A C 16
ATOM 15104 O O . SER A 1 10 ? 1.205 -18.852 2.624 1.00 0.00 10 SER A O 16
ATOM 15112 N N . LYS A 1 11 ? 2.333 -16.928 2.916 1.00 0.00 11 LYS A N 16
ATOM 15113 C CA . LYS A 1 11 ? 1.449 -16.442 3.970 1.00 0.00 11 LYS A CA 16
ATOM 15114 C C . LYS A 1 11 ? 0.024 -16.279 3.452 1.00 0.00 11 LYS A C 16
ATOM 15115 O O . LYS A 1 11 ? -0.934 -16.311 4.224 1.00 0.00 11 LYS A O 16
ATOM 15134 N N . GLN A 1 12 ? -0.109 -16.107 2.141 1.00 0.00 12 GLN A N 16
ATOM 15135 C CA . GLN A 1 12 ? -1.418 -15.940 1.521 1.00 0.00 12 GLN A CA 16
ATOM 15136 C C . GLN A 1 12 ? -1.878 -17.236 0.863 1.00 0.00 12 GLN A C 16
ATOM 15137 O O . GLN A 1 12 ? -1.165 -17.816 0.042 1.00 0.00 12 GLN A O 16
ATOM 15151 N N . LYS A 1 13 ? -3.073 -17.688 1.227 1.00 0.00 13 LYS A N 16
ATOM 15152 C CA . LYS A 1 13 ? -3.630 -18.916 0.672 1.00 0.00 13 LYS A CA 16
ATOM 15153 C C . LYS A 1 13 ? -4.892 -18.626 -0.133 1.00 0.00 13 LYS A C 16
ATOM 15154 O O . LYS A 1 13 ? -5.100 -19.194 -1.205 1.00 0.00 13 LYS A O 16
ATOM 15173 N N . SER A 1 14 ? -5.731 -17.736 0.389 1.00 0.00 14 SER A N 16
ATOM 15174 C CA . SER A 1 14 ? -6.974 -17.372 -0.280 1.00 0.00 14 SER A CA 16
ATOM 15175 C C . SER A 1 14 ? -7.120 -15.856 -0.368 1.00 0.00 14 SER A C 16
ATOM 15176 O O . SER A 1 14 ? -6.839 -15.138 0.592 1.00 0.00 14 SER A O 16
ATOM 15184 N N . ARG A 1 15 ? -7.562 -15.377 -1.526 1.00 0.00 15 ARG A N 16
ATOM 15185 C CA . ARG A 1 15 ? -7.744 -13.946 -1.741 1.00 0.00 15 ARG A CA 16
ATOM 15186 C C . ARG A 1 15 ? -9.046 -13.463 -1.107 1.00 0.00 15 ARG A C 16
ATOM 15187 O O . ARG A 1 15 ? -9.813 -12.726 -1.726 1.00 0.00 15 ARG A O 16
ATOM 15208 N N . ARG A 1 16 ? -9.287 -13.885 0.130 1.00 0.00 16 ARG A N 16
ATOM 15209 C CA . ARG A 1 16 ? -10.496 -13.497 0.847 1.00 0.00 16 ARG A CA 16
ATOM 15210 C C . ARG A 1 16 ? -10.150 -12.808 2.164 1.00 0.00 16 ARG A C 16
ATOM 15211 O O . ARG A 1 16 ? -10.828 -11.870 2.582 1.00 0.00 16 ARG A O 16
ATOM 15232 N N . ARG A 1 17 ? -9.091 -13.282 2.812 1.00 0.00 17 ARG A N 16
ATOM 15233 C CA . ARG A 1 17 ? -8.656 -12.713 4.083 1.00 0.00 17 ARG A CA 16
ATOM 15234 C C . ARG A 1 17 ? -7.317 -11.999 3.928 1.00 0.00 17 ARG A C 16
ATOM 15235 O O . ARG A 1 17 ? -6.471 -12.407 3.131 1.00 0.00 17 ARG A O 16
ATOM 15256 N N . CYS A 1 18 ? -7.130 -10.930 4.695 1.00 0.00 18 CYS A N 16
ATOM 15257 C CA . CYS A 1 18 ? -5.894 -10.158 4.644 1.00 0.00 18 CYS A CA 16
ATOM 15258 C C . CYS A 1 18 ? -4.676 -11.077 4.685 1.00 0.00 18 CYS A C 16
ATOM 15259 O O . CYS A 1 18 ? -4.783 -12.252 5.037 1.00 0.00 18 CYS A O 16
ATOM 15266 N N . PHE A 1 19 ? -3.519 -10.533 4.323 1.00 0.00 19 PHE A N 16
ATOM 15267 C CA . PHE A 1 19 ? -2.281 -11.303 4.318 1.00 0.00 19 PHE A CA 16
ATOM 15268 C C . PHE A 1 19 ? -1.431 -10.974 5.542 1.00 0.00 19 PHE A C 16
ATOM 15269 O O . PHE A 1 19 ? -0.372 -11.565 5.751 1.00 0.00 19 PHE A O 16
ATOM 15286 N N . GLN A 1 20 ? -1.903 -10.027 6.346 1.00 0.00 20 GLN A N 16
ATOM 15287 C CA . GLN A 1 20 ? -1.186 -9.619 7.548 1.00 0.00 20 GLN A CA 16
ATOM 15288 C C . GLN A 1 20 ? -2.019 -9.887 8.797 1.00 0.00 20 GLN A C 16
ATOM 15289 O O . GLN A 1 20 ? -1.506 -10.368 9.807 1.00 0.00 20 GLN A O 16
ATOM 15303 N N . CYS A 1 21 ? -3.308 -9.573 8.721 1.00 0.00 21 CYS A N 16
ATOM 15304 C CA . CYS A 1 21 ? -4.214 -9.779 9.844 1.00 0.00 21 CYS A CA 16
ATOM 15305 C C . CYS A 1 21 ? -5.197 -10.909 9.551 1.00 0.00 21 CYS A C 16
ATOM 15306 O O . CYS A 1 21 ? -6.008 -11.275 10.401 1.00 0.00 21 CYS A O 16
ATOM 15313 N N . GLN A 1 22 ? -5.117 -11.456 8.342 1.00 0.00 22 GLN A N 16
ATOM 15314 C CA . GLN A 1 22 ? -5.999 -12.543 7.937 1.00 0.00 22 GLN A CA 16
ATOM 15315 C C . GLN A 1 22 ? -7.446 -12.239 8.311 1.00 0.00 22 GLN A C 16
ATOM 15316 O O . GLN A 1 22 ? -8.179 -13.116 8.769 1.00 0.00 22 GLN A O 16
ATOM 15330 N N . THR A 1 23 ? -7.852 -10.988 8.114 1.00 0.00 23 THR A N 16
ATOM 15331 C CA . THR A 1 23 ? -9.211 -10.567 8.432 1.00 0.00 23 THR A CA 16
ATOM 15332 C C . THR A 1 23 ? -10.140 -10.758 7.239 1.00 0.00 23 THR A C 16
ATOM 15333 O O . THR A 1 23 ? -9.722 -10.632 6.087 1.00 0.00 23 THR A O 16
ATOM 15344 N N . LYS A 1 24 ? -11.402 -11.061 7.520 1.00 0.00 24 LYS A N 16
ATOM 15345 C CA . LYS A 1 24 ? -12.392 -11.268 6.470 1.00 0.00 24 LYS A CA 16
ATOM 15346 C C . LYS A 1 24 ? -12.600 -9.993 5.659 1.00 0.00 24 LYS A C 16
ATOM 15347 O O . LYS A 1 24 ? -12.917 -8.938 6.212 1.00 0.00 24 LYS A O 16
ATOM 15366 N N . LEU A 1 25 ? -12.421 -10.095 4.347 1.00 0.00 25 LEU A N 16
ATOM 15367 C CA . LEU A 1 25 ? -12.590 -8.950 3.460 1.00 0.00 25 LEU A CA 16
ATOM 15368 C C . LEU A 1 25 ? -13.902 -9.048 2.688 1.00 0.00 25 LEU A C 16
ATOM 15369 O O . LEU A 1 25 ? -14.172 -10.052 2.030 1.00 0.00 25 LEU A O 16
ATOM 15385 N N . GLU A 1 26 ? -14.713 -7.998 2.773 1.00 0.00 26 GLU A N 16
ATOM 15386 C CA . GLU A 1 26 ? -15.996 -7.967 2.081 1.00 0.00 26 GLU A CA 16
ATOM 15387 C C . GLU A 1 26 ? -15.807 -8.124 0.575 1.00 0.00 26 GLU A C 16
ATOM 15388 O O . GLU A 1 26 ? -14.777 -7.733 0.024 1.00 0.00 26 GLU A O 16
ATOM 15400 N N . LEU A 1 27 ? -16.806 -8.699 -0.084 1.00 0.00 27 LEU A N 16
ATOM 15401 C CA . LEU A 1 27 ? -16.750 -8.909 -1.527 1.00 0.00 27 LEU A CA 16
ATOM 15402 C C . LEU A 1 27 ? -16.126 -7.707 -2.228 1.00 0.00 27 LEU A C 16
ATOM 15403 O O . LEU A 1 27 ? -15.366 -7.859 -3.185 1.00 0.00 27 LEU A O 16
ATOM 15419 N N . VAL A 1 28 ? -16.449 -6.512 -1.744 1.00 0.00 28 VAL A N 16
ATOM 15420 C CA . VAL A 1 28 ? -15.917 -5.283 -2.322 1.00 0.00 28 VAL A CA 16
ATOM 15421 C C . VAL A 1 28 ? -14.472 -5.054 -1.892 1.00 0.00 28 VAL A C 16
ATOM 15422 O O . VAL A 1 28 ? -13.609 -4.755 -2.716 1.00 0.00 28 VAL A O 16
ATOM 15435 N N . GLN A 1 29 ? -14.217 -5.197 -0.595 1.00 0.00 29 GLN A N 16
ATOM 15436 C CA . GLN A 1 29 ? -12.876 -5.005 -0.055 1.00 0.00 29 GLN A CA 16
ATOM 15437 C C . GLN A 1 29 ? -11.871 -5.909 -0.761 1.00 0.00 29 GLN A C 16
ATOM 15438 O O . GLN A 1 29 ? -10.876 -5.436 -1.310 1.00 0.00 29 GLN A O 16
ATOM 15452 N N . GLN A 1 30 ? -12.137 -7.211 -0.742 1.00 0.00 30 GLN A N 16
ATOM 15453 C CA . GLN A 1 30 ? -11.255 -8.180 -1.380 1.00 0.00 30 GLN A CA 16
ATOM 15454 C C . GLN A 1 30 ? -10.594 -7.583 -2.618 1.00 0.00 30 GLN A C 16
ATOM 15455 O O . GLN A 1 30 ? -9.431 -7.863 -2.908 1.00 0.00 30 GLN A O 16
ATOM 15469 N N . GLU A 1 31 ? -11.344 -6.759 -3.344 1.00 0.00 31 GLU A N 16
ATOM 15470 C CA . GLU A 1 31 ? -10.830 -6.124 -4.552 1.00 0.00 31 GLU A CA 16
ATOM 15471 C C . GLU A 1 31 ? -10.015 -4.880 -4.208 1.00 0.00 31 GLU A C 16
ATOM 15472 O O . GLU A 1 31 ? -8.856 -4.754 -4.605 1.00 0.00 31 GLU A O 16
ATOM 15484 N N . LEU A 1 32 ? -10.630 -3.964 -3.467 1.00 0.00 32 LEU A N 16
ATOM 15485 C CA . LEU A 1 32 ? -9.963 -2.729 -3.070 1.00 0.00 32 LEU A CA 16
ATOM 15486 C C . LEU A 1 32 ? -8.605 -3.022 -2.440 1.00 0.00 32 LEU A C 16
ATOM 15487 O O . LEU A 1 32 ? -7.563 -2.674 -2.995 1.00 0.00 32 LEU A O 16
ATOM 15503 N N . GLY A 1 33 ? -8.624 -3.667 -1.277 1.00 0.00 33 GLY A N 16
ATOM 15504 C CA . GLY A 1 33 ? -7.388 -3.998 -0.592 1.00 0.00 33 GLY A CA 16
ATOM 15505 C C . GLY A 1 33 ? -6.334 -4.551 -1.532 1.00 0.00 33 GLY A C 16
ATOM 15506 O O . GLY A 1 33 ? -5.152 -4.232 -1.407 1.00 0.00 33 GLY A O 16
ATOM 15510 N N . SER A 1 34 ? -6.763 -5.385 -2.474 1.00 0.00 34 SER A N 16
ATOM 15511 C CA . SER A 1 34 ? -5.848 -5.988 -3.435 1.00 0.00 34 SER A CA 16
ATOM 15512 C C . SER A 1 34 ? -4.712 -5.030 -3.780 1.00 0.00 34 SER A C 16
ATOM 15513 O O . SER A 1 34 ? -4.905 -3.815 -3.838 1.00 0.00 34 SER A O 16
ATOM 15521 N N . CYS A 1 35 ? -3.526 -5.584 -4.007 1.00 0.00 35 CYS A N 16
ATOM 15522 C CA . CYS A 1 35 ? -2.358 -4.781 -4.346 1.00 0.00 35 CYS A CA 16
ATOM 15523 C C . CYS A 1 35 ? -1.742 -5.245 -5.663 1.00 0.00 35 CYS A C 16
ATOM 15524 O O . CYS A 1 35 ? -2.155 -6.256 -6.231 1.00 0.00 35 CYS A O 16
ATOM 15531 N N . ARG A 1 36 ? -0.752 -4.499 -6.141 1.00 0.00 36 ARG A N 16
ATOM 15532 C CA . ARG A 1 36 ? -0.079 -4.832 -7.391 1.00 0.00 36 ARG A CA 16
ATOM 15533 C C . ARG A 1 36 ? 0.931 -5.956 -7.182 1.00 0.00 36 ARG A C 16
ATOM 15534 O O . ARG A 1 36 ? 1.099 -6.823 -8.040 1.00 0.00 36 ARG A O 16
ATOM 15555 N N . CYS A 1 37 ? 1.603 -5.934 -6.036 1.00 0.00 37 CYS A N 16
ATOM 15556 C CA . CYS A 1 37 ? 2.599 -6.949 -5.713 1.00 0.00 37 CYS A CA 16
ATOM 15557 C C . CYS A 1 37 ? 2.044 -8.350 -5.952 1.00 0.00 37 CYS A C 16
ATOM 15558 O O . CYS A 1 37 ? 2.722 -9.211 -6.512 1.00 0.00 37 CYS A O 16
ATOM 15565 N N . GLY A 1 38 ? 0.804 -8.571 -5.523 1.00 0.00 38 GLY A N 16
ATOM 15566 C CA . GLY A 1 38 ? 0.179 -9.869 -5.700 1.00 0.00 38 GLY A CA 16
ATOM 15567 C C . GLY A 1 38 ? -0.447 -10.390 -4.421 1.00 0.00 38 GLY A C 16
ATOM 15568 O O . GLY A 1 38 ? -0.614 -11.598 -4.251 1.00 0.00 38 GLY A O 16
ATOM 15572 N N . TYR A 1 39 ? -0.792 -9.477 -3.519 1.00 0.00 39 TYR A N 16
ATOM 15573 C CA . TYR A 1 39 ? -1.399 -9.852 -2.248 1.00 0.00 39 TYR A CA 16
ATOM 15574 C C . TYR A 1 39 ? -2.584 -8.948 -1.923 1.00 0.00 39 TYR A C 16
ATOM 15575 O O . TYR A 1 39 ? -2.619 -7.783 -2.319 1.00 0.00 39 TYR A O 16
ATOM 15593 N N . VAL A 1 40 ? -3.555 -9.494 -1.198 1.00 0.00 40 VAL A N 16
ATOM 15594 C CA . VAL A 1 40 ? -4.743 -8.738 -0.817 1.00 0.00 40 VAL A CA 16
ATOM 15595 C C . VAL A 1 40 ? -4.774 -8.485 0.686 1.00 0.00 40 VAL A C 16
ATOM 15596 O O . VAL A 1 40 ? -4.641 -9.411 1.486 1.00 0.00 40 VAL A O 16
ATOM 15609 N N . PHE A 1 41 ? -4.951 -7.223 1.064 1.00 0.00 41 PHE A N 16
ATOM 15610 C CA . PHE A 1 41 ? -4.999 -6.846 2.472 1.00 0.00 41 PHE A CA 16
ATOM 15611 C C . PHE A 1 41 ? -6.321 -6.161 2.807 1.00 0.00 41 PHE A C 16
ATOM 15612 O O . PHE A 1 41 ? -7.168 -5.963 1.936 1.00 0.00 41 PHE A O 16
ATOM 15629 N N . CYS A 1 42 ? -6.489 -5.802 4.075 1.00 0.00 42 CYS A N 16
ATOM 15630 C CA . CYS A 1 42 ? -7.707 -5.139 4.527 1.00 0.00 42 CYS A CA 16
ATOM 15631 C C . CYS A 1 42 ? -7.616 -3.631 4.317 1.00 0.00 42 CYS A C 16
ATOM 15632 O O . CYS A 1 42 ? -6.540 -3.095 4.053 1.00 0.00 42 CYS A O 16
ATOM 15639 N N . MET A 1 43 ? -8.752 -2.953 4.437 1.00 0.00 43 MET A N 16
ATOM 15640 C CA . MET A 1 43 ? -8.800 -1.506 4.261 1.00 0.00 43 MET A CA 16
ATOM 15641 C C . MET A 1 43 ? -7.797 -0.813 5.178 1.00 0.00 43 MET A C 16
ATOM 15642 O O . MET A 1 43 ? -7.496 0.369 5.005 1.00 0.00 43 MET A O 16
ATOM 15656 N N . LEU A 1 44 ? -7.282 -1.556 6.152 1.00 0.00 44 LEU A N 16
ATOM 15657 C CA . LEU A 1 44 ? -6.312 -1.013 7.096 1.00 0.00 44 LEU A CA 16
ATOM 15658 C C . LEU A 1 44 ? -4.885 -1.301 6.638 1.00 0.00 44 LEU A C 16
ATOM 15659 O O . LEU A 1 44 ? -3.973 -0.509 6.876 1.00 0.00 44 LEU A O 16
ATOM 15675 N N . HIS A 1 45 ? -4.701 -2.439 5.977 1.00 0.00 45 HIS A N 16
ATOM 15676 C CA . HIS A 1 45 ? -3.386 -2.831 5.482 1.00 0.00 45 HIS A CA 16
ATOM 15677 C C . HIS A 1 45 ? -3.357 -2.832 3.956 1.00 0.00 45 HIS A C 16
ATOM 15678 O O . HIS A 1 45 ? -2.439 -3.377 3.343 1.00 0.00 45 HIS A O 16
ATOM 15692 N N . ARG A 1 46 ? -4.369 -2.219 3.350 1.00 0.00 46 ARG A N 16
ATOM 15693 C CA . ARG A 1 46 ? -4.461 -2.151 1.897 1.00 0.00 46 ARG A CA 16
ATOM 15694 C C . ARG A 1 46 ? -3.295 -1.355 1.315 1.00 0.00 46 ARG A C 16
ATOM 15695 O O . ARG A 1 46 ? -2.802 -1.661 0.229 1.00 0.00 46 ARG A O 16
ATOM 15716 N N . LEU A 1 47 ? -2.861 -0.334 2.044 1.00 0.00 47 LEU A N 16
ATOM 15717 C CA . LEU A 1 47 ? -1.754 0.507 1.601 1.00 0.00 47 LEU A CA 16
ATOM 15718 C C . LEU A 1 47 ? -0.463 -0.300 1.503 1.00 0.00 47 LEU A C 16
ATOM 15719 O O . LEU A 1 47 ? -0.267 -1.291 2.207 1.00 0.00 47 LEU A O 16
ATOM 15735 N N . PRO A 1 48 ? 0.440 0.134 0.612 1.00 0.00 48 PRO A N 16
ATOM 15736 C CA . PRO A 1 48 ? 1.729 -0.532 0.403 1.00 0.00 48 PRO A CA 16
ATOM 15737 C C . PRO A 1 48 ? 2.671 -0.357 1.589 1.00 0.00 48 PRO A C 16
ATOM 15738 O O . PRO A 1 48 ? 3.258 -1.323 2.074 1.00 0.00 48 PRO A O 16
ATOM 15749 N N . GLU A 1 49 ? 2.809 0.882 2.051 1.00 0.00 49 GLU A N 16
ATOM 15750 C CA . GLU A 1 49 ? 3.681 1.182 3.181 1.00 0.00 49 GLU A CA 16
ATOM 15751 C C . GLU A 1 49 ? 3.278 0.371 4.409 1.00 0.00 49 GLU A C 16
ATOM 15752 O O . GLU A 1 49 ? 4.104 0.088 5.277 1.00 0.00 49 GLU A O 16
ATOM 15764 N N . GLN A 1 50 ? 2.003 0.001 4.475 1.00 0.00 50 GLN A N 16
ATOM 15765 C CA . GLN A 1 50 ? 1.491 -0.777 5.597 1.00 0.00 50 GLN A CA 16
ATOM 15766 C C . GLN A 1 50 ? 2.113 -2.169 5.624 1.00 0.00 50 GLN A C 16
ATOM 15767 O O . GLN A 1 50 ? 2.450 -2.689 6.688 1.00 0.00 50 GLN A O 16
ATOM 15781 N N . HIS A 1 51 ? 2.261 -2.768 4.446 1.00 0.00 51 HIS A N 16
ATOM 15782 C CA . HIS A 1 51 ? 2.843 -4.101 4.335 1.00 0.00 51 HIS A CA 16
ATOM 15783 C C . HIS A 1 51 ? 4.192 -4.047 3.624 1.00 0.00 51 HIS A C 16
ATOM 15784 O O . HIS A 1 51 ? 4.543 -4.954 2.869 1.00 0.00 51 HIS A O 16
ATOM 15798 N N . ASP A 1 52 ? 4.943 -2.979 3.870 1.00 0.00 52 ASP A N 16
ATOM 15799 C CA . ASP A 1 52 ? 6.253 -2.808 3.254 1.00 0.00 52 ASP A CA 16
ATOM 15800 C C . ASP A 1 52 ? 6.272 -3.392 1.845 1.00 0.00 52 ASP A C 16
ATOM 15801 O O . ASP A 1 52 ? 7.202 -4.106 1.469 1.00 0.00 52 ASP A O 16
ATOM 15810 N N . CYS A 1 53 ? 5.237 -3.085 1.069 1.00 0.00 53 CYS A N 16
ATOM 15811 C CA . CYS A 1 53 ? 5.133 -3.581 -0.299 1.00 0.00 53 CYS A CA 16
ATOM 15812 C C . CYS A 1 53 ? 6.507 -3.648 -0.959 1.00 0.00 53 CYS A C 16
ATOM 15813 O O . CYS A 1 53 ? 7.349 -2.772 -0.759 1.00 0.00 53 CYS A O 16
ATOM 15820 N N . THR A 1 54 ? 6.728 -4.696 -1.747 1.00 0.00 54 THR A N 16
ATOM 15821 C CA . THR A 1 54 ? 7.999 -4.879 -2.436 1.00 0.00 54 THR A CA 16
ATOM 15822 C C . THR A 1 54 ? 7.992 -4.189 -3.796 1.00 0.00 54 THR A C 16
ATOM 15823 O O . THR A 1 54 ? 9.026 -3.717 -4.269 1.00 0.00 54 THR A O 16
ATOM 15834 N N . PHE A 1 55 ? 6.820 -4.134 -4.420 1.00 0.00 55 PHE A N 16
ATOM 15835 C CA . PHE A 1 55 ? 6.679 -3.501 -5.726 1.00 0.00 55 PHE A CA 16
ATOM 15836 C C . PHE A 1 55 ? 7.309 -2.111 -5.728 1.00 0.00 55 PHE A C 16
ATOM 15837 O O . PHE A 1 55 ? 7.641 -1.567 -4.675 1.00 0.00 55 PHE A O 16
ATOM 15854 N N . ASP A 1 56 ? 7.472 -1.544 -6.918 1.00 0.00 56 ASP A N 16
ATOM 15855 C CA . ASP A 1 56 ? 8.063 -0.219 -7.059 1.00 0.00 56 ASP A CA 16
ATOM 15856 C C . ASP A 1 56 ? 6.980 0.843 -7.232 1.00 0.00 56 ASP A C 16
ATOM 15857 O O . ASP A 1 56 ? 7.125 1.973 -6.766 1.00 0.00 56 ASP A O 16
ATOM 15866 N N . HIS A 1 57 ? 5.897 0.471 -7.906 1.00 0.00 57 HIS A N 16
ATOM 15867 C CA . HIS A 1 57 ? 4.790 1.391 -8.141 1.00 0.00 57 HIS A CA 16
ATOM 15868 C C . HIS A 1 57 ? 5.235 2.568 -9.004 1.00 0.00 57 HIS A C 16
ATOM 15869 O O . HIS A 1 57 ? 4.906 3.719 -8.719 1.00 0.00 57 HIS A O 16
ATOM 15883 N N . MET A 1 58 ? 5.986 2.271 -10.060 1.00 0.00 58 MET A N 16
ATOM 15884 C CA . MET A 1 58 ? 6.476 3.305 -10.964 1.00 0.00 58 MET A CA 16
ATOM 15885 C C . MET A 1 58 ? 5.339 4.215 -11.416 1.00 0.00 58 MET A C 16
ATOM 15886 O O . MET A 1 58 ? 4.167 3.922 -11.185 1.00 0.00 58 MET A O 16
ATOM 15900 N N . GLY A 1 59 ? 5.694 5.322 -12.062 1.00 0.00 59 GLY A N 16
ATOM 15901 C CA . GLY A 1 59 ? 4.691 6.258 -12.536 1.00 0.00 59 GLY A CA 16
ATOM 15902 C C . GLY A 1 59 ? 4.891 7.653 -11.977 1.00 0.00 59 GLY A C 16
ATOM 15903 O O . GLY A 1 59 ? 5.283 8.569 -12.701 1.00 0.00 59 GLY A O 16
ATOM 15907 N N . ARG A 1 60 ? 4.618 7.817 -10.687 1.00 0.00 60 ARG A N 16
ATOM 15908 C CA . ARG A 1 60 ? 4.768 9.111 -10.032 1.00 0.00 60 ARG A CA 16
ATOM 15909 C C . ARG A 1 60 ? 5.275 8.942 -8.603 1.00 0.00 60 ARG A C 16
ATOM 15910 O O . ARG A 1 60 ? 4.567 8.429 -7.738 1.00 0.00 60 ARG A O 16
ATOM 15931 N N . GLY A 1 61 ? 6.508 9.378 -8.363 1.00 0.00 61 GLY A N 16
ATOM 15932 C CA . GLY A 1 61 ? 7.090 9.266 -7.038 1.00 0.00 61 GLY A CA 16
ATOM 15933 C C . GLY A 1 61 ? 8.059 10.391 -6.733 1.00 0.00 61 GLY A C 16
ATOM 15934 O O . GLY A 1 61 ? 7.691 11.381 -6.101 1.00 0.00 61 GLY A O 16
ATOM 15938 N N . SER A 1 62 ? 9.300 10.239 -7.183 1.00 0.00 62 SER A N 16
ATOM 15939 C CA . SER A 1 62 ? 10.327 11.249 -6.949 1.00 0.00 62 SER A CA 16
ATOM 15940 C C . SER A 1 62 ? 10.390 11.627 -5.473 1.00 0.00 62 SER A C 16
ATOM 15941 O O . SER A 1 62 ? 10.497 12.803 -5.126 1.00 0.00 62 SER A O 16
ATOM 15949 N N . GLY A 1 63 ? 10.324 10.620 -4.606 1.00 0.00 63 GLY A N 16
ATOM 15950 C CA . GLY A 1 63 ? 10.376 10.867 -3.177 1.00 0.00 63 GLY A CA 16
ATOM 15951 C C . GLY A 1 63 ? 9.109 11.514 -2.655 1.00 0.00 63 GLY A C 16
ATOM 15952 O O . GLY A 1 63 ? 8.911 12.723 -2.771 1.00 0.00 63 GLY A O 16
ATOM 15956 N N . PRO A 1 64 ? 8.223 10.698 -2.064 1.00 0.00 64 PRO A N 16
ATOM 15957 C CA . PRO A 1 64 ? 6.952 11.176 -1.511 1.00 0.00 64 PRO A CA 16
ATOM 15958 C C . PRO A 1 64 ? 7.148 12.028 -0.262 1.00 0.00 64 PRO A C 16
ATOM 15959 O O . PRO A 1 64 ? 7.125 11.518 0.858 1.00 0.00 64 PRO A O 16
ATOM 15970 N N . SER A 1 65 ? 7.340 13.328 -0.461 1.00 0.00 65 SER A N 16
ATOM 15971 C CA . SER A 1 65 ? 7.542 14.250 0.650 1.00 0.00 65 SER A CA 16
ATOM 15972 C C . SER A 1 65 ? 6.399 14.149 1.655 1.00 0.00 65 SER A C 16
ATOM 15973 O O . SER A 1 65 ? 6.623 14.103 2.865 1.00 0.00 65 SER A O 16
ATOM 15981 N N . SER A 1 66 ? 5.172 14.115 1.145 1.00 0.00 66 SER A N 16
ATOM 15982 C CA . SER A 1 66 ? 3.992 14.024 1.997 1.00 0.00 66 SER A CA 16
ATOM 15983 C C . SER A 1 66 ? 3.733 12.580 2.413 1.00 0.00 66 SER A C 16
ATOM 15984 O O . SER A 1 66 ? 3.117 11.810 1.676 1.00 0.00 66 SER A O 16
ATOM 15992 N N . GLY A 1 67 ? 4.208 12.218 3.601 1.00 0.00 67 GLY A N 16
ATOM 15993 C CA . GLY A 1 67 ? 4.018 10.867 4.096 1.00 0.00 67 GLY A CA 16
ATOM 15994 C C . GLY A 1 67 ? 4.347 10.738 5.570 1.00 0.00 67 GLY A C 16
ATOM 15995 O O . GLY A 1 67 ? 5.214 11.463 6.056 1.00 0.00 67 GLY A O 16
ATOM 16001 N N . GLY A 1 1 ? 18.894 -28.074 9.534 1.00 0.00 1 GLY A N 17
ATOM 16002 C CA . GLY A 1 1 ? 19.517 -26.790 9.794 1.00 0.00 1 GLY A CA 17
ATOM 16003 C C . GLY A 1 1 ? 18.868 -26.053 10.949 1.00 0.00 1 GLY A C 17
ATOM 16004 O O . GLY A 1 1 ? 19.547 -25.634 11.886 1.00 0.00 1 GLY A O 17
ATOM 16008 N N . SER A 1 2 ? 17.550 -25.893 10.881 1.00 0.00 2 SER A N 17
ATOM 16009 C CA . SER A 1 2 ? 16.810 -25.197 11.926 1.00 0.00 2 SER A CA 17
ATOM 16010 C C . SER A 1 2 ? 17.319 -23.769 12.093 1.00 0.00 2 SER A C 17
ATOM 16011 O O . SER A 1 2 ? 17.503 -23.290 13.212 1.00 0.00 2 SER A O 17
ATOM 16019 N N . SER A 1 3 ? 17.544 -23.093 10.971 1.00 0.00 3 SER A N 17
ATOM 16020 C CA . SER A 1 3 ? 18.036 -21.720 10.992 1.00 0.00 3 SER A CA 17
ATOM 16021 C C . SER A 1 3 ? 16.877 -20.728 10.998 1.00 0.00 3 SER A C 17
ATOM 16022 O O . SER A 1 3 ? 16.817 -19.831 11.838 1.00 0.00 3 SER A O 17
ATOM 16030 N N . GLY A 1 4 ? 15.956 -20.897 10.054 1.00 0.00 4 GLY A N 17
ATOM 16031 C CA . GLY A 1 4 ? 14.810 -20.010 9.968 1.00 0.00 4 GLY A CA 17
ATOM 16032 C C . GLY A 1 4 ? 14.687 -19.353 8.607 1.00 0.00 4 GLY A C 17
ATOM 16033 O O . GLY A 1 4 ? 15.592 -19.450 7.779 1.00 0.00 4 GLY A O 17
ATOM 16037 N N . SER A 1 5 ? 13.562 -18.684 8.375 1.00 0.00 5 SER A N 17
ATOM 16038 C CA . SER A 1 5 ? 13.320 -18.014 7.103 1.00 0.00 5 SER A CA 17
ATOM 16039 C C . SER A 1 5 ? 13.217 -16.504 7.296 1.00 0.00 5 SER A C 17
ATOM 16040 O O . SER A 1 5 ? 13.090 -16.018 8.419 1.00 0.00 5 SER A O 17
ATOM 16048 N N . SER A 1 6 ? 13.271 -15.767 6.190 1.00 0.00 6 SER A N 17
ATOM 16049 C CA . SER A 1 6 ? 13.188 -14.312 6.237 1.00 0.00 6 SER A CA 17
ATOM 16050 C C . SER A 1 6 ? 11.954 -13.815 5.490 1.00 0.00 6 SER A C 17
ATOM 16051 O O . SER A 1 6 ? 11.191 -12.998 6.003 1.00 0.00 6 SER A O 17
ATOM 16059 N N . GLY A 1 7 ? 11.766 -14.314 4.272 1.00 0.00 7 GLY A N 17
ATOM 16060 C CA . GLY A 1 7 ? 10.624 -13.910 3.472 1.00 0.00 7 GLY A CA 17
ATOM 16061 C C . GLY A 1 7 ? 9.350 -14.624 3.879 1.00 0.00 7 GLY A C 17
ATOM 16062 O O . GLY A 1 7 ? 9.358 -15.452 4.789 1.00 0.00 7 GLY A O 17
ATOM 16066 N N . SER A 1 8 ? 8.251 -14.301 3.204 1.00 0.00 8 SER A N 17
ATOM 16067 C CA . SER A 1 8 ? 6.962 -14.913 3.504 1.00 0.00 8 SER A CA 17
ATOM 16068 C C . SER A 1 8 ? 6.636 -16.013 2.498 1.00 0.00 8 SER A C 17
ATOM 16069 O O . SER A 1 8 ? 6.175 -15.739 1.390 1.00 0.00 8 SER A O 17
ATOM 16077 N N . ARG A 1 9 ? 6.879 -17.258 2.893 1.00 0.00 9 ARG A N 17
ATOM 16078 C CA . ARG A 1 9 ? 6.614 -18.401 2.027 1.00 0.00 9 ARG A CA 17
ATOM 16079 C C . ARG A 1 9 ? 5.202 -18.935 2.251 1.00 0.00 9 ARG A C 17
ATOM 16080 O O . ARG A 1 9 ? 4.894 -19.477 3.313 1.00 0.00 9 ARG A O 17
ATOM 16101 N N . SER A 1 10 ? 4.349 -18.779 1.243 1.00 0.00 10 SER A N 17
ATOM 16102 C CA . SER A 1 10 ? 2.969 -19.242 1.331 1.00 0.00 10 SER A CA 17
ATOM 16103 C C . SER A 1 10 ? 2.288 -18.687 2.579 1.00 0.00 10 SER A C 17
ATOM 16104 O O . SER A 1 10 ? 1.677 -19.428 3.349 1.00 0.00 10 SER A O 17
ATOM 16112 N N . LYS A 1 11 ? 2.399 -17.377 2.772 1.00 0.00 11 LYS A N 17
ATOM 16113 C CA . LYS A 1 11 ? 1.794 -16.719 3.924 1.00 0.00 11 LYS A CA 17
ATOM 16114 C C . LYS A 1 11 ? 0.293 -16.541 3.722 1.00 0.00 11 LYS A C 17
ATOM 16115 O O . LYS A 1 11 ? -0.498 -16.786 4.633 1.00 0.00 11 LYS A O 17
ATOM 16134 N N . GLN A 1 12 ? -0.092 -16.113 2.524 1.00 0.00 12 GLN A N 17
ATOM 16135 C CA . GLN A 1 12 ? -1.499 -15.903 2.204 1.00 0.00 12 GLN A CA 17
ATOM 16136 C C . GLN A 1 12 ? -2.218 -17.234 2.012 1.00 0.00 12 GLN A C 17
ATOM 16137 O O . GLN A 1 12 ? -1.919 -17.985 1.084 1.00 0.00 12 GLN A O 17
ATOM 16151 N N . LYS A 1 13 ? -3.169 -17.520 2.895 1.00 0.00 13 LYS A N 17
ATOM 16152 C CA . LYS A 1 13 ? -3.933 -18.760 2.824 1.00 0.00 13 LYS A CA 17
ATOM 16153 C C . LYS A 1 13 ? -5.178 -18.582 1.961 1.00 0.00 13 LYS A C 17
ATOM 16154 O O . LYS A 1 13 ? -5.584 -19.497 1.245 1.00 0.00 13 LYS A O 17
ATOM 16173 N N . SER A 1 14 ? -5.779 -17.399 2.034 1.00 0.00 14 SER A N 17
ATOM 16174 C CA . SER A 1 14 ? -6.980 -17.103 1.262 1.00 0.00 14 SER A CA 17
ATOM 16175 C C . SER A 1 14 ? -7.174 -15.597 1.116 1.00 0.00 14 SER A C 17
ATOM 16176 O O . SER A 1 14 ? -7.186 -14.863 2.104 1.00 0.00 14 SER A O 17
ATOM 16184 N N . ARG A 1 15 ? -7.327 -15.144 -0.124 1.00 0.00 15 ARG A N 17
ATOM 16185 C CA . ARG A 1 15 ? -7.519 -13.725 -0.401 1.00 0.00 15 ARG A CA 17
ATOM 16186 C C . ARG A 1 15 ? -8.608 -13.140 0.493 1.00 0.00 15 ARG A C 17
ATOM 16187 O O . ARG A 1 15 ? -8.382 -12.159 1.202 1.00 0.00 15 ARG A O 17
ATOM 16208 N N . ARG A 1 16 ? -9.789 -13.748 0.454 1.00 0.00 16 ARG A N 17
ATOM 16209 C CA . ARG A 1 16 ? -10.914 -13.286 1.258 1.00 0.00 16 ARG A CA 17
ATOM 16210 C C . ARG A 1 16 ? -10.431 -12.701 2.582 1.00 0.00 16 ARG A C 17
ATOM 16211 O O . ARG A 1 16 ? -11.004 -11.738 3.093 1.00 0.00 16 ARG A O 17
ATOM 16232 N N . ARG A 1 17 ? -9.374 -13.290 3.133 1.00 0.00 17 ARG A N 17
ATOM 16233 C CA . ARG A 1 17 ? -8.815 -12.828 4.398 1.00 0.00 17 ARG A CA 17
ATOM 16234 C C . ARG A 1 17 ? -7.470 -12.142 4.180 1.00 0.00 17 ARG A C 17
ATOM 16235 O O . ARG A 1 17 ? -6.642 -12.609 3.398 1.00 0.00 17 ARG A O 17
ATOM 16256 N N . CYS A 1 18 ? -7.259 -11.030 4.876 1.00 0.00 18 CYS A N 17
ATOM 16257 C CA . CYS A 1 18 ? -6.016 -10.278 4.759 1.00 0.00 18 CYS A CA 17
ATOM 16258 C C . CYS A 1 18 ? -4.810 -11.213 4.771 1.00 0.00 18 CYS A C 17
ATOM 16259 O O . CYS A 1 18 ? -4.926 -12.388 5.123 1.00 0.00 18 CYS A O 17
ATOM 16266 N N . PHE A 1 19 ? -3.654 -10.685 4.384 1.00 0.00 19 PHE A N 17
ATOM 16267 C CA . PHE A 1 19 ? -2.427 -11.472 4.349 1.00 0.00 19 PHE A CA 17
ATOM 16268 C C . PHE A 1 19 ? -1.565 -11.190 5.576 1.00 0.00 19 PHE A C 17
ATOM 16269 O O . PHE A 1 19 ? -0.518 -11.809 5.767 1.00 0.00 19 PHE A O 17
ATOM 16286 N N . GLN A 1 20 ? -2.012 -10.251 6.403 1.00 0.00 20 GLN A N 17
ATOM 16287 C CA . GLN A 1 20 ? -1.281 -9.885 7.610 1.00 0.00 20 GLN A CA 17
ATOM 16288 C C . GLN A 1 20 ? -2.129 -10.127 8.855 1.00 0.00 20 GLN A C 17
ATOM 16289 O O . GLN A 1 20 ? -1.634 -10.617 9.870 1.00 0.00 20 GLN A O 17
ATOM 16303 N N . CYS A 1 21 ? -3.409 -9.781 8.769 1.00 0.00 21 CYS A N 17
ATOM 16304 C CA . CYS A 1 21 ? -4.326 -9.959 9.888 1.00 0.00 21 CYS A CA 17
ATOM 16305 C C . CYS A 1 21 ? -5.349 -11.050 9.583 1.00 0.00 21 CYS A C 17
ATOM 16306 O O . CYS A 1 21 ? -6.114 -11.458 10.457 1.00 0.00 21 CYS A O 17
ATOM 16313 N N . GLN A 1 22 ? -5.356 -11.517 8.339 1.00 0.00 22 GLN A N 17
ATOM 16314 C CA . GLN A 1 22 ? -6.285 -12.560 7.920 1.00 0.00 22 GLN A CA 17
ATOM 16315 C C . GLN A 1 22 ? -7.715 -12.205 8.314 1.00 0.00 22 GLN A C 17
ATOM 16316 O O . GLN A 1 22 ? -8.448 -13.038 8.849 1.00 0.00 22 GLN A O 17
ATOM 16330 N N . THR A 1 23 ? -8.107 -10.963 8.047 1.00 0.00 23 THR A N 17
ATOM 16331 C CA . THR A 1 23 ? -9.449 -10.498 8.375 1.00 0.00 23 THR A CA 17
ATOM 16332 C C . THR A 1 23 ? -10.385 -10.634 7.181 1.00 0.00 23 THR A C 17
ATOM 16333 O O . THR A 1 23 ? -10.003 -10.356 6.044 1.00 0.00 23 THR A O 17
ATOM 16344 N N . LYS A 1 24 ? -11.615 -11.063 7.445 1.00 0.00 24 LYS A N 17
ATOM 16345 C CA . LYS A 1 24 ? -12.609 -11.234 6.392 1.00 0.00 24 LYS A CA 17
ATOM 16346 C C . LYS A 1 24 ? -12.746 -9.963 5.561 1.00 0.00 24 LYS A C 17
ATOM 16347 O O . LYS A 1 24 ? -12.962 -8.877 6.100 1.00 0.00 24 LYS A O 17
ATOM 16366 N N . LEU A 1 25 ? -12.620 -10.104 4.246 1.00 0.00 25 LEU A N 17
ATOM 16367 C CA . LEU A 1 25 ? -12.731 -8.967 3.339 1.00 0.00 25 LEU A CA 17
ATOM 16368 C C . LEU A 1 25 ? -14.011 -9.051 2.514 1.00 0.00 25 LEU A C 17
ATOM 16369 O O . LEU A 1 25 ? -14.221 -10.012 1.775 1.00 0.00 25 LEU A O 17
ATOM 16385 N N . GLU A 1 26 ? -14.861 -8.037 2.645 1.00 0.00 26 GLU A N 17
ATOM 16386 C CA . GLU A 1 26 ? -16.120 -7.998 1.910 1.00 0.00 26 GLU A CA 17
ATOM 16387 C C . GLU A 1 26 ? -15.883 -8.192 0.415 1.00 0.00 26 GLU A C 17
ATOM 16388 O O . GLU A 1 26 ? -14.873 -7.743 -0.129 1.00 0.00 26 GLU A O 17
ATOM 16400 N N . LEU A 1 27 ? -16.821 -8.863 -0.244 1.00 0.00 27 LEU A N 17
ATOM 16401 C CA . LEU A 1 27 ? -16.716 -9.118 -1.677 1.00 0.00 27 LEU A CA 17
ATOM 16402 C C . LEU A 1 27 ? -16.088 -7.929 -2.397 1.00 0.00 27 LEU A C 17
ATOM 16403 O O . LEU A 1 27 ? -15.257 -8.097 -3.288 1.00 0.00 27 LEU A O 17
ATOM 16419 N N . VAL A 1 28 ? -16.491 -6.725 -2.002 1.00 0.00 28 VAL A N 17
ATOM 16420 C CA . VAL A 1 28 ? -15.967 -5.507 -2.607 1.00 0.00 28 VAL A CA 17
ATOM 16421 C C . VAL A 1 28 ? -14.547 -5.222 -2.128 1.00 0.00 28 VAL A C 17
ATOM 16422 O O . VAL A 1 28 ? -13.698 -4.780 -2.901 1.00 0.00 28 VAL A O 17
ATOM 16435 N N . GLN A 1 29 ? -14.298 -5.480 -0.848 1.00 0.00 29 GLN A N 17
ATOM 16436 C CA . GLN A 1 29 ? -12.981 -5.251 -0.266 1.00 0.00 29 GLN A CA 17
ATOM 16437 C C . GLN A 1 29 ? -11.912 -6.044 -1.010 1.00 0.00 29 GLN A C 17
ATOM 16438 O O . GLN A 1 29 ? -10.975 -5.471 -1.565 1.00 0.00 29 GLN A O 17
ATOM 16452 N N . GLN A 1 30 ? -12.059 -7.365 -1.016 1.00 0.00 30 GLN A N 17
ATOM 16453 C CA . GLN A 1 30 ? -11.104 -8.236 -1.691 1.00 0.00 30 GLN A CA 17
ATOM 16454 C C . GLN A 1 30 ? -10.545 -7.566 -2.942 1.00 0.00 30 GLN A C 17
ATOM 16455 O O . GLN A 1 30 ? -9.379 -7.752 -3.288 1.00 0.00 30 GLN A O 17
ATOM 16469 N N . GLU A 1 31 ? -11.385 -6.786 -3.615 1.00 0.00 31 GLU A N 17
ATOM 16470 C CA . GLU A 1 31 ? -10.974 -6.089 -4.828 1.00 0.00 31 GLU A CA 17
ATOM 16471 C C . GLU A 1 31 ? -10.162 -4.842 -4.490 1.00 0.00 31 GLU A C 17
ATOM 16472 O O . GLU A 1 31 ? -9.066 -4.639 -5.016 1.00 0.00 31 GLU A O 17
ATOM 16484 N N . LEU A 1 32 ? -10.706 -4.009 -3.610 1.00 0.00 32 LEU A N 17
ATOM 16485 C CA . LEU A 1 32 ? -10.033 -2.781 -3.202 1.00 0.00 32 LEU A CA 17
ATOM 16486 C C . LEU A 1 32 ? -8.725 -3.091 -2.480 1.00 0.00 32 LEU A C 17
ATOM 16487 O O . LEU A 1 32 ? -7.642 -2.783 -2.977 1.00 0.00 32 LEU A O 17
ATOM 16503 N N . GLY A 1 33 ? -8.833 -3.704 -1.306 1.00 0.00 33 GLY A N 17
ATOM 16504 C CA . GLY A 1 33 ? -7.652 -4.048 -0.536 1.00 0.00 33 GLY A CA 17
ATOM 16505 C C . GLY A 1 33 ? -6.539 -4.606 -1.401 1.00 0.00 33 GLY A C 17
ATOM 16506 O O . GLY A 1 33 ? -5.366 -4.304 -1.186 1.00 0.00 33 GLY A O 17
ATOM 16510 N N . SER A 1 34 ? -6.908 -5.426 -2.380 1.00 0.00 34 SER A N 17
ATOM 16511 C CA . SER A 1 34 ? -5.931 -6.033 -3.277 1.00 0.00 34 SER A CA 17
ATOM 16512 C C . SER A 1 34 ? -4.796 -5.061 -3.582 1.00 0.00 34 SER A C 17
ATOM 16513 O O . SER A 1 34 ? -4.982 -3.844 -3.560 1.00 0.00 34 SER A O 17
ATOM 16521 N N . CYS A 1 35 ? -3.618 -5.607 -3.867 1.00 0.00 35 CYS A N 17
ATOM 16522 C CA . CYS A 1 35 ? -2.451 -4.790 -4.177 1.00 0.00 35 CYS A CA 17
ATOM 16523 C C . CYS A 1 35 ? -1.844 -5.195 -5.517 1.00 0.00 35 CYS A C 17
ATOM 16524 O O . CYS A 1 35 ? -2.328 -6.115 -6.177 1.00 0.00 35 CYS A O 17
ATOM 16531 N N . ARG A 1 36 ? -0.781 -4.502 -5.913 1.00 0.00 36 ARG A N 17
ATOM 16532 C CA . ARG A 1 36 ? -0.108 -4.788 -7.174 1.00 0.00 36 ARG A CA 17
ATOM 16533 C C . ARG A 1 36 ? 0.932 -5.891 -6.997 1.00 0.00 36 ARG A C 17
ATOM 16534 O O . ARG A 1 36 ? 1.110 -6.738 -7.873 1.00 0.00 36 ARG A O 17
ATOM 16555 N N . CYS A 1 37 ? 1.616 -5.874 -5.858 1.00 0.00 37 CYS A N 17
ATOM 16556 C CA . CYS A 1 37 ? 2.639 -6.871 -5.566 1.00 0.00 37 CYS A CA 17
ATOM 16557 C C . CYS A 1 37 ? 2.115 -8.281 -5.826 1.00 0.00 37 CYS A C 17
ATOM 16558 O O . CYS A 1 37 ? 2.802 -9.109 -6.423 1.00 0.00 37 CYS A O 17
ATOM 16565 N N . GLY A 1 38 ? 0.894 -8.545 -5.373 1.00 0.00 38 GLY A N 17
ATOM 16566 C CA . GLY A 1 38 ? 0.298 -9.854 -5.566 1.00 0.00 38 GLY A CA 17
ATOM 16567 C C . GLY A 1 38 ? -0.332 -10.397 -4.299 1.00 0.00 38 GLY A C 17
ATOM 16568 O O . GLY A 1 38 ? -0.463 -11.610 -4.133 1.00 0.00 38 GLY A O 17
ATOM 16572 N N . TYR A 1 39 ? -0.721 -9.498 -3.402 1.00 0.00 39 TYR A N 17
ATOM 16573 C CA . TYR A 1 39 ? -1.337 -9.894 -2.141 1.00 0.00 39 TYR A CA 17
ATOM 16574 C C . TYR A 1 39 ? -2.538 -9.009 -1.820 1.00 0.00 39 TYR A C 17
ATOM 16575 O O . TYR A 1 39 ? -2.587 -7.843 -2.211 1.00 0.00 39 TYR A O 17
ATOM 16593 N N . VAL A 1 40 ? -3.505 -9.573 -1.102 1.00 0.00 40 VAL A N 17
ATOM 16594 C CA . VAL A 1 40 ? -4.705 -8.836 -0.726 1.00 0.00 40 VAL A CA 17
ATOM 16595 C C . VAL A 1 40 ? -4.725 -8.546 0.771 1.00 0.00 40 VAL A C 17
ATOM 16596 O O . VAL A 1 40 ? -4.562 -9.450 1.591 1.00 0.00 40 VAL A O 17
ATOM 16609 N N . PHE A 1 41 ? -4.926 -7.280 1.120 1.00 0.00 41 PHE A N 17
ATOM 16610 C CA . PHE A 1 41 ? -4.967 -6.870 2.519 1.00 0.00 41 PHE A CA 17
ATOM 16611 C C . PHE A 1 41 ? -6.269 -6.138 2.833 1.00 0.00 41 PHE A C 17
ATOM 16612 O O . PHE A 1 41 ? -7.061 -5.844 1.938 1.00 0.00 41 PHE A O 17
ATOM 16629 N N . CYS A 1 42 ? -6.482 -5.847 4.112 1.00 0.00 42 CYS A N 17
ATOM 16630 C CA . CYS A 1 42 ? -7.687 -5.150 4.547 1.00 0.00 42 CYS A CA 17
ATOM 16631 C C . CYS A 1 42 ? -7.552 -3.645 4.336 1.00 0.00 42 CYS A C 17
ATOM 16632 O O . CYS A 1 42 ? -6.515 -3.163 3.880 1.00 0.00 42 CYS A O 17
ATOM 16639 N N . MET A 1 43 ? -8.606 -2.909 4.670 1.00 0.00 43 MET A N 17
ATOM 16640 C CA . MET A 1 43 ? -8.605 -1.458 4.518 1.00 0.00 43 MET A CA 17
ATOM 16641 C C . MET A 1 43 ? -7.578 -0.816 5.446 1.00 0.00 43 MET A C 17
ATOM 16642 O O . MET A 1 43 ? -7.334 0.389 5.378 1.00 0.00 43 MET A O 17
ATOM 16656 N N . LEU A 1 44 ? -6.979 -1.627 6.311 1.00 0.00 44 LEU A N 17
ATOM 16657 C CA . LEU A 1 44 ? -5.978 -1.138 7.252 1.00 0.00 44 LEU A CA 17
ATOM 16658 C C . LEU A 1 44 ? -4.570 -1.479 6.776 1.00 0.00 44 LEU A C 17
ATOM 16659 O O . LEU A 1 44 ? -3.610 -0.773 7.087 1.00 0.00 44 LEU A O 17
ATOM 16675 N N . HIS A 1 45 ? -4.454 -2.565 6.019 1.00 0.00 45 HIS A N 17
ATOM 16676 C CA . HIS A 1 45 ? -3.162 -2.998 5.497 1.00 0.00 45 HIS A CA 17
ATOM 16677 C C . HIS A 1 45 ? -3.157 -2.973 3.971 1.00 0.00 45 HIS A C 17
ATOM 16678 O O . HIS A 1 45 ? -2.291 -3.573 3.334 1.00 0.00 45 HIS A O 17
ATOM 16692 N N . ARG A 1 46 ? -4.129 -2.277 3.392 1.00 0.00 46 ARG A N 17
ATOM 16693 C CA . ARG A 1 46 ? -4.238 -2.176 1.942 1.00 0.00 46 ARG A CA 17
ATOM 16694 C C . ARG A 1 46 ? -3.111 -1.319 1.371 1.00 0.00 46 ARG A C 17
ATOM 16695 O O . ARG A 1 46 ? -2.640 -1.556 0.257 1.00 0.00 46 ARG A O 17
ATOM 16716 N N . LEU A 1 47 ? -2.685 -0.323 2.140 1.00 0.00 47 LEU A N 17
ATOM 16717 C CA . LEU A 1 47 ? -1.614 0.570 1.711 1.00 0.00 47 LEU A CA 17
ATOM 16718 C C . LEU A 1 47 ? -0.293 -0.183 1.589 1.00 0.00 47 LEU A C 17
ATOM 16719 O O . LEU A 1 47 ? -0.052 -1.178 2.273 1.00 0.00 47 LEU A O 17
ATOM 16735 N N . PRO A 1 48 ? 0.585 0.302 0.698 1.00 0.00 48 PRO A N 17
ATOM 16736 C CA . PRO A 1 48 ? 1.898 -0.308 0.468 1.00 0.00 48 PRO A CA 17
ATOM 16737 C C . PRO A 1 48 ? 2.842 -0.117 1.650 1.00 0.00 48 PRO A C 17
ATOM 16738 O O . PRO A 1 48 ? 3.458 -1.071 2.124 1.00 0.00 48 PRO A O 17
ATOM 16749 N N . GLU A 1 49 ? 2.949 1.122 2.121 1.00 0.00 49 GLU A N 17
ATOM 16750 C CA . GLU A 1 49 ? 3.819 1.437 3.248 1.00 0.00 49 GLU A CA 17
ATOM 16751 C C . GLU A 1 49 ? 3.453 0.597 4.469 1.00 0.00 49 GLU A C 17
ATOM 16752 O O . GLU A 1 49 ? 4.289 0.350 5.337 1.00 0.00 49 GLU A O 17
ATOM 16764 N N . GLN A 1 50 ? 2.198 0.163 4.527 1.00 0.00 50 GLN A N 17
ATOM 16765 C CA . GLN A 1 50 ? 1.721 -0.647 5.641 1.00 0.00 50 GLN A CA 17
ATOM 16766 C C . GLN A 1 50 ? 2.369 -2.028 5.627 1.00 0.00 50 GLN A C 17
ATOM 16767 O O . GLN A 1 50 ? 2.766 -2.549 6.669 1.00 0.00 50 GLN A O 17
ATOM 16781 N N . HIS A 1 51 ? 2.472 -2.615 4.439 1.00 0.00 51 HIS A N 17
ATOM 16782 C CA . HIS A 1 51 ? 3.072 -3.936 4.289 1.00 0.00 51 HIS A CA 17
ATOM 16783 C C . HIS A 1 51 ? 4.387 -3.852 3.520 1.00 0.00 51 HIS A C 17
ATOM 16784 O O . HIS A 1 51 ? 4.728 -4.753 2.753 1.00 0.00 51 HIS A O 17
ATOM 16798 N N . ASP A 1 52 ? 5.120 -2.764 3.730 1.00 0.00 52 ASP A N 17
ATOM 16799 C CA . ASP A 1 52 ? 6.398 -2.562 3.056 1.00 0.00 52 ASP A CA 17
ATOM 16800 C C . ASP A 1 52 ? 6.375 -3.164 1.655 1.00 0.00 52 ASP A C 17
ATOM 16801 O O . ASP A 1 52 ? 7.311 -3.853 1.248 1.00 0.00 52 ASP A O 17
ATOM 16810 N N . CYS A 1 53 ? 5.299 -2.900 0.921 1.00 0.00 53 CYS A N 17
ATOM 16811 C CA . CYS A 1 53 ? 5.152 -3.417 -0.435 1.00 0.00 53 CYS A CA 17
ATOM 16812 C C . CYS A 1 53 ? 6.498 -3.446 -1.154 1.00 0.00 53 CYS A C 17
ATOM 16813 O O . CYS A 1 53 ? 7.283 -2.502 -1.067 1.00 0.00 53 CYS A O 17
ATOM 16820 N N . THR A 1 54 ? 6.758 -4.538 -1.867 1.00 0.00 54 THR A N 17
ATOM 16821 C CA . THR A 1 54 ? 8.007 -4.693 -2.601 1.00 0.00 54 THR A CA 17
ATOM 16822 C C . THR A 1 54 ? 7.941 -3.990 -3.952 1.00 0.00 54 THR A C 17
ATOM 16823 O O . THR A 1 54 ? 8.952 -3.504 -4.460 1.00 0.00 54 THR A O 17
ATOM 16834 N N . PHE A 1 55 ? 6.746 -3.939 -4.530 1.00 0.00 55 PHE A N 17
ATOM 16835 C CA . PHE A 1 55 ? 6.549 -3.295 -5.823 1.00 0.00 55 PHE A CA 17
ATOM 16836 C C . PHE A 1 55 ? 7.065 -1.860 -5.801 1.00 0.00 55 PHE A C 17
ATOM 16837 O O . PHE A 1 55 ? 7.311 -1.294 -4.735 1.00 0.00 55 PHE A O 17
ATOM 16854 N N . ASP A 1 56 ? 7.227 -1.277 -6.983 1.00 0.00 56 ASP A N 17
ATOM 16855 C CA . ASP A 1 56 ? 7.714 0.093 -7.101 1.00 0.00 56 ASP A CA 17
ATOM 16856 C C . ASP A 1 56 ? 6.632 1.007 -7.667 1.00 0.00 56 ASP A C 17
ATOM 16857 O O . ASP A 1 56 ? 6.872 1.759 -8.612 1.00 0.00 56 ASP A O 17
ATOM 16866 N N . HIS A 1 57 ? 5.440 0.937 -7.083 1.00 0.00 57 HIS A N 17
ATOM 16867 C CA . HIS A 1 57 ? 4.320 1.758 -7.530 1.00 0.00 57 HIS A CA 17
ATOM 16868 C C . HIS A 1 57 ? 4.189 3.011 -6.670 1.00 0.00 57 HIS A C 17
ATOM 16869 O O . HIS A 1 57 ? 3.764 4.063 -7.149 1.00 0.00 57 HIS A O 17
ATOM 16883 N N . MET A 1 58 ? 4.555 2.891 -5.398 1.00 0.00 58 MET A N 17
ATOM 16884 C CA . MET A 1 58 ? 4.478 4.015 -4.472 1.00 0.00 58 MET A CA 17
ATOM 16885 C C . MET A 1 58 ? 5.003 5.292 -5.121 1.00 0.00 58 MET A C 17
ATOM 16886 O O . MET A 1 58 ? 6.183 5.389 -5.456 1.00 0.00 58 MET A O 17
ATOM 16900 N N . GLY A 1 59 ? 4.119 6.269 -5.296 1.00 0.00 59 GLY A N 17
ATOM 16901 C CA . GLY A 1 59 ? 4.514 7.526 -5.905 1.00 0.00 59 GLY A CA 17
ATOM 16902 C C . GLY A 1 59 ? 5.020 8.529 -4.888 1.00 0.00 59 GLY A C 17
ATOM 16903 O O . GLY A 1 59 ? 5.096 8.230 -3.696 1.00 0.00 59 GLY A O 17
ATOM 16907 N N . ARG A 1 60 ? 5.368 9.722 -5.358 1.00 0.00 60 ARG A N 17
ATOM 16908 C CA . ARG A 1 60 ? 5.873 10.772 -4.481 1.00 0.00 60 ARG A CA 17
ATOM 16909 C C . ARG A 1 60 ? 4.882 11.066 -3.359 1.00 0.00 60 ARG A C 17
ATOM 16910 O O . ARG A 1 60 ? 3.864 11.723 -3.572 1.00 0.00 60 ARG A O 17
ATOM 16931 N N . GLY A 1 61 ? 5.187 10.573 -2.162 1.00 0.00 61 GLY A N 17
ATOM 16932 C CA . GLY A 1 61 ? 4.313 10.793 -1.025 1.00 0.00 61 GLY A CA 17
ATOM 16933 C C . GLY A 1 61 ? 4.724 11.998 -0.202 1.00 0.00 61 GLY A C 17
ATOM 16934 O O . GLY A 1 61 ? 5.883 12.413 -0.232 1.00 0.00 61 GLY A O 17
ATOM 16938 N N . SER A 1 62 ? 3.772 12.563 0.533 1.00 0.00 62 SER A N 17
ATOM 16939 C CA . SER A 1 62 ? 4.039 13.731 1.363 1.00 0.00 62 SER A CA 17
ATOM 16940 C C . SER A 1 62 ? 3.572 13.498 2.797 1.00 0.00 62 SER A C 17
ATOM 16941 O O . SER A 1 62 ? 2.373 13.458 3.072 1.00 0.00 62 SER A O 17
ATOM 16949 N N . GLY A 1 63 ? 4.528 13.345 3.708 1.00 0.00 63 GLY A N 17
ATOM 16950 C CA . GLY A 1 63 ? 4.196 13.117 5.102 1.00 0.00 63 GLY A CA 17
ATOM 16951 C C . GLY A 1 63 ? 5.335 13.475 6.035 1.00 0.00 63 GLY A C 17
ATOM 16952 O O . GLY A 1 63 ? 6.168 14.330 5.734 1.00 0.00 63 GLY A O 17
ATOM 16956 N N . PRO A 1 64 ? 5.381 12.812 7.200 1.00 0.00 64 PRO A N 17
ATOM 16957 C CA . PRO A 1 64 ? 6.421 13.048 8.206 1.00 0.00 64 PRO A CA 17
ATOM 16958 C C . PRO A 1 64 ? 7.788 12.547 7.754 1.00 0.00 64 PRO A C 17
ATOM 16959 O O . PRO A 1 64 ? 8.160 11.404 8.020 1.00 0.00 64 PRO A O 17
ATOM 16970 N N . SER A 1 65 ? 8.533 13.409 7.069 1.00 0.00 65 SER A N 17
ATOM 16971 C CA . SER A 1 65 ? 9.859 13.051 6.577 1.00 0.00 65 SER A CA 17
ATOM 16972 C C . SER A 1 65 ? 10.891 13.120 7.698 1.00 0.00 65 SER A C 17
ATOM 16973 O O . SER A 1 65 ? 11.625 12.162 7.941 1.00 0.00 65 SER A O 17
ATOM 16981 N N . SER A 1 66 ? 10.941 14.261 8.378 1.00 0.00 66 SER A N 17
ATOM 16982 C CA . SER A 1 66 ? 11.886 14.458 9.472 1.00 0.00 66 SER A CA 17
ATOM 16983 C C . SER A 1 66 ? 11.547 13.553 10.652 1.00 0.00 66 SER A C 17
ATOM 16984 O O . SER A 1 66 ? 10.572 13.784 11.366 1.00 0.00 66 SER A O 17
ATOM 16992 N N . GLY A 1 67 ? 12.360 12.520 10.851 1.00 0.00 67 GLY A N 17
ATOM 16993 C CA . GLY A 1 67 ? 12.131 11.595 11.945 1.00 0.00 67 GLY A CA 17
ATOM 16994 C C . GLY A 1 67 ? 11.822 10.191 11.463 1.00 0.00 67 GLY A C 17
ATOM 16995 O O . GLY A 1 67 ? 12.496 9.252 11.881 1.00 0.00 67 GLY A O 17
ATOM 17001 N N . GLY A 1 1 ? 3.604 -41.098 -2.764 1.00 0.00 1 GLY A N 18
ATOM 17002 C CA . GLY A 1 1 ? 3.514 -39.660 -2.589 1.00 0.00 1 GLY A CA 18
ATOM 17003 C C . GLY A 1 1 ? 4.835 -38.962 -2.847 1.00 0.00 1 GLY A C 18
ATOM 17004 O O . GLY A 1 1 ? 5.886 -39.423 -2.402 1.00 0.00 1 GLY A O 18
ATOM 17008 N N . SER A 1 2 ? 4.782 -37.847 -3.569 1.00 0.00 2 SER A N 18
ATOM 17009 C CA . SER A 1 2 ? 5.984 -37.086 -3.890 1.00 0.00 2 SER A CA 18
ATOM 17010 C C . SER A 1 2 ? 5.820 -35.620 -3.499 1.00 0.00 2 SER A C 18
ATOM 17011 O O . SER A 1 2 ? 5.199 -34.840 -4.221 1.00 0.00 2 SER A O 18
ATOM 17019 N N . SER A 1 3 ? 6.381 -35.254 -2.352 1.00 0.00 3 SER A N 18
ATOM 17020 C CA . SER A 1 3 ? 6.295 -33.883 -1.862 1.00 0.00 3 SER A CA 18
ATOM 17021 C C . SER A 1 3 ? 7.518 -33.528 -1.021 1.00 0.00 3 SER A C 18
ATOM 17022 O O . SER A 1 3 ? 7.901 -34.270 -0.117 1.00 0.00 3 SER A O 18
ATOM 17030 N N . GLY A 1 4 ? 8.128 -32.387 -1.328 1.00 0.00 4 GLY A N 18
ATOM 17031 C CA . GLY A 1 4 ? 9.302 -31.953 -0.593 1.00 0.00 4 GLY A CA 18
ATOM 17032 C C . GLY A 1 4 ? 9.186 -30.521 -0.109 1.00 0.00 4 GLY A C 18
ATOM 17033 O O . GLY A 1 4 ? 8.192 -29.847 -0.377 1.00 0.00 4 GLY A O 18
ATOM 17037 N N . SER A 1 5 ? 10.204 -30.057 0.609 1.00 0.00 5 SER A N 18
ATOM 17038 C CA . SER A 1 5 ? 10.209 -28.697 1.137 1.00 0.00 5 SER A CA 18
ATOM 17039 C C . SER A 1 5 ? 11.593 -28.070 1.007 1.00 0.00 5 SER A C 18
ATOM 17040 O O . SER A 1 5 ? 12.577 -28.596 1.528 1.00 0.00 5 SER A O 18
ATOM 17048 N N . SER A 1 6 ? 11.662 -26.941 0.308 1.00 0.00 6 SER A N 18
ATOM 17049 C CA . SER A 1 6 ? 12.926 -26.242 0.106 1.00 0.00 6 SER A CA 18
ATOM 17050 C C . SER A 1 6 ? 13.137 -25.179 1.180 1.00 0.00 6 SER A C 18
ATOM 17051 O O . SER A 1 6 ? 14.176 -25.142 1.836 1.00 0.00 6 SER A O 18
ATOM 17059 N N . GLY A 1 7 ? 12.140 -24.316 1.353 1.00 0.00 7 GLY A N 18
ATOM 17060 C CA . GLY A 1 7 ? 12.235 -23.263 2.348 1.00 0.00 7 GLY A CA 18
ATOM 17061 C C . GLY A 1 7 ? 11.428 -22.037 1.973 1.00 0.00 7 GLY A C 18
ATOM 17062 O O . GLY A 1 7 ? 11.967 -20.934 1.884 1.00 0.00 7 GLY A O 18
ATOM 17066 N N . SER A 1 8 ? 10.131 -22.229 1.752 1.00 0.00 8 SER A N 18
ATOM 17067 C CA . SER A 1 8 ? 9.248 -21.130 1.379 1.00 0.00 8 SER A CA 18
ATOM 17068 C C . SER A 1 8 ? 7.786 -21.562 1.440 1.00 0.00 8 SER A C 18
ATOM 17069 O O . SER A 1 8 ? 7.389 -22.535 0.799 1.00 0.00 8 SER A O 18
ATOM 17077 N N . ARG A 1 9 ? 6.992 -20.832 2.215 1.00 0.00 9 ARG A N 18
ATOM 17078 C CA . ARG A 1 9 ? 5.574 -21.140 2.362 1.00 0.00 9 ARG A CA 18
ATOM 17079 C C . ARG A 1 9 ? 4.720 -19.901 2.113 1.00 0.00 9 ARG A C 18
ATOM 17080 O O . ARG A 1 9 ? 4.858 -18.891 2.803 1.00 0.00 9 ARG A O 18
ATOM 17101 N N . SER A 1 10 ? 3.838 -19.986 1.122 1.00 0.00 10 SER A N 18
ATOM 17102 C CA . SER A 1 10 ? 2.964 -18.870 0.779 1.00 0.00 10 SER A CA 18
ATOM 17103 C C . SER A 1 10 ? 1.961 -18.602 1.896 1.00 0.00 10 SER A C 18
ATOM 17104 O O . SER A 1 10 ? 1.054 -19.399 2.137 1.00 0.00 10 SER A O 18
ATOM 17112 N N . LYS A 1 11 ? 2.131 -17.473 2.577 1.00 0.00 11 LYS A N 18
ATOM 17113 C CA . LYS A 1 11 ? 1.241 -17.096 3.669 1.00 0.00 11 LYS A CA 18
ATOM 17114 C C . LYS A 1 11 ? -0.193 -16.940 3.173 1.00 0.00 11 LYS A C 18
ATOM 17115 O O . LYS A 1 11 ? -1.131 -17.443 3.791 1.00 0.00 11 LYS A O 18
ATOM 17134 N N . GLN A 1 12 ? -0.355 -16.241 2.054 1.00 0.00 12 GLN A N 18
ATOM 17135 C CA . GLN A 1 12 ? -1.675 -16.020 1.476 1.00 0.00 12 GLN A CA 18
ATOM 17136 C C . GLN A 1 12 ? -2.359 -17.345 1.158 1.00 0.00 12 GLN A C 18
ATOM 17137 O O . GLN A 1 12 ? -1.947 -18.067 0.250 1.00 0.00 12 GLN A O 18
ATOM 17151 N N . LYS A 1 13 ? -3.407 -17.660 1.913 1.00 0.00 13 LYS A N 18
ATOM 17152 C CA . LYS A 1 13 ? -4.150 -18.898 1.712 1.00 0.00 13 LYS A CA 18
ATOM 17153 C C . LYS A 1 13 ? -5.295 -18.692 0.726 1.00 0.00 13 LYS A C 18
ATOM 17154 O O . LYS A 1 13 ? -5.457 -19.461 -0.222 1.00 0.00 13 LYS A O 18
ATOM 17173 N N . SER A 1 14 ? -6.086 -17.649 0.955 1.00 0.00 14 SER A N 18
ATOM 17174 C CA . SER A 1 14 ? -7.218 -17.343 0.087 1.00 0.00 14 SER A CA 18
ATOM 17175 C C . SER A 1 14 ? -7.369 -15.836 -0.098 1.00 0.00 14 SER A C 18
ATOM 17176 O O . SER A 1 14 ? -6.945 -15.050 0.749 1.00 0.00 14 SER A O 18
ATOM 17184 N N . ARG A 1 15 ? -7.975 -15.441 -1.213 1.00 0.00 15 ARG A N 18
ATOM 17185 C CA . ARG A 1 15 ? -8.181 -14.029 -1.511 1.00 0.00 15 ARG A CA 18
ATOM 17186 C C . ARG A 1 15 ? -9.449 -13.510 -0.838 1.00 0.00 15 ARG A C 18
ATOM 17187 O O . ARG A 1 15 ? -10.193 -12.721 -1.419 1.00 0.00 15 ARG A O 18
ATOM 17208 N N . ARG A 1 16 ? -9.687 -13.960 0.390 1.00 0.00 16 ARG A N 18
ATOM 17209 C CA . ARG A 1 16 ? -10.865 -13.543 1.141 1.00 0.00 16 ARG A CA 18
ATOM 17210 C C . ARG A 1 16 ? -10.463 -12.837 2.433 1.00 0.00 16 ARG A C 18
ATOM 17211 O O . ARG A 1 16 ? -11.084 -11.852 2.832 1.00 0.00 16 ARG A O 18
ATOM 17232 N N . ARG A 1 17 ? -9.422 -13.348 3.082 1.00 0.00 17 ARG A N 18
ATOM 17233 C CA . ARG A 1 17 ? -8.939 -12.768 4.329 1.00 0.00 17 ARG A CA 18
ATOM 17234 C C . ARG A 1 17 ? -7.578 -12.107 4.130 1.00 0.00 17 ARG A C 18
ATOM 17235 O O . ARG A 1 17 ? -6.747 -12.591 3.360 1.00 0.00 17 ARG A O 18
ATOM 17256 N N . CYS A 1 18 ? -7.357 -10.998 4.828 1.00 0.00 18 CYS A N 18
ATOM 17257 C CA . CYS A 1 18 ? -6.099 -10.269 4.728 1.00 0.00 18 CYS A CA 18
ATOM 17258 C C . CYS A 1 18 ? -4.913 -11.230 4.723 1.00 0.00 18 CYS A C 18
ATOM 17259 O O . CYS A 1 18 ? -5.054 -12.409 5.048 1.00 0.00 18 CYS A O 18
ATOM 17266 N N . PHE A 1 19 ? -3.744 -10.716 4.353 1.00 0.00 19 PHE A N 18
ATOM 17267 C CA . PHE A 1 19 ? -2.533 -11.527 4.305 1.00 0.00 19 PHE A CA 18
ATOM 17268 C C . PHE A 1 19 ? -1.643 -11.248 5.512 1.00 0.00 19 PHE A C 18
ATOM 17269 O O . PHE A 1 19 ? -0.624 -11.909 5.710 1.00 0.00 19 PHE A O 18
ATOM 17286 N N . GLN A 1 20 ? -2.037 -10.265 6.315 1.00 0.00 20 GLN A N 18
ATOM 17287 C CA . GLN A 1 20 ? -1.274 -9.897 7.503 1.00 0.00 20 GLN A CA 18
ATOM 17288 C C . GLN A 1 20 ? -2.081 -10.157 8.770 1.00 0.00 20 GLN A C 18
ATOM 17289 O O . GLN A 1 20 ? -1.556 -10.668 9.760 1.00 0.00 20 GLN A O 18
ATOM 17303 N N . CYS A 1 21 ? -3.361 -9.801 8.734 1.00 0.00 21 CYS A N 18
ATOM 17304 C CA . CYS A 1 21 ? -4.242 -9.994 9.879 1.00 0.00 21 CYS A CA 18
ATOM 17305 C C . CYS A 1 21 ? -5.280 -11.074 9.591 1.00 0.00 21 CYS A C 18
ATOM 17306 O O . CYS A 1 21 ? -6.029 -11.481 10.479 1.00 0.00 21 CYS A O 18
ATOM 17313 N N . GLN A 1 22 ? -5.316 -11.535 8.345 1.00 0.00 22 GLN A N 18
ATOM 17314 C CA . GLN A 1 22 ? -6.2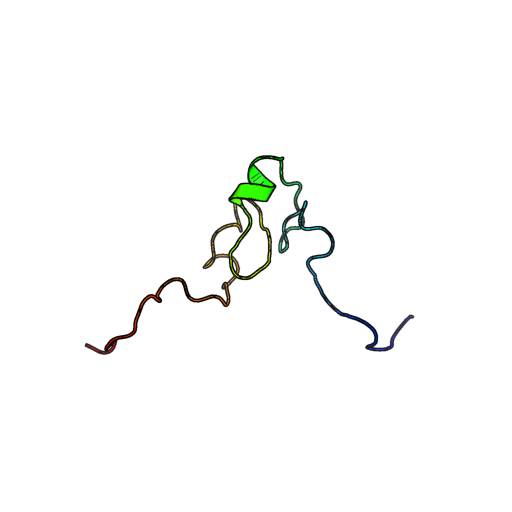63 -12.568 7.941 1.00 0.00 22 GLN A CA 18
ATOM 17315 C C . GLN A 1 22 ? -7.679 -12.212 8.380 1.00 0.00 22 GLN A C 18
ATOM 17316 O O . GLN A 1 22 ? -8.402 -13.049 8.921 1.00 0.00 22 GLN A O 18
ATOM 17330 N N . THR A 1 23 ? -8.069 -10.963 8.146 1.00 0.00 23 THR A N 18
ATOM 17331 C CA . THR A 1 23 ? -9.398 -10.495 8.519 1.00 0.00 23 THR A CA 18
ATOM 17332 C C . THR A 1 23 ? -10.378 -10.642 7.360 1.00 0.00 23 THR A C 18
ATOM 17333 O O . THR A 1 23 ? -10.004 -10.504 6.195 1.00 0.00 23 THR A O 18
ATOM 17344 N N . LYS A 1 24 ? -11.635 -10.922 7.687 1.00 0.00 24 LYS A N 18
ATOM 17345 C CA . LYS A 1 24 ? -12.671 -11.086 6.674 1.00 0.00 24 LYS A CA 18
ATOM 17346 C C . LYS A 1 24 ? -12.761 -9.852 5.782 1.00 0.00 24 LYS A C 18
ATOM 17347 O O . LYS A 1 24 ? -13.052 -8.752 6.254 1.00 0.00 24 LYS A O 18
ATOM 17366 N N . LEU A 1 25 ? -12.510 -10.040 4.491 1.00 0.00 25 LEU A N 18
ATOM 17367 C CA . LEU A 1 25 ? -12.563 -8.942 3.533 1.00 0.00 25 LEU A CA 18
ATOM 17368 C C . LEU A 1 25 ? -13.837 -9.011 2.697 1.00 0.00 25 LEU A C 18
ATOM 17369 O O . LEU A 1 25 ? -14.052 -9.968 1.954 1.00 0.00 25 LEU A O 18
ATOM 17385 N N . GLU A 1 26 ? -14.678 -7.989 2.823 1.00 0.00 26 GLU A N 18
ATOM 17386 C CA . GLU A 1 26 ? -15.930 -7.933 2.077 1.00 0.00 26 GLU A CA 18
ATOM 17387 C C . GLU A 1 26 ? -15.668 -7.926 0.574 1.00 0.00 26 GLU A C 18
ATOM 17388 O O . GLU A 1 26 ? -14.586 -7.546 0.123 1.00 0.00 26 GLU A O 18
ATOM 17400 N N . LEU A 1 27 ? -16.664 -8.348 -0.196 1.00 0.00 27 LEU A N 18
ATOM 17401 C CA . LEU A 1 27 ? -16.543 -8.390 -1.649 1.00 0.00 27 LEU A CA 18
ATOM 17402 C C . LEU A 1 27 ? -15.833 -7.147 -2.173 1.00 0.00 27 LEU A C 18
ATOM 17403 O O . LEU A 1 27 ? -14.935 -7.238 -3.011 1.00 0.00 27 LEU A O 18
ATOM 17419 N N . VAL A 1 28 ? -16.239 -5.984 -1.673 1.00 0.00 28 VAL A N 18
ATOM 17420 C CA . VAL A 1 28 ? -15.640 -4.721 -2.088 1.00 0.00 28 VAL A CA 18
ATOM 17421 C C . VAL A 1 28 ? -14.170 -4.654 -1.689 1.00 0.00 28 VAL A C 18
ATOM 17422 O O . VAL A 1 28 ? -13.350 -4.075 -2.401 1.00 0.00 28 VAL A O 18
ATOM 17435 N N . GLN A 1 29 ? -13.844 -5.251 -0.547 1.00 0.00 29 GLN A N 18
ATOM 17436 C CA . GLN A 1 29 ? -12.472 -5.258 -0.053 1.00 0.00 29 GLN A CA 18
ATOM 17437 C C . GLN A 1 29 ? -11.595 -6.177 -0.896 1.00 0.00 29 GLN A C 18
ATOM 17438 O O . GLN A 1 29 ? -10.666 -5.723 -1.564 1.00 0.00 29 GLN A O 18
ATOM 17452 N N . GLN A 1 30 ? -11.897 -7.471 -0.861 1.00 0.00 30 GLN A N 18
ATOM 17453 C CA . GLN A 1 30 ? -11.134 -8.454 -1.621 1.00 0.00 30 GLN A CA 18
ATOM 17454 C C . GLN A 1 30 ? -10.633 -7.858 -2.932 1.00 0.00 30 GLN A C 18
ATOM 17455 O O . GLN A 1 30 ? -9.544 -8.191 -3.399 1.00 0.00 30 GLN A O 18
ATOM 17469 N N . GLU A 1 31 ? -11.434 -6.976 -3.521 1.00 0.00 31 GLU A N 18
ATOM 17470 C CA . GLU A 1 31 ? -11.071 -6.335 -4.779 1.00 0.00 31 GLU A CA 18
ATOM 17471 C C . GLU A 1 31 ? -10.216 -5.095 -4.531 1.00 0.00 31 GLU A C 18
ATOM 17472 O O . GLU A 1 31 ? -9.135 -4.948 -5.102 1.00 0.00 31 GLU A O 18
ATOM 17484 N N . LEU A 1 32 ? -10.710 -4.205 -3.677 1.00 0.00 32 LEU A N 18
ATOM 17485 C CA . LEU A 1 32 ? -9.993 -2.977 -3.352 1.00 0.00 32 LEU A CA 18
ATOM 17486 C C . LEU A 1 32 ? -8.694 -3.283 -2.614 1.00 0.00 32 LEU A C 18
ATOM 17487 O O . LEU A 1 32 ? -7.604 -3.006 -3.113 1.00 0.00 32 LEU A O 18
ATOM 17503 N N . GLY A 1 33 ? -8.818 -3.859 -1.422 1.00 0.00 33 GLY A N 18
ATOM 17504 C CA . GLY A 1 33 ? -7.646 -4.195 -0.635 1.00 0.00 33 GLY A CA 18
ATOM 17505 C C . GLY A 1 33 ? -6.515 -4.742 -1.483 1.00 0.00 33 GLY A C 18
ATOM 17506 O O . GLY A 1 33 ? -5.346 -4.446 -1.236 1.00 0.00 33 GLY A O 18
ATOM 17510 N N . SER A 1 34 ? -6.863 -5.542 -2.486 1.00 0.00 34 SER A N 18
ATOM 17511 C CA . SER A 1 34 ? -5.867 -6.136 -3.370 1.00 0.00 34 SER A CA 18
ATOM 17512 C C . SER A 1 34 ? -4.729 -5.157 -3.642 1.00 0.00 34 SER A C 18
ATOM 17513 O O . SER A 1 34 ? -4.930 -3.942 -3.658 1.00 0.00 34 SER A O 18
ATOM 17521 N N . CYS A 1 35 ? -3.533 -5.695 -3.855 1.00 0.00 35 CYS A N 18
ATOM 17522 C CA . CYS A 1 35 ? -2.361 -4.871 -4.126 1.00 0.00 35 CYS A CA 18
ATOM 17523 C C . CYS A 1 35 ? -1.747 -5.226 -5.477 1.00 0.00 35 CYS A C 18
ATOM 17524 O O . CYS A 1 35 ? -2.248 -6.097 -6.189 1.00 0.00 35 CYS A O 18
ATOM 17531 N N . ARG A 1 36 ? -0.659 -4.546 -5.824 1.00 0.00 36 ARG A N 18
ATOM 17532 C CA . ARG A 1 36 ? 0.023 -4.788 -7.089 1.00 0.00 36 ARG A CA 18
ATOM 17533 C C . ARG A 1 36 ? 1.063 -5.896 -6.943 1.00 0.00 36 ARG A C 18
ATOM 17534 O O . ARG A 1 36 ? 1.248 -6.711 -7.846 1.00 0.00 36 ARG A O 18
ATOM 17555 N N . CYS A 1 37 ? 1.739 -5.918 -5.799 1.00 0.00 37 CYS A N 18
ATOM 17556 C CA . CYS A 1 37 ? 2.760 -6.924 -5.533 1.00 0.00 37 CYS A CA 18
ATOM 17557 C C . CYS A 1 37 ? 2.231 -8.326 -5.822 1.00 0.00 37 CYS A C 18
ATOM 17558 O O . CYS A 1 37 ? 2.913 -9.143 -6.440 1.00 0.00 37 CYS A O 18
ATOM 17565 N N . GLY A 1 38 ? 1.010 -8.597 -5.370 1.00 0.00 38 GLY A N 18
ATOM 17566 C CA . GLY A 1 38 ? 0.410 -9.900 -5.590 1.00 0.00 38 GLY A CA 18
ATOM 17567 C C . GLY A 1 38 ? -0.249 -10.452 -4.342 1.00 0.00 38 GLY A C 18
ATOM 17568 O O . GLY A 1 38 ? -0.371 -11.667 -4.182 1.00 0.00 38 GLY A O 18
ATOM 17572 N N . TYR A 1 39 ? -0.673 -9.560 -3.454 1.00 0.00 39 TYR A N 18
ATOM 17573 C CA . TYR A 1 39 ? -1.319 -9.965 -2.212 1.00 0.00 39 TYR A CA 18
ATOM 17574 C C . TYR A 1 39 ? -2.514 -9.069 -1.901 1.00 0.00 39 TYR A C 18
ATOM 17575 O O . TYR A 1 39 ? -2.576 -7.921 -2.343 1.00 0.00 39 TYR A O 18
ATOM 17593 N N . VAL A 1 40 ? -3.463 -9.601 -1.137 1.00 0.00 40 VAL A N 18
ATOM 17594 C CA . VAL A 1 40 ? -4.656 -8.851 -0.765 1.00 0.00 40 VAL A CA 18
ATOM 17595 C C . VAL A 1 40 ? -4.686 -8.574 0.734 1.00 0.00 40 VAL A C 18
ATOM 17596 O O . VAL A 1 40 ? -4.494 -9.479 1.547 1.00 0.00 40 VAL A O 18
ATOM 17609 N N . PHE A 1 41 ? -4.929 -7.318 1.093 1.00 0.00 41 PHE A N 18
ATOM 17610 C CA . PHE A 1 41 ? -4.984 -6.921 2.495 1.00 0.00 41 PHE A CA 18
ATOM 17611 C C . PHE A 1 41 ? -6.301 -6.218 2.810 1.00 0.00 41 PHE A C 18
ATOM 17612 O O . PHE A 1 41 ? -7.116 -5.973 1.920 1.00 0.00 41 PHE A O 18
ATOM 17629 N N . CYS A 1 42 ? -6.503 -5.895 4.083 1.00 0.00 42 CYS A N 18
ATOM 17630 C CA . CYS A 1 42 ? -7.721 -5.221 4.518 1.00 0.00 42 CYS A CA 18
ATOM 17631 C C . CYS A 1 42 ? -7.625 -3.717 4.277 1.00 0.00 42 CYS A C 18
ATOM 17632 O O . CYS A 1 42 ? -6.635 -3.227 3.735 1.00 0.00 42 CYS A O 18
ATOM 17639 N N . MET A 1 43 ? -8.661 -2.991 4.685 1.00 0.00 43 MET A N 18
ATOM 17640 C CA . MET A 1 43 ? -8.693 -1.543 4.515 1.00 0.00 43 MET A CA 18
ATOM 17641 C C . MET A 1 43 ? -7.639 -0.870 5.389 1.00 0.00 43 MET A C 18
ATOM 17642 O O . MET A 1 43 ? -7.382 0.328 5.258 1.00 0.00 43 MET A O 18
ATOM 17656 N N . LEU A 1 44 ? -7.031 -1.646 6.279 1.00 0.00 44 LEU A N 18
ATOM 17657 C CA . LEU A 1 44 ? -6.004 -1.125 7.174 1.00 0.00 44 LEU A CA 18
ATOM 17658 C C . LEU A 1 44 ? -4.611 -1.515 6.691 1.00 0.00 44 LEU A C 18
ATOM 17659 O O . LEU A 1 44 ? -3.622 -0.859 7.021 1.00 0.00 44 LEU A O 18
ATOM 17675 N N . HIS A 1 45 ? -4.540 -2.585 5.907 1.00 0.00 45 HIS A N 18
ATOM 17676 C CA . HIS A 1 45 ? -3.268 -3.061 5.375 1.00 0.00 45 HIS A CA 18
ATOM 17677 C C . HIS A 1 45 ? -3.279 -3.053 3.850 1.00 0.00 45 HIS A C 18
ATOM 17678 O O . HIS A 1 45 ? -2.422 -3.661 3.210 1.00 0.00 45 HIS A O 18
ATOM 17692 N N . ARG A 1 46 ? -4.257 -2.360 3.274 1.00 0.00 46 ARG A N 18
ATOM 17693 C CA . ARG A 1 46 ? -4.380 -2.275 1.824 1.00 0.00 46 ARG A CA 18
ATOM 17694 C C . ARG A 1 46 ? -3.255 -1.432 1.231 1.00 0.00 46 ARG A C 18
ATOM 17695 O O . ARG A 1 46 ? -2.771 -1.708 0.132 1.00 0.00 46 ARG A O 18
ATOM 17716 N N . LEU A 1 47 ? -2.842 -0.405 1.965 1.00 0.00 47 LEU A N 18
ATOM 17717 C CA . LEU A 1 47 ? -1.773 0.479 1.512 1.00 0.00 47 LEU A CA 18
ATOM 17718 C C . LEU A 1 47 ? -0.444 -0.265 1.444 1.00 0.00 47 LEU A C 18
ATOM 17719 O O . LEU A 1 47 ? -0.205 -1.229 2.173 1.00 0.00 47 LEU A O 18
ATOM 17735 N N . PRO A 1 48 ? 0.446 0.192 0.551 1.00 0.00 48 PRO A N 18
ATOM 17736 C CA . PRO A 1 48 ? 1.768 -0.414 0.369 1.00 0.00 48 PRO A CA 18
ATOM 17737 C C . PRO A 1 48 ? 2.689 -0.165 1.559 1.00 0.00 48 PRO A C 18
ATOM 17738 O O . PRO A 1 48 ? 3.285 -1.096 2.099 1.00 0.00 48 PRO A O 18
ATOM 17749 N N . GLU A 1 49 ? 2.799 1.097 1.962 1.00 0.00 49 GLU A N 18
ATOM 17750 C CA . GLU A 1 49 ? 3.647 1.467 3.089 1.00 0.00 49 GLU A CA 18
ATOM 17751 C C . GLU A 1 49 ? 3.299 0.645 4.326 1.00 0.00 49 GLU A C 18
ATOM 17752 O O . GLU A 1 49 ? 4.160 0.363 5.159 1.00 0.00 49 GLU A O 18
ATOM 17764 N N . GLN A 1 50 ? 2.030 0.263 4.438 1.00 0.00 50 GLN A N 18
ATOM 17765 C CA . GLN A 1 50 ? 1.568 -0.526 5.573 1.00 0.00 50 GLN A CA 18
ATOM 17766 C C . GLN A 1 50 ? 2.276 -1.875 5.623 1.00 0.00 50 GLN A C 18
ATOM 17767 O O . GLN A 1 50 ? 2.747 -2.303 6.678 1.00 0.00 50 GLN A O 18
ATOM 17781 N N . HIS A 1 51 ? 2.348 -2.543 4.476 1.00 0.00 51 HIS A N 18
ATOM 17782 C CA . HIS A 1 51 ? 3.000 -3.845 4.389 1.00 0.00 51 HIS A CA 18
ATOM 17783 C C . HIS A 1 51 ? 4.330 -3.739 3.649 1.00 0.00 51 HIS A C 18
ATOM 17784 O O . HIS A 1 51 ? 4.719 -4.649 2.917 1.00 0.00 51 HIS A O 18
ATOM 17798 N N . ASP A 1 52 ? 5.022 -2.622 3.845 1.00 0.00 52 ASP A N 18
ATOM 17799 C CA . ASP A 1 52 ? 6.309 -2.397 3.196 1.00 0.00 52 ASP A CA 18
ATOM 17800 C C . ASP A 1 52 ? 6.340 -3.038 1.812 1.00 0.00 52 ASP A C 18
ATOM 17801 O O . ASP A 1 52 ? 7.311 -3.699 1.444 1.00 0.00 52 ASP A O 18
ATOM 17810 N N . CYS A 1 53 ? 5.270 -2.839 1.050 1.00 0.00 53 CYS A N 18
ATOM 17811 C CA . CYS A 1 53 ? 5.173 -3.398 -0.293 1.00 0.00 53 CYS A CA 18
ATOM 17812 C C . CYS A 1 53 ? 6.530 -3.380 -0.990 1.00 0.00 53 CYS A C 18
ATOM 17813 O O . CYS A 1 53 ? 7.299 -2.427 -0.853 1.00 0.00 53 CYS A O 18
ATOM 17820 N N . THR A 1 54 ? 6.820 -4.441 -1.737 1.00 0.00 54 THR A N 18
ATOM 17821 C CA . THR A 1 54 ? 8.084 -4.548 -2.454 1.00 0.00 54 THR A CA 18
ATOM 17822 C C . THR A 1 54 ? 8.009 -3.851 -3.808 1.00 0.00 54 THR A C 18
ATOM 17823 O O . THR A 1 54 ? 9.006 -3.322 -4.301 1.00 0.00 54 THR A O 18
ATOM 17834 N N . PHE A 1 55 ? 6.822 -3.854 -4.405 1.00 0.00 55 PHE A N 18
ATOM 17835 C CA . PHE A 1 55 ? 6.617 -3.221 -5.703 1.00 0.00 55 PHE A CA 18
ATOM 17836 C C . PHE A 1 55 ? 7.035 -1.754 -5.665 1.00 0.00 55 PHE A C 18
ATOM 17837 O O . PHE A 1 55 ? 7.259 -1.189 -4.594 1.00 0.00 55 PHE A O 18
ATOM 17854 N N . ASP A 1 56 ? 7.139 -1.145 -6.840 1.00 0.00 56 ASP A N 18
ATOM 17855 C CA . ASP A 1 56 ? 7.530 0.257 -6.943 1.00 0.00 56 ASP A CA 18
ATOM 17856 C C . ASP A 1 56 ? 6.492 1.054 -7.727 1.00 0.00 56 ASP A C 18
ATOM 17857 O O . ASP A 1 56 ? 6.608 1.220 -8.941 1.00 0.00 56 ASP A O 18
ATOM 17866 N N . HIS A 1 57 ? 5.476 1.545 -7.023 1.00 0.00 57 HIS A N 18
ATOM 17867 C CA . HIS A 1 57 ? 4.417 2.325 -7.653 1.00 0.00 57 HIS A CA 18
ATOM 17868 C C . HIS A 1 57 ? 5.002 3.437 -8.518 1.00 0.00 57 HIS A C 18
ATOM 17869 O O . HIS A 1 57 ? 4.496 3.723 -9.603 1.00 0.00 57 HIS A O 18
ATOM 17883 N N . MET A 1 58 ? 6.069 4.061 -8.031 1.00 0.00 58 MET A N 18
ATOM 17884 C CA . MET A 1 58 ? 6.723 5.141 -8.760 1.00 0.00 58 MET A CA 18
ATOM 17885 C C . MET A 1 58 ? 7.529 4.594 -9.934 1.00 0.00 58 MET A C 18
ATOM 17886 O O . MET A 1 58 ? 7.307 4.975 -11.083 1.00 0.00 58 MET A O 18
ATOM 17900 N N . GLY A 1 59 ? 8.466 3.699 -9.638 1.00 0.00 59 GLY A N 18
ATOM 17901 C CA . GLY A 1 59 ? 9.291 3.116 -10.679 1.00 0.00 59 GLY A CA 18
ATOM 17902 C C . GLY A 1 59 ? 10.405 4.042 -11.124 1.00 0.00 59 GLY A C 18
ATOM 17903 O O . GLY A 1 59 ? 10.311 5.259 -10.962 1.00 0.00 59 GLY A O 18
ATOM 17907 N N . ARG A 1 60 ? 11.463 3.466 -11.686 1.00 0.00 60 ARG A N 18
ATOM 17908 C CA . ARG A 1 60 ? 12.601 4.249 -12.153 1.00 0.00 60 ARG A CA 18
ATOM 17909 C C . ARG A 1 60 ? 12.351 4.786 -13.559 1.00 0.00 60 ARG A C 18
ATOM 17910 O O . ARG A 1 60 ? 11.476 4.300 -14.274 1.00 0.00 60 ARG A O 18
ATOM 17931 N N . GLY A 1 61 ? 13.125 5.794 -13.948 1.00 0.00 61 GLY A N 18
ATOM 17932 C CA . GLY A 1 61 ? 12.972 6.381 -15.267 1.00 0.00 61 GLY A CA 18
ATOM 17933 C C . GLY A 1 61 ? 13.349 7.849 -15.295 1.00 0.00 61 GLY A C 18
ATOM 17934 O O . GLY A 1 61 ? 13.116 8.576 -14.329 1.00 0.00 61 GLY A O 18
ATOM 17938 N N . SER A 1 62 ? 13.936 8.287 -16.405 1.00 0.00 62 SER A N 18
ATOM 17939 C CA . SER A 1 62 ? 14.351 9.677 -16.553 1.00 0.00 62 SER A CA 18
ATOM 17940 C C . SER A 1 62 ? 15.392 10.047 -15.501 1.00 0.00 62 SER A C 18
ATOM 17941 O O . SER A 1 62 ? 15.340 11.127 -14.914 1.00 0.00 62 SER A O 18
ATOM 17949 N N . GLY A 1 63 ? 16.338 9.142 -15.268 1.00 0.00 63 GLY A N 18
ATOM 17950 C CA . GLY A 1 63 ? 17.378 9.391 -14.287 1.00 0.00 63 GLY A CA 18
ATOM 17951 C C . GLY A 1 63 ? 17.251 8.499 -13.069 1.00 0.00 63 GLY A C 18
ATOM 17952 O O . GLY A 1 63 ? 16.154 8.107 -12.670 1.00 0.00 63 GLY A O 18
ATOM 17956 N N . PRO A 1 64 ? 18.396 8.162 -12.456 1.00 0.00 64 PRO A N 18
ATOM 17957 C CA . PRO A 1 64 ? 18.435 7.305 -11.267 1.00 0.00 64 PRO A CA 18
ATOM 17958 C C . PRO A 1 64 ? 17.865 7.997 -10.034 1.00 0.00 64 PRO A C 18
ATOM 17959 O O . PRO A 1 64 ? 18.366 9.037 -9.607 1.00 0.00 64 PRO A O 18
ATOM 17970 N N . SER A 1 65 ? 16.814 7.413 -9.466 1.00 0.00 65 SER A N 18
ATOM 17971 C CA . SER A 1 65 ? 16.173 7.977 -8.284 1.00 0.00 65 SER A CA 18
ATOM 17972 C C . SER A 1 65 ? 17.202 8.271 -7.196 1.00 0.00 65 SER A C 18
ATOM 17973 O O . SER A 1 65 ? 17.376 9.418 -6.784 1.00 0.00 65 SER A O 18
ATOM 17981 N N . SER A 1 66 ? 17.883 7.226 -6.736 1.00 0.00 66 SER A N 18
ATOM 17982 C CA . SER A 1 66 ? 18.892 7.370 -5.694 1.00 0.00 66 SER A CA 18
ATOM 17983 C C . SER A 1 66 ? 20.283 7.054 -6.237 1.00 0.00 66 SER A C 18
ATOM 17984 O O . SER A 1 66 ? 20.424 6.471 -7.310 1.00 0.00 66 SER A O 18
ATOM 17992 N N . GLY A 1 67 ? 21.308 7.446 -5.486 1.00 0.00 67 GLY A N 18
ATOM 17993 C CA . GLY A 1 67 ? 22.674 7.197 -5.907 1.00 0.00 67 GLY A CA 18
ATOM 17994 C C . GLY A 1 67 ? 23.647 8.220 -5.354 1.00 0.00 67 GLY A C 18
ATOM 17995 O O . GLY A 1 67 ? 24.531 8.662 -6.085 1.00 0.00 67 GLY A O 18
ATOM 18001 N N . GLY A 1 1 ? 23.668 -20.038 21.821 1.00 0.00 1 GLY A N 19
ATOM 18002 C CA . GLY A 1 1 ? 23.293 -20.211 20.429 1.00 0.00 1 GLY A CA 19
ATOM 18003 C C . GLY A 1 1 ? 21.818 -19.959 20.191 1.00 0.00 1 GLY A C 19
ATOM 18004 O O . GLY A 1 1 ? 21.045 -19.812 21.138 1.00 0.00 1 GLY A O 19
ATOM 18008 N N . SER A 1 2 ? 21.426 -19.907 18.922 1.00 0.00 2 SER A N 19
ATOM 18009 C CA . SER A 1 2 ? 20.034 -19.665 18.561 1.00 0.00 2 SER A CA 19
ATOM 18010 C C . SER A 1 2 ? 19.809 -19.904 17.071 1.00 0.00 2 SER A C 19
ATOM 18011 O O . SER A 1 2 ? 20.571 -19.423 16.232 1.00 0.00 2 SER A O 19
ATOM 18019 N N . SER A 1 3 ? 18.757 -20.651 16.750 1.00 0.00 3 SER A N 19
ATOM 18020 C CA . SER A 1 3 ? 18.433 -20.958 15.362 1.00 0.00 3 SER A CA 19
ATOM 18021 C C . SER A 1 3 ? 17.118 -20.302 14.953 1.00 0.00 3 SER A C 19
ATOM 18022 O O . SER A 1 3 ? 16.201 -20.167 15.762 1.00 0.00 3 SER A O 19
ATOM 18030 N N . GLY A 1 4 ? 17.034 -19.895 13.690 1.00 0.00 4 GLY A N 19
ATOM 18031 C CA . GLY A 1 4 ? 15.828 -19.258 13.195 1.00 0.00 4 GLY A CA 19
ATOM 18032 C C . GLY A 1 4 ? 15.685 -19.377 11.690 1.00 0.00 4 GLY A C 19
ATOM 18033 O O . GLY A 1 4 ? 16.293 -18.613 10.940 1.00 0.00 4 GLY A O 19
ATOM 18037 N N . SER A 1 5 ? 14.881 -20.338 11.247 1.00 0.00 5 SER A N 19
ATOM 18038 C CA . SER A 1 5 ? 14.665 -20.558 9.822 1.00 0.00 5 SER A CA 19
ATOM 18039 C C . SER A 1 5 ? 13.462 -19.762 9.326 1.00 0.00 5 SER A C 19
ATOM 18040 O O . SER A 1 5 ? 12.330 -20.000 9.747 1.00 0.00 5 SER A O 19
ATOM 18048 N N . SER A 1 6 ? 13.716 -18.816 8.428 1.00 0.00 6 SER A N 19
ATOM 18049 C CA . SER A 1 6 ? 12.655 -17.982 7.876 1.00 0.00 6 SER A CA 19
ATOM 18050 C C . SER A 1 6 ? 12.765 -17.897 6.356 1.00 0.00 6 SER A C 19
ATOM 18051 O O . SER A 1 6 ? 13.792 -17.483 5.819 1.00 0.00 6 SER A O 19
ATOM 18059 N N . GLY A 1 7 ? 11.698 -18.293 5.669 1.00 0.00 7 GLY A N 19
ATOM 18060 C CA . GLY A 1 7 ? 11.694 -18.256 4.218 1.00 0.00 7 GLY A CA 19
ATOM 18061 C C . GLY A 1 7 ? 10.453 -18.892 3.625 1.00 0.00 7 GLY A C 19
ATOM 18062 O O . GLY A 1 7 ? 9.838 -18.337 2.714 1.00 0.00 7 GLY A O 19
ATOM 18066 N N . SER A 1 8 ? 10.085 -20.060 4.141 1.00 0.00 8 SER A N 19
ATOM 18067 C CA . SER A 1 8 ? 8.911 -20.775 3.652 1.00 0.00 8 SER A CA 19
ATOM 18068 C C . SER A 1 8 ? 7.659 -20.345 4.409 1.00 0.00 8 SER A C 19
ATOM 18069 O O . SER A 1 8 ? 7.353 -20.874 5.478 1.00 0.00 8 SER A O 19
ATOM 18077 N N . ARG A 1 9 ? 6.937 -19.381 3.847 1.00 0.00 9 ARG A N 19
ATOM 18078 C CA . ARG A 1 9 ? 5.718 -18.878 4.468 1.00 0.00 9 ARG A CA 19
ATOM 18079 C C . ARG A 1 9 ? 4.589 -18.776 3.446 1.00 0.00 9 ARG A C 19
ATOM 18080 O O . ARG A 1 9 ? 4.560 -17.855 2.629 1.00 0.00 9 ARG A O 19
ATOM 18101 N N . SER A 1 10 ? 3.663 -19.727 3.498 1.00 0.00 10 SER A N 19
ATOM 18102 C CA . SER A 1 10 ? 2.534 -19.747 2.575 1.00 0.00 10 SER A CA 19
ATOM 18103 C C . SER A 1 10 ? 1.350 -18.976 3.148 1.00 0.00 10 SER A C 19
ATOM 18104 O O . SER A 1 10 ? 0.525 -19.530 3.876 1.00 0.00 10 SER A O 19
ATOM 18112 N N . LYS A 1 11 ? 1.271 -17.692 2.815 1.00 0.00 11 LYS A N 19
ATOM 18113 C CA . LYS A 1 11 ? 0.187 -16.842 3.294 1.00 0.00 11 LYS A CA 19
ATOM 18114 C C . LYS A 1 11 ? -0.780 -16.504 2.164 1.00 0.00 11 LYS A C 19
ATOM 18115 O O . LYS A 1 11 ? -0.497 -16.765 0.995 1.00 0.00 11 LYS A O 19
ATOM 18134 N N . GLN A 1 12 ? -1.919 -15.920 2.521 1.00 0.00 12 GLN A N 19
ATOM 18135 C CA . GLN A 1 12 ? -2.927 -15.546 1.535 1.00 0.00 12 GLN A CA 19
ATOM 18136 C C . GLN A 1 12 ? -3.663 -16.776 1.015 1.00 0.00 12 GLN A C 19
ATOM 18137 O O . GLN A 1 12 ? -3.902 -16.909 -0.185 1.00 0.00 12 GLN A O 19
ATOM 18151 N N . LYS A 1 13 ? -4.020 -17.675 1.927 1.00 0.00 13 LYS A N 19
ATOM 18152 C CA . LYS A 1 13 ? -4.731 -18.895 1.562 1.00 0.00 13 LYS A CA 19
ATOM 18153 C C . LYS A 1 13 ? -5.822 -18.603 0.537 1.00 0.00 13 LYS A C 19
ATOM 18154 O O . LYS A 1 13 ? -6.049 -19.389 -0.383 1.00 0.00 13 LYS A O 19
ATOM 18173 N N . SER A 1 14 ? -6.494 -17.468 0.701 1.00 0.00 14 SER A N 19
ATOM 18174 C CA . SER A 1 14 ? -7.563 -17.073 -0.209 1.00 0.00 14 SER A CA 19
ATOM 18175 C C . SER A 1 14 ? -7.694 -15.555 -0.268 1.00 0.00 14 SER A C 19
ATOM 18176 O O . SER A 1 14 ? -7.219 -14.845 0.620 1.00 0.00 14 SER A O 19
ATOM 18184 N N . ARG A 1 15 ? -8.342 -15.063 -1.319 1.00 0.00 15 ARG A N 19
ATOM 18185 C CA . ARG A 1 15 ? -8.535 -13.629 -1.495 1.00 0.00 15 ARG A CA 19
ATOM 18186 C C . ARG A 1 15 ? -9.742 -13.141 -0.698 1.00 0.00 15 ARG A C 19
ATOM 18187 O O . ARG A 1 15 ? -10.506 -12.296 -1.165 1.00 0.00 15 ARG A O 19
ATOM 18208 N N . ARG A 1 16 ? -9.907 -13.680 0.505 1.00 0.00 16 ARG A N 19
ATOM 18209 C CA . ARG A 1 16 ? -11.022 -13.301 1.366 1.00 0.00 16 ARG A CA 19
ATOM 18210 C C . ARG A 1 16 ? -10.518 -12.711 2.680 1.00 0.00 16 ARG A C 19
ATOM 18211 O O . ARG A 1 16 ? -11.085 -11.749 3.197 1.00 0.00 16 ARG A O 19
ATOM 18232 N N . ARG A 1 17 ? -9.451 -13.296 3.214 1.00 0.00 17 ARG A N 19
ATOM 18233 C CA . ARG A 1 17 ? -8.872 -12.830 4.469 1.00 0.00 17 ARG A CA 19
ATOM 18234 C C . ARG A 1 17 ? -7.528 -12.149 4.227 1.00 0.00 17 ARG A C 19
ATOM 18235 O O . ARG A 1 17 ? -6.702 -12.637 3.455 1.00 0.00 17 ARG A O 19
ATOM 18256 N N . CYS A 1 18 ? -7.316 -11.018 4.893 1.00 0.00 18 CYS A N 19
ATOM 18257 C CA . CYS A 1 18 ? -6.073 -10.269 4.751 1.00 0.00 18 CYS A CA 19
ATOM 18258 C C . CYS A 1 18 ? -4.869 -11.206 4.752 1.00 0.00 18 CYS A C 19
ATOM 18259 O O . CYS A 1 18 ? -4.983 -12.379 5.107 1.00 0.00 18 CYS A O 19
ATOM 18266 N N . PHE A 1 19 ? -3.716 -10.680 4.352 1.00 0.00 19 PHE A N 19
ATOM 18267 C CA . PHE A 1 19 ? -2.491 -11.469 4.306 1.00 0.00 19 PHE A CA 19
ATOM 18268 C C . PHE A 1 19 ? -1.614 -11.183 5.522 1.00 0.00 19 PHE A C 19
ATOM 18269 O O . PHE A 1 19 ? -0.557 -11.790 5.693 1.00 0.00 19 PHE A O 19
ATOM 18286 N N . GLN A 1 20 ? -2.061 -10.255 6.361 1.00 0.00 20 GLN A N 19
ATOM 18287 C CA . GLN A 1 20 ? -1.317 -9.888 7.560 1.00 0.00 20 GLN A CA 19
ATOM 18288 C C . GLN A 1 20 ? -2.146 -10.143 8.815 1.00 0.00 20 GLN A C 19
ATOM 18289 O O . GLN A 1 20 ? -1.635 -10.638 9.820 1.00 0.00 20 GLN A O 19
ATOM 18303 N N . CYS A 1 21 ? -3.428 -9.801 8.750 1.00 0.00 21 CYS A N 19
ATOM 18304 C CA . CYS A 1 21 ? -4.329 -9.991 9.881 1.00 0.00 21 CYS A CA 19
ATOM 18305 C C . CYS A 1 21 ? -5.368 -11.066 9.574 1.00 0.00 21 CYS A C 19
ATOM 18306 O O . CYS A 1 21 ? -6.136 -11.467 10.447 1.00 0.00 21 CYS A O 19
ATOM 18313 N N . GLN A 1 22 ? -5.385 -11.526 8.327 1.00 0.00 22 GLN A N 19
ATOM 18314 C CA . GLN A 1 22 ? -6.329 -12.553 7.905 1.00 0.00 22 GLN A CA 19
ATOM 18315 C C . GLN A 1 22 ? -7.751 -12.188 8.319 1.00 0.00 22 GLN A C 19
ATOM 18316 O O . GLN A 1 22 ? -8.514 -13.039 8.777 1.00 0.00 22 GLN A O 19
ATOM 18330 N N . THR A 1 23 ? -8.103 -10.917 8.154 1.00 0.00 23 THR A N 19
ATOM 18331 C CA . THR A 1 23 ? -9.432 -10.439 8.512 1.00 0.00 23 THR A CA 19
ATOM 18332 C C . THR A 1 23 ? -10.402 -10.587 7.345 1.00 0.00 23 THR A C 19
ATOM 18333 O O . THR A 1 23 ? -10.043 -10.354 6.191 1.00 0.00 23 THR A O 19
ATOM 18344 N N . LYS A 1 24 ? -11.635 -10.976 7.653 1.00 0.00 24 LYS A N 19
ATOM 18345 C CA . LYS A 1 24 ? -12.659 -11.154 6.631 1.00 0.00 24 LYS A CA 19
ATOM 18346 C C . LYS A 1 24 ? -12.779 -9.910 5.757 1.00 0.00 24 LYS A C 19
ATOM 18347 O O . LYS A 1 24 ? -12.978 -8.803 6.260 1.00 0.00 24 LYS A O 19
ATOM 18366 N N . LEU A 1 25 ? -12.657 -10.098 4.448 1.00 0.00 25 LEU A N 19
ATOM 18367 C CA . LEU A 1 25 ? -12.753 -8.990 3.504 1.00 0.00 25 LEU A CA 19
ATOM 18368 C C . LEU A 1 25 ? -14.050 -9.066 2.705 1.00 0.00 25 LEU A C 19
ATOM 18369 O O . LEU A 1 25 ? -14.386 -10.110 2.147 1.00 0.00 25 LEU A O 19
ATOM 18385 N N . GLU A 1 26 ? -14.774 -7.952 2.653 1.00 0.00 26 GLU A N 19
ATOM 18386 C CA . GLU A 1 26 ? -16.033 -7.893 1.921 1.00 0.00 26 GLU A CA 19
ATOM 18387 C C . GLU A 1 26 ? -15.790 -7.948 0.415 1.00 0.00 26 GLU A C 19
ATOM 18388 O O . GLU A 1 26 ? -14.722 -7.569 -0.067 1.00 0.00 26 GLU A O 19
ATOM 18400 N N . LEU A 1 27 ? -16.788 -8.424 -0.322 1.00 0.00 27 LEU A N 19
ATOM 18401 C CA . LEU A 1 27 ? -16.684 -8.529 -1.773 1.00 0.00 27 LEU A CA 19
ATOM 18402 C C . LEU A 1 27 ? -15.954 -7.324 -2.356 1.00 0.00 27 LEU A C 19
ATOM 18403 O O . LEU A 1 27 ? -15.136 -7.461 -3.266 1.00 0.00 27 LEU A O 19
ATOM 18419 N N . VAL A 1 28 ? -16.253 -6.143 -1.824 1.00 0.00 28 VAL A N 19
ATOM 18420 C CA . VAL A 1 28 ? -15.623 -4.913 -2.290 1.00 0.00 28 VAL A CA 19
ATOM 18421 C C . VAL A 1 28 ? -14.146 -4.876 -1.911 1.00 0.00 28 VAL A C 19
ATOM 18422 O O . VAL A 1 28 ? -13.292 -4.556 -2.738 1.00 0.00 28 VAL A O 19
ATOM 18435 N N . GLN A 1 29 ? -13.854 -5.205 -0.657 1.00 0.00 29 GLN A N 19
ATOM 18436 C CA . GLN A 1 29 ? -12.480 -5.208 -0.170 1.00 0.00 29 GLN A CA 19
ATOM 18437 C C . GLN A 1 29 ? -11.610 -6.146 -1.000 1.00 0.00 29 GLN A C 19
ATOM 18438 O O . GLN A 1 29 ? -10.669 -5.711 -1.662 1.00 0.00 29 GLN A O 19
ATOM 18452 N N . GLN A 1 30 ? -11.931 -7.435 -0.958 1.00 0.00 30 GLN A N 19
ATOM 18453 C CA . GLN A 1 30 ? -11.178 -8.435 -1.706 1.00 0.00 30 GLN A CA 19
ATOM 18454 C C . GLN A 1 30 ? -10.685 -7.865 -3.032 1.00 0.00 30 GLN A C 19
ATOM 18455 O O . GLN A 1 30 ? -9.619 -8.237 -3.520 1.00 0.00 30 GLN A O 19
ATOM 18469 N N . GLU A 1 31 ? -11.470 -6.961 -3.611 1.00 0.00 31 GLU A N 19
ATOM 18470 C CA . GLU A 1 31 ? -11.114 -6.342 -4.882 1.00 0.00 31 GLU A CA 19
ATOM 18471 C C . GLU A 1 31 ? -10.286 -5.080 -4.658 1.00 0.00 31 GLU A C 19
ATOM 18472 O O . GLU A 1 31 ? -9.251 -4.881 -5.297 1.00 0.00 31 GLU A O 19
ATOM 18484 N N . LEU A 1 32 ? -10.748 -4.230 -3.748 1.00 0.00 32 LEU A N 19
ATOM 18485 C CA . LEU A 1 32 ? -10.051 -2.986 -3.440 1.00 0.00 32 LEU A CA 19
ATOM 18486 C C . LEU A 1 32 ? -8.764 -3.259 -2.668 1.00 0.00 32 LEU A C 19
ATOM 18487 O O . LEU A 1 32 ? -7.666 -3.025 -3.170 1.00 0.00 32 LEU A O 19
ATOM 18503 N N . GLY A 1 33 ? -8.908 -3.759 -1.444 1.00 0.00 33 GLY A N 19
ATOM 18504 C CA . GLY A 1 33 ? -7.749 -4.059 -0.624 1.00 0.00 33 GLY A CA 19
ATOM 18505 C C . GLY A 1 33 ? -6.608 -4.650 -1.427 1.00 0.00 33 GLY A C 19
ATOM 18506 O O . GLY A 1 33 ? -5.439 -4.414 -1.122 1.00 0.00 33 GLY A O 19
ATOM 18510 N N . SER A 1 34 ? -6.947 -5.421 -2.455 1.00 0.00 34 SER A N 19
ATOM 18511 C CA . SER A 1 34 ? -5.941 -6.052 -3.301 1.00 0.00 34 SER A CA 19
ATOM 18512 C C . SER A 1 34 ? -4.804 -5.082 -3.610 1.00 0.00 34 SER A C 19
ATOM 18513 O O . SER A 1 34 ? -5.000 -3.867 -3.640 1.00 0.00 34 SER A O 19
ATOM 18521 N N . CYS A 1 35 ? -3.614 -5.628 -3.839 1.00 0.00 35 CYS A N 19
ATOM 18522 C CA . CYS A 1 35 ? -2.445 -4.813 -4.145 1.00 0.00 35 CYS A CA 19
ATOM 18523 C C . CYS A 1 35 ? -1.854 -5.197 -5.499 1.00 0.00 35 CYS A C 19
ATOM 18524 O O . CYS A 1 35 ? -2.360 -6.091 -6.178 1.00 0.00 35 CYS A O 19
ATOM 18531 N N . ARG A 1 36 ? -0.780 -4.515 -5.884 1.00 0.00 36 ARG A N 19
ATOM 18532 C CA . ARG A 1 36 ? -0.121 -4.784 -7.156 1.00 0.00 36 ARG A CA 19
ATOM 18533 C C . ARG A 1 36 ? 0.965 -5.844 -6.993 1.00 0.00 36 ARG A C 19
ATOM 18534 O O . ARG A 1 36 ? 1.173 -6.676 -7.876 1.00 0.00 36 ARG A O 19
ATOM 18555 N N . CYS A 1 37 ? 1.655 -5.806 -5.858 1.00 0.00 37 CYS A N 19
ATOM 18556 C CA . CYS A 1 37 ? 2.720 -6.762 -5.578 1.00 0.00 37 CYS A CA 19
ATOM 18557 C C . CYS A 1 37 ? 2.249 -8.191 -5.832 1.00 0.00 37 CYS A C 19
ATOM 18558 O O . CYS A 1 37 ? 2.957 -8.990 -6.443 1.00 0.00 37 CYS A O 19
ATOM 18565 N N . GLY A 1 38 ? 1.048 -8.505 -5.357 1.00 0.00 38 GLY A N 19
ATOM 18566 C CA . GLY A 1 38 ? 0.502 -9.837 -5.542 1.00 0.00 38 GLY A CA 19
ATOM 18567 C C . GLY A 1 38 ? -0.123 -10.388 -4.276 1.00 0.00 38 GLY A C 19
ATOM 18568 O O . GLY A 1 38 ? -0.174 -11.603 -4.079 1.00 0.00 38 GLY A O 19
ATOM 18572 N N . TYR A 1 39 ? -0.598 -9.495 -3.415 1.00 0.00 39 TYR A N 19
ATOM 18573 C CA . TYR A 1 39 ? -1.218 -9.899 -2.159 1.00 0.00 39 TYR A CA 19
ATOM 18574 C C . TYR A 1 39 ? -2.419 -9.015 -1.836 1.00 0.00 39 TYR A C 19
ATOM 18575 O O . TYR A 1 39 ? -2.446 -7.834 -2.181 1.00 0.00 39 TYR A O 19
ATOM 18593 N N . VAL A 1 40 ? -3.412 -9.597 -1.170 1.00 0.00 40 VAL A N 19
ATOM 18594 C CA . VAL A 1 40 ? -4.616 -8.864 -0.798 1.00 0.00 40 VAL A CA 19
ATOM 18595 C C . VAL A 1 40 ? -4.653 -8.594 0.702 1.00 0.00 40 VAL A C 19
ATOM 18596 O O . VAL A 1 40 ? -4.442 -9.498 1.512 1.00 0.00 40 VAL A O 19
ATOM 18609 N N . PHE A 1 41 ? -4.922 -7.345 1.067 1.00 0.00 41 PHE A N 19
ATOM 18610 C CA . PHE A 1 41 ? -4.987 -6.955 2.471 1.00 0.00 41 PHE A CA 19
ATOM 18611 C C . PHE A 1 41 ? -6.304 -6.249 2.779 1.00 0.00 41 PHE A C 19
ATOM 18612 O O . PHE A 1 41 ? -7.129 -6.035 1.891 1.00 0.00 41 PHE A O 19
ATOM 18629 N N . CYS A 1 42 ? -6.494 -5.891 4.044 1.00 0.00 42 CYS A N 19
ATOM 18630 C CA . CYS A 1 42 ? -7.710 -5.210 4.472 1.00 0.00 42 CYS A CA 19
ATOM 18631 C C . CYS A 1 42 ? -7.581 -3.701 4.291 1.00 0.00 42 CYS A C 19
ATOM 18632 O O . CYS A 1 42 ? -6.562 -3.208 3.808 1.00 0.00 42 CYS A O 19
ATOM 18639 N N . MET A 1 43 ? -8.622 -2.972 4.681 1.00 0.00 43 MET A N 19
ATOM 18640 C CA . MET A 1 43 ? -8.624 -1.519 4.563 1.00 0.00 43 MET A CA 19
ATOM 18641 C C . MET A 1 43 ? -7.598 -0.895 5.503 1.00 0.00 43 MET A C 19
ATOM 18642 O O . MET A 1 43 ? -7.369 0.315 5.473 1.00 0.00 43 MET A O 19
ATOM 18656 N N . LEU A 1 44 ? -6.984 -1.727 6.337 1.00 0.00 44 LEU A N 19
ATOM 18657 C CA . LEU A 1 44 ? -5.981 -1.256 7.287 1.00 0.00 44 LEU A CA 19
ATOM 18658 C C . LEU A 1 44 ? -4.574 -1.587 6.801 1.00 0.00 44 LEU A C 19
ATOM 18659 O O . LEU A 1 44 ? -3.610 -0.903 7.147 1.00 0.00 44 LEU A O 19
ATOM 18675 N N . HIS A 1 45 ? -4.463 -2.638 5.996 1.00 0.00 45 HIS A N 19
ATOM 18676 C CA . HIS A 1 45 ? -3.172 -3.058 5.460 1.00 0.00 45 HIS A CA 19
ATOM 18677 C C . HIS A 1 45 ? -3.184 -3.034 3.934 1.00 0.00 45 HIS A C 19
ATOM 18678 O O . HIS A 1 45 ? -2.322 -3.629 3.288 1.00 0.00 45 HIS A O 19
ATOM 18692 N N . ARG A 1 46 ? -4.167 -2.343 3.365 1.00 0.00 46 ARG A N 19
ATOM 18693 C CA . ARG A 1 46 ? -4.292 -2.244 1.916 1.00 0.00 46 ARG A CA 19
ATOM 18694 C C . ARG A 1 46 ? -3.182 -1.374 1.333 1.00 0.00 46 ARG A C 19
ATOM 18695 O O . ARG A 1 46 ? -2.746 -1.582 0.200 1.00 0.00 46 ARG A O 19
ATOM 18716 N N . LEU A 1 47 ? -2.730 -0.399 2.114 1.00 0.00 47 LEU A N 19
ATOM 18717 C CA . LEU A 1 47 ? -1.671 0.504 1.676 1.00 0.00 47 LEU A CA 19
ATOM 18718 C C . LEU A 1 47 ? -0.338 -0.231 1.571 1.00 0.00 47 LEU A C 19
ATOM 18719 O O . LEU A 1 47 ? -0.080 -1.204 2.279 1.00 0.00 47 LEU A O 19
ATOM 18735 N N . PRO A 1 48 ? 0.531 0.246 0.667 1.00 0.00 48 PRO A N 19
ATOM 18736 C CA . PRO A 1 48 ? 1.853 -0.348 0.450 1.00 0.00 48 PRO A CA 19
ATOM 18737 C C . PRO A 1 48 ? 2.795 -0.112 1.626 1.00 0.00 48 PRO A C 19
ATOM 18738 O O . PRO A 1 48 ? 3.459 -1.035 2.095 1.00 0.00 48 PRO A O 19
ATOM 18749 N N . GLU A 1 49 ? 2.847 1.130 2.096 1.00 0.00 49 GLU A N 19
ATOM 18750 C CA . GLU A 1 49 ? 3.709 1.486 3.218 1.00 0.00 49 GLU A CA 19
ATOM 18751 C C . GLU A 1 49 ? 3.368 0.655 4.451 1.00 0.00 49 GLU A C 19
ATOM 18752 O O . GLU A 1 49 ? 4.204 0.464 5.333 1.00 0.00 49 GLU A O 19
ATOM 18764 N N . GLN A 1 50 ? 2.133 0.165 4.504 1.00 0.00 50 GLN A N 19
ATOM 18765 C CA . GLN A 1 50 ? 1.681 -0.644 5.630 1.00 0.00 50 GLN A CA 19
ATOM 18766 C C . GLN A 1 50 ? 2.375 -2.002 5.637 1.00 0.00 50 GLN A C 19
ATOM 18767 O O . GLN A 1 50 ? 2.818 -2.479 6.683 1.00 0.00 50 GLN A O 19
ATOM 18781 N N . HIS A 1 51 ? 2.466 -2.622 4.465 1.00 0.00 51 HIS A N 19
ATOM 18782 C CA . HIS A 1 51 ? 3.106 -3.926 4.336 1.00 0.00 51 HIS A CA 19
ATOM 18783 C C . HIS A 1 51 ? 4.424 -3.812 3.576 1.00 0.00 51 HIS A C 19
ATOM 18784 O O . HIS A 1 51 ? 4.805 -4.718 2.835 1.00 0.00 51 HIS A O 19
ATOM 18798 N N . ASP A 1 52 ? 5.114 -2.692 3.763 1.00 0.00 52 ASP A N 19
ATOM 18799 C CA . ASP A 1 52 ? 6.389 -2.459 3.094 1.00 0.00 52 ASP A CA 19
ATOM 18800 C C . ASP A 1 52 ? 6.392 -3.078 1.700 1.00 0.00 52 ASP A C 19
ATOM 18801 O O . ASP A 1 52 ? 7.344 -3.755 1.312 1.00 0.00 52 ASP A O 19
ATOM 18810 N N . CYS A 1 53 ? 5.321 -2.840 0.950 1.00 0.00 53 CYS A N 19
ATOM 18811 C CA . CYS A 1 53 ? 5.199 -3.375 -0.401 1.00 0.00 53 CYS A CA 19
ATOM 18812 C C . CYS A 1 53 ? 6.542 -3.339 -1.124 1.00 0.00 53 CYS A C 19
ATOM 18813 O O . CYS A 1 53 ? 7.306 -2.382 -0.992 1.00 0.00 53 CYS A O 19
ATOM 18820 N N . THR A 1 54 ? 6.824 -4.388 -1.889 1.00 0.00 54 THR A N 19
ATOM 18821 C CA . THR A 1 54 ? 8.075 -4.478 -2.632 1.00 0.00 54 THR A CA 19
ATOM 18822 C C . THR A 1 54 ? 7.977 -3.741 -3.963 1.00 0.00 54 THR A C 19
ATOM 18823 O O . THR A 1 54 ? 8.974 -3.235 -4.479 1.00 0.00 54 THR A O 19
ATOM 18834 N N . PHE A 1 55 ? 6.770 -3.683 -4.515 1.00 0.00 55 PHE A N 19
ATOM 18835 C CA . PHE A 1 55 ? 6.542 -3.008 -5.787 1.00 0.00 55 PHE A CA 19
ATOM 18836 C C . PHE A 1 55 ? 6.950 -1.540 -5.704 1.00 0.00 55 PHE A C 19
ATOM 18837 O O . PHE A 1 55 ? 7.285 -1.037 -4.631 1.00 0.00 55 PHE A O 19
ATOM 18854 N N . ASP A 1 56 ? 6.921 -0.858 -6.844 1.00 0.00 56 ASP A N 19
ATOM 18855 C CA . ASP A 1 56 ? 7.287 0.552 -6.902 1.00 0.00 56 ASP A CA 19
ATOM 18856 C C . ASP A 1 56 ? 6.175 1.377 -7.542 1.00 0.00 56 ASP A C 19
ATOM 18857 O O . ASP A 1 56 ? 6.226 1.690 -8.731 1.00 0.00 56 ASP A O 19
ATOM 18866 N N . HIS A 1 57 ? 5.169 1.724 -6.745 1.00 0.00 57 HIS A N 19
ATOM 18867 C CA . HIS A 1 57 ? 4.044 2.512 -7.233 1.00 0.00 57 HIS A CA 19
ATOM 18868 C C . HIS A 1 57 ? 4.524 3.824 -7.847 1.00 0.00 57 HIS A C 19
ATOM 18869 O O . HIS A 1 57 ? 5.479 4.433 -7.364 1.00 0.00 57 HIS A O 19
ATOM 18883 N N . MET A 1 58 ? 3.857 4.252 -8.914 1.00 0.00 58 MET A N 19
ATOM 18884 C CA . MET A 1 58 ? 4.217 5.492 -9.593 1.00 0.00 58 MET A CA 19
ATOM 18885 C C . MET A 1 58 ? 3.183 6.580 -9.321 1.00 0.00 58 MET A C 19
ATOM 18886 O O . MET A 1 58 ? 2.071 6.296 -8.879 1.00 0.00 58 MET A O 19
ATOM 18900 N N . GLY A 1 59 ? 3.559 7.827 -9.588 1.00 0.00 59 GLY A N 19
ATOM 18901 C CA . GLY A 1 59 ? 2.653 8.939 -9.365 1.00 0.00 59 GLY A CA 19
ATOM 18902 C C . GLY A 1 59 ? 3.217 10.255 -9.861 1.00 0.00 59 GLY A C 19
ATOM 18903 O O . GLY A 1 59 ? 2.479 11.111 -10.348 1.00 0.00 59 GLY A O 19
ATOM 18907 N N . ARG A 1 60 ? 4.530 10.419 -9.735 1.00 0.00 60 ARG A N 19
ATOM 18908 C CA . ARG A 1 60 ? 5.193 11.642 -10.171 1.00 0.00 60 ARG A CA 19
ATOM 18909 C C . ARG A 1 60 ? 4.301 12.858 -9.934 1.00 0.00 60 ARG A C 19
ATOM 18910 O O . ARG A 1 60 ? 4.159 13.715 -10.805 1.00 0.00 60 ARG A O 19
ATOM 18931 N N . GLY A 1 61 ? 3.703 12.924 -8.749 1.00 0.00 61 GLY A N 19
ATOM 18932 C CA . GLY A 1 61 ? 2.832 14.038 -8.419 1.00 0.00 61 GLY A CA 19
ATOM 18933 C C . GLY A 1 61 ? 2.785 14.315 -6.929 1.00 0.00 61 GLY A C 19
ATOM 18934 O O . GLY A 1 61 ? 2.905 15.463 -6.501 1.00 0.00 61 GLY A O 19
ATOM 18938 N N . SER A 1 62 ? 2.609 13.262 -6.138 1.00 0.00 62 SER A N 19
ATOM 18939 C CA . SER A 1 62 ? 2.540 13.398 -4.688 1.00 0.00 62 SER A CA 19
ATOM 18940 C C . SER A 1 62 ? 3.938 13.402 -4.076 1.00 0.00 62 SER A C 19
ATOM 18941 O O . SER A 1 62 ? 4.932 13.196 -4.770 1.00 0.00 62 SER A O 19
ATOM 18949 N N . GLY A 1 63 ? 4.005 13.639 -2.769 1.00 0.00 63 GLY A N 19
ATOM 18950 C CA . GLY A 1 63 ? 5.284 13.666 -2.085 1.00 0.00 63 GLY A CA 19
ATOM 18951 C C . GLY A 1 63 ? 5.426 12.543 -1.077 1.00 0.00 63 GLY A C 19
ATOM 18952 O O . GLY A 1 63 ? 4.449 11.904 -0.686 1.00 0.00 63 GLY A O 19
ATOM 18956 N N . PRO A 1 64 ? 6.668 12.288 -0.640 1.00 0.00 64 PRO A N 19
ATOM 18957 C CA . PRO A 1 64 ? 6.964 11.233 0.334 1.00 0.00 64 PRO A CA 19
ATOM 18958 C C . PRO A 1 64 ? 6.438 11.564 1.726 1.00 0.00 64 PRO A C 19
ATOM 18959 O O . PRO A 1 64 ? 6.600 10.784 2.663 1.00 0.00 64 PRO A O 19
ATOM 18970 N N . SER A 1 65 ? 5.805 12.727 1.853 1.00 0.00 65 SER A N 19
ATOM 18971 C CA . SER A 1 65 ? 5.257 13.163 3.132 1.00 0.00 65 SER A CA 19
ATOM 18972 C C . SER A 1 65 ? 3.755 12.903 3.196 1.00 0.00 65 SER A C 19
ATOM 18973 O O . SER A 1 65 ? 2.973 13.542 2.493 1.00 0.00 65 SER A O 19
ATOM 18981 N N . SER A 1 66 ? 3.359 11.961 4.046 1.00 0.00 66 SER A N 19
ATOM 18982 C CA . SER A 1 66 ? 1.952 11.613 4.201 1.00 0.00 66 SER A CA 19
ATOM 18983 C C . SER A 1 66 ? 1.714 10.885 5.520 1.00 0.00 66 SER A C 19
ATOM 18984 O O . SER A 1 66 ? 2.655 10.435 6.172 1.00 0.00 66 SER A O 19
ATOM 18992 N N . GLY A 1 67 ? 0.446 10.772 5.906 1.00 0.00 67 GLY A N 19
ATOM 18993 C CA . GLY A 1 67 ? 0.106 10.098 7.146 1.00 0.00 67 GLY A CA 19
ATOM 18994 C C . GLY A 1 67 ? -1.228 10.551 7.705 1.00 0.00 67 GLY A C 19
ATOM 18995 O O . GLY A 1 67 ? -2.178 10.705 6.938 1.00 0.00 67 GLY A O 19
ATOM 19001 N N . GLY A 1 1 ? 13.675 -38.089 5.950 1.00 0.00 1 GLY A N 20
ATOM 19002 C CA . GLY A 1 1 ? 12.811 -36.946 6.178 1.00 0.00 1 GLY A CA 20
ATOM 19003 C C . GLY A 1 1 ? 12.810 -35.977 5.012 1.00 0.00 1 GLY A C 20
ATOM 19004 O O . GLY A 1 1 ? 13.439 -36.232 3.984 1.00 0.00 1 GLY A O 20
ATOM 19008 N N . SER A 1 2 ? 12.102 -34.864 5.169 1.00 0.00 2 SER A N 20
ATOM 19009 C CA . SER A 1 2 ? 12.017 -33.856 4.119 1.00 0.00 2 SER A CA 20
ATOM 19010 C C . SER A 1 2 ? 12.776 -32.593 4.515 1.00 0.00 2 SER A C 20
ATOM 19011 O O . SER A 1 2 ? 12.255 -31.744 5.238 1.00 0.00 2 SER A O 20
ATOM 19019 N N . SER A 1 3 ? 14.010 -32.477 4.036 1.00 0.00 3 SER A N 20
ATOM 19020 C CA . SER A 1 3 ? 14.843 -31.320 4.342 1.00 0.00 3 SER A CA 20
ATOM 19021 C C . SER A 1 3 ? 15.833 -31.049 3.213 1.00 0.00 3 SER A C 20
ATOM 19022 O O . SER A 1 3 ? 16.416 -31.973 2.648 1.00 0.00 3 SER A O 20
ATOM 19030 N N . GLY A 1 4 ? 16.016 -29.772 2.890 1.00 0.00 4 GLY A N 20
ATOM 19031 C CA . GLY A 1 4 ? 16.935 -29.400 1.830 1.00 0.00 4 GLY A CA 20
ATOM 19032 C C . GLY A 1 4 ? 16.226 -28.797 0.633 1.00 0.00 4 GLY A C 20
ATOM 19033 O O . GLY A 1 4 ? 16.373 -27.607 0.351 1.00 0.00 4 GLY A O 20
ATOM 19037 N N . SER A 1 5 ? 15.457 -29.619 -0.073 1.00 0.00 5 SER A N 20
ATOM 19038 C CA . SER A 1 5 ? 14.727 -29.160 -1.250 1.00 0.00 5 SER A CA 20
ATOM 19039 C C . SER A 1 5 ? 13.449 -28.431 -0.846 1.00 0.00 5 SER A C 20
ATOM 19040 O O . SER A 1 5 ? 12.556 -29.014 -0.231 1.00 0.00 5 SER A O 20
ATOM 19048 N N . SER A 1 6 ? 13.370 -27.151 -1.196 1.00 0.00 6 SER A N 20
ATOM 19049 C CA . SER A 1 6 ? 12.204 -26.339 -0.868 1.00 0.00 6 SER A CA 20
ATOM 19050 C C . SER A 1 6 ? 11.616 -25.700 -2.122 1.00 0.00 6 SER A C 20
ATOM 19051 O O . SER A 1 6 ? 12.347 -25.250 -3.004 1.00 0.00 6 SER A O 20
ATOM 19059 N N . GLY A 1 7 ? 10.289 -25.664 -2.194 1.00 0.00 7 GLY A N 20
ATOM 19060 C CA . GLY A 1 7 ? 9.624 -25.079 -3.344 1.00 0.00 7 GLY A CA 20
ATOM 19061 C C . GLY A 1 7 ? 9.468 -23.576 -3.220 1.00 0.00 7 GLY A C 20
ATOM 19062 O O . GLY A 1 7 ? 10.404 -22.824 -3.491 1.00 0.00 7 GLY A O 20
ATOM 19066 N N . SER A 1 8 ? 8.282 -23.137 -2.811 1.00 0.00 8 SER A N 20
ATOM 19067 C CA . SER A 1 8 ? 8.005 -21.714 -2.657 1.00 0.00 8 SER A CA 20
ATOM 19068 C C . SER A 1 8 ? 7.098 -21.464 -1.456 1.00 0.00 8 SER A C 20
ATOM 19069 O O . SER A 1 8 ? 5.920 -21.819 -1.469 1.00 0.00 8 SER A O 20
ATOM 19077 N N . ARG A 1 9 ? 7.658 -20.850 -0.418 1.00 0.00 9 ARG A N 20
ATOM 19078 C CA . ARG A 1 9 ? 6.902 -20.553 0.793 1.00 0.00 9 ARG A CA 20
ATOM 19079 C C . ARG A 1 9 ? 5.893 -19.436 0.543 1.00 0.00 9 ARG A C 20
ATOM 19080 O O . ARG A 1 9 ? 6.121 -18.552 -0.283 1.00 0.00 9 ARG A O 20
ATOM 19101 N N . SER A 1 10 ? 4.776 -19.483 1.261 1.00 0.00 10 SER A N 20
ATOM 19102 C CA . SER A 1 10 ? 3.729 -18.478 1.115 1.00 0.00 10 SER A CA 20
ATOM 19103 C C . SER A 1 10 ? 3.021 -18.234 2.444 1.00 0.00 10 SER A C 20
ATOM 19104 O O . SER A 1 10 ? 2.919 -19.130 3.281 1.00 0.00 10 SER A O 20
ATOM 19112 N N . LYS A 1 11 ? 2.531 -17.012 2.630 1.00 0.00 11 LYS A N 20
ATOM 19113 C CA . LYS A 1 11 ? 1.831 -16.647 3.856 1.00 0.00 11 LYS A CA 20
ATOM 19114 C C . LYS A 1 11 ? 0.320 -16.684 3.650 1.00 0.00 11 LYS A C 20
ATOM 19115 O O . LYS A 1 11 ? -0.377 -17.499 4.253 1.00 0.00 11 LYS A O 20
ATOM 19134 N N . GLN A 1 12 ? -0.178 -15.797 2.794 1.00 0.00 12 GLN A N 20
ATOM 19135 C CA . GLN A 1 12 ? -1.607 -15.730 2.509 1.00 0.00 12 GLN A CA 20
ATOM 19136 C C . GLN A 1 12 ? -2.102 -17.038 1.901 1.00 0.00 12 GLN A C 20
ATOM 19137 O O . GLN A 1 12 ? -1.452 -17.616 1.029 1.00 0.00 12 GLN A O 20
ATOM 19151 N N . LYS A 1 13 ? -3.258 -17.500 2.366 1.00 0.00 13 LYS A N 20
ATOM 19152 C CA . LYS A 1 13 ? -3.843 -18.740 1.868 1.00 0.00 13 LYS A CA 20
ATOM 19153 C C . LYS A 1 13 ? -5.053 -18.454 0.985 1.00 0.00 13 LYS A C 20
ATOM 19154 O O . LYS A 1 13 ? -5.318 -19.178 0.025 1.00 0.00 13 LYS A O 20
ATOM 19173 N N . SER A 1 14 ? -5.784 -17.394 1.316 1.00 0.00 14 SER A N 20
ATOM 19174 C CA . SER A 1 14 ? -6.968 -17.014 0.554 1.00 0.00 14 SER A CA 20
ATOM 19175 C C . SER A 1 14 ? -7.167 -15.502 0.578 1.00 0.00 14 SER A C 20
ATOM 19176 O O . SER A 1 14 ? -7.355 -14.906 1.639 1.00 0.00 14 SER A O 20
ATOM 19184 N N . ARG A 1 15 ? -7.124 -14.887 -0.600 1.00 0.00 15 ARG A N 20
ATOM 19185 C CA . ARG A 1 15 ? -7.298 -13.444 -0.715 1.00 0.00 15 ARG A CA 20
ATOM 19186 C C . ARG A 1 15 ? -8.454 -12.964 0.158 1.00 0.00 15 ARG A C 20
ATOM 19187 O O . ARG A 1 15 ? -8.397 -11.881 0.741 1.00 0.00 15 ARG A O 20
ATOM 19208 N N . ARG A 1 16 ? -9.502 -13.777 0.243 1.00 0.00 16 ARG A N 20
ATOM 19209 C CA . ARG A 1 16 ? -10.671 -13.435 1.043 1.00 0.00 16 ARG A CA 20
ATOM 19210 C C . ARG A 1 16 ? -10.257 -12.799 2.367 1.00 0.00 16 ARG A C 20
ATOM 19211 O O . ARG A 1 16 ? -10.934 -11.904 2.875 1.00 0.00 16 ARG A O 20
ATOM 19232 N N . ARG A 1 17 ? -9.143 -13.266 2.919 1.00 0.00 17 ARG A N 20
ATOM 19233 C CA . ARG A 1 17 ? -8.640 -12.744 4.184 1.00 0.00 17 ARG A CA 20
ATOM 19234 C C . ARG A 1 17 ? -7.332 -11.985 3.977 1.00 0.00 17 ARG A C 20
ATOM 19235 O O . ARG A 1 17 ? -6.568 -12.281 3.058 1.00 0.00 17 ARG A O 20
ATOM 19256 N N . CYS A 1 18 ? -7.081 -11.004 4.838 1.00 0.00 18 CYS A N 20
ATOM 19257 C CA . CYS A 1 18 ? -5.868 -10.201 4.750 1.00 0.00 18 CYS A CA 20
ATOM 19258 C C . CYS A 1 18 ? -4.626 -11.087 4.769 1.00 0.00 18 CYS A C 20
ATOM 19259 O O . CYS A 1 18 ? -4.697 -12.266 5.119 1.00 0.00 18 CYS A O 20
ATOM 19266 N N . PHE A 1 19 ? -3.490 -10.512 4.390 1.00 0.00 19 PHE A N 20
ATOM 19267 C CA . PHE A 1 19 ? -2.232 -11.250 4.362 1.00 0.00 19 PHE A CA 20
ATOM 19268 C C . PHE A 1 19 ? -1.383 -10.923 5.587 1.00 0.00 19 PHE A C 20
ATOM 19269 O O . PHE A 1 19 ? -0.288 -11.460 5.756 1.00 0.00 19 PHE A O 20
ATOM 19286 N N . GLN A 1 20 ? -1.896 -10.039 6.436 1.00 0.00 20 GLN A N 20
ATOM 19287 C CA . GLN A 1 20 ? -1.184 -9.640 7.645 1.00 0.00 20 GLN A CA 20
ATOM 19288 C C . GLN A 1 20 ? -2.014 -9.939 8.889 1.00 0.00 20 GLN A C 20
ATOM 19289 O O . GLN A 1 20 ? -1.492 -10.421 9.895 1.00 0.00 20 GLN A O 20
ATOM 19303 N N . CYS A 1 21 ? -3.308 -9.649 8.814 1.00 0.00 21 CYS A N 20
ATOM 19304 C CA . CYS A 1 21 ? -4.211 -9.886 9.934 1.00 0.00 21 CYS A CA 20
ATOM 19305 C C . CYS A 1 21 ? -5.215 -10.986 9.601 1.00 0.00 21 CYS A C 20
ATOM 19306 O O . CYS A 1 21 ? -5.981 -11.421 10.460 1.00 0.00 21 CYS A O 20
ATOM 19313 N N . GLN A 1 22 ? -5.203 -11.431 8.348 1.00 0.00 22 GLN A N 20
ATOM 19314 C CA . GLN A 1 22 ? -6.112 -12.480 7.902 1.00 0.00 22 GLN A CA 20
ATOM 19315 C C . GLN A 1 22 ? -7.550 -12.156 8.293 1.00 0.00 22 GLN A C 20
ATOM 19316 O O . GLN A 1 22 ? -8.286 -13.022 8.767 1.00 0.00 22 GLN A O 20
ATOM 19330 N N . THR A 1 23 ? -7.945 -10.903 8.092 1.00 0.00 23 THR A N 20
ATOM 19331 C CA . THR A 1 23 ? -9.295 -10.464 8.425 1.00 0.00 23 THR A CA 20
ATOM 19332 C C . THR A 1 23 ? -10.243 -10.662 7.248 1.00 0.00 23 THR A C 20
ATOM 19333 O O . THR A 1 23 ? -9.871 -10.447 6.094 1.00 0.00 23 THR A O 20
ATOM 19344 N N . LYS A 1 24 ? -11.471 -11.073 7.546 1.00 0.00 24 LYS A N 20
ATOM 19345 C CA . LYS A 1 24 ? -12.475 -11.299 6.513 1.00 0.00 24 LYS A CA 20
ATOM 19346 C C . LYS A 1 24 ? -12.623 -10.070 5.621 1.00 0.00 24 LYS A C 20
ATOM 19347 O O . LYS A 1 24 ? -12.940 -8.979 6.097 1.00 0.00 24 LYS A O 20
ATOM 19366 N N . LEU A 1 25 ? -12.394 -10.254 4.326 1.00 0.00 25 LEU A N 20
ATOM 19367 C CA . LEU A 1 25 ? -12.504 -9.161 3.367 1.00 0.00 25 LEU A CA 20
ATOM 19368 C C . LEU A 1 25 ? -13.806 -9.257 2.578 1.00 0.00 25 LEU A C 20
ATOM 19369 O O . LEU A 1 25 ? -14.027 -10.217 1.842 1.00 0.00 25 LEU A O 20
ATOM 19385 N N . GLU A 1 26 ? -14.663 -8.253 2.737 1.00 0.00 26 GLU A N 20
ATOM 19386 C CA . GLU A 1 26 ? -15.943 -8.225 2.039 1.00 0.00 26 GLU A CA 20
ATOM 19387 C C . GLU A 1 26 ? -15.738 -8.216 0.527 1.00 0.00 26 GLU A C 20
ATOM 19388 O O . GLU A 1 26 ? -14.697 -7.780 0.033 1.00 0.00 26 GLU A O 20
ATOM 19400 N N . LEU A 1 27 ? -16.736 -8.702 -0.202 1.00 0.00 27 LEU A N 20
ATOM 19401 C CA . LEU A 1 27 ? -16.666 -8.751 -1.659 1.00 0.00 27 LEU A CA 20
ATOM 19402 C C . LEU A 1 27 ? -16.008 -7.493 -2.215 1.00 0.00 27 LEU A C 20
ATOM 19403 O O . LEU A 1 27 ? -15.052 -7.569 -2.987 1.00 0.00 27 LEU A O 20
ATOM 19419 N N . VAL A 1 28 ? -16.525 -6.335 -1.817 1.00 0.00 28 VAL A N 20
ATOM 19420 C CA . VAL A 1 28 ? -15.986 -5.059 -2.273 1.00 0.00 28 VAL A CA 20
ATOM 19421 C C . VAL A 1 28 ? -14.545 -4.875 -1.810 1.00 0.00 28 VAL A C 20
ATOM 19422 O O . VAL A 1 28 ? -13.733 -4.265 -2.505 1.00 0.00 28 VAL A O 20
ATOM 19435 N N . GLN A 1 29 ? -14.235 -5.407 -0.632 1.00 0.00 29 GLN A N 20
ATOM 19436 C CA . GLN A 1 29 ? -12.891 -5.301 -0.076 1.00 0.00 29 GLN A CA 20
ATOM 19437 C C . GLN A 1 29 ? -11.900 -6.130 -0.886 1.00 0.00 29 GLN A C 20
ATOM 19438 O O . GLN A 1 29 ? -10.993 -5.588 -1.518 1.00 0.00 29 GLN A O 20
ATOM 19452 N N . GLN A 1 30 ? -12.079 -7.447 -0.862 1.00 0.00 30 GLN A N 20
ATOM 19453 C CA . GLN A 1 30 ? -11.199 -8.351 -1.594 1.00 0.00 30 GLN A CA 20
ATOM 19454 C C . GLN A 1 30 ? -10.677 -7.691 -2.866 1.00 0.00 30 GLN A C 20
ATOM 19455 O O . GLN A 1 30 ? -9.526 -7.892 -3.252 1.00 0.00 30 GLN A O 20
ATOM 19469 N N . GLU A 1 31 ? -11.531 -6.904 -3.512 1.00 0.00 31 GLU A N 20
ATOM 19470 C CA . GLU A 1 31 ? -11.156 -6.216 -4.741 1.00 0.00 31 GLU A CA 20
ATOM 19471 C C . GLU A 1 31 ? -10.254 -5.022 -4.443 1.00 0.00 31 GLU A C 20
ATOM 19472 O O . GLU A 1 31 ? -9.159 -4.903 -4.994 1.00 0.00 31 GLU A O 20
ATOM 19484 N N . LEU A 1 32 ? -10.723 -4.138 -3.568 1.00 0.00 32 LEU A N 20
ATOM 19485 C CA . LEU A 1 32 ? -9.961 -2.952 -3.196 1.00 0.00 32 LEU A CA 20
ATOM 19486 C C . LEU A 1 32 ? -8.659 -3.337 -2.500 1.00 0.00 32 LEU A C 20
ATOM 19487 O O . LEU A 1 32 ? -7.570 -3.084 -3.014 1.00 0.00 32 LEU A O 20
ATOM 19503 N N . GLY A 1 33 ? -8.780 -3.953 -1.328 1.00 0.00 33 GLY A N 20
ATOM 19504 C CA . GLY A 1 33 ? -7.606 -4.365 -0.582 1.00 0.00 33 GLY A CA 20
ATOM 19505 C C . GLY A 1 33 ? -6.494 -4.868 -1.481 1.00 0.00 33 GLY A C 20
ATOM 19506 O O . GLY A 1 33 ? -5.318 -4.607 -1.231 1.00 0.00 33 GLY A O 20
ATOM 19510 N N . SER A 1 34 ? -6.867 -5.593 -2.531 1.00 0.00 34 SER A N 20
ATOM 19511 C CA . SER A 1 34 ? -5.892 -6.139 -3.468 1.00 0.00 34 SER A CA 20
ATOM 19512 C C . SER A 1 34 ? -4.753 -5.151 -3.703 1.00 0.00 34 SER A C 20
ATOM 19513 O O . SER A 1 34 ? -4.914 -3.944 -3.521 1.00 0.00 34 SER A O 20
ATOM 19521 N N . CYS A 1 35 ? -3.600 -5.673 -4.109 1.00 0.00 35 CYS A N 20
ATOM 19522 C CA . CYS A 1 35 ? -2.432 -4.840 -4.369 1.00 0.00 35 CYS A CA 20
ATOM 19523 C C . CYS A 1 35 ? -1.796 -5.199 -5.709 1.00 0.00 35 CYS A C 20
ATOM 19524 O O . CYS A 1 35 ? -2.265 -6.095 -6.411 1.00 0.00 35 CYS A O 20
ATOM 19531 N N . ARG A 1 36 ? -0.725 -4.494 -6.057 1.00 0.00 36 ARG A N 20
ATOM 19532 C CA . ARG A 1 36 ? -0.024 -4.737 -7.312 1.00 0.00 36 ARG A CA 20
ATOM 19533 C C . ARG A 1 36 ? 1.023 -5.834 -7.147 1.00 0.00 36 ARG A C 20
ATOM 19534 O O . ARG A 1 36 ? 1.227 -6.653 -8.044 1.00 0.00 36 ARG A O 20
ATOM 19555 N N . CYS A 1 37 ? 1.684 -5.845 -5.994 1.00 0.00 37 CYS A N 20
ATOM 19556 C CA . CYS A 1 37 ? 2.711 -6.841 -5.710 1.00 0.00 37 CYS A CA 20
ATOM 19557 C C . CYS A 1 37 ? 2.173 -8.253 -5.924 1.00 0.00 37 CYS A C 20
ATOM 19558 O O . CYS A 1 37 ? 2.848 -9.105 -6.499 1.00 0.00 37 CYS A O 20
ATOM 19565 N N . GLY A 1 38 ? 0.952 -8.493 -5.456 1.00 0.00 38 GLY A N 20
ATOM 19566 C CA . GLY A 1 38 ? 0.344 -9.802 -5.606 1.00 0.00 38 GLY A CA 20
ATOM 19567 C C . GLY A 1 38 ? -0.295 -10.295 -4.322 1.00 0.00 38 GLY A C 20
ATOM 19568 O O . GLY A 1 38 ? -0.419 -11.500 -4.106 1.00 0.00 38 GLY A O 20
ATOM 19572 N N . TYR A 1 39 ? -0.699 -9.361 -3.468 1.00 0.00 39 TYR A N 20
ATOM 19573 C CA . TYR A 1 39 ? -1.324 -9.707 -2.197 1.00 0.00 39 TYR A CA 20
ATOM 19574 C C . TYR A 1 39 ? -2.521 -8.803 -1.915 1.00 0.00 39 TYR A C 20
ATOM 19575 O O . TYR A 1 39 ? -2.605 -7.687 -2.427 1.00 0.00 39 TYR A O 20
ATOM 19593 N N . VAL A 1 40 ? -3.444 -9.294 -1.094 1.00 0.00 40 VAL A N 20
ATOM 19594 C CA . VAL A 1 40 ? -4.635 -8.532 -0.741 1.00 0.00 40 VAL A CA 20
ATOM 19595 C C . VAL A 1 40 ? -4.704 -8.285 0.762 1.00 0.00 40 VAL A C 20
ATOM 19596 O O . VAL A 1 40 ? -4.663 -9.222 1.559 1.00 0.00 40 VAL A O 20
ATOM 19609 N N . PHE A 1 41 ? -4.808 -7.016 1.143 1.00 0.00 41 PHE A N 20
ATOM 19610 C CA . PHE A 1 41 ? -4.881 -6.644 2.551 1.00 0.00 41 PHE A CA 20
ATOM 19611 C C . PHE A 1 41 ? -6.153 -5.852 2.839 1.00 0.00 41 PHE A C 20
ATOM 19612 O O . PHE A 1 41 ? -6.706 -5.200 1.953 1.00 0.00 41 PHE A O 20
ATOM 19629 N N . CYS A 1 42 ? -6.612 -5.913 4.085 1.00 0.00 42 CYS A N 20
ATOM 19630 C CA . CYS A 1 42 ? -7.819 -5.203 4.491 1.00 0.00 42 CYS A CA 20
ATOM 19631 C C . CYS A 1 42 ? -7.716 -3.718 4.154 1.00 0.00 42 CYS A C 20
ATOM 19632 O O . CYS A 1 42 ? -6.735 -3.273 3.560 1.00 0.00 42 CYS A O 20
ATOM 19639 N N . MET A 1 43 ? -8.736 -2.958 4.539 1.00 0.00 43 MET A N 20
ATOM 19640 C CA . MET A 1 43 ? -8.760 -1.523 4.279 1.00 0.00 43 MET A CA 20
ATOM 19641 C C . MET A 1 43 ? -7.791 -0.788 5.200 1.00 0.00 43 MET A C 20
ATOM 19642 O O . MET A 1 43 ? -7.648 0.433 5.120 1.00 0.00 43 MET A O 20
ATOM 19656 N N . LEU A 1 44 ? -7.130 -1.537 6.075 1.00 0.00 44 LEU A N 20
ATOM 19657 C CA . LEU A 1 44 ? -6.174 -0.957 7.012 1.00 0.00 44 LEU A CA 20
ATOM 19658 C C . LEU A 1 44 ? -4.741 -1.230 6.568 1.00 0.00 44 LEU A C 20
ATOM 19659 O O . LEU A 1 44 ? -3.848 -0.407 6.775 1.00 0.00 44 LEU A O 20
ATOM 19675 N N . HIS A 1 45 ? -4.528 -2.390 5.955 1.00 0.00 45 HIS A N 20
ATOM 19676 C CA . HIS A 1 45 ? -3.203 -2.770 5.478 1.00 0.00 45 HIS A CA 20
ATOM 19677 C C . HIS A 1 45 ? -3.112 -2.636 3.961 1.00 0.00 45 HIS A C 20
ATOM 19678 O O . HIS A 1 45 ? -2.023 -2.679 3.389 1.00 0.00 45 HIS A O 20
ATOM 19692 N N . ARG A 1 46 ? -4.262 -2.475 3.316 1.00 0.00 46 ARG A N 20
ATOM 19693 C CA . ARG A 1 46 ? -4.312 -2.337 1.866 1.00 0.00 46 ARG A CA 20
ATOM 19694 C C . ARG A 1 46 ? -3.158 -1.475 1.361 1.00 0.00 46 ARG A C 20
ATOM 19695 O O . ARG A 1 46 ? -2.595 -1.734 0.297 1.00 0.00 46 ARG A O 20
ATOM 19716 N N . LEU A 1 47 ? -2.810 -0.451 2.133 1.00 0.00 47 LEU A N 20
ATOM 19717 C CA . LEU A 1 47 ? -1.723 0.449 1.765 1.00 0.00 47 LEU A CA 20
ATOM 19718 C C . LEU A 1 47 ? -0.414 -0.316 1.602 1.00 0.00 47 LEU A C 20
ATOM 19719 O O . LEU A 1 47 ? -0.200 -1.366 2.208 1.00 0.00 47 LEU A O 20
ATOM 19735 N N . PRO A 1 48 ? 0.486 0.221 0.764 1.00 0.00 48 PRO A N 20
ATOM 19736 C CA . PRO A 1 48 ? 1.791 -0.393 0.504 1.00 0.00 48 PRO A CA 20
ATOM 19737 C C . PRO A 1 48 ? 2.721 -0.313 1.711 1.00 0.00 48 PRO A C 20
ATOM 19738 O O . PRO A 1 48 ? 3.324 -1.309 2.107 1.00 0.00 48 PRO A O 20
ATOM 19749 N N . GLU A 1 49 ? 2.830 0.879 2.289 1.00 0.00 49 GLU A N 20
ATOM 19750 C CA . GLU A 1 49 ? 3.687 1.087 3.451 1.00 0.00 49 GLU A CA 20
ATOM 19751 C C . GLU A 1 49 ? 3.266 0.184 4.606 1.00 0.00 49 GLU A C 20
ATOM 19752 O O . GLU A 1 49 ? 4.085 -0.187 5.447 1.00 0.00 49 GLU A O 20
ATOM 19764 N N . GLN A 1 50 ? 1.984 -0.165 4.641 1.00 0.00 50 GLN A N 20
ATOM 19765 C CA . GLN A 1 50 ? 1.454 -1.023 5.693 1.00 0.00 50 GLN A CA 20
ATOM 19766 C C . GLN A 1 50 ? 2.089 -2.409 5.636 1.00 0.00 50 GLN A C 20
ATOM 19767 O O . GLN A 1 50 ? 2.451 -2.980 6.666 1.00 0.00 50 GLN A O 20
ATOM 19781 N N . HIS A 1 51 ? 2.219 -2.945 4.427 1.00 0.00 51 HIS A N 20
ATOM 19782 C CA . HIS A 1 51 ? 2.810 -4.265 4.236 1.00 0.00 51 HIS A CA 20
ATOM 19783 C C . HIS A 1 51 ? 4.162 -4.159 3.537 1.00 0.00 51 HIS A C 20
ATOM 19784 O O . HIS A 1 51 ? 4.531 -5.025 2.744 1.00 0.00 51 HIS A O 20
ATOM 19798 N N . ASP A 1 52 ? 4.895 -3.092 3.836 1.00 0.00 52 ASP A N 20
ATOM 19799 C CA . ASP A 1 52 ? 6.206 -2.873 3.236 1.00 0.00 52 ASP A CA 20
ATOM 19800 C C . ASP A 1 52 ? 6.239 -3.386 1.800 1.00 0.00 52 ASP A C 20
ATOM 19801 O O . ASP A 1 52 ? 7.201 -4.032 1.382 1.00 0.00 52 ASP A O 20
ATOM 19810 N N . CYS A 1 53 ? 5.183 -3.094 1.048 1.00 0.00 53 CYS A N 20
ATOM 19811 C CA . CYS A 1 53 ? 5.089 -3.526 -0.341 1.00 0.00 53 CYS A CA 20
ATOM 19812 C C . CYS A 1 53 ? 6.463 -3.524 -1.005 1.00 0.00 53 CYS A C 20
ATOM 19813 O O . CYS A 1 53 ? 7.291 -2.651 -0.743 1.00 0.00 53 CYS A O 20
ATOM 19820 N N . THR A 1 54 ? 6.699 -4.509 -1.867 1.00 0.00 54 THR A N 20
ATOM 19821 C CA . THR A 1 54 ? 7.972 -4.622 -2.568 1.00 0.00 54 THR A CA 20
ATOM 19822 C C . THR A 1 54 ? 7.923 -3.909 -3.914 1.00 0.00 54 THR A C 20
ATOM 19823 O O . THR A 1 54 ? 8.934 -3.392 -4.390 1.00 0.00 54 THR A O 20
ATOM 19834 N N . PHE A 1 55 ? 6.742 -3.884 -4.523 1.00 0.00 55 PHE A N 20
ATOM 19835 C CA . PHE A 1 55 ? 6.563 -3.233 -5.816 1.00 0.00 55 PHE A CA 20
ATOM 19836 C C . PHE A 1 55 ? 7.171 -1.834 -5.810 1.00 0.00 55 PHE A C 20
ATOM 19837 O O . PHE A 1 55 ? 7.289 -1.201 -4.760 1.00 0.00 55 PHE A O 20
ATOM 19854 N N . ASP A 1 56 ? 7.556 -1.358 -6.989 1.00 0.00 56 ASP A N 20
ATOM 19855 C CA . ASP A 1 56 ? 8.152 -0.034 -7.121 1.00 0.00 56 ASP A CA 20
ATOM 19856 C C . ASP A 1 56 ? 7.074 1.041 -7.215 1.00 0.00 56 ASP A C 20
ATOM 19857 O O . ASP A 1 56 ? 7.269 2.173 -6.772 1.00 0.00 56 ASP A O 20
ATOM 19866 N N . HIS A 1 57 ? 5.934 0.679 -7.798 1.00 0.00 57 HIS A N 20
ATOM 19867 C CA . HIS A 1 57 ? 4.824 1.612 -7.951 1.00 0.00 57 HIS A CA 20
ATOM 19868 C C . HIS A 1 57 ? 5.251 2.836 -8.756 1.00 0.00 57 HIS A C 20
ATOM 19869 O O . HIS A 1 57 ? 4.954 3.971 -8.383 1.00 0.00 57 HIS A O 20
ATOM 19883 N N . MET A 1 58 ? 5.949 2.597 -9.862 1.00 0.00 58 MET A N 20
ATOM 19884 C CA . MET A 1 58 ? 6.416 3.681 -10.719 1.00 0.00 58 MET A CA 20
ATOM 19885 C C . MET A 1 58 ? 5.342 4.753 -10.873 1.00 0.00 58 MET A C 20
ATOM 19886 O O . MET A 1 58 ? 4.156 4.490 -10.680 1.00 0.00 58 MET A O 20
ATOM 19900 N N . GLY A 1 59 ? 5.767 5.964 -11.222 1.00 0.00 59 GLY A N 20
ATOM 19901 C CA . GLY A 1 59 ? 4.829 7.058 -11.396 1.00 0.00 59 GLY A CA 20
ATOM 19902 C C . GLY A 1 59 ? 5.246 8.304 -10.641 1.00 0.00 59 GLY A C 20
ATOM 19903 O O . GLY A 1 59 ? 5.230 9.406 -11.191 1.00 0.00 59 GLY A O 20
ATOM 19907 N N . ARG A 1 60 ? 5.618 8.132 -9.377 1.00 0.00 60 ARG A N 20
ATOM 19908 C CA . ARG A 1 60 ? 6.039 9.253 -8.544 1.00 0.00 60 ARG A CA 20
ATOM 19909 C C . ARG A 1 60 ? 7.526 9.160 -8.218 1.00 0.00 60 ARG A C 20
ATOM 19910 O O . ARG A 1 60 ? 8.004 8.133 -7.736 1.00 0.00 60 ARG A O 20
ATOM 19931 N N . GLY A 1 61 ? 8.254 10.240 -8.485 1.00 0.00 61 GLY A N 20
ATOM 19932 C CA . GLY A 1 61 ? 9.680 10.260 -8.214 1.00 0.00 61 GLY A CA 20
ATOM 19933 C C . GLY A 1 61 ? 10.007 10.898 -6.879 1.00 0.00 61 GLY A C 20
ATOM 19934 O O . GLY A 1 61 ? 9.146 11.004 -6.006 1.00 0.00 61 GLY A O 20
ATOM 19938 N N . SER A 1 62 ? 11.257 11.323 -6.718 1.00 0.00 62 SER A N 20
ATOM 19939 C CA . SER A 1 62 ? 11.698 11.949 -5.478 1.00 0.00 62 SER A CA 20
ATOM 19940 C C . SER A 1 62 ? 11.664 13.470 -5.595 1.00 0.00 62 SER A C 20
ATOM 19941 O O . SER A 1 62 ? 11.782 14.022 -6.688 1.00 0.00 62 SER A O 20
ATOM 19949 N N . GLY A 1 63 ? 11.504 14.142 -4.459 1.00 0.00 63 GLY A N 20
ATOM 19950 C CA . GLY A 1 63 ? 11.457 15.592 -4.454 1.00 0.00 63 GLY A CA 20
ATOM 19951 C C . GLY A 1 63 ? 11.729 16.177 -3.083 1.00 0.00 63 GLY A C 20
ATOM 19952 O O . GLY A 1 63 ? 11.881 15.456 -2.096 1.00 0.00 63 GLY A O 20
ATOM 19956 N N . PRO A 1 64 ? 11.795 17.514 -3.008 1.00 0.00 64 PRO A N 20
ATOM 19957 C CA . PRO A 1 64 ? 12.052 18.225 -1.752 1.00 0.00 64 PRO A CA 20
ATOM 19958 C C . PRO A 1 64 ? 10.879 18.131 -0.782 1.00 0.00 64 PRO A C 20
ATOM 19959 O O . PRO A 1 64 ? 9.978 18.970 -0.799 1.00 0.00 64 PRO A O 20
ATOM 19970 N N . SER A 1 65 ? 10.897 17.105 0.063 1.00 0.00 65 SER A N 20
ATOM 19971 C CA . SER A 1 65 ? 9.832 16.900 1.038 1.00 0.00 65 SER A CA 20
ATOM 19972 C C . SER A 1 65 ? 9.920 17.927 2.163 1.00 0.00 65 SER A C 20
ATOM 19973 O O . SER A 1 65 ? 8.915 18.514 2.562 1.00 0.00 65 SER A O 20
ATOM 19981 N N . SER A 1 66 ? 11.131 18.139 2.669 1.00 0.00 66 SER A N 20
ATOM 19982 C CA . SER A 1 66 ? 11.351 19.092 3.750 1.00 0.00 66 SER A CA 20
ATOM 19983 C C . SER A 1 66 ? 10.455 18.776 4.944 1.00 0.00 66 SER A C 20
ATOM 19984 O O . SER A 1 66 ? 9.880 19.674 5.557 1.00 0.00 66 SER A O 20
ATOM 19992 N N . GLY A 1 67 ? 10.343 17.492 5.268 1.00 0.00 67 GLY A N 20
ATOM 19993 C CA . GLY A 1 67 ? 9.515 17.079 6.386 1.00 0.00 67 GLY A CA 20
ATOM 19994 C C . GLY A 1 67 ? 10.259 17.127 7.706 1.00 0.00 67 GLY A C 20
ATOM 19995 O O . GLY A 1 67 ? 11.051 16.227 7.981 1.00 0.00 67 GLY A O 20
#